Protein AF-0000000066665288 (afdb_homodimer)

Organism: Nocardia brasiliensis (strain ATCC 700358 / HUJEG-1) (NCBI:txid1133849)

Sequence (806 aa):
MRVLLATWNMPGHLYPMVPLGWALRASGHDVVVVSNPDLVPAIVGAGLPALGAGPEFDSYARLRDELERRSWKPAAPEPTSDPVAAAERARRRRLNGFRLAAAAAQAQAPEAVAFARRWQPDLIVFEPAGFVGPLIGTLLDVPTVRHLWSIDFTAPIAEFEEDLIGELAAPYGLTRIGVNGDSTLDPAPTRLQVADRQVREPIRFVPYNGPAVLEPWLLEPPARPRVGITWGTSQSRLGFDHMVLAPRVVQALARHDVELAVAVTADQRKLFEHVPDNVVHLGPAPLHQLASTCSVLVDQGGAGGVLTALVNGLPQLVISQMPDEVFHGHHVRDSGAGLNLPGTDLADADIAAAVDRLFEDEFHTAAGELRDDMLARPTPLAVVEQLERLARAGAPQRVDAPRMRVLLATWNMPGHLYPMVPLGWALRASGHDVVVVSNPDLVPAIVGAGLPALGAGPEFDSYARLRDELERRSWKPAAPEPTSDPVAAAERARRRRLNGFRLAAAAAQAQAPEAVAFARRWQPDLIVFEPAGFVGPLIGTLLDVPTVRHLWSIDFTAPIAEFEEDLIGELAAPYGLTRIGVNGDSTLDPAPTRLQVADRQVREPIRFVPYNGPAVLEPWLLEPPARPRVGITWGTSQSRLGFDHMVLAPRVVQALARHDVELAVAVTADQRKLFEHVPDNVVHLGPAPLHQLASTCSVLVDQGGAGGVLTALVNGLPQLVISQMPDEVFHGHHVRDSGAGLNLPGTDLADADIAAAVDRLFEDEFHTAAGELRDDMLARPTPLAVVEQLERLARAGAPQRVDAPR

Secondary structure (DSSP, 8-state):
-EEEEE--S-HHHHGGGHHHHHHHHHTT-EEEEEE-GGGHHHHHTBT--EEE-SS---HHHHHHHHHHHTT---------S-HHHHHHHHHHHHHHHHHHHHHHHHHHHHHHHHHHHHH--SEEEE-TT-THHHHHHHHHT--EEEE-SSS---GGGGGGHHHHHHHHHGGGT-S---TT-SEEEE-S-TTTS--SS---EE-------S--B--GGGGSPPSS-EEEEE-TTHHHHHT-GGG--HHHHHHHTTTSSSEEEEE--HHHHTT-S---TTEEEEE---HHHHHTT-SEEEE---HHHHHHHHHTT--EEE---SHHHHHHHHHHHHHTSEEE--SS---HHHHHHHHHHHTSHHHHHHHHHHHHHHHHSPPHHHHHHHHHHHHHH-S--------/-EEEEE--S-HHHHGGGHHHHHHHHHTT-EEEEEE-GGGHHHHHTBT--EEE-SS---HHHHHHHHHHHTT---------S-HHHHHHHHHHHHHHHHHHHHHHHHHHHHHHHHHHHHH--SEEEE-TT-THHHHHHHHHT--EEEE-SSS---GGGGGGHHHHHHHHHGGGT-S---TT-SEEEE-S-TTTS--SS---EE-------S--B--GGGGSPPSS-EEEEE-TTHHHHHT-GGG--HHHHHHHTTTSSSEEEEE--HHHHTT-S---TTEEEEE---HHHHHTT-SEEEE---HHHHHHHHHTT--EEE---SHHHHHHHHHHHHHTSEEE--SS---HHHHHHHHHHHTSHHHHHHHHHHHHHHHTSPPHHHHHHHHHHHHHH-S--------

InterPro domains:
  IPR002213 UDP-glucuronosyl/UDP-glucosyltransferase [cd03784] (1-387)
  IPR010610 Erythromycin biosynthesis protein CIII-like, C-terminal domain [PF06722] (248-390)
  IPR048284 Erythromycin biosynthesis protein CIII-like, N-terminal domain [PF21036] (22-232)
  IPR050426 Glycosyltransferase 28 [PTHR48050] (273-385)

Foldseek 3Di:
DEEEEFEELDLLGVFQCLQLQVLCVVVPYHYEYEFAPVSQCQQVLSVHHYDHAADHDDLLVVVLVVCVVVVDALDDPDDDPDPVVVVVVVVVLLQPSLLSLLVRLLRRQPGVLVVCVVVVGLEYEYELSRLSRLQSCQLNQHFYEYEYLAAPPRVCVQVVQQVRNVVSNVVVPDSHRPSHTPAYEHLYFPLLYDDDDDDHAYAFGDADQGDADDDPVLVDQDPFAEEEEEAHCSCVSNVVLLLDCSQLLQVLCLPPRYAYAYAYAPVNLVVHDDHHPSHPYGHHHDQLSNLLRHQEYEYQQRSNNLVSNLLSLHQYEHAYRDPNSQSSQVSSVSLQQYHYDYHNDDDSPRSNVRVVCRNDVSNSVSSVVRNVSSVPHHYSNRCSVVSVVDSVVTRPPPPDDDD/DEEEEFEELDLLGVFQCLQLQVLCVVVPYHYEYEFAPVSQCQQVLSVHHYDHAADHDDLLVVVLVVCVVVVDALDDPDDDPDPVVVVVVVVVQLQVSLLSLLVRLLRRQPGVLVVCVVVVGLEYEYELSRLSRLQSCQLNQHFYEYEYLEAPPRVCCQVVQQVRNVSSNVVVPDSHRPSHTPAYEHLYFPLLYDDDDDDHAYAFGDADQGDADDDPVLVDADPFAEEEEEAHCSCVSSVVLLLDCSQLLQVLCLPPRYAYEYAYAPVNLVVHDDHHPSHPYGHHHDLLSNLLRHQEYEYQQRSNNLVSNLLSLHQYEHAYRDPNSQSSQVSSVSLQQYHYDYHNDDDSPRSNVRVVCRNDVSNSVSSVVRNVSSVPHHYSNSCSVVSVVDSVVTRPPPPDDDD

Radius of gyration: 27.88 Å; Cα contacts (8 Å, |Δi|>4): 1686; chains: 2; bounding box: 77×85×61 Å

Solvent-accessible surface area (backbone atoms only — not comparable to full-atom values): 41517 Å² total; per-residue (Å²): 100,35,36,38,36,20,30,41,66,41,68,84,57,41,31,65,48,44,37,44,53,30,19,40,38,16,62,66,30,49,60,39,36,38,28,29,40,80,32,32,63,60,39,16,31,50,49,38,35,16,33,51,18,45,59,85,63,64,57,46,63,52,47,42,53,51,42,60,72,61,63,66,59,64,59,73,76,75,84,56,92,45,64,66,58,44,49,49,50,51,48,51,58,61,43,52,66,49,41,56,28,32,52,53,23,44,48,16,36,70,48,47,46,54,46,41,70,69,69,53,49,38,28,29,37,17,28,85,50,9,51,47,26,29,41,44,18,56,76,67,60,27,24,27,33,26,41,44,69,31,67,72,83,58,68,68,48,61,81,48,37,45,77,55,38,38,83,54,31,46,88,73,77,34,66,72,40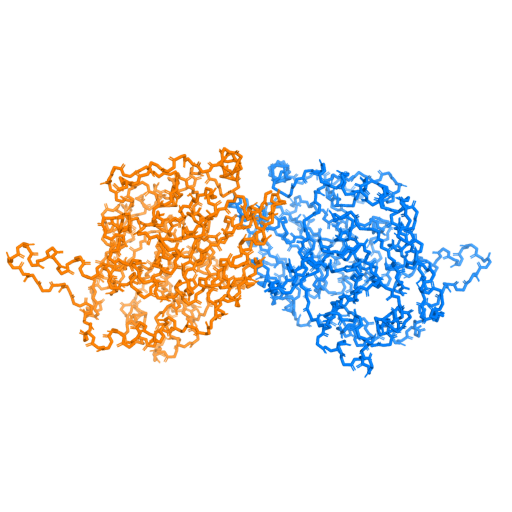,51,79,60,44,78,38,30,40,30,36,41,33,74,71,51,34,74,89,70,89,75,78,64,43,70,29,28,70,54,84,50,87,66,68,24,62,62,54,74,73,66,68,51,80,70,94,40,60,26,36,33,35,39,58,66,65,62,42,68,66,48,66,39,66,87,71,58,54,63,54,55,53,53,59,38,44,47,83,49,91,40,31,33,38,33,32,26,43,77,73,57,48,70,70,49,88,76,78,53,84,40,51,79,40,82,27,74,56,37,59,66,66,50,45,68,62,35,58,33,37,36,33,38,21,48,50,69,58,51,51,41,33,30,66,58,27,24,12,31,43,17,46,9,48,50,72,68,14,40,52,42,15,51,31,37,32,73,45,40,21,30,42,55,48,75,46,82,88,70,54,46,66,57,53,37,51,51,58,58,54,46,71,38,66,67,20,39,52,33,7,39,53,43,15,52,51,29,70,71,33,46,31,32,46,64,47,44,60,57,51,52,50,42,35,71,70,40,39,71,86,73,78,76,70,85,130,100,35,35,36,35,20,32,41,64,41,68,84,58,41,31,62,48,44,36,44,53,30,20,41,39,17,61,67,30,50,60,38,35,39,27,29,40,82,34,33,66,62,38,17,30,50,49,36,36,17,34,52,18,44,60,86,64,64,59,47,62,52,47,42,53,52,41,58,72,62,61,68,59,61,59,73,74,74,84,56,90,44,64,66,61,44,50,48,49,50,48,49,58,61,43,51,66,50,39,55,28,32,53,54,23,44,47,18,35,70,48,47,46,54,48,41,71,68,68,54,52,39,29,28,36,16,26,84,49,8,51,46,27,29,40,46,18,57,76,67,59,27,23,27,34,25,41,45,70,30,66,71,83,61,67,67,50,61,81,49,37,44,80,54,36,36,83,54,30,46,87,74,77,35,67,71,41,50,78,59,44,80,38,31,39,30,37,42,33,74,71,50,32,73,91,70,89,74,77,65,43,69,29,27,70,54,84,51,86,68,69,23,64,62,54,75,73,68,67,52,78,69,94,41,59,25,34,33,35,38,60,65,62,63,43,68,66,50,66,38,66,90,73,58,54,63,53,56,53,52,61,38,43,47,83,49,89,40,32,32,37,34,32,27,44,76,73,58,47,69,69,51,88,75,80,54,86,40,52,79,41,81,28,75,55,37,59,64,64,51,46,70,60,34,58,32,38,36,33,36,24,47,50,69,59,50,51,43,33,29,65,58,28,24,13,32,42,17,46,8,48,50,71,69,13,40,53,42,15,52,30,37,32,73,43,40,21,30,43,55,49,74,44,84,89,70,54,47,66,58,53,36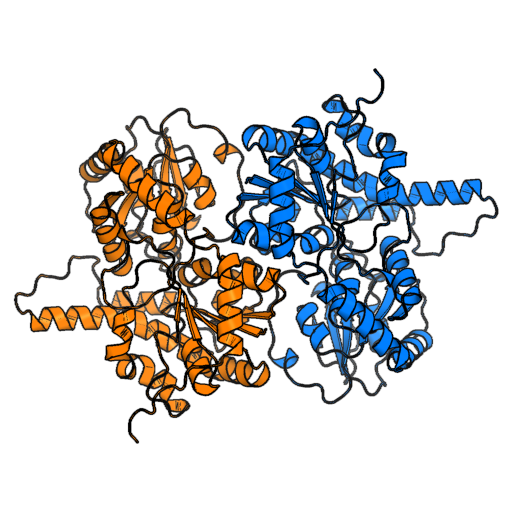,52,52,57,57,55,46,72,38,64,67,21,40,52,34,8,38,52,44,15,53,51,28,70,69,34,45,32,32,46,65,46,45,62,58,51,51,51,44,35,74,69,41,39,71,84,72,79,74,70,84,131

pLDDT: mean 90.9, std 12.22, range [21.27, 98.94]

Structure (mmCIF, N/CA/C/O backbone):
data_AF-0000000066665288-model_v1
#
loop_
_entity.id
_entity.type
_entity.pdbx_description
1 polymer 'Glycosyl transferase'
#
loop_
_atom_site.group_PDB
_atom_site.id
_atom_site.type_symbol
_atom_site.label_atom_id
_atom_site.label_alt_id
_atom_site.label_comp_id
_atom_site.label_asym_id
_atom_site.label_entity_id
_atom_site.label_seq_id
_atom_site.pdbx_PDB_ins_code
_atom_site.Cartn_x
_atom_site.Cartn_y
_atom_site.Cartn_z
_atom_site.occupancy
_atom_site.B_iso_or_equiv
_atom_site.auth_seq_id
_atom_site.auth_comp_id
_atom_site.auth_asym_id
_atom_site.auth_atom_id
_atom_site.pdbx_PDB_model_num
ATOM 1 N N . MET A 1 1 ? 15.828 0.283 10.258 1 95.31 1 MET A N 1
ATOM 2 C CA . MET A 1 1 ? 16.766 -0.199 9.25 1 95.31 1 MET A CA 1
ATOM 3 C C . MET A 1 1 ? 16.312 0.185 7.852 1 95.31 1 MET A C 1
ATOM 5 O O . MET A 1 1 ? 15.172 0.614 7.66 1 95.31 1 MET A O 1
ATOM 9 N N . ARG A 1 2 ? 17.312 0.17 6.949 1 96.88 2 ARG A N 1
ATOM 10 C CA . ARG A 1 2 ? 17.047 0.349 5.523 1 96.88 2 ARG A CA 1
ATOM 11 C C . ARG A 1 2 ? 16.984 -0.995 4.805 1 96.88 2 ARG A C 1
ATOM 13 O O . ARG A 1 2 ? 17.922 -1.784 4.863 1 96.88 2 ARG A O 1
ATOM 20 N N . VAL A 1 3 ? 15.867 -1.267 4.125 1 98.75 3 VAL A N 1
ATOM 21 C CA . VAL A 1 3 ? 15.672 -2.551 3.459 1 98.75 3 VAL A CA 1
ATOM 22 C C . VAL A 1 3 ? 15.445 -2.332 1.966 1 98.75 3 VAL A C 1
ATOM 24 O O . VAL A 1 3 ? 14.539 -1.591 1.571 1 98.75 3 VAL A O 1
ATOM 27 N N . LEU A 1 4 ? 16.266 -2.912 1.179 1 98.81 4 LEU A N 1
ATOM 28 C CA . LEU A 1 4 ? 16.094 -2.904 -0.271 1 98.81 4 LEU A CA 1
ATOM 29 C C . LEU A 1 4 ? 15.383 -4.164 -0.742 1 98.81 4 LEU A C 1
ATOM 31 O O . LEU A 1 4 ? 15.844 -5.277 -0.488 1 98.81 4 LEU A O 1
ATOM 35 N N . LEU A 1 5 ? 14.234 -4.012 -1.334 1 98.94 5 LEU A N 1
ATOM 36 C CA . LEU A 1 5 ? 13.555 -5.109 -2.018 1 98.94 5 LEU A CA 1
ATOM 37 C C . LEU A 1 5 ? 13.898 -5.117 -3.504 1 98.94 5 LEU A C 1
ATOM 39 O O . LEU A 1 5 ? 13.812 -4.078 -4.168 1 98.94 5 LEU A O 1
ATOM 43 N N . ALA A 1 6 ? 14.312 -6.227 -4.051 1 98.88 6 ALA A N 1
ATOM 44 C CA . ALA A 1 6 ? 14.703 -6.332 -5.457 1 98.88 6 ALA A CA 1
ATOM 45 C C . ALA A 1 6 ? 13.828 -7.344 -6.191 1 98.88 6 ALA A C 1
ATOM 47 O O . ALA A 1 6 ? 13.562 -8.43 -5.676 1 98.88 6 ALA A O 1
ATOM 48 N N . THR A 1 7 ? 13.367 -6.965 -7.348 1 98.62 7 THR A N 1
ATOM 49 C CA . THR A 1 7 ? 12.461 -7.844 -8.086 1 98.62 7 THR A CA 1
ATOM 50 C C . THR A 1 7 ? 12.68 -7.695 -9.594 1 98.62 7 THR A C 1
ATOM 52 O O . THR A 1 7 ? 13.18 -6.672 -10.055 1 98.62 7 THR A O 1
ATOM 55 N N . TRP A 1 8 ? 12.414 -8.797 -10.328 1 97.5 8 TRP A N 1
ATOM 56 C CA . TRP A 1 8 ? 12.297 -8.773 -11.781 1 97.5 8 TRP A CA 1
ATOM 57 C C . TRP A 1 8 ? 11.078 -7.965 -12.211 1 97.5 8 TRP A C 1
ATOM 59 O O . TRP A 1 8 ? 10.07 -7.91 -11.5 1 97.5 8 TRP A O 1
ATOM 69 N N . ASN A 1 9 ? 11.141 -7.25 -13.32 1 96.69 9 ASN A N 1
ATOM 70 C CA . ASN A 1 9 ? 10.102 -6.305 -13.727 1 96.69 9 ASN A CA 1
ATOM 71 C C . ASN A 1 9 ? 8.883 -7.02 -14.305 1 96.69 9 ASN A C 1
ATOM 73 O O . ASN A 1 9 ? 8.445 -6.707 -15.406 1 96.69 9 ASN A O 1
ATOM 77 N N . MET A 1 10 ? 8.383 -7.918 -13.523 1 94.69 10 MET A N 1
ATOM 78 C CA . MET A 1 10 ? 7.105 -8.594 -13.727 1 94.69 10 MET A CA 1
ATOM 79 C C . MET A 1 10 ? 6.223 -8.469 -12.492 1 94.69 10 MET A C 1
ATOM 81 O O . MET A 1 10 ? 6.609 -8.898 -11.398 1 94.69 10 MET A O 1
ATOM 85 N N . PRO A 1 11 ? 5.004 -7.949 -12.633 1 94.56 11 PRO A N 1
ATOM 86 C CA . PRO A 1 11 ? 4.152 -7.699 -11.469 1 94.56 11 PRO A CA 1
ATOM 87 C C . PRO A 1 11 ? 3.922 -8.945 -10.625 1 94.56 11 PRO A C 1
ATOM 89 O O . PRO A 1 11 ? 3.891 -8.867 -9.391 1 94.56 11 PRO A O 1
ATOM 92 N N . GLY A 1 12 ? 3.762 -10.078 -11.273 1 93.62 12 GLY A N 1
ATOM 93 C CA . GLY A 1 12 ? 3.559 -11.328 -10.555 1 93.62 12 GLY A CA 1
ATOM 94 C C . GLY A 1 12 ? 4.711 -11.68 -9.641 1 93.62 12 GLY A C 1
ATOM 95 O O . GLY A 1 12 ? 4.547 -12.469 -8.703 1 93.62 12 GLY A O 1
ATOM 96 N N . HIS A 1 13 ? 5.93 -11.117 -9.898 1 95.81 13 HIS A N 1
ATOM 97 C CA . HIS A 1 13 ? 7.098 -11.352 -9.055 1 95.81 13 HIS A CA 1
ATOM 98 C C . HIS A 1 13 ? 7.133 -10.383 -7.883 1 95.81 13 HIS A C 1
ATOM 100 O O . HIS A 1 13 ? 7.664 -10.711 -6.816 1 95.81 13 HIS A O 1
ATOM 106 N N . LEU A 1 14 ? 6.555 -9.242 -8.078 1 97.88 14 LEU A N 1
ATOM 107 C CA . LEU A 1 14 ? 6.516 -8.188 -7.066 1 97.88 14 LEU A CA 1
ATOM 108 C C . LEU A 1 14 ? 5.461 -8.492 -6.008 1 97.88 14 LEU A C 1
ATOM 110 O O . LEU A 1 14 ? 5.719 -8.359 -4.809 1 97.88 14 LEU A O 1
ATOM 114 N N . TYR A 1 15 ? 4.289 -8.906 -6.367 1 96.94 15 TYR A N 1
ATOM 115 C CA . TYR A 1 15 ? 3.086 -8.898 -5.547 1 96.94 15 TYR A CA 1
ATOM 116 C C . TYR A 1 15 ? 3.26 -9.781 -4.316 1 96.94 15 TYR A C 1
ATOM 118 O O . TYR A 1 15 ? 2.863 -9.406 -3.213 1 96.94 15 TYR A O 1
ATOM 126 N N . PRO A 1 16 ? 3.959 -10.914 -4.441 1 96.62 16 PRO A N 1
ATOM 127 C CA . PRO A 1 16 ? 4.133 -11.742 -3.244 1 96.62 16 PRO A CA 1
ATOM 128 C C . PRO A 1 16 ? 4.969 -11.055 -2.168 1 96.62 16 PRO A C 1
ATOM 130 O O . PRO A 1 16 ? 4.859 -11.391 -0.986 1 96.62 16 PRO A O 1
ATOM 133 N N . MET A 1 17 ? 5.766 -10.031 -2.502 1 97.88 17 MET A N 1
ATOM 134 C CA . MET A 1 17 ? 6.664 -9.367 -1.561 1 97.88 17 MET A CA 1
ATOM 135 C C . MET A 1 17 ? 5.992 -8.156 -0.928 1 97.88 17 MET A C 1
ATOM 137 O O . MET A 1 17 ? 6.473 -7.629 0.077 1 97.88 17 MET A O 1
ATOM 141 N N . VAL A 1 18 ? 4.906 -7.742 -1.465 1 98.44 18 VAL A N 1
ATOM 142 C CA . VAL A 1 18 ? 4.289 -6.469 -1.108 1 98.44 18 VAL A CA 1
ATOM 143 C C . VAL A 1 18 ? 3.865 -6.492 0.359 1 98.44 18 VAL A C 1
ATOM 145 O O . VAL A 1 18 ? 4.184 -5.574 1.117 1 98.44 18 VAL A O 1
ATOM 148 N N . PRO A 1 19 ? 3.23 -7.59 0.885 1 98.31 19 PRO A N 1
ATOM 149 C CA . PRO A 1 19 ? 2.822 -7.586 2.291 1 98.31 19 PRO A CA 1
ATOM 150 C C . PRO A 1 19 ? 4.008 -7.492 3.25 1 98.31 19 PRO A C 1
ATOM 152 O O . PRO A 1 19 ? 3.904 -6.871 4.309 1 98.31 19 PRO A O 1
ATOM 155 N N . LEU A 1 20 ? 5.109 -8.109 2.877 1 98.56 20 LEU A N 1
ATOM 156 C CA . LEU A 1 20 ? 6.305 -7.961 3.701 1 98.56 20 LEU A CA 1
ATOM 157 C C . LEU A 1 20 ? 6.82 -6.527 3.648 1 98.56 20 LEU A C 1
ATOM 159 O O . LEU A 1 20 ? 7.25 -5.98 4.668 1 98.56 20 LEU A O 1
ATOM 163 N N . GLY A 1 21 ? 6.82 -5.918 2.43 1 98.62 21 GLY A N 1
ATOM 164 C CA . GLY A 1 21 ? 7.152 -4.508 2.312 1 98.62 21 GLY A CA 1
ATOM 165 C C . GLY A 1 21 ? 6.309 -3.621 3.207 1 98.62 21 GLY A C 1
ATOM 166 O O . GLY A 1 21 ? 6.828 -2.723 3.871 1 98.62 21 GLY A O 1
ATOM 167 N N . TRP A 1 22 ? 5.008 -3.918 3.26 1 98.38 22 TRP A N 1
ATOM 168 C CA . TRP A 1 22 ? 4.078 -3.193 4.121 1 98.38 22 TRP A CA 1
ATOM 169 C C . TRP A 1 22 ? 4.465 -3.35 5.59 1 98.38 22 TRP A C 1
ATOM 171 O O . TRP A 1 22 ? 4.488 -2.369 6.34 1 98.38 22 TRP A O 1
ATOM 181 N N . ALA A 1 23 ? 4.723 -4.578 5.98 1 98.19 23 ALA A N 1
ATOM 182 C CA . ALA A 1 23 ? 5.082 -4.863 7.367 1 98.19 23 ALA A CA 1
ATOM 183 C C . ALA A 1 23 ? 6.332 -4.09 7.781 1 98.19 23 ALA A C 1
ATOM 185 O O . ALA A 1 23 ? 6.383 -3.508 8.867 1 98.19 23 ALA A O 1
ATOM 186 N N . LEU A 1 24 ? 7.305 -4.066 6.891 1 98.25 24 LEU A N 1
ATOM 187 C CA . LEU A 1 24 ? 8.555 -3.359 7.164 1 98.25 24 LEU A CA 1
ATOM 188 C C . LEU A 1 24 ? 8.312 -1.856 7.273 1 98.25 24 LEU A C 1
ATOM 190 O O . LEU A 1 24 ? 8.781 -1.216 8.219 1 98.25 24 LEU A O 1
ATOM 194 N N . ARG A 1 25 ? 7.488 -1.286 6.395 1 97.31 25 ARG A N 1
ATOM 195 C CA . ARG A 1 25 ? 7.176 0.138 6.441 1 97.31 25 ARG A CA 1
ATOM 196 C C . ARG A 1 25 ? 6.395 0.486 7.703 1 97.31 25 ARG A C 1
ATOM 198 O O . ARG A 1 25 ? 6.727 1.446 8.398 1 97.31 25 ARG A O 1
ATOM 205 N N . ALA A 1 26 ? 5.422 -0.341 7.973 1 96.81 26 ALA A N 1
ATOM 206 C CA . ALA A 1 26 ? 4.551 -0.085 9.117 1 96.81 26 ALA A CA 1
ATOM 207 C C . ALA A 1 26 ? 5.309 -0.235 10.43 1 96.81 26 ALA A C 1
ATOM 209 O O . ALA A 1 26 ? 4.855 0.239 11.477 1 96.81 26 ALA A O 1
ATOM 210 N N . SER A 1 27 ? 6.441 -0.922 10.367 1 96 27 SER A N 1
ATOM 211 C CA . SER A 1 27 ? 7.293 -1.091 11.539 1 96 27 SER A CA 1
ATOM 212 C C . SER A 1 27 ? 8.281 0.063 11.68 1 96 27 SER A C 1
ATOM 214 O O . SER A 1 27 ? 9.086 0.094 12.609 1 96 27 SER A O 1
ATOM 216 N N . GLY A 1 28 ? 8.266 0.995 10.719 1 94.19 28 GLY A N 1
ATOM 217 C CA . GLY A 1 28 ? 9.086 2.191 10.812 1 94.19 28 GLY A CA 1
ATOM 218 C C . GLY A 1 28 ? 10.375 2.098 10.016 1 94.19 28 GLY A C 1
ATOM 219 O O . GLY A 1 28 ? 11.219 2.992 10.086 1 94.19 28 GLY A O 1
ATOM 220 N N . HIS A 1 29 ? 10.578 1.005 9.25 1 96.81 29 HIS A N 1
ATOM 221 C CA . HIS A 1 29 ? 11.797 0.853 8.461 1 96.81 29 HIS A CA 1
ATOM 222 C C . HIS A 1 29 ? 11.695 1.619 7.148 1 96.81 29 HIS A C 1
ATOM 224 O O . HIS A 1 29 ? 10.594 1.885 6.66 1 96.81 29 HIS A O 1
ATOM 230 N N . ASP A 1 30 ? 12.867 2.033 6.629 1 95.44 30 ASP A N 1
ATOM 231 C CA . ASP A 1 30 ? 12.953 2.605 5.289 1 95.44 30 ASP A CA 1
ATOM 232 C C . ASP A 1 30 ? 13.023 1.512 4.227 1 95.44 30 ASP A C 1
ATOM 234 O O . ASP A 1 30 ? 13.914 0.664 4.262 1 95.44 30 ASP A O 1
ATOM 238 N N . VAL A 1 31 ? 12.047 1.509 3.322 1 98.06 31 VAL A N 1
ATOM 239 C CA . VAL A 1 31 ? 11.969 0.47 2.301 1 98.06 31 VAL A CA 1
ATOM 240 C C . VAL A 1 31 ? 12.016 1.104 0.913 1 98.06 31 VAL A C 1
ATOM 242 O O . VAL A 1 31 ? 11.367 2.119 0.664 1 98.06 31 VAL A O 1
ATOM 245 N N . VAL A 1 32 ? 12.789 0.599 0.039 1 97.81 32 VAL A N 1
ATOM 246 C CA . VAL A 1 32 ? 12.797 0.937 -1.381 1 97.81 32 VAL A CA 1
ATOM 247 C C . VAL A 1 32 ? 12.734 -0.34 -2.217 1 97.81 32 VAL A C 1
ATOM 249 O O . VAL A 1 32 ? 13.414 -1.321 -1.908 1 97.81 32 VAL A O 1
ATOM 252 N N . VAL A 1 33 ? 11.891 -0.366 -3.195 1 98.88 33 VAL A N 1
ATOM 253 C CA . VAL A 1 33 ? 11.828 -1.471 -4.145 1 98.88 33 VAL A CA 1
ATOM 254 C C . VAL A 1 33 ? 12.555 -1.086 -5.434 1 98.88 33 VAL A C 1
ATOM 256 O O . VAL A 1 33 ? 12.25 -0.059 -6.043 1 98.88 33 VAL A O 1
ATOM 259 N N . VAL A 1 34 ? 13.508 -1.891 -5.832 1 98.69 34 VAL A N 1
ATOM 260 C CA . VAL A 1 34 ? 14.25 -1.61 -7.059 1 98.69 34 VAL A CA 1
ATOM 261 C C . VAL A 1 34 ? 13.859 -2.615 -8.141 1 98.69 34 VAL A C 1
ATOM 263 O O . VAL A 1 34 ? 13.695 -3.805 -7.863 1 98.69 34 VAL A O 1
ATOM 266 N N . SER A 1 35 ? 13.609 -2.172 -9.289 1 98.75 35 SER A N 1
ATOM 267 C CA . SER A 1 35 ? 13.352 -2.932 -10.508 1 98.75 35 SER A CA 1
ATOM 268 C C . SER A 1 35 ? 13.641 -2.096 -11.75 1 98.75 35 SER A C 1
ATOM 270 O O . SER A 1 35 ? 14.266 -1.037 -11.664 1 98.75 35 SER A O 1
ATOM 272 N N . ASN A 1 36 ? 13.383 -2.646 -12.93 1 98.5 36 ASN A N 1
ATOM 273 C CA . ASN A 1 36 ? 13.43 -1.846 -14.148 1 98.5 36 ASN A CA 1
ATOM 274 C C . ASN A 1 36 ? 12.352 -0.771 -14.156 1 98.5 36 ASN A C 1
ATOM 276 O O . ASN A 1 36 ? 11.336 -0.901 -13.477 1 98.5 36 ASN A O 1
ATOM 280 N N . PRO A 1 37 ? 12.531 0.293 -14.906 1 97.31 37 PRO A N 1
ATOM 281 C CA . PRO A 1 37 ? 11.648 1.46 -14.867 1 97.31 37 PRO A CA 1
ATOM 282 C C . PRO A 1 37 ? 10.195 1.106 -15.18 1 97.31 37 PRO A C 1
ATOM 284 O O . PRO A 1 37 ? 9.273 1.72 -14.633 1 97.31 37 PRO A O 1
ATOM 287 N N . ASP A 1 38 ? 9.977 0.154 -15.977 1 96.62 38 ASP A N 1
ATOM 288 C CA . ASP A 1 38 ? 8.617 -0.118 -16.422 1 96.62 38 ASP A CA 1
ATOM 289 C C . ASP A 1 38 ? 7.789 -0.756 -15.312 1 96.62 38 ASP A C 1
ATOM 291 O O . ASP A 1 38 ? 6.562 -0.831 -15.414 1 96.62 38 ASP A O 1
ATOM 295 N N . LEU A 1 39 ? 8.438 -1.219 -14.234 1 97.69 39 LEU A N 1
ATOM 296 C CA . LEU A 1 39 ? 7.676 -1.813 -13.141 1 97.69 39 LEU A CA 1
ATOM 297 C C . LEU A 1 39 ? 7.332 -0.768 -12.086 1 97.69 39 LEU A C 1
ATOM 299 O O . LEU A 1 39 ? 6.566 -1.042 -11.156 1 97.69 39 LEU A O 1
ATOM 303 N N . VAL A 1 40 ? 7.824 0.401 -12.156 1 97.56 40 VAL A N 1
ATOM 304 C CA . VAL A 1 40 ? 7.68 1.468 -11.172 1 97.56 40 VAL A CA 1
ATOM 305 C C . VAL A 1 40 ? 6.199 1.716 -10.891 1 97.56 40 VAL A C 1
ATOM 307 O O . VAL A 1 40 ? 5.785 1.784 -9.727 1 97.56 40 VAL A O 1
ATOM 310 N N . PRO A 1 41 ? 5.312 1.733 -11.891 1 96.56 41 PRO A N 1
ATOM 311 C CA . PRO A 1 41 ? 3.896 1.978 -11.594 1 96.56 41 PRO A CA 1
ATOM 312 C C . PRO A 1 41 ? 3.289 0.908 -10.688 1 96.56 41 PRO A C 1
ATOM 314 O O . PRO A 1 41 ? 2.49 1.225 -9.805 1 96.56 41 PRO A O 1
ATOM 317 N N . ALA A 1 42 ? 3.676 -0.344 -10.883 1 96.94 42 ALA A N 1
ATOM 318 C CA . ALA A 1 42 ? 3.152 -1.417 -10.039 1 96.94 42 ALA A CA 1
ATOM 319 C C . ALA A 1 42 ? 3.672 -1.295 -8.609 1 96.94 42 ALA A C 1
ATOM 321 O O . ALA A 1 42 ? 2.947 -1.581 -7.652 1 96.94 42 ALA A O 1
ATOM 322 N N . ILE A 1 43 ? 4.934 -0.873 -8.477 1 98.56 43 ILE A N 1
ATOM 323 C CA . ILE A 1 43 ? 5.543 -0.738 -7.156 1 98.56 43 ILE A CA 1
ATOM 324 C C . ILE A 1 43 ? 4.844 0.37 -6.375 1 98.56 43 ILE A C 1
ATOM 326 O O . ILE A 1 43 ? 4.363 0.146 -5.258 1 98.56 43 ILE A O 1
ATOM 330 N N . VAL A 1 44 ? 4.719 1.564 -6.977 1 97.25 44 VAL A N 1
ATOM 331 C CA . VAL A 1 44 ? 4.098 2.684 -6.277 1 97.25 44 VAL A CA 1
ATOM 332 C C . VAL A 1 44 ? 2.598 2.432 -6.133 1 97.25 44 VAL A C 1
ATOM 334 O O . VAL A 1 44 ? 1.979 2.867 -5.156 1 97.25 44 VAL A O 1
ATOM 337 N N . GLY A 1 45 ? 2.016 1.6 -7.051 1 96.69 45 GLY A N 1
ATOM 338 C CA . GLY A 1 45 ? 0.619 1.206 -6.957 1 96.69 45 GLY A CA 1
ATOM 339 C C . GLY A 1 45 ? 0.334 0.291 -5.781 1 96.69 45 GLY A C 1
ATOM 340 O O . GLY A 1 45 ? -0.823 0.101 -5.402 1 96.69 45 GLY A O 1
ATOM 341 N N . ALA A 1 46 ? 1.378 -0.239 -5.223 1 97.88 46 ALA A N 1
ATOM 342 C CA . ALA A 1 46 ? 1.263 -1.076 -4.031 1 97.88 46 ALA A CA 1
ATOM 343 C C . ALA A 1 46 ? 1.567 -0.277 -2.768 1 97.88 46 ALA A C 1
ATOM 345 O O . ALA A 1 46 ? 1.586 -0.83 -1.666 1 97.88 46 ALA A O 1
ATOM 346 N N . GLY A 1 47 ? 1.828 1.021 -2.938 1 97.25 47 GLY A N 1
ATOM 347 C CA . GLY A 1 47 ? 2.092 1.89 -1.801 1 97.25 47 GLY A CA 1
ATOM 348 C C . GLY A 1 47 ? 3.547 1.883 -1.37 1 97.25 47 GLY A C 1
ATOM 349 O O . GLY A 1 47 ? 3.893 2.436 -0.323 1 97.25 47 GLY A O 1
ATOM 350 N N . LEU A 1 48 ? 4.453 1.266 -2.127 1 98.31 48 LEU A N 1
ATOM 351 C CA . LEU A 1 48 ? 5.855 1.146 -1.746 1 98.31 48 LEU A CA 1
ATOM 352 C C . LEU A 1 48 ? 6.723 2.1 -2.561 1 98.31 48 LEU A C 1
ATOM 354 O O . LEU A 1 48 ? 6.418 2.387 -3.721 1 98.31 48 LEU A O 1
ATOM 358 N N . PRO A 1 49 ? 7.789 2.646 -1.989 1 97.31 49 PRO A N 1
ATOM 359 C CA . PRO A 1 49 ? 8.711 3.498 -2.746 1 97.31 49 PRO A CA 1
ATOM 360 C C . PRO A 1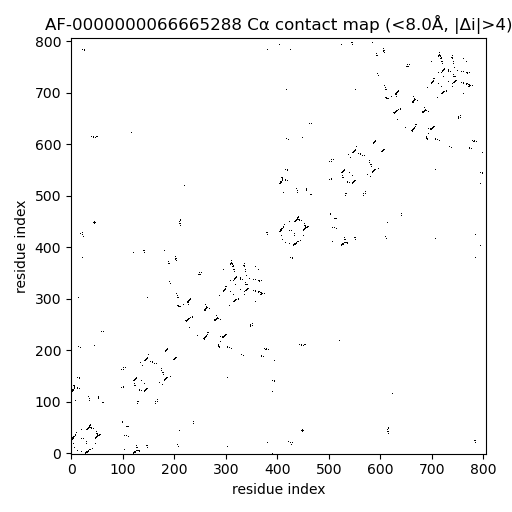 49 ? 9.477 2.732 -3.822 1 97.31 49 PRO A C 1
ATOM 362 O O . PRO A 1 49 ? 9.891 1.593 -3.594 1 97.31 49 PRO A O 1
ATOM 365 N N . ALA A 1 50 ? 9.664 3.383 -4.984 1 98.19 50 ALA A N 1
ATOM 366 C CA . ALA A 1 50 ? 10.242 2.678 -6.129 1 98.19 50 ALA A CA 1
ATOM 367 C C . ALA A 1 50 ? 11.523 3.361 -6.605 1 98.19 50 ALA A C 1
ATOM 369 O O . ALA A 1 50 ? 11.609 4.59 -6.625 1 98.19 50 ALA A O 1
ATOM 370 N N . LEU A 1 51 ? 12.445 2.574 -6.945 1 97.44 51 LEU A N 1
ATOM 371 C CA . LEU A 1 51 ? 13.586 2.98 -7.762 1 97.44 51 LEU A CA 1
ATOM 372 C C . LEU A 1 51 ? 13.578 2.252 -9.102 1 97.44 51 LEU A C 1
ATOM 374 O O . LEU A 1 51 ? 13.812 1.043 -9.156 1 97.44 51 LEU A O 1
ATOM 378 N N . GLY A 1 52 ? 13.242 2.975 -10.18 1 97.75 52 GLY A N 1
ATOM 379 C CA . GLY A 1 52 ? 13.461 2.451 -11.516 1 97.75 52 GLY A CA 1
ATOM 380 C C . GLY A 1 52 ? 14.898 2.564 -11.977 1 97.75 52 GLY A C 1
ATOM 381 O O . GLY A 1 52 ? 15.383 3.664 -12.258 1 97.75 52 GLY A O 1
ATOM 382 N N . ALA A 1 53 ? 15.57 1.454 -12.047 1 97.69 53 ALA A N 1
ATOM 383 C CA . ALA A 1 53 ? 17 1.485 -12.305 1 97.69 53 ALA A CA 1
ATOM 384 C C . ALA A 1 53 ? 17.328 1.023 -13.727 1 97.69 53 ALA A C 1
ATOM 386 O O . ALA A 1 53 ? 16.781 0.021 -14.195 1 97.69 53 ALA A O 1
ATOM 387 N N . GLY A 1 54 ? 18.188 1.74 -14.359 1 97.06 54 GLY A N 1
ATOM 388 C CA . GLY A 1 54 ? 18.688 1.365 -15.68 1 97.06 54 GLY A CA 1
ATOM 389 C C . GLY A 1 54 ? 17.781 1.84 -16.797 1 97.06 54 GLY A C 1
ATOM 390 O O . GLY A 1 54 ? 16.812 2.561 -16.562 1 97.06 54 GLY A O 1
ATOM 391 N N . PRO A 1 55 ? 18.094 1.486 -18.031 1 96.75 55 PRO A N 1
ATOM 392 C CA . PRO A 1 55 ? 17.266 1.82 -19.188 1 96.75 55 PRO A CA 1
ATOM 393 C C . PRO A 1 55 ? 15.969 1.018 -19.234 1 96.75 55 PRO A C 1
ATOM 395 O O . PRO A 1 55 ? 15.797 0.074 -18.453 1 96.75 55 PRO A O 1
ATOM 398 N N . GLU A 1 56 ? 15.148 1.467 -20.125 1 95.06 56 GLU A N 1
ATOM 399 C CA . GLU A 1 56 ? 13.938 0.69 -20.344 1 95.06 56 GLU A CA 1
ATOM 400 C C . GLU A 1 56 ? 14.266 -0.732 -20.797 1 95.06 56 GLU A C 1
ATOM 402 O O . GLU A 1 56 ? 15.172 -0.943 -21.594 1 95.06 56 GLU A O 1
ATOM 407 N N . PHE A 1 57 ? 13.703 -1.646 -20.156 1 95.81 57 PHE A N 1
ATOM 408 C CA . PHE A 1 57 ? 13.875 -3.068 -20.438 1 95.81 57 PHE A CA 1
ATOM 409 C C . PHE A 1 57 ? 12.531 -3.783 -20.438 1 95.81 57 PHE A C 1
ATOM 411 O O . PHE A 1 57 ? 11.977 -4.074 -19.391 1 95.81 57 PHE A O 1
ATOM 418 N N . ASP A 1 58 ? 12.031 -4.07 -21.578 1 93.88 58 ASP A N 1
ATOM 419 C CA . ASP A 1 58 ? 10.727 -4.723 -21.688 1 93.88 58 ASP A CA 1
ATOM 420 C C . ASP A 1 58 ? 10.867 -6.242 -21.641 1 93.88 58 ASP A C 1
ATOM 422 O O . ASP A 1 58 ? 11.023 -6.891 -22.672 1 93.88 58 ASP A O 1
ATOM 426 N N . SER A 1 59 ? 10.781 -6.809 -20.484 1 92.56 59 SER A N 1
ATOM 427 C CA . SER A 1 59 ? 10.953 -8.242 -20.281 1 92.56 59 SER A CA 1
ATOM 428 C C . SER A 1 59 ? 9.875 -9.039 -21.016 1 92.56 59 SER A C 1
ATOM 430 O O . SER A 1 59 ? 10.141 -10.133 -21.516 1 92.56 59 SER A O 1
ATOM 432 N N . TYR A 1 60 ? 8.672 -8.57 -21.094 1 89.12 60 TYR A N 1
ATOM 433 C CA . TYR A 1 60 ? 7.598 -9.281 -21.781 1 89.12 60 TYR A CA 1
ATOM 434 C C . TYR A 1 60 ? 7.855 -9.359 -23.281 1 89.12 60 TYR A C 1
ATOM 436 O O . TYR A 1 60 ? 7.68 -10.406 -23.891 1 89.12 60 TYR A O 1
ATOM 444 N N . ALA A 1 61 ? 8.258 -8.211 -23.828 1 89.12 61 ALA A N 1
ATOM 445 C CA . ALA A 1 61 ? 8.578 -8.195 -25.25 1 89.12 61 ALA A CA 1
ATOM 446 C C . ALA A 1 61 ? 9.727 -9.156 -25.562 1 89.12 61 ALA A C 1
ATOM 448 O O . ALA A 1 61 ? 9.68 -9.891 -26.547 1 89.12 61 ALA A O 1
ATOM 449 N N . ARG A 1 62 ? 10.695 -9.172 -24.734 1 88.31 62 ARG A N 1
ATOM 450 C CA . ARG A 1 62 ? 11.852 -10.039 -24.938 1 88.31 62 ARG A CA 1
ATOM 451 C C . ARG A 1 62 ? 11.469 -11.508 -24.766 1 88.31 62 ARG A C 1
ATOM 453 O O . ARG A 1 62 ? 11.969 -12.375 -25.484 1 88.31 62 ARG A O 1
ATOM 460 N N . LEU A 1 63 ? 10.672 -11.758 -23.797 1 85 63 LEU A N 1
ATOM 461 C CA . LEU A 1 63 ? 10.195 -13.125 -23.578 1 85 63 LEU A CA 1
ATOM 462 C C . LEU A 1 63 ? 9.375 -13.609 -24.766 1 85 63 LEU A C 1
ATOM 464 O O . LEU A 1 63 ? 9.523 -14.75 -25.203 1 85 63 LEU A O 1
ATOM 468 N N . ARG A 1 64 ? 8.5 -12.773 -25.25 1 83.25 64 ARG A N 1
ATOM 469 C CA . ARG A 1 64 ? 7.715 -13.102 -26.438 1 83.25 64 ARG A CA 1
ATOM 470 C C . ARG A 1 64 ? 8.617 -13.461 -27.609 1 83.25 64 ARG A C 1
ATOM 472 O O . ARG A 1 64 ? 8.375 -14.453 -28.297 1 83.25 64 ARG A O 1
ATOM 479 N N . ASP A 1 65 ? 9.609 -12.656 -27.828 1 83.12 65 ASP A N 1
ATOM 480 C CA . ASP A 1 65 ? 10.555 -12.891 -28.922 1 83.12 65 ASP A CA 1
ATOM 481 C C . ASP A 1 65 ? 11.266 -14.227 -28.75 1 83.12 65 ASP A C 1
ATOM 483 O O . ASP A 1 65 ? 11.445 -14.969 -29.719 1 83.12 65 ASP A O 1
ATOM 487 N N . GLU A 1 66 ? 11.641 -14.492 -27.516 1 78.44 66 GLU A N 1
ATOM 488 C CA . GLU A 1 66 ? 12.344 -15.734 -27.234 1 78.44 66 GLU A CA 1
ATOM 489 C C . GLU A 1 66 ? 11.438 -16.938 -27.438 1 78.44 66 GLU A C 1
ATOM 491 O O . GLU A 1 66 ? 11.875 -17.969 -27.969 1 78.44 66 GLU A O 1
ATOM 496 N N . LEU A 1 67 ? 10.258 -16.828 -26.984 1 74.5 67 LEU A N 1
ATOM 497 C CA . LEU A 1 67 ? 9.305 -17.922 -27.125 1 74.5 67 LEU A CA 1
ATOM 498 C C . LEU A 1 67 ? 8.953 -18.156 -28.578 1 74.5 67 LEU A C 1
ATOM 500 O O . LEU A 1 67 ? 8.781 -19.297 -29.016 1 74.5 67 LEU A O 1
ATOM 504 N N . GLU A 1 68 ? 8.781 -17.141 -29.312 1 75.19 68 GLU A N 1
ATOM 505 C CA . GLU A 1 68 ? 8.516 -17.25 -30.75 1 75.19 68 GLU A CA 1
ATOM 506 C C . GLU A 1 68 ? 9.68 -17.922 -31.469 1 75.19 68 GLU A C 1
ATOM 508 O O . GLU A 1 68 ? 9.477 -18.766 -32.344 1 75.19 68 GLU A O 1
ATOM 513 N N . ARG A 1 69 ? 10.844 -17.547 -31.125 1 74.38 69 ARG A N 1
ATOM 514 C CA . ARG A 1 69 ? 12.039 -18.109 -31.75 1 74.38 69 ARG A CA 1
ATOM 515 C C . ARG A 1 69 ? 12.164 -19.594 -31.469 1 74.38 69 ARG A C 1
ATOM 517 O O . ARG A 1 69 ? 12.578 -20.359 -32.344 1 74.38 69 ARG A O 1
ATOM 524 N N . ARG A 1 70 ? 11.758 -19.969 -30.281 1 66.38 70 ARG A N 1
ATOM 525 C CA . ARG A 1 70 ? 11.914 -21.359 -29.859 1 66.38 70 ARG A CA 1
ATOM 526 C C . ARG A 1 70 ? 10.727 -22.203 -30.297 1 66.38 70 ARG A C 1
ATOM 528 O O . ARG A 1 70 ? 10.719 -23.422 -30.109 1 66.38 70 ARG A O 1
ATOM 535 N N . SER A 1 71 ? 9.922 -21.656 -31.094 1 58.72 71 SER A N 1
ATOM 536 C CA . SER A 1 71 ? 8.703 -22.359 -31.469 1 58.72 71 SER A CA 1
ATOM 537 C C . SER A 1 71 ? 8.086 -23.078 -30.281 1 58.72 71 SER A C 1
ATOM 539 O O . SER A 1 71 ? 7.754 -24.266 -30.375 1 58.72 71 SER A O 1
ATOM 541 N N . TRP A 1 72 ? 8.172 -22.484 -29.141 1 56.22 72 TRP A N 1
ATOM 542 C CA . TRP A 1 72 ? 7.727 -23.109 -27.906 1 56.22 72 TRP A CA 1
ATOM 543 C C . TRP A 1 72 ? 6.273 -23.562 -28.016 1 56.22 72 TRP A C 1
ATOM 545 O O . TRP A 1 72 ? 5.418 -22.812 -28.5 1 56.22 72 TRP A O 1
ATOM 555 N N . LYS A 1 73 ? 6.07 -24.891 -28.078 1 54.25 73 LYS A N 1
ATOM 556 C CA . LYS A 1 73 ? 4.734 -25.453 -27.906 1 54.25 73 LYS A CA 1
ATOM 557 C C . LYS A 1 73 ? 4.543 -25.984 -26.484 1 54.25 73 LYS A C 1
ATOM 559 O O . LYS A 1 73 ? 5.469 -26.531 -25.891 1 54.25 73 LYS A O 1
ATOM 564 N N . PRO A 1 74 ? 3.5 -25.406 -25.703 1 52.19 74 PRO A N 1
ATOM 565 C CA . PRO A 1 74 ? 3.209 -25.922 -24.375 1 52.19 74 PRO A CA 1
ATOM 566 C C . PRO A 1 74 ? 3.227 -27.438 -24.312 1 52.19 74 PRO A C 1
ATOM 568 O O . PRO A 1 74 ? 2.805 -28.031 -23.312 1 52.19 74 PRO A O 1
ATOM 571 N N . ALA A 1 75 ? 3.76 -28.125 -25.391 1 46.97 75 ALA A N 1
ATOM 572 C CA . ALA A 1 75 ? 3.635 -29.578 -25.469 1 46.97 75 ALA A CA 1
ATOM 573 C C . ALA A 1 75 ? 4.59 -30.25 -24.484 1 46.97 75 ALA A C 1
ATOM 575 O O . ALA A 1 75 ? 5.621 -29.688 -24.109 1 46.97 75 ALA A O 1
ATOM 576 N N . ALA A 1 76 ? 4.074 -31.297 -23.797 1 47.75 76 ALA A N 1
ATOM 577 C CA . ALA A 1 76 ? 4.852 -32.219 -22.969 1 47.75 76 ALA A CA 1
ATOM 578 C C . ALA A 1 76 ? 6.207 -32.5 -23.609 1 47.75 76 ALA A C 1
ATOM 580 O O . ALA A 1 76 ? 6.309 -32.688 -24.828 1 47.75 76 ALA A O 1
ATOM 581 N N . PRO A 1 77 ? 7.238 -32.094 -22.906 1 49.69 77 PRO A N 1
ATOM 582 C CA . PRO A 1 77 ? 8.523 -32.438 -23.531 1 49.69 77 PRO A CA 1
ATOM 583 C C . PRO A 1 77 ? 8.477 -33.781 -24.25 1 49.69 77 PRO A C 1
ATOM 585 O O . PRO A 1 77 ? 7.797 -34.719 -23.797 1 49.69 77 PRO A O 1
ATOM 588 N N . GLU A 1 78 ? 8.797 -33.75 -25.484 1 49.53 78 GLU A N 1
ATOM 589 C CA . GLU A 1 78 ? 8.922 -35 -26.172 1 49.53 78 GLU A CA 1
ATOM 590 C C . GLU A 1 78 ? 9.766 -36 -25.375 1 49.53 78 GLU A C 1
ATOM 592 O O . GLU A 1 78 ? 10.828 -35.656 -24.859 1 49.53 78 GLU A O 1
ATOM 597 N N . PRO A 1 79 ? 9.211 -37.031 -24.953 1 51.22 79 PRO A N 1
ATOM 598 C CA . PRO A 1 79 ? 9.984 -38.062 -24.25 1 51.22 79 PRO A CA 1
ATOM 599 C C . PRO A 1 79 ? 11.273 -38.438 -24.984 1 51.22 79 PRO A C 1
ATOM 601 O O . PRO A 1 79 ? 11.281 -38.531 -26.219 1 51.22 79 PRO A O 1
ATOM 604 N N . THR A 1 80 ? 12.305 -38.031 -24.641 1 56.66 80 THR A N 1
ATOM 605 C CA . THR A 1 80 ? 13.539 -38.594 -25.141 1 56.66 80 THR A CA 1
ATOM 606 C C . THR A 1 80 ? 13.977 -39.781 -24.266 1 56.66 80 THR A C 1
ATOM 608 O O . THR A 1 80 ? 13.734 -39.781 -23.062 1 56.66 80 THR A O 1
ATOM 611 N N . SER A 1 81 ? 14.32 -40.844 -24.875 1 62.25 81 SER A N 1
ATOM 612 C CA . SER A 1 81 ? 14.797 -42.062 -24.203 1 62.25 81 SER A CA 1
ATOM 613 C C . SER A 1 81 ? 16.188 -41.844 -23.609 1 62.25 81 SER A C 1
ATOM 615 O O . SER A 1 81 ? 16.641 -42.656 -22.781 1 62.25 81 SER A O 1
ATOM 617 N N . ASP A 1 82 ? 16.812 -40.812 -24.016 1 67.44 82 ASP A N 1
ATOM 618 C CA . ASP A 1 82 ? 18.156 -40.562 -23.5 1 67.44 82 ASP A CA 1
ATOM 619 C C . ASP A 1 82 ? 18.094 -39.719 -22.219 1 67.44 82 ASP A C 1
ATOM 621 O O . ASP A 1 82 ? 17.734 -38.531 -22.25 1 67.44 82 ASP A O 1
ATOM 625 N N . PRO A 1 83 ? 18.375 -40.406 -21.203 1 69.5 83 PRO A N 1
ATOM 626 C CA . PRO A 1 83 ? 18.266 -39.719 -19.906 1 69.5 83 PRO A CA 1
ATOM 627 C C . PRO A 1 83 ? 19.156 -38.469 -19.812 1 69.5 83 PRO A C 1
ATOM 629 O O . PRO A 1 83 ? 18.781 -37.5 -19.172 1 69.5 83 PRO A O 1
ATOM 632 N N . VAL A 1 84 ? 20.297 -38.625 -20.453 1 69.44 84 VAL A N 1
ATOM 633 C CA . VAL A 1 84 ? 21.219 -37.469 -20.422 1 69.44 84 VAL A CA 1
ATOM 634 C C . VAL A 1 84 ? 20.625 -36.312 -21.203 1 69.44 84 VAL A C 1
ATOM 636 O O . VAL A 1 84 ? 20.641 -35.156 -20.734 1 69.44 84 VAL A O 1
ATOM 639 N N . ALA A 1 85 ? 20.141 -36.531 -22.312 1 69.94 85 ALA A N 1
ATOM 640 C CA . ALA A 1 85 ? 19.516 -35.5 -23.141 1 69.94 85 ALA A CA 1
ATOM 641 C C . ALA A 1 85 ? 18.281 -34.938 -22.469 1 69.94 85 ALA A C 1
ATOM 643 O O . ALA A 1 85 ? 18.047 -33.719 -22.516 1 69.94 85 ALA A O 1
ATOM 644 N N . ALA A 1 86 ? 17.594 -35.719 -21.797 1 66 86 ALA A N 1
ATOM 645 C CA . ALA A 1 86 ? 16.406 -35.281 -21.078 1 66 86 ALA A CA 1
ATOM 646 C C . ALA A 1 86 ? 16.797 -34.344 -19.938 1 66 86 ALA A C 1
ATOM 648 O O . ALA A 1 86 ? 16.156 -33.281 -19.75 1 66 86 ALA A O 1
ATOM 649 N N . ALA A 1 87 ? 17.844 -34.75 -19.344 1 69.06 87 ALA A N 1
ATOM 650 C CA . ALA A 1 87 ? 18.312 -33.906 -18.234 1 69.06 87 ALA A CA 1
ATOM 651 C C . ALA A 1 87 ? 18.812 -32.562 -18.719 1 69.06 87 ALA A C 1
ATOM 653 O O . ALA A 1 87 ? 18.547 -31.531 -18.109 1 69.06 87 ALA A O 1
ATOM 654 N N . GLU A 1 88 ? 19.547 -32.625 -19.797 1 68.81 88 GLU A N 1
ATOM 655 C CA . GLU A 1 88 ? 20.094 -31.375 -20.375 1 68.81 88 GLU A CA 1
ATOM 656 C C . GLU A 1 88 ? 18.969 -30.469 -20.859 1 68.81 88 GLU A C 1
ATOM 658 O O . GLU A 1 88 ? 19.047 -29.25 -20.688 1 68.81 88 GLU A O 1
ATOM 663 N N . ARG A 1 89 ? 18.047 -31.047 -21.453 1 64.94 89 ARG A N 1
ATOM 664 C CA . ARG A 1 89 ? 16.906 -30.266 -21.922 1 64.94 89 ARG A CA 1
ATOM 665 C C . ARG A 1 89 ? 16.156 -29.625 -20.766 1 64.94 89 ARG A C 1
ATOM 667 O O . ARG A 1 89 ? 15.766 -28.469 -20.844 1 64.94 89 ARG A O 1
ATOM 674 N N . ALA A 1 90 ? 16.062 -30.422 -19.797 1 64.69 90 ALA A N 1
ATOM 675 C CA . ALA A 1 90 ? 15.391 -29.906 -18.609 1 64.69 90 ALA A CA 1
ATOM 676 C C . ALA A 1 90 ? 16.172 -28.75 -17.984 1 64.69 90 ALA A C 1
ATOM 678 O O . ALA A 1 90 ? 15.586 -27.75 -17.578 1 64.69 90 ALA A O 1
ATOM 679 N N . ARG A 1 91 ? 17.422 -28.969 -18.016 1 65.12 91 ARG A N 1
ATOM 680 C CA . ARG A 1 91 ? 18.312 -27.938 -17.5 1 65.12 91 ARG A CA 1
ATOM 681 C C . ARG A 1 91 ? 18.203 -26.656 -18.328 1 65.12 91 ARG A C 1
ATOM 683 O O . ARG A 1 91 ? 18.078 -25.562 -17.781 1 65.12 91 ARG A O 1
ATOM 690 N N . ARG A 1 92 ? 18.297 -26.875 -19.594 1 63.72 92 ARG A N 1
ATOM 691 C CA . ARG A 1 92 ? 18.25 -25.734 -20.5 1 63.72 92 ARG A CA 1
ATOM 692 C C . ARG A 1 92 ? 16.922 -24.984 -20.359 1 63.72 92 ARG A C 1
ATOM 694 O O . ARG A 1 92 ? 16.906 -23.75 -20.375 1 63.72 92 ARG A O 1
ATOM 701 N N . ARG A 1 93 ? 15.977 -25.719 -20.234 1 63.62 93 ARG A N 1
ATOM 702 C CA . ARG A 1 93 ? 14.656 -25.109 -20.094 1 63.62 93 ARG A CA 1
ATOM 703 C C . ARG A 1 93 ? 14.562 -24.297 -18.812 1 63.62 93 ARG A C 1
ATOM 705 O O . ARG A 1 93 ? 14.008 -23.188 -18.812 1 63.62 93 ARG A O 1
ATOM 712 N N . ARG A 1 94 ? 15.148 -24.844 -17.812 1 63.81 94 ARG A N 1
ATOM 713 C CA . ARG A 1 94 ? 15.148 -24.156 -16.516 1 63.81 94 ARG A CA 1
ATOM 714 C C . ARG A 1 94 ? 15.938 -22.859 -16.594 1 63.81 94 ARG A C 1
ATOM 716 O O . ARG A 1 94 ? 15.516 -21.844 -16.031 1 63.81 94 ARG A O 1
ATOM 723 N N . LEU A 1 95 ? 16.906 -22.938 -17.438 1 68.5 95 LEU A N 1
ATOM 724 C CA . LEU A 1 95 ? 17.844 -21.828 -17.453 1 68.5 95 LEU A CA 1
ATOM 725 C C . LEU A 1 95 ? 17.297 -20.688 -18.312 1 68.5 95 LEU A C 1
ATOM 727 O O . LEU A 1 95 ? 17.594 -19.516 -18.062 1 68.5 95 LEU A O 1
ATOM 731 N N . ASN A 1 96 ? 16.562 -21.031 -19.281 1 68.94 96 ASN A N 1
ATOM 732 C CA . ASN A 1 96 ? 16.156 -20 -20.234 1 68.94 96 ASN A CA 1
ATOM 733 C C . ASN A 1 96 ? 15.344 -18.906 -19.562 1 68.94 96 ASN A C 1
ATOM 735 O O . ASN A 1 96 ? 15.602 -17.719 -19.766 1 68.94 96 ASN A O 1
ATOM 739 N N . GLY A 1 97 ? 14.383 -19.203 -18.75 1 73.56 97 GLY A N 1
ATOM 740 C CA . GLY A 1 97 ? 13.617 -18.172 -18.078 1 73.56 97 GLY A CA 1
ATOM 741 C C . GLY A 1 97 ? 14.453 -17.328 -17.141 1 73.56 97 GLY A C 1
ATOM 742 O O . GLY A 1 97 ? 14.281 -16.109 -17.078 1 73.56 97 GLY A O 1
ATOM 743 N N . PHE A 1 98 ? 15.469 -17.797 -16.703 1 88.31 98 PHE A N 1
ATOM 744 C CA . PHE A 1 98 ? 16.281 -17.094 -15.719 1 88.31 98 PHE A CA 1
ATOM 745 C C . PHE A 1 98 ? 17.359 -16.25 -16.406 1 88.31 98 PHE A C 1
ATOM 747 O O . PHE A 1 98 ? 17.875 -15.305 -15.812 1 88.31 98 PHE A O 1
ATOM 754 N N . ARG A 1 99 ? 17.625 -16.594 -17.688 1 90.62 99 ARG A N 1
ATOM 755 C CA . ARG A 1 99 ? 18.562 -15.758 -18.438 1 90.62 99 ARG A CA 1
ATOM 756 C C . ARG A 1 99 ? 17.969 -14.375 -18.719 1 90.62 99 ARG A C 1
ATOM 758 O O . ARG A 1 99 ? 18.688 -13.375 -18.688 1 90.62 99 ARG A O 1
ATOM 765 N N . LEU A 1 100 ? 16.734 -14.406 -19.016 1 91.81 100 LEU A N 1
ATOM 766 C CA . LEU A 1 100 ? 16.062 -13.133 -19.219 1 91.81 100 LEU A CA 1
ATOM 767 C C . LEU A 1 100 ? 16.047 -12.297 -17.953 1 91.81 100 LEU A C 1
ATOM 769 O O . LEU A 1 100 ? 16.25 -11.086 -18 1 91.81 100 LEU A O 1
ATOM 773 N N . ALA A 1 101 ? 15.812 -12.922 -16.844 1 95.38 101 ALA A N 1
ATOM 774 C CA . ALA A 1 101 ? 15.852 -12.242 -15.555 1 95.38 101 ALA A CA 1
ATOM 775 C C . ALA A 1 101 ? 17.25 -11.68 -15.281 1 95.38 101 ALA A C 1
ATOM 777 O O . ALA A 1 101 ? 17.375 -10.57 -14.773 1 95.38 101 ALA A O 1
ATOM 778 N N . ALA A 1 102 ? 18.25 -12.445 -15.617 1 96.56 102 ALA A N 1
ATOM 779 C CA . ALA A 1 102 ? 19.625 -11.992 -15.445 1 96.56 102 ALA A CA 1
ATOM 780 C C . ALA A 1 102 ? 19.922 -10.773 -16.328 1 96.56 102 ALA A C 1
ATOM 782 O O . ALA A 1 102 ? 20.609 -9.844 -15.898 1 96.56 102 ALA A O 1
ATOM 783 N N . ALA A 1 103 ? 19.391 -10.812 -17.531 1 96.12 103 ALA A N 1
ATOM 784 C CA . ALA A 1 103 ? 19.578 -9.688 -18.438 1 96.12 103 ALA A CA 1
ATOM 785 C C . ALA A 1 103 ? 18.891 -8.43 -17.906 1 96.12 103 ALA A C 1
ATOM 787 O O . ALA A 1 103 ? 19.438 -7.328 -18.016 1 96.12 103 ALA A O 1
ATOM 788 N N . ALA A 1 104 ? 17.734 -8.602 -17.375 1 97.44 104 ALA A N 1
ATOM 789 C CA . ALA A 1 104 ? 17.031 -7.48 -16.75 1 97.44 104 ALA A CA 1
ATOM 790 C C . ALA A 1 104 ? 17.828 -6.902 -15.594 1 97.44 104 ALA A C 1
ATOM 792 O O . ALA A 1 104 ? 17.922 -5.684 -15.438 1 97.44 104 ALA A O 1
ATOM 793 N N . ALA A 1 105 ? 18.391 -7.758 -14.781 1 98.44 105 ALA A N 1
ATOM 794 C CA . ALA A 1 105 ? 19.234 -7.344 -13.656 1 98.44 105 ALA A CA 1
ATOM 795 C C . ALA A 1 105 ? 20.469 -6.602 -14.141 1 98.44 105 ALA A C 1
ATOM 797 O O . ALA A 1 105 ? 20.922 -5.637 -13.516 1 98.44 105 ALA A O 1
ATOM 798 N N . GLN A 1 106 ? 21.047 -7.113 -15.219 1 98 106 GLN A N 1
ATOM 799 C CA . GLN A 1 106 ? 22.219 -6.449 -15.805 1 98 106 GLN A CA 1
ATOM 800 C C . GLN A 1 106 ? 21.891 -5.008 -16.188 1 98 106 GLN A C 1
ATOM 802 O O . GLN A 1 106 ? 22.703 -4.105 -15.961 1 98 106 GLN A O 1
ATOM 807 N N . ALA A 1 107 ? 20.719 -4.832 -16.75 1 98 107 ALA A N 1
ATOM 808 C CA . ALA A 1 107 ? 20.281 -3.498 -17.141 1 98 107 ALA A CA 1
ATOM 809 C C . ALA A 1 107 ? 20.094 -2.602 -15.914 1 98 107 ALA A C 1
ATOM 811 O O . ALA A 1 107 ? 20.328 -1.392 -15.984 1 98 107 ALA A O 1
ATOM 812 N N . GLN A 1 108 ? 19.734 -3.131 -14.781 1 98.12 108 GLN A N 1
ATOM 813 C CA . GLN A 1 108 ? 19.5 -2.396 -13.547 1 98.12 108 GLN A CA 1
ATOM 814 C C . GLN A 1 108 ? 20.812 -2.049 -12.844 1 98.12 108 GLN A C 1
ATOM 816 O O . GLN A 1 108 ? 20.906 -1.026 -12.164 1 98.12 108 GLN A O 1
ATOM 821 N N . ALA A 1 109 ? 21.781 -2.902 -12.977 1 98.44 109 ALA A N 1
ATOM 822 C CA . ALA A 1 109 ? 22.875 -3.082 -12.031 1 98.44 109 ALA A CA 1
ATOM 823 C C . ALA A 1 109 ? 23.656 -1.783 -11.836 1 98.44 109 ALA A C 1
ATOM 825 O O . ALA A 1 109 ? 23.875 -1.351 -10.711 1 98.44 109 ALA A O 1
ATOM 826 N N . PRO A 1 110 ? 24.094 -1.043 -12.906 1 97.56 110 PRO A N 1
ATOM 827 C CA . PRO A 1 110 ? 24.906 0.143 -12.664 1 97.56 110 PRO A CA 1
ATOM 828 C C . PRO A 1 110 ? 24.234 1.155 -11.742 1 97.56 110 PRO A C 1
ATOM 830 O O . PRO A 1 110 ? 24.828 1.587 -10.758 1 97.56 110 PRO A O 1
ATOM 833 N N . GLU A 1 111 ? 23.016 1.408 -12 1 96.31 111 GLU A N 1
ATOM 834 C CA . GLU A 1 111 ? 22.312 2.422 -11.219 1 96.31 111 GLU A CA 1
ATOM 835 C C . GLU A 1 111 ? 21.906 1.88 -9.852 1 96.31 111 GLU A C 1
ATOM 837 O O . GLU A 1 111 ? 21.984 2.588 -8.844 1 96.31 111 GLU A O 1
ATOM 842 N N . ALA A 1 112 ? 21.422 0.667 -9.828 1 97.69 112 ALA A N 1
ATOM 843 C CA . ALA A 1 112 ? 21 0.06 -8.57 1 97.69 112 ALA A CA 1
ATOM 844 C C . ALA A 1 112 ? 22.172 -0.067 -7.602 1 97.69 112 ALA A C 1
ATOM 846 O O . ALA A 1 112 ? 22.031 0.188 -6.402 1 97.69 112 ALA A O 1
ATOM 847 N N . VAL A 1 113 ? 23.328 -0.48 -8.117 1 97.62 113 VAL A N 1
ATOM 848 C CA . VAL A 1 113 ? 24.531 -0.625 -7.289 1 97.62 113 VAL A CA 1
ATOM 849 C C . VAL A 1 113 ? 24.984 0.746 -6.789 1 97.62 113 VAL A C 1
ATOM 851 O O . VAL A 1 113 ? 25.312 0.904 -5.617 1 97.62 113 VAL A O 1
ATOM 854 N N . ALA A 1 114 ? 24.984 1.74 -7.664 1 95.5 114 ALA A N 1
ATOM 855 C CA . ALA A 1 114 ? 25.344 3.096 -7.262 1 95.5 114 ALA A CA 1
ATOM 856 C C . ALA A 1 114 ? 24.422 3.609 -6.164 1 95.5 114 ALA A C 1
ATOM 858 O O . ALA A 1 114 ? 24.891 4.191 -5.176 1 95.5 114 ALA A O 1
ATOM 859 N N . PHE A 1 115 ? 23.172 3.373 -6.324 1 95.5 115 PHE A N 1
ATOM 860 C CA . PHE A 1 115 ? 22.203 3.764 -5.32 1 95.5 115 PHE A CA 1
ATOM 861 C C . PHE A 1 115 ? 22.484 3.072 -3.992 1 95.5 115 PHE A C 1
ATOM 863 O O . PHE A 1 115 ? 22.5 3.719 -2.943 1 95.5 115 PHE A O 1
ATOM 870 N N . ALA A 1 116 ? 22.641 1.795 -4.055 1 96.62 116 ALA A N 1
ATOM 871 C CA . ALA A 1 116 ? 22.828 1.011 -2.838 1 96.62 116 ALA A CA 1
ATOM 872 C C . ALA A 1 116 ? 24.094 1.454 -2.1 1 96.62 116 ALA A C 1
ATOM 874 O O . ALA A 1 116 ? 24.109 1.491 -0.866 1 96.62 116 ALA A O 1
ATOM 875 N N . ARG A 1 117 ? 25.188 1.761 -2.816 1 95.62 117 ARG A N 1
ATOM 876 C CA . ARG A 1 117 ? 26.422 2.223 -2.207 1 95.62 117 ARG A CA 1
ATOM 877 C C . ARG A 1 117 ? 26.203 3.508 -1.416 1 95.62 117 ARG A C 1
ATOM 879 O O . ARG A 1 117 ? 26.812 3.707 -0.364 1 95.62 117 ARG A O 1
ATOM 886 N N . ARG A 1 118 ? 25.344 4.324 -1.904 1 92.12 118 ARG A N 1
ATOM 887 C CA . ARG A 1 118 ? 25.062 5.598 -1.249 1 92.12 118 ARG A CA 1
ATOM 888 C C . ARG A 1 118 ? 24.047 5.426 -0.125 1 92.12 118 ARG A C 1
ATOM 890 O O . ARG A 1 118 ? 24.219 5.977 0.964 1 92.12 118 ARG A O 1
ATOM 897 N N . TRP A 1 119 ? 23.016 4.645 -0.403 1 93.44 119 TRP A N 1
ATOM 898 C CA . TRP A 1 119 ? 21.891 4.488 0.505 1 93.44 119 TRP A CA 1
ATOM 899 C C . TRP A 1 119 ? 22.234 3.562 1.663 1 93.44 119 TRP A C 1
ATOM 901 O O . TRP A 1 119 ? 21.672 3.676 2.752 1 93.44 119 TRP A O 1
ATOM 911 N N . GLN A 1 120 ? 23.156 2.594 1.388 1 95.31 120 GLN A N 1
ATOM 912 C CA . GLN A 1 120 ? 23.703 1.683 2.389 1 95.31 120 GLN A CA 1
ATOM 913 C C . GLN A 1 120 ? 22.594 0.882 3.068 1 95.31 120 GLN A C 1
ATOM 915 O O . GLN A 1 120 ? 22.375 1.009 4.273 1 95.31 120 GLN A O 1
ATOM 920 N N . PRO A 1 121 ? 21.938 0 2.295 1 97.75 121 PRO A N 1
ATOM 921 C CA . PRO A 1 121 ? 20.938 -0.862 2.918 1 97.75 121 PRO A CA 1
ATOM 922 C C . PRO A 1 121 ? 21.516 -1.756 4.012 1 97.75 121 PRO A C 1
ATOM 924 O O . PRO A 1 121 ? 22.672 -2.176 3.918 1 97.75 121 PRO A O 1
ATOM 927 N N . ASP A 1 122 ? 20.672 -2.037 5.039 1 98.44 122 ASP A N 1
ATOM 928 C CA . ASP A 1 122 ? 21.047 -2.947 6.117 1 98.44 122 ASP A CA 1
ATOM 929 C C . ASP A 1 122 ? 20.656 -4.383 5.785 1 98.44 122 ASP A C 1
ATOM 931 O O . ASP A 1 122 ? 21.156 -5.328 6.391 1 98.44 122 ASP A O 1
ATOM 935 N N . LEU A 1 123 ? 19.688 -4.535 4.887 1 98.75 123 LEU A N 1
ATOM 936 C CA . LEU A 1 123 ? 19.109 -5.816 4.496 1 98.75 123 LEU A CA 1
ATOM 937 C C . LEU A 1 123 ? 18.609 -5.77 3.059 1 98.75 123 LEU A C 1
ATOM 939 O O . LEU A 1 123 ? 18.094 -4.742 2.613 1 98.75 123 LEU A O 1
ATOM 943 N N . ILE A 1 124 ? 18.812 -6.82 2.352 1 98.81 124 ILE A N 1
ATOM 944 C CA . ILE A 1 124 ? 18.25 -6.957 1.008 1 98.81 124 ILE A CA 1
ATOM 945 C C . ILE A 1 124 ? 17.297 -8.148 0.961 1 98.81 124 ILE A C 1
ATOM 947 O O . ILE A 1 124 ? 17.656 -9.25 1.381 1 98.81 124 ILE A O 1
ATOM 951 N N . VAL A 1 125 ? 16.094 -7.938 0.557 1 98.88 125 VAL A N 1
ATOM 952 C CA . VAL A 1 125 ? 15.117 -8.984 0.275 1 98.88 125 VAL A CA 1
ATOM 953 C C . VAL A 1 125 ? 14.859 -9.07 -1.229 1 98.88 125 VAL A C 1
ATOM 955 O O . VAL A 1 125 ? 14.648 -8.047 -1.886 1 98.88 125 VAL A O 1
ATOM 958 N N . PHE A 1 126 ? 14.914 -10.234 -1.795 1 98.81 126 PHE A N 1
ATOM 959 C CA . PHE A 1 126 ? 14.719 -10.383 -3.232 1 98.81 126 PHE A CA 1
ATOM 960 C C . PHE A 1 126 ? 13.922 -11.648 -3.539 1 98.81 126 PHE A C 1
ATOM 962 O O . PHE A 1 126 ? 13.844 -12.555 -2.711 1 98.81 126 PHE A O 1
ATOM 969 N N . GLU A 1 127 ? 13.211 -11.664 -4.594 1 98.19 127 GLU A N 1
ATOM 970 C CA . GLU A 1 127 ? 12.57 -12.875 -5.098 1 98.19 127 GLU A CA 1
ATOM 971 C C . GLU A 1 127 ? 13.469 -13.617 -6.078 1 98.19 127 GLU A C 1
ATOM 973 O O . GLU A 1 127 ? 14.484 -13.078 -6.52 1 98.19 127 GLU A O 1
ATOM 978 N N . PRO A 1 128 ? 13.266 -14.859 -6.387 1 96.12 128 PRO A N 1
ATOM 979 C CA . PRO A 1 128 ? 14.219 -15.789 -6.996 1 96.12 128 PRO A CA 1
ATOM 980 C C . PRO A 1 128 ? 14.773 -15.273 -8.32 1 96.12 128 PRO A C 1
ATOM 982 O O . PRO A 1 128 ? 15.867 -15.672 -8.734 1 96.12 128 PRO A O 1
ATOM 985 N N . ALA A 1 129 ? 14.086 -14.344 -8.961 1 96.06 129 ALA A N 1
ATOM 986 C CA . ALA A 1 129 ? 14.539 -13.852 -10.258 1 96.06 129 ALA A CA 1
ATOM 987 C C . ALA A 1 129 ? 15.07 -12.422 -10.141 1 96.06 129 ALA A C 1
ATOM 989 O O . ALA A 1 129 ? 15.453 -11.812 -11.141 1 96.06 129 ALA A O 1
ATOM 990 N N . GLY A 1 130 ? 15.023 -11.844 -8.953 1 97.81 130 GLY A N 1
ATOM 991 C CA . GLY A 1 130 ? 15.531 -10.5 -8.719 1 97.81 130 GLY A CA 1
ATOM 992 C C . GLY A 1 130 ? 17.031 -10.469 -8.469 1 97.81 130 GLY A C 1
ATOM 993 O O . GLY A 1 130 ? 17.484 -10.07 -7.395 1 97.81 130 GLY A O 1
ATOM 994 N N . PHE A 1 131 ? 17.797 -10.727 -9.445 1 98.31 131 PHE A N 1
ATOM 995 C CA . PHE A 1 131 ? 19.203 -11.062 -9.289 1 98.31 131 PHE A CA 1
ATOM 996 C C . PHE A 1 131 ? 20 -9.82 -8.906 1 98.31 131 PHE A C 1
ATOM 998 O O . PHE A 1 131 ? 21.141 -9.938 -8.438 1 98.31 131 PHE A O 1
ATOM 1005 N N . VAL A 1 132 ? 19.484 -8.617 -9.078 1 98.69 132 VAL A N 1
ATOM 1006 C CA . VAL A 1 132 ? 20.219 -7.426 -8.68 1 98.69 132 VAL A CA 1
ATOM 1007 C C . VAL A 1 132 ? 20.344 -7.379 -7.16 1 98.69 132 VAL A C 1
ATOM 1009 O O . VAL A 1 132 ? 21.297 -6.797 -6.625 1 98.69 132 VAL A O 1
ATOM 1012 N N . GLY A 1 133 ? 19.375 -8 -6.449 1 98.75 133 GLY A N 1
ATOM 1013 C CA . GLY A 1 133 ? 19.406 -8.062 -4.996 1 98.75 133 GLY A CA 1
ATOM 1014 C C . GLY A 1 133 ? 20.625 -8.758 -4.445 1 98.75 133 GLY A C 1
ATOM 1015 O O . GLY A 1 133 ? 21.453 -8.133 -3.775 1 98.75 133 GLY A O 1
ATOM 1016 N N . PRO A 1 134 ? 20.75 -10.047 -4.789 1 98.25 134 PRO A N 1
ATOM 1017 C CA . PRO A 1 134 ? 21.922 -10.766 -4.273 1 98.25 134 PRO A CA 1
ATOM 1018 C C . PRO A 1 134 ? 23.234 -10.219 -4.828 1 98.25 134 PRO A C 1
ATOM 1020 O O . PRO A 1 134 ? 24.266 -10.289 -4.156 1 98.25 134 PRO A O 1
ATOM 1023 N N . LEU A 1 135 ? 23.297 -9.625 -6.047 1 98.62 135 LEU A N 1
ATOM 1024 C CA . LEU A 1 135 ? 24.484 -8.938 -6.523 1 98.62 135 LEU A CA 1
ATOM 1025 C C . LEU A 1 135 ? 24.906 -7.844 -5.551 1 98.62 135 LEU A C 1
ATOM 1027 O O . LEU A 1 135 ? 26.062 -7.801 -5.117 1 98.62 135 LEU A O 1
ATOM 1031 N N . ILE A 1 136 ? 23.969 -6.996 -5.172 1 98.62 136 ILE A N 1
ATOM 1032 C CA . ILE A 1 136 ? 24.234 -5.879 -4.27 1 98.62 136 ILE A CA 1
ATOM 1033 C C . ILE A 1 136 ? 24.641 -6.41 -2.896 1 98.62 136 ILE A C 1
ATOM 1035 O O . ILE A 1 136 ? 25.562 -5.895 -2.27 1 98.62 136 ILE A O 1
ATOM 1039 N N . GLY A 1 137 ? 23.891 -7.438 -2.473 1 98.31 137 GLY A N 1
ATOM 1040 C CA . GLY A 1 137 ? 24.219 -8.039 -1.19 1 98.31 137 GLY A CA 1
ATOM 1041 C C . GLY A 1 137 ? 25.672 -8.5 -1.115 1 98.31 137 GLY A C 1
ATOM 1042 O O . GLY A 1 137 ? 26.359 -8.258 -0.122 1 98.31 137 GLY A O 1
ATOM 1043 N N . THR A 1 138 ? 26.141 -9.141 -2.15 1 97.5 138 THR A N 1
ATOM 1044 C CA . THR A 1 138 ? 27.516 -9.656 -2.215 1 97.5 138 THR A CA 1
ATOM 1045 C C . THR A 1 138 ? 28.516 -8.508 -2.301 1 97.5 138 THR A C 1
ATOM 1047 O O . THR A 1 138 ? 29.531 -8.516 -1.606 1 97.5 138 THR A O 1
ATOM 1050 N N . LEU A 1 139 ? 28.25 -7.52 -3.096 1 97.62 139 LEU A N 1
ATOM 1051 C CA . LEU A 1 139 ? 29.156 -6.402 -3.316 1 97.62 139 LEU A CA 1
ATOM 1052 C C . LEU A 1 139 ? 29.344 -5.598 -2.035 1 97.62 139 LEU A C 1
ATOM 1054 O O . LEU A 1 139 ? 30.453 -5.137 -1.747 1 97.62 139 LEU A O 1
ATOM 1058 N N . LEU A 1 140 ? 28.266 -5.492 -1.271 1 97.38 140 LEU A N 1
ATOM 1059 C CA . LEU A 1 140 ? 28.297 -4.57 -0.139 1 97.38 140 LEU A CA 1
ATOM 1060 C C . LEU A 1 140 ? 28.375 -5.332 1.18 1 97.38 140 LEU A C 1
ATOM 1062 O O . LEU A 1 140 ? 28.391 -4.723 2.252 1 97.38 140 LEU A O 1
ATOM 1066 N N . ASP A 1 141 ? 28.375 -6.648 1.098 1 97.06 141 ASP A N 1
ATOM 1067 C CA . ASP A 1 141 ? 28.406 -7.504 2.279 1 97.06 141 ASP A CA 1
ATOM 1068 C C . ASP A 1 141 ? 27.203 -7.234 3.182 1 97.06 141 ASP A C 1
ATOM 1070 O O . ASP A 1 141 ? 27.359 -6.98 4.379 1 97.06 141 ASP A O 1
ATOM 1074 N N . VAL A 1 142 ? 26.047 -7.152 2.602 1 98 142 VAL A N 1
ATOM 1075 C CA . VAL A 1 142 ? 24.766 -6.957 3.277 1 98 142 VAL A CA 1
ATOM 1076 C C . VAL A 1 142 ? 24 -8.266 3.295 1 98 142 VAL A C 1
ATOM 1078 O O . VAL A 1 142 ? 23.938 -8.977 2.287 1 98 142 VAL A O 1
ATOM 1081 N N . PRO A 1 143 ? 23.406 -8.695 4.426 1 98.38 143 PRO A N 1
ATOM 1082 C CA . PRO A 1 143 ? 22.609 -9.922 4.453 1 98.38 143 PRO A CA 1
ATOM 1083 C C . PRO A 1 143 ? 21.469 -9.906 3.43 1 98.38 143 PRO A C 1
ATOM 1085 O O . PRO A 1 143 ? 20.844 -8.867 3.213 1 98.38 143 PRO A O 1
ATOM 1088 N N . THR A 1 144 ? 21.266 -11.078 2.822 1 98.25 144 THR A N 1
ATOM 1089 C CA . THR A 1 144 ? 20.25 -11.211 1.785 1 98.25 144 THR A CA 1
ATOM 1090 C C . THR A 1 144 ? 19.219 -12.273 2.174 1 98.25 144 THR A C 1
ATOM 1092 O O . THR A 1 144 ? 19.578 -13.312 2.742 1 98.25 144 THR A O 1
ATOM 1095 N N . VAL A 1 145 ? 17.984 -11.984 1.938 1 98.62 145 VAL A N 1
ATOM 1096 C CA . VAL A 1 145 ? 16.859 -12.891 2.18 1 98.62 145 VAL A CA 1
ATOM 1097 C C . VAL A 1 145 ? 16.094 -13.133 0.876 1 98.62 145 VAL A C 1
ATOM 1099 O O . VAL A 1 145 ? 15.625 -12.188 0.24 1 98.62 145 VAL A O 1
ATOM 1102 N N . ARG A 1 146 ? 16.016 -14.359 0.492 1 98.56 146 ARG A N 1
ATOM 1103 C CA . ARG A 1 146 ? 15.234 -14.758 -0.671 1 98.56 146 ARG A CA 1
ATOM 1104 C C . ARG A 1 146 ? 13.781 -15 -0.292 1 98.56 146 ARG A C 1
ATOM 1106 O O . ARG A 1 146 ? 13.492 -15.797 0.607 1 98.56 146 ARG A O 1
ATOM 1113 N N . HIS A 1 147 ? 12.867 -14.258 -0.864 1 98.69 147 HIS A N 1
ATOM 1114 C CA . HIS A 1 147 ? 11.438 -14.398 -0.634 1 98.69 147 HIS A CA 1
ATOM 1115 C C . HIS A 1 147 ? 10.766 -15.156 -1.777 1 98.69 147 HIS A C 1
ATOM 1117 O O . HIS A 1 147 ? 10.602 -14.609 -2.873 1 98.69 147 HIS A O 1
ATOM 1123 N N . LEU A 1 148 ? 10.305 -16.344 -1.54 1 98.19 148 LEU A N 1
ATOM 1124 C CA . LEU A 1 148 ? 9.734 -17.172 -2.596 1 98.19 148 LEU A CA 1
ATOM 1125 C C . LEU A 1 148 ? 8.336 -16.672 -2.975 1 98.19 148 LEU A C 1
ATOM 1127 O O . LEU A 1 148 ? 7.629 -16.109 -2.143 1 98.19 148 LEU A O 1
ATOM 1131 N N . TRP A 1 149 ? 7.938 -16.906 -4.211 1 94.44 149 TRP A N 1
ATOM 1132 C CA . TRP A 1 149 ? 6.578 -16.656 -4.676 1 94.44 149 TRP A CA 1
ATOM 1133 C C . TRP A 1 149 ? 5.617 -17.719 -4.172 1 94.44 149 TRP A C 1
ATOM 1135 O O . TRP A 1 149 ? 4.449 -17.438 -3.898 1 94.44 149 TRP A O 1
ATOM 1145 N N . SER A 1 150 ? 6.094 -18.938 -4.203 1 95.5 150 SER A N 1
ATOM 1146 C CA . SER A 1 150 ? 5.344 -20.156 -3.93 1 95.5 150 SER A CA 1
ATOM 1147 C C . SER A 1 150 ? 6.273 -21.359 -3.812 1 95.5 150 SER A C 1
ATOM 1149 O O . SER A 1 150 ? 7.113 -21.422 -2.912 1 95.5 150 SER A O 1
ATOM 1151 N N . ILE A 1 151 ? 6.137 -22.406 -4.762 1 95.06 151 ILE A N 1
ATOM 1152 C CA . ILE A 1 151 ? 6.965 -23.609 -4.789 1 95.06 151 ILE A CA 1
ATOM 1153 C C . ILE A 1 151 ? 8.383 -23.25 -5.23 1 95.06 151 ILE A C 1
ATOM 1155 O O . ILE A 1 151 ? 8.57 -22.469 -6.164 1 95.06 151 ILE A O 1
ATOM 1159 N N . ASP A 1 152 ? 9.352 -23.812 -4.555 1 94.19 152 ASP A N 1
ATOM 1160 C CA . ASP A 1 152 ? 10.742 -23.453 -4.797 1 94.19 152 ASP A CA 1
ATOM 1161 C C . ASP A 1 152 ? 11.375 -24.375 -5.848 1 94.19 152 ASP A C 1
ATOM 1163 O O . ASP A 1 152 ? 12.172 -25.25 -5.516 1 94.19 152 ASP A O 1
ATOM 1167 N N . PHE A 1 153 ? 11.148 -24.109 -7.047 1 88.44 153 PHE A N 1
ATOM 1168 C CA . PHE A 1 153 ? 11.828 -24.828 -8.109 1 88.44 153 PHE A CA 1
ATOM 1169 C C . PHE A 1 153 ? 13.07 -24.078 -8.578 1 88.44 153 PHE A C 1
ATOM 1171 O O . PHE A 1 153 ? 13.672 -24.438 -9.586 1 88.44 153 PHE A O 1
ATOM 1178 N N . THR A 1 154 ? 13.469 -23.094 -7.828 1 91.19 154 THR A N 1
ATOM 1179 C CA . THR A 1 154 ? 14.539 -22.234 -8.297 1 91.19 154 THR A CA 1
ATOM 1180 C C . THR A 1 154 ? 15.812 -22.453 -7.488 1 91.19 154 THR A C 1
ATOM 1182 O O . THR A 1 154 ? 16.906 -22.047 -7.902 1 91.19 154 THR A O 1
ATOM 1185 N N . ALA A 1 155 ? 15.781 -23.141 -6.367 1 91.19 155 ALA A N 1
ATOM 1186 C CA . ALA A 1 155 ? 16.953 -23.359 -5.516 1 91.19 155 ALA A CA 1
ATOM 1187 C C . ALA A 1 155 ? 18.094 -24 -6.305 1 91.19 155 ALA A C 1
ATOM 1189 O O . ALA A 1 155 ? 19.266 -23.641 -6.121 1 91.19 155 ALA A O 1
ATOM 1190 N N . PRO A 1 156 ? 17.859 -24.859 -7.277 1 88.12 156 PRO A N 1
ATOM 1191 C CA . PRO A 1 156 ? 18.938 -25.531 -8.016 1 88.12 156 PRO A CA 1
ATOM 1192 C C . PRO A 1 156 ? 19.703 -24.594 -8.93 1 88.12 156 PRO A C 1
ATOM 1194 O O . PRO A 1 156 ? 20.766 -24.953 -9.453 1 88.12 156 PRO A O 1
ATOM 1197 N N . ILE A 1 157 ? 19.203 -23.422 -9.086 1 89 157 ILE A N 1
ATOM 1198 C CA . ILE A 1 157 ? 19.891 -22.453 -9.922 1 89 157 ILE A CA 1
ATOM 1199 C C . ILE A 1 157 ? 21.297 -22.219 -9.391 1 89 157 ILE A C 1
ATOM 1201 O O . ILE A 1 157 ? 22.219 -21.891 -10.148 1 89 157 ILE A O 1
ATOM 1205 N N . ALA A 1 158 ? 21.484 -22.406 -8.125 1 91 158 ALA A N 1
ATOM 1206 C CA . ALA A 1 158 ? 22.797 -22.203 -7.492 1 91 158 ALA A CA 1
ATOM 1207 C C . ALA A 1 158 ? 23.859 -23.094 -8.141 1 91 158 ALA A C 1
ATOM 1209 O O . ALA A 1 158 ? 25.031 -22.719 -8.211 1 91 158 ALA A O 1
ATOM 1210 N N . GLU A 1 159 ? 23.453 -24.219 -8.688 1 87.12 159 GLU A N 1
ATOM 1211 C CA . GLU A 1 159 ? 24.375 -25.172 -9.305 1 87.12 159 GLU A CA 1
ATOM 1212 C C . GLU A 1 159 ? 24.922 -24.625 -10.625 1 87.12 159 GLU A C 1
ATOM 1214 O O . GLU A 1 159 ? 26 -25.031 -11.07 1 87.12 159 GLU A O 1
ATOM 1219 N N . PHE A 1 160 ? 24.203 -23.75 -11.211 1 87.06 160 PHE A N 1
ATOM 1220 C CA . PHE A 1 160 ? 24.625 -23.219 -12.492 1 87.06 160 PHE A CA 1
ATOM 1221 C C . PHE A 1 160 ? 24.719 -21.703 -12.445 1 87.06 160 PHE A C 1
ATOM 1223 O O . PHE A 1 160 ? 24.531 -21.031 -13.461 1 87.06 160 PHE A O 1
ATOM 1230 N N . GLU A 1 161 ? 24.922 -21.203 -11.273 1 91.81 161 GLU A N 1
ATOM 1231 C CA . GLU A 1 161 ? 24.891 -19.766 -11.031 1 91.81 161 GLU A CA 1
ATOM 1232 C C . GLU A 1 161 ? 25.891 -19.047 -11.922 1 91.81 161 GLU A C 1
ATOM 1234 O O . GLU A 1 161 ? 25.562 -18.031 -12.547 1 91.81 161 GLU A O 1
ATOM 1239 N N . GLU A 1 162 ? 27.094 -19.547 -12.078 1 91.12 162 GLU A N 1
ATOM 1240 C CA . GLU A 1 162 ? 28.141 -18.891 -12.852 1 91.12 162 GLU A CA 1
ATOM 1241 C C . GLU A 1 162 ? 27.734 -18.75 -14.312 1 91.12 162 GLU A C 1
ATOM 1243 O O . GLU A 1 162 ? 27.969 -17.703 -14.93 1 91.12 162 GLU A O 1
ATOM 1248 N N . ASP A 1 163 ? 27.156 -19.766 -14.797 1 88.81 163 ASP A N 1
ATOM 1249 C CA . ASP A 1 163 ? 26.719 -19.75 -16.188 1 88.81 163 ASP A CA 1
ATOM 1250 C C . ASP A 1 163 ? 25.562 -18.75 -16.375 1 88.81 163 ASP A C 1
ATOM 1252 O O . ASP A 1 163 ? 25.469 -18.109 -17.422 1 88.81 163 ASP A O 1
ATOM 1256 N N . LEU A 1 164 ? 24.766 -18.625 -15.438 1 91.38 164 LEU A N 1
ATOM 1257 C CA . LEU A 1 164 ? 23.562 -17.828 -15.531 1 91.38 164 LEU A CA 1
ATOM 1258 C C . LEU A 1 164 ? 23.875 -16.344 -15.367 1 91.38 164 LEU A C 1
ATOM 1260 O O . LEU A 1 164 ? 23.359 -15.508 -16.125 1 91.38 164 LEU A O 1
ATOM 1264 N N . ILE A 1 165 ? 24.781 -15.992 -14.406 1 93.44 165 ILE A N 1
ATOM 1265 C CA . ILE A 1 165 ? 24.906 -14.594 -14.008 1 93.44 165 ILE A CA 1
ATOM 1266 C C . ILE A 1 165 ? 26.266 -14.047 -14.453 1 93.44 165 ILE A C 1
ATOM 1268 O O . ILE A 1 165 ? 26.625 -12.914 -14.117 1 93.44 165 ILE A O 1
ATOM 1272 N N . GLY A 1 166 ? 27.031 -14.773 -15.234 1 92.38 166 GLY A N 1
ATOM 1273 C CA . GLY A 1 166 ? 28.375 -14.375 -15.617 1 92.38 166 GLY A CA 1
ATOM 1274 C C . GLY A 1 166 ? 28.453 -12.961 -16.172 1 92.38 166 GLY A C 1
ATOM 1275 O O . GLY A 1 166 ? 29.25 -12.141 -15.688 1 92.38 166 GLY A O 1
ATOM 1276 N N . GLU A 1 167 ? 27.578 -12.625 -17.078 1 93.81 167 GLU A N 1
ATOM 1277 C CA . GLU A 1 167 ? 27.594 -11.305 -17.703 1 93.81 167 GLU A CA 1
ATOM 1278 C C . GLU A 1 167 ? 27.172 -10.219 -16.703 1 93.81 167 GLU A C 1
ATOM 1280 O O . GLU A 1 167 ? 27.625 -9.078 -16.797 1 93.81 167 GLU A O 1
ATOM 1285 N N . LEU A 1 168 ? 26.344 -10.578 -15.781 1 96.62 168 LEU A N 1
ATOM 1286 C CA . LEU A 1 168 ? 25.875 -9.664 -14.742 1 96.62 168 LEU A CA 1
ATOM 1287 C C . LEU A 1 168 ? 26.969 -9.398 -13.719 1 96.62 168 LEU A C 1
ATOM 1289 O O . LEU A 1 168 ? 27.172 -8.25 -13.297 1 96.62 168 LEU A O 1
ATOM 1293 N N . ALA A 1 169 ? 27.75 -10.375 -13.336 1 97.19 169 ALA A N 1
ATOM 1294 C CA . ALA A 1 169 ? 28.656 -10.328 -12.203 1 97.19 169 ALA A CA 1
ATOM 1295 C C . ALA A 1 169 ? 30.047 -9.883 -12.648 1 97.19 169 ALA A C 1
ATOM 1297 O O . ALA A 1 169 ? 30.797 -9.266 -11.875 1 97.19 169 ALA A O 1
ATOM 1298 N N . ALA A 1 170 ? 30.406 -10.078 -13.906 1 96.62 170 ALA A N 1
ATOM 1299 C CA . ALA A 1 170 ? 31.766 -9.906 -14.414 1 96.62 170 ALA A CA 1
ATOM 1300 C C . ALA A 1 170 ? 32.25 -8.469 -14.25 1 96.62 170 ALA A C 1
ATOM 1302 O O . ALA A 1 170 ? 33.375 -8.219 -13.805 1 96.62 170 ALA A O 1
ATOM 1303 N N . PRO A 1 171 ? 31.375 -7.523 -14.555 1 97.5 171 PRO A N 1
ATOM 1304 C CA . PRO A 1 171 ? 31.828 -6.133 -14.43 1 97.5 171 PRO A CA 1
ATOM 1305 C C . PRO A 1 171 ? 32.188 -5.766 -12.992 1 97.5 171 PRO A C 1
ATOM 1307 O O . PRO A 1 171 ? 32.875 -4.762 -12.766 1 97.5 171 PRO A O 1
ATOM 1310 N N . TYR A 1 172 ? 31.828 -6.57 -12.07 1 97.69 172 TYR A N 1
ATOM 1311 C CA . TYR A 1 172 ? 32.062 -6.258 -10.664 1 97.69 172 TYR A CA 1
ATOM 1312 C C . TYR A 1 172 ? 33.094 -7.191 -10.062 1 97.69 172 TYR A C 1
ATOM 1314 O O . TYR A 1 172 ? 33.281 -7.242 -8.844 1 97.69 172 TYR A O 1
ATOM 1322 N N . GLY A 1 173 ? 33.688 -8.031 -10.906 1 96.88 173 GLY A N 1
ATOM 1323 C CA . GLY A 1 173 ? 34.75 -8.93 -10.477 1 96.88 173 GLY A CA 1
ATOM 1324 C C . GLY A 1 173 ? 34.25 -10.125 -9.695 1 96.88 173 GLY A C 1
ATOM 1325 O O . GLY A 1 173 ? 34.969 -10.688 -8.867 1 96.88 173 GLY A O 1
ATOM 1326 N N . LEU A 1 174 ? 33 -10.477 -9.883 1 96.56 174 LEU A N 1
ATOM 1327 C CA . LEU A 1 174 ? 32.406 -11.594 -9.164 1 96.56 174 LEU A CA 1
ATOM 1328 C C . LEU A 1 174 ? 32.125 -12.758 -10.109 1 96.56 174 LEU A C 1
ATOM 1330 O O . LEU A 1 174 ? 31.969 -12.57 -11.312 1 96.56 174 LEU A O 1
ATOM 1334 N N . THR A 1 175 ? 32.125 -13.977 -9.547 1 94.12 175 THR A N 1
ATOM 1335 C CA . THR A 1 175 ? 31.734 -15.164 -10.297 1 94.12 175 THR A CA 1
ATOM 1336 C C . THR A 1 175 ? 30.453 -15.75 -9.734 1 94.12 175 THR A C 1
ATOM 1338 O O . THR A 1 175 ? 29.781 -16.562 -10.383 1 94.12 175 THR A O 1
ATOM 1341 N N . ARG A 1 176 ? 30.172 -15.328 -8.492 1 95.12 176 ARG A N 1
ATOM 1342 C CA . ARG A 1 176 ? 28.938 -15.719 -7.812 1 95.12 176 ARG A CA 1
ATOM 1343 C C . ARG A 1 176 ? 28.328 -14.539 -7.062 1 95.12 176 ARG A C 1
ATOM 1345 O O . ARG A 1 176 ? 29.031 -13.602 -6.684 1 95.12 176 ARG A O 1
ATOM 1352 N N . ILE A 1 177 ? 27.016 -14.578 -6.891 1 96.62 177 ILE A N 1
ATOM 1353 C CA . ILE A 1 177 ? 26.359 -13.477 -6.203 1 96.62 177 ILE A CA 1
ATOM 1354 C C . ILE A 1 177 ? 25.484 -14.008 -5.07 1 96.62 177 ILE A C 1
ATOM 1356 O O . ILE A 1 177 ? 24.875 -13.242 -4.328 1 96.62 177 ILE A O 1
ATOM 1360 N N . GLY A 1 178 ? 25.422 -15.391 -4.93 1 95.38 178 GLY A N 1
ATOM 1361 C CA . GLY A 1 178 ? 24.562 -15.953 -3.895 1 95.38 178 GLY A CA 1
ATOM 1362 C C . GLY A 1 178 ? 23.094 -15.898 -4.238 1 95.38 178 GLY A C 1
ATOM 1363 O O . GLY A 1 178 ? 22.297 -15.312 -3.5 1 95.38 178 GLY A O 1
ATOM 1364 N N . VAL A 1 179 ? 22.688 -16.641 -5.262 1 95.88 179 VAL A N 1
ATOM 1365 C CA . VAL A 1 179 ? 21.359 -16.531 -5.863 1 95.88 179 VAL A CA 1
ATOM 1366 C C . VAL A 1 179 ? 20.312 -17.062 -4.902 1 95.88 179 VAL A C 1
ATOM 1368 O O . VAL A 1 179 ? 19.125 -16.766 -5.055 1 95.88 179 VAL A O 1
ATOM 1371 N N . ASN A 1 180 ? 20.703 -17.812 -3.871 1 96.12 180 ASN A N 1
ATOM 1372 C CA . ASN A 1 180 ? 19.734 -18.344 -2.928 1 96.12 180 ASN A CA 1
ATOM 1373 C C . ASN A 1 180 ? 19.688 -17.531 -1.639 1 96.12 180 ASN A C 1
ATOM 1375 O O . ASN A 1 180 ? 18.906 -17.828 -0.74 1 96.12 180 ASN A O 1
ATOM 1379 N N . GLY A 1 181 ? 20.562 -16.5 -1.484 1 96 181 GLY A N 1
ATOM 1380 C CA . GLY A 1 181 ? 20.578 -15.633 -0.321 1 96 181 GLY A CA 1
ATOM 1381 C C . GLY A 1 181 ? 21.078 -16.312 0.936 1 96 181 GLY A C 1
ATOM 1382 O O . GLY A 1 181 ? 21.578 -17.453 0.879 1 96 181 GLY A O 1
ATOM 1383 N N . ASP A 1 182 ? 21.031 -15.617 2.064 1 96.19 182 ASP A N 1
ATOM 1384 C CA . ASP A 1 182 ? 21.469 -16.094 3.367 1 96.19 182 ASP A CA 1
ATOM 1385 C C . ASP A 1 182 ? 20.344 -16.812 4.105 1 96.19 182 ASP A C 1
ATOM 1387 O O . ASP A 1 182 ? 20.594 -17.609 5.008 1 96.19 182 ASP A O 1
ATOM 1391 N N . SER A 1 183 ? 19.156 -16.469 3.76 1 96.19 183 SER A N 1
ATOM 1392 C CA . SER A 1 183 ? 17.938 -17.094 4.266 1 96.19 183 SER A CA 1
ATOM 1393 C C . SER A 1 183 ? 16.844 -17.078 3.211 1 96.19 183 SER A C 1
ATOM 1395 O O . SER A 1 183 ? 16.891 -16.312 2.256 1 96.19 183 SER A O 1
ATOM 1397 N N . THR A 1 184 ? 15.906 -18.016 3.324 1 97.88 184 THR A N 1
ATOM 1398 C CA . THR A 1 184 ? 14.797 -18.109 2.377 1 97.88 184 THR A CA 1
ATOM 1399 C C . THR A 1 184 ? 13.461 -18.078 3.107 1 97.88 184 THR A C 1
ATOM 1401 O O . THR A 1 184 ? 13.227 -18.891 4.016 1 97.88 184 THR A O 1
ATOM 1404 N N . LEU A 1 185 ? 12.602 -17.141 2.779 1 98.5 185 LEU A N 1
ATOM 1405 C CA . LEU A 1 185 ? 11.227 -17.094 3.268 1 98.5 185 LEU A CA 1
ATOM 1406 C C . LEU A 1 185 ? 10.289 -17.844 2.324 1 98.5 185 LEU A C 1
ATOM 1408 O O . LEU A 1 185 ? 10.281 -17.578 1.119 1 98.5 185 LEU A O 1
ATOM 1412 N N . ASP A 1 186 ? 9.516 -18.766 2.867 1 98.38 186 ASP A N 1
ATOM 1413 C CA . ASP A 1 186 ? 8.719 -19.703 2.086 1 98.38 186 ASP A CA 1
ATOM 1414 C C . ASP A 1 186 ? 7.23 -19.562 2.412 1 98.38 186 ASP A C 1
ATOM 1416 O O . ASP A 1 186 ? 6.785 -19.969 3.488 1 98.38 186 ASP A O 1
ATOM 1420 N N . PRO A 1 187 ? 6.418 -19.047 1.495 1 98.12 187 PRO A N 1
ATOM 1421 C CA . PRO A 1 187 ? 4.984 -18.906 1.749 1 98.12 187 PRO A CA 1
ATOM 1422 C C . PRO A 1 187 ? 4.188 -20.156 1.402 1 98.12 187 PRO A C 1
ATOM 1424 O O . PRO A 1 187 ? 2.986 -20.234 1.675 1 98.12 187 PRO A O 1
ATOM 1427 N N . ALA A 1 188 ? 4.777 -21.156 0.746 1 97.88 188 ALA A N 1
ATOM 1428 C CA . ALA A 1 188 ? 4.066 -22.359 0.312 1 97.88 188 ALA A CA 1
ATOM 1429 C C . ALA A 1 188 ? 3.783 -23.281 1.491 1 97.88 188 ALA A C 1
ATOM 1431 O O . ALA A 1 188 ? 4.656 -23.516 2.33 1 97.88 188 ALA A O 1
ATOM 1432 N N . PRO A 1 189 ? 2.547 -23.781 1.582 1 97.56 189 PRO A N 1
ATOM 1433 C CA . PRO A 1 189 ? 2.309 -24.797 2.611 1 97.56 189 PRO A CA 1
ATOM 1434 C C . PRO A 1 189 ? 3.123 -26.062 2.387 1 97.56 189 PRO A C 1
ATOM 1436 O O . PRO A 1 189 ? 3.527 -26.359 1.256 1 97.56 189 PRO A O 1
ATOM 1439 N N . THR A 1 190 ? 3.299 -26.812 3.4 1 93.94 190 THR A N 1
ATOM 1440 C CA . THR A 1 190 ? 4.242 -27.922 3.43 1 93.94 190 THR A CA 1
ATOM 1441 C C . THR A 1 190 ? 3.922 -28.938 2.332 1 93.94 190 THR A C 1
ATOM 1443 O O . THR A 1 190 ? 4.805 -29.328 1.566 1 93.94 190 THR A O 1
ATOM 1446 N N . ARG A 1 191 ? 2.652 -29.344 2.127 1 95.06 191 ARG A N 1
ATOM 1447 C CA . ARG A 1 191 ? 2.266 -30.391 1.195 1 95.06 191 ARG A CA 1
ATOM 1448 C C . ARG A 1 191 ? 2.393 -29.922 -0.249 1 95.06 191 ARG A C 1
ATOM 1450 O O . ARG A 1 191 ? 2.357 -30.734 -1.178 1 95.06 191 ARG A O 1
ATOM 1457 N N . LEU A 1 192 ? 2.49 -28.609 -0.426 1 96.5 192 LEU A N 1
ATOM 1458 C CA . LEU A 1 192 ? 2.635 -28.062 -1.771 1 96.5 192 LEU A CA 1
ATOM 1459 C C . LEU A 1 192 ? 4.105 -27.953 -2.156 1 96.5 192 LEU A C 1
ATOM 1461 O O . LEU A 1 192 ? 4.449 -28.016 -3.34 1 96.5 192 LEU A O 1
ATOM 1465 N N . GLN A 1 193 ? 4.949 -27.766 -1.195 1 96.12 193 GLN A N 1
ATOM 1466 C CA . GLN A 1 193 ? 6.355 -27.453 -1.433 1 96.12 193 GLN A CA 1
ATOM 1467 C C . GLN A 1 193 ? 7.129 -28.719 -1.822 1 96.12 193 GLN A C 1
ATOM 1469 O O . GLN A 1 193 ? 6.719 -29.828 -1.491 1 96.12 193 GLN A O 1
ATOM 1474 N N . VAL A 1 194 ? 8.234 -28.5 -2.527 1 93.38 194 VAL A N 1
ATOM 1475 C CA . VAL A 1 194 ? 9.133 -29.594 -2.893 1 93.38 194 VAL A CA 1
ATOM 1476 C C . VAL A 1 194 ? 9.789 -30.156 -1.636 1 93.38 194 VAL A C 1
ATOM 1478 O O . VAL A 1 194 ? 10.125 -29.422 -0.71 1 93.38 194 VAL A O 1
ATOM 1481 N N . ALA A 1 195 ? 9.906 -31.406 -1.62 1 89.12 195 ALA A N 1
ATOM 1482 C CA . ALA A 1 195 ? 10.656 -32.062 -0.559 1 89.12 195 ALA A CA 1
ATOM 1483 C C . ALA A 1 195 ? 12.133 -32.188 -0.912 1 89.12 195 ALA A C 1
ATOM 1485 O O . ALA A 1 195 ? 12.531 -33 -1.729 1 89.12 195 ALA A O 1
ATOM 1486 N N . ASP A 1 196 ? 12.938 -31.266 -0.41 1 89.5 196 ASP A N 1
ATOM 1487 C CA . ASP A 1 196 ? 14.375 -31.25 -0.634 1 89.5 196 ASP A CA 1
ATOM 1488 C C . ASP A 1 196 ? 15.125 -30.875 0.641 1 89.5 196 ASP A C 1
ATOM 1490 O O . ASP A 1 196 ? 14.562 -30.938 1.737 1 89.5 196 ASP A O 1
ATOM 1494 N N . ARG A 1 197 ? 16.391 -30.578 0.562 1 88.19 197 ARG A N 1
ATOM 1495 C CA . ARG A 1 197 ? 17.219 -30.375 1.749 1 88.19 197 ARG A CA 1
ATOM 1496 C C . ARG A 1 197 ? 17.422 -28.891 2.021 1 88.19 197 ARG A C 1
ATOM 1498 O O . ARG A 1 197 ? 18.172 -28.516 2.924 1 88.19 197 ARG A O 1
ATOM 1505 N N . GLN A 1 198 ? 16.703 -28.125 1.229 1 90.31 198 GLN A N 1
ATOM 1506 C CA . GLN A 1 198 ? 16.859 -26.688 1.429 1 90.31 198 GLN A CA 1
ATOM 1507 C C . GLN A 1 198 ? 16.188 -26.234 2.725 1 90.31 198 GLN A C 1
ATOM 1509 O O . GLN A 1 198 ? 15.125 -26.734 3.08 1 90.31 198 GLN A O 1
ATOM 1514 N N . VAL A 1 199 ? 16.891 -25.359 3.434 1 91.75 199 VAL A N 1
ATOM 1515 C CA . VAL A 1 199 ? 16.312 -24.766 4.629 1 91.75 199 VAL A CA 1
ATOM 1516 C C . VAL A 1 199 ? 15.516 -23.516 4.246 1 91.75 199 VAL A C 1
ATOM 1518 O O . VAL A 1 199 ? 16.031 -22.609 3.586 1 91.75 199 VAL A O 1
ATOM 1521 N N . ARG A 1 200 ? 14.258 -23.547 4.598 1 96.12 200 ARG A N 1
ATOM 1522 C CA . ARG A 1 200 ? 13.359 -22.422 4.336 1 96.12 200 ARG A CA 1
ATOM 1523 C C . ARG A 1 200 ? 12.609 -22.016 5.602 1 96.12 200 ARG A C 1
ATOM 1525 O O . ARG A 1 200 ? 12.227 -22.875 6.402 1 96.12 200 ARG A O 1
ATOM 1532 N N . GLU A 1 201 ? 12.484 -20.797 5.84 1 96.69 201 GLU A N 1
ATOM 1533 C CA . GLU A 1 201 ? 11.695 -20.266 6.945 1 96.69 201 GLU A CA 1
ATOM 1534 C C . GLU A 1 201 ? 10.281 -19.922 6.496 1 96.69 201 GLU A C 1
ATOM 1536 O O . GLU A 1 201 ? 10.094 -19.234 5.488 1 96.69 201 GLU A O 1
ATOM 1541 N N . PRO A 1 202 ? 9.297 -20.375 7.238 1 97.69 202 PRO A N 1
ATOM 1542 C CA . PRO A 1 202 ? 7.914 -20.156 6.812 1 97.69 202 PRO A CA 1
ATOM 1543 C C . PRO A 1 202 ? 7.48 -18.688 6.965 1 97.69 202 PRO A C 1
ATOM 1545 O O . PRO A 1 202 ? 7.918 -18.016 7.895 1 97.69 202 PRO A O 1
ATOM 1548 N N . ILE A 1 203 ? 6.668 -18.188 6.098 1 98.31 203 ILE A N 1
ATOM 1549 C CA . ILE A 1 203 ? 5.953 -16.922 6.184 1 98.31 203 ILE A CA 1
ATOM 1550 C C . ILE A 1 203 ? 4.523 -17.094 5.672 1 98.31 203 ILE A C 1
ATOM 1552 O O . ILE A 1 203 ? 4.289 -17.812 4.695 1 98.31 203 ILE A O 1
ATOM 1556 N N . ARG A 1 204 ? 3.602 -16.547 6.336 1 98.31 204 ARG A N 1
ATOM 1557 C CA . ARG A 1 204 ? 2.211 -16.641 5.898 1 98.31 204 ARG A CA 1
ATOM 1558 C C . ARG A 1 204 ? 2.006 -15.891 4.586 1 98.31 204 ARG A C 1
ATOM 1560 O O . ARG A 1 204 ? 2.479 -14.766 4.426 1 98.31 204 ARG A O 1
ATOM 1567 N N . PHE A 1 205 ? 1.373 -16.531 3.662 1 98.06 205 PHE A N 1
ATOM 1568 C CA . PHE A 1 205 ? 0.961 -15.859 2.432 1 98.06 205 PHE A CA 1
ATOM 1569 C C . PHE A 1 205 ? -0.211 -14.922 2.693 1 98.06 205 PHE A C 1
ATOM 1571 O O . PHE A 1 205 ? -1.25 -15.344 3.203 1 98.06 205 PHE A O 1
ATOM 1578 N N . VAL A 1 206 ? -0.033 -13.68 2.465 1 97.25 206 VAL A N 1
ATOM 1579 C CA . VAL A 1 206 ? -1.088 -12.672 2.445 1 97.25 206 VAL A CA 1
ATOM 1580 C C . VAL A 1 206 ? -1.345 -12.219 1.011 1 97.25 206 VAL A C 1
ATOM 1582 O O . VAL A 1 206 ? -0.463 -11.641 0.367 1 97.25 206 VAL A O 1
ATOM 1585 N N . PRO A 1 207 ? -2.564 -12.477 0.521 1 96.31 207 PRO A N 1
ATOM 1586 C CA . PRO A 1 207 ? -2.811 -12.211 -0.898 1 96.31 207 PRO A CA 1
ATOM 1587 C C . PRO A 1 207 ? -2.762 -10.727 -1.234 1 96.31 207 PRO A C 1
ATOM 1589 O O . PRO A 1 207 ? -3.385 -9.906 -0.548 1 96.31 207 PRO A O 1
ATOM 1592 N N . TYR A 1 208 ? -2.021 -10.359 -2.217 1 96.44 208 TYR A N 1
ATOM 1593 C CA . TYR A 1 208 ? -2.037 -9.078 -2.922 1 96.44 208 TYR A CA 1
ATOM 1594 C C . TYR A 1 208 ? -1.854 -9.281 -4.422 1 96.44 208 TYR A C 1
ATOM 1596 O O . TYR A 1 208 ? -0.8 -9.742 -4.867 1 96.44 208 TYR A O 1
ATOM 1604 N N . ASN A 1 209 ? -2.863 -8.914 -5.168 1 92.06 209 ASN A N 1
ATOM 1605 C CA . ASN A 1 209 ? -2.867 -9.172 -6.602 1 92.06 209 ASN A CA 1
ATOM 1606 C C . ASN A 1 209 ? -3.02 -7.879 -7.398 1 92.06 209 ASN A C 1
ATOM 1608 O O . ASN A 1 209 ? -3.523 -7.895 -8.523 1 92.06 209 ASN A O 1
ATOM 1612 N N . GLY A 1 210 ? -2.609 -6.727 -6.785 1 92 210 GLY A N 1
ATOM 1613 C CA . GLY A 1 210 ? -2.773 -5.434 -7.43 1 92 210 GLY A CA 1
ATOM 1614 C C . GLY A 1 210 ? -3.955 -4.645 -6.895 1 92 210 GLY A C 1
ATOM 1615 O O . GLY A 1 210 ? -4.551 -5.02 -5.883 1 92 210 GLY A O 1
ATOM 1616 N N . PRO A 1 211 ? -4.23 -3.547 -7.562 1 89.75 211 PRO A N 1
ATOM 1617 C CA . PRO A 1 211 ? -5.328 -2.689 -7.113 1 89.75 211 PRO A CA 1
ATOM 1618 C C . PRO A 1 211 ? -6.648 -3.441 -6.984 1 89.75 211 PRO A C 1
ATOM 1620 O O . PRO A 1 211 ? -7.004 -4.227 -7.867 1 89.75 211 PRO A O 1
ATOM 1623 N N . ALA A 1 212 ? -7.324 -3.207 -5.887 1 91.12 212 ALA A N 1
ATOM 1624 C CA . ALA A 1 212 ? -8.562 -3.92 -5.574 1 91.12 212 ALA A CA 1
ATOM 1625 C C . ALA A 1 212 ? -9.703 -2.943 -5.316 1 91.12 212 ALA A C 1
ATOM 1627 O O . ALA A 1 212 ? -9.711 -2.244 -4.297 1 91.12 212 ALA A O 1
ATOM 1628 N N . VAL A 1 213 ? -10.609 -2.887 -6.195 1 93.75 213 VAL A N 1
ATOM 1629 C CA . VAL A 1 213 ? -11.844 -2.139 -6 1 93.75 213 VAL A CA 1
ATOM 1630 C C . VAL A 1 213 ? -13.008 -3.107 -5.77 1 93.75 213 VAL A C 1
ATOM 1632 O O . VAL A 1 213 ? -13.266 -3.98 -6.602 1 93.75 213 VAL A O 1
ATOM 1635 N N . LEU A 1 214 ? -13.555 -3.018 -4.637 1 93.25 214 LEU A N 1
ATOM 1636 C CA . LEU A 1 214 ? -14.656 -3.914 -4.289 1 93.25 214 LEU A CA 1
ATOM 1637 C C . LEU A 1 214 ? -15.953 -3.465 -4.957 1 93.25 214 LEU A C 1
ATOM 1639 O O . LEU A 1 214 ? -16.25 -2.27 -4.996 1 93.25 214 LEU A O 1
ATOM 1643 N N . GLU A 1 215 ? -16.578 -4.484 -5.516 1 87.5 215 GLU A N 1
ATOM 1644 C CA . GLU A 1 215 ? -17.922 -4.266 -6.066 1 87.5 215 GLU A CA 1
ATOM 1645 C C . GLU A 1 215 ? -18.984 -4.953 -5.219 1 87.5 215 GLU A C 1
ATOM 1647 O O . GLU A 1 215 ? -18.766 -6.055 -4.703 1 87.5 215 GLU A O 1
ATOM 1652 N N . PRO A 1 216 ? -20.078 -4.316 -5.117 1 79.44 216 PRO A N 1
ATOM 1653 C CA . PRO A 1 216 ? -21.109 -4.816 -4.219 1 79.44 216 PRO A CA 1
ATOM 1654 C C . PRO A 1 216 ? -21.562 -6.234 -4.566 1 79.44 216 PRO A C 1
ATOM 1656 O O . PRO A 1 216 ? -21.938 -7.004 -3.676 1 79.44 216 PRO A O 1
ATOM 1659 N N . TRP A 1 217 ? -21.531 -6.648 -5.828 1 82.44 217 TRP A N 1
ATOM 1660 C CA . TRP A 1 217 ? -22 -7.969 -6.23 1 82.44 217 TRP A CA 1
ATOM 1661 C C . TRP A 1 217 ? -21.172 -9.07 -5.566 1 82.44 217 TRP A C 1
ATOM 1663 O O . TRP A 1 217 ? -21.656 -10.188 -5.375 1 82.44 217 TRP A O 1
ATOM 1673 N N . LEU A 1 218 ? -19.984 -8.742 -5.234 1 85.94 218 LEU A N 1
ATOM 1674 C CA . LEU A 1 218 ? -19.062 -9.703 -4.637 1 85.94 218 LEU A CA 1
ATOM 1675 C C . LEU A 1 218 ? -19.547 -10.133 -3.256 1 85.94 218 LEU A C 1
ATOM 1677 O O . LEU A 1 218 ? -19.203 -11.211 -2.777 1 85.94 218 LEU A O 1
ATOM 1681 N N . LEU A 1 219 ? -20.328 -9.312 -2.67 1 78.19 219 LEU A N 1
ATOM 1682 C CA . LEU A 1 219 ? -20.719 -9.57 -1.287 1 78.19 219 LEU A CA 1
ATOM 1683 C C . LEU A 1 219 ? -22.078 -10.258 -1.226 1 78.19 219 LEU A C 1
ATOM 1685 O O . LEU A 1 219 ? -22.5 -10.711 -0.16 1 78.19 219 LEU A O 1
ATOM 1689 N N . GLU A 1 220 ? -22.75 -10.281 -2.363 1 82.25 220 GLU A N 1
ATOM 1690 C CA . GLU A 1 220 ? -24.016 -11.008 -2.389 1 82.25 220 GLU A CA 1
ATOM 1691 C C . GLU A 1 220 ? -23.781 -12.508 -2.309 1 82.25 220 GLU A C 1
ATOM 1693 O O . GLU A 1 220 ? -22.984 -13.062 -3.055 1 82.25 220 GLU A O 1
ATOM 1698 N N . PRO A 1 221 ? -24.422 -13.102 -1.317 1 84.5 221 PRO A N 1
ATOM 1699 C CA . PRO A 1 221 ? -24.297 -14.562 -1.264 1 84.5 221 PRO A CA 1
ATOM 1700 C C . PRO A 1 221 ? -24.766 -15.242 -2.547 1 84.5 221 PRO A C 1
ATOM 1702 O O . PRO A 1 221 ? -25.812 -14.867 -3.1 1 84.5 221 PRO A O 1
ATOM 1705 N N . PRO A 1 222 ? -23.984 -16.141 -3.006 1 89.06 222 PRO A N 1
ATOM 1706 C CA . PRO A 1 222 ? -24.406 -16.812 -4.234 1 89.06 222 PRO A CA 1
ATOM 1707 C C . PRO A 1 222 ? -25.609 -17.75 -4.02 1 89.06 222 PRO A C 1
ATOM 1709 O O . PRO A 1 222 ? -25.703 -18.391 -2.973 1 89.06 222 PRO A O 1
ATOM 1712 N N . ALA A 1 223 ? -26.5 -17.781 -4.957 1 88.44 223 ALA A N 1
ATOM 1713 C CA . ALA A 1 223 ? -27.672 -18.641 -4.906 1 88.44 223 ALA A CA 1
ATOM 1714 C C . ALA A 1 223 ? -27.297 -20.094 -5.211 1 88.44 223 ALA A C 1
ATOM 1716 O O . ALA A 1 223 ? -28 -21.031 -4.82 1 88.44 223 ALA A O 1
ATOM 1717 N N . ARG A 1 224 ? -26.312 -20.312 -5.996 1 94.81 224 ARG A N 1
ATOM 1718 C CA . ARG A 1 224 ? -25.688 -21.578 -6.379 1 94.81 224 ARG A CA 1
ATOM 1719 C C . ARG A 1 224 ? -24.188 -21.547 -6.082 1 94.81 224 ARG A C 1
ATOM 1721 O O . ARG A 1 224 ? -23.609 -20.484 -5.871 1 94.81 224 ARG A O 1
ATOM 1728 N N . PRO A 1 225 ? -23.625 -22.797 -6.035 1 96.88 225 PRO A N 1
ATOM 1729 C CA . PRO A 1 225 ? -22.172 -22.766 -5.855 1 96.88 225 PRO A CA 1
ATOM 1730 C C . PRO A 1 225 ? -21.469 -21.906 -6.906 1 96.88 225 PRO A C 1
ATOM 1732 O O . PRO A 1 225 ? -21.812 -21.969 -8.086 1 96.88 225 PRO A O 1
ATOM 1735 N N . ARG A 1 226 ? -20.609 -21.078 -6.457 1 97.31 226 ARG A N 1
ATOM 1736 C CA . ARG A 1 226 ? -19.891 -20.188 -7.359 1 97.31 226 ARG A CA 1
ATOM 1737 C C . ARG A 1 226 ? -18.531 -20.781 -7.75 1 97.31 226 ARG A C 1
ATOM 1739 O O . ARG A 1 226 ? -17.766 -21.203 -6.891 1 97.31 226 ARG A O 1
ATOM 1746 N N . VAL A 1 227 ? -18.234 -20.844 -9.031 1 98.5 227 VAL A N 1
ATOM 1747 C CA . VAL A 1 227 ? -16.938 -21.203 -9.586 1 98.5 227 VAL A CA 1
ATOM 1748 C C . VAL A 1 227 ? -16.234 -19.938 -10.078 1 98.5 227 VAL A C 1
ATOM 1750 O O . VAL A 1 227 ? -16.734 -19.234 -10.969 1 98.5 227 VAL A O 1
ATOM 1753 N N . GLY A 1 228 ? -15.094 -19.609 -9.391 1 98.06 228 GLY A N 1
ATOM 1754 C CA . GLY A 1 228 ? -14.258 -18.547 -9.898 1 98.06 228 GLY A CA 1
ATOM 1755 C C . GLY A 1 228 ? -13.352 -18.984 -11.031 1 98.06 228 GLY A C 1
ATOM 1756 O O . GLY A 1 228 ? -12.812 -20.094 -11.016 1 98.06 228 GLY A O 1
ATOM 1757 N N . ILE A 1 229 ? -13.203 -18.172 -12.039 1 98 229 ILE A N 1
ATOM 1758 C CA . ILE A 1 229 ? -12.328 -18.406 -13.18 1 98 229 ILE A CA 1
ATOM 1759 C C . ILE A 1 229 ? -11.391 -17.203 -13.367 1 98 229 ILE A C 1
ATOM 1761 O O . ILE A 1 229 ? -11.844 -16.062 -13.445 1 98 229 ILE A O 1
ATOM 1765 N N . THR A 1 230 ? -10.078 -17.469 -13.344 1 96 230 THR A N 1
ATOM 1766 C CA . THR A 1 230 ? -9.117 -16.391 -13.555 1 96 230 THR A CA 1
ATOM 1767 C C . THR A 1 230 ? -7.969 -16.875 -14.453 1 96 230 THR A C 1
ATOM 1769 O O . THR A 1 230 ? -7.668 -18.062 -14.5 1 96 230 THR A O 1
ATOM 1772 N N . TRP A 1 231 ? -7.359 -16 -15.188 1 91 231 TRP A N 1
ATOM 1773 C CA . TRP A 1 231 ? -6.227 -16.359 -16.031 1 91 231 TRP A CA 1
ATOM 1774 C C . TRP A 1 231 ? -5.082 -15.367 -15.859 1 91 231 TRP A C 1
ATOM 1776 O O . TRP A 1 231 ? -4.266 -15.188 -16.766 1 91 231 TRP A O 1
ATOM 1786 N N . GLY A 1 232 ? -5.113 -14.68 -14.734 1 81.12 232 GLY A N 1
ATOM 1787 C CA . GLY A 1 232 ? -4.027 -13.766 -14.406 1 81.12 232 GLY A CA 1
ATOM 1788 C C . GLY A 1 232 ? -3.887 -12.625 -15.391 1 81.12 232 GLY A C 1
ATOM 1789 O O . GLY A 1 232 ? -4.777 -12.398 -16.219 1 81.12 232 GLY A O 1
ATOM 1790 N N . THR A 1 233 ? -2.781 -11.867 -15.273 1 77.06 233 THR A N 1
ATOM 1791 C CA . THR A 1 233 ? -2.572 -10.688 -16.109 1 77.06 233 THR A CA 1
ATOM 1792 C C . THR A 1 233 ? -1.374 -10.891 -17.031 1 77.06 233 THR A C 1
ATOM 1794 O O . THR A 1 233 ? -1.21 -10.156 -18.016 1 77.06 233 THR A O 1
ATOM 1797 N N . SER A 1 234 ? -0.579 -11.945 -16.766 1 73.56 234 SER A N 1
ATOM 1798 C CA . SER A 1 234 ? 0.685 -12.133 -17.469 1 73.56 234 SER A CA 1
ATOM 1799 C C . SER A 1 234 ? 0.455 -12.477 -18.938 1 73.56 234 SER A C 1
ATOM 1801 O O . SER A 1 234 ? 1.167 -11.984 -19.812 1 73.56 234 SER A O 1
ATOM 1803 N N . GLN A 1 235 ? -0.485 -13.305 -19.219 1 71.81 235 GLN A N 1
ATOM 1804 C CA . GLN A 1 235 ? -0.718 -13.758 -20.594 1 71.81 235 GLN A CA 1
ATOM 1805 C C . GLN A 1 235 ? -1.144 -12.594 -21.484 1 71.81 235 GLN A C 1
ATOM 1807 O O . GLN A 1 235 ? -0.779 -12.547 -22.672 1 71.81 235 GLN A O 1
ATOM 1812 N N . SER A 1 236 ? -1.929 -11.734 -20.859 1 72.69 236 SER A N 1
ATOM 1813 C CA . SER A 1 236 ? -2.326 -10.547 -21.609 1 72.69 236 SER A CA 1
ATOM 1814 C C . SER A 1 236 ? -1.125 -9.664 -21.922 1 72.69 236 SER A C 1
ATOM 1816 O O . SER A 1 236 ? -1.003 -9.141 -23.031 1 72.69 236 SER A O 1
ATOM 1818 N N . ARG A 1 237 ? -0.262 -9.625 -21.078 1 74.88 237 ARG A N 1
ATOM 1819 C CA . ARG A 1 237 ? 0.925 -8.797 -21.266 1 74.88 237 ARG A CA 1
ATOM 1820 C C . ARG A 1 237 ? 1.867 -9.414 -22.297 1 74.88 237 ARG A C 1
ATOM 1822 O O . ARG A 1 237 ? 2.584 -8.695 -23 1 74.88 237 ARG A O 1
ATOM 1829 N N . LEU A 1 238 ? 1.812 -10.734 -22.391 1 74.88 238 LEU A N 1
ATOM 1830 C CA . LEU A 1 238 ? 2.648 -11.461 -23.344 1 74.88 238 LEU A CA 1
ATOM 1831 C C . LEU A 1 238 ? 2.016 -11.461 -24.734 1 74.88 238 LEU A C 1
ATOM 1833 O O . LEU A 1 238 ? 2.684 -11.766 -25.719 1 74.88 238 LEU A O 1
ATOM 1837 N N . GLY A 1 239 ? 0.759 -11.094 -24.797 1 72.56 239 GLY A N 1
ATOM 1838 C CA . GLY A 1 239 ? 0.043 -11.188 -26.062 1 72.56 239 GLY A CA 1
ATOM 1839 C C . GLY A 1 239 ? -0.308 -12.609 -26.438 1 72.56 239 GLY A C 1
ATOM 1840 O O . GLY A 1 239 ? -0.421 -12.93 -27.625 1 72.56 239 GLY A O 1
ATOM 1841 N N . PHE A 1 240 ? -0.4 -13.461 -25.469 1 76.88 240 PHE A N 1
ATOM 1842 C CA . PHE A 1 240 ? -0.683 -14.875 -25.703 1 76.88 240 PHE A CA 1
ATOM 1843 C C . PHE A 1 240 ? -2.17 -15.164 -25.547 1 76.88 240 PHE A C 1
ATOM 1845 O O . PHE A 1 240 ? -2.549 -16.078 -24.812 1 76.88 240 PHE A O 1
ATOM 1852 N N . ASP A 1 241 ? -2.957 -14.516 -26.312 1 77.38 241 ASP A N 1
ATOM 1853 C CA . ASP A 1 241 ? -4.406 -14.664 -26.234 1 77.38 241 ASP A CA 1
ATOM 1854 C C . ASP A 1 241 ? -4.82 -16.125 -26.438 1 77.38 241 ASP A C 1
ATOM 1856 O O . ASP A 1 241 ? -5.797 -16.578 -25.844 1 77.38 241 ASP A O 1
ATOM 1860 N N . HIS A 1 242 ? -4.016 -16.812 -27.203 1 77.31 242 HIS A N 1
ATOM 1861 C CA . HIS A 1 242 ? -4.336 -18.188 -27.516 1 77.31 242 HIS A CA 1
ATOM 1862 C C . HIS A 1 242 ? -4.164 -19.094 -26.297 1 77.31 242 HIS A C 1
ATOM 1864 O O . HIS A 1 242 ? -4.676 -20.203 -26.266 1 77.31 242 HIS A O 1
ATOM 1870 N N . MET A 1 243 ? -3.529 -18.578 -25.344 1 79.06 243 MET A N 1
ATOM 1871 C CA . MET A 1 243 ? -3.285 -19.375 -24.141 1 79.06 243 MET A CA 1
ATOM 1872 C C . MET A 1 243 ? -4.328 -19.062 -23.062 1 79.06 243 MET A C 1
ATOM 1874 O O . MET A 1 243 ? -4.336 -19.688 -22.016 1 79.06 243 MET A O 1
ATOM 1878 N N . VAL A 1 244 ? -5.172 -18.156 -23.375 1 85.94 244 VAL A N 1
ATOM 1879 C CA . VAL A 1 244 ? -6.234 -17.828 -22.422 1 85.94 244 VAL A CA 1
ATOM 1880 C C . VAL A 1 244 ? -7.43 -18.75 -22.656 1 85.94 244 VAL A C 1
ATOM 1882 O O . VAL A 1 244 ? -8.195 -18.562 -23.609 1 85.94 244 VAL A O 1
ATOM 1885 N N . LEU A 1 245 ? -7.645 -19.703 -21.766 1 89.75 245 LEU A N 1
ATOM 1886 C CA . LEU A 1 245 ? -8.656 -20.719 -21.969 1 89.75 245 LEU A CA 1
ATOM 1887 C C . LEU A 1 245 ? -9.898 -20.438 -21.141 1 89.75 245 LEU A C 1
ATOM 1889 O O . LEU A 1 245 ? -10.82 -21.25 -21.078 1 89.75 245 LEU A O 1
ATOM 1893 N N . ALA A 1 246 ? -9.984 -19.25 -20.547 1 93.75 246 ALA A N 1
ATOM 1894 C CA . ALA A 1 246 ? -11.133 -18.875 -19.734 1 93.75 246 ALA A CA 1
ATOM 1895 C C . ALA A 1 246 ? -12.43 -18.984 -20.531 1 93.75 246 ALA A C 1
ATOM 1897 O O . ALA A 1 246 ? -13.422 -19.516 -20.031 1 93.75 246 ALA A O 1
ATOM 1898 N N . PRO A 1 247 ? -12.445 -18.562 -21.812 1 94 247 PRO A N 1
ATOM 1899 C CA . PRO A 1 247 ? -13.672 -18.719 -22.594 1 94 247 PRO A CA 1
ATOM 1900 C C . PRO A 1 247 ? -14.094 -20.172 -22.734 1 94 247 PRO A C 1
ATOM 1902 O O . PRO A 1 247 ? -15.289 -20.484 -22.672 1 94 247 PRO A O 1
ATOM 1905 N N . ARG A 1 248 ? -13.156 -21.031 -22.922 1 93.62 248 ARG A N 1
ATOM 1906 C CA . ARG A 1 248 ? -13.438 -22.453 -23.062 1 93.62 248 ARG A CA 1
ATOM 1907 C C . ARG A 1 248 ? -13.992 -23.047 -21.781 1 93.62 248 ARG A C 1
ATOM 1909 O O . ARG A 1 248 ? -14.914 -23.859 -21.797 1 93.62 248 ARG A O 1
ATOM 1916 N N . VAL A 1 249 ? -13.414 -22.641 -20.688 1 96.62 249 VAL A N 1
ATOM 1917 C CA . VAL A 1 249 ? -13.883 -23.094 -19.391 1 96.62 249 VAL A CA 1
ATOM 1918 C C . VAL A 1 249 ? -15.336 -22.672 -19.188 1 96.62 249 VAL A C 1
ATOM 1920 O O . VAL A 1 249 ? -16.172 -23.469 -18.75 1 96.62 249 VAL A O 1
ATOM 1923 N N . VAL A 1 250 ? -15.625 -21.406 -19.484 1 97.44 250 VAL A N 1
ATOM 1924 C CA . VAL A 1 250 ? -16.969 -20.875 -19.344 1 97.44 250 VAL A CA 1
ATOM 1925 C C . VAL A 1 250 ? -17.953 -21.672 -20.219 1 97.44 250 VAL A C 1
ATOM 1927 O O . VAL A 1 250 ? -19.031 -22.047 -19.766 1 97.44 250 VAL A O 1
ATOM 1930 N N . GLN A 1 251 ? -17.547 -22 -21.422 1 95.94 251 GLN A N 1
ATOM 1931 C CA . GLN A 1 251 ? -18.391 -22.781 -22.328 1 95.94 251 GLN A CA 1
ATOM 1932 C C . GLN A 1 251 ? -18.625 -24.188 -21.797 1 95.94 251 GLN A C 1
ATOM 1934 O O . GLN A 1 251 ? -19.734 -24.703 -21.844 1 95.94 251 GLN A O 1
ATOM 1939 N N . ALA A 1 252 ? -17.578 -24.75 -21.344 1 96.81 252 ALA A N 1
ATOM 1940 C CA . ALA A 1 252 ? -17.656 -26.125 -20.828 1 96.81 252 ALA A CA 1
ATOM 1941 C C . ALA A 1 252 ? -18.609 -26.203 -19.641 1 96.81 252 ALA A C 1
ATOM 1943 O O . ALA A 1 252 ? -19.188 -27.266 -19.391 1 96.81 252 ALA A O 1
ATOM 1944 N N . LEU A 1 253 ? -18.812 -25.062 -18.922 1 97.75 253 LEU A N 1
ATOM 1945 C CA . LEU A 1 253 ? -19.594 -25.078 -17.703 1 97.75 253 LEU A CA 1
ATOM 1946 C C . LEU A 1 253 ? -20.938 -24.375 -17.891 1 97.75 253 LEU A C 1
ATOM 1948 O O . LEU A 1 253 ? -21.672 -24.156 -16.938 1 97.75 253 LEU A O 1
ATOM 1952 N N . ALA A 1 254 ? -21.266 -24.062 -19.062 1 96.62 254 ALA A N 1
ATOM 1953 C CA . ALA A 1 254 ? -22.422 -23.219 -19.406 1 96.62 254 ALA A CA 1
ATOM 1954 C C . ALA A 1 254 ? -23.719 -23.844 -18.906 1 96.62 254 ALA A C 1
ATOM 1956 O O . ALA A 1 254 ? -24.672 -23.141 -18.562 1 96.62 254 ALA A O 1
ATOM 1957 N N . ARG A 1 255 ? -23.766 -25.141 -18.797 1 95 255 ARG A N 1
ATOM 1958 C CA . ARG A 1 255 ? -25.016 -25.812 -18.469 1 95 255 ARG A CA 1
ATOM 1959 C C . ARG A 1 255 ? -24.984 -26.359 -17.047 1 95 255 ARG A C 1
ATOM 1961 O O . ARG A 1 255 ? -25.938 -27.016 -16.609 1 95 255 ARG A O 1
ATOM 1968 N N . HIS A 1 256 ? -23.938 -26.141 -16.375 1 96.5 256 HIS A N 1
ATOM 1969 C CA . HIS A 1 256 ? -23.812 -26.578 -14.992 1 96.5 256 HIS A CA 1
ATOM 1970 C C . HIS A 1 256 ? -24.672 -25.719 -14.062 1 96.5 256 HIS A C 1
ATOM 1972 O O . HIS A 1 256 ? -24.906 -24.547 -14.336 1 96.5 256 HIS A O 1
ATOM 1978 N N . ASP A 1 257 ? -25.156 -26.297 -13.047 1 97 257 ASP A N 1
ATOM 1979 C CA . ASP A 1 257 ? -25.938 -25.562 -12.047 1 97 257 ASP A CA 1
ATOM 1980 C C . ASP A 1 257 ? -25.031 -24.844 -11.055 1 97 257 ASP A C 1
ATOM 1982 O O . ASP A 1 257 ? -25.078 -25.109 -9.852 1 97 257 ASP A O 1
ATOM 1986 N N . VAL A 1 258 ? -24.234 -23.969 -11.578 1 97.62 258 VAL A N 1
ATOM 1987 C CA . VAL A 1 258 ? -23.297 -23.141 -10.82 1 97.62 258 VAL A CA 1
ATOM 1988 C C . VAL A 1 258 ? -23.375 -21.703 -11.336 1 97.62 258 VAL A C 1
ATOM 1990 O O . VAL A 1 258 ? -23.938 -21.438 -12.398 1 97.62 258 VAL A O 1
ATOM 1993 N N . GLU A 1 259 ? -22.906 -20.781 -10.477 1 97 259 GLU A N 1
ATOM 1994 C CA . GLU A 1 259 ? -22.578 -19.438 -10.922 1 97 259 GLU A CA 1
ATOM 1995 C C . GLU A 1 259 ? -21.109 -19.328 -11.344 1 97 259 GLU A C 1
ATOM 1997 O O . GLU A 1 259 ? -20.234 -19.922 -10.703 1 97 259 GLU A O 1
ATOM 2002 N N . LEU A 1 260 ? -20.891 -18.672 -12.469 1 97.81 260 LEU A N 1
ATOM 2003 C CA . LEU A 1 260 ? -19.531 -18.438 -12.93 1 97.81 260 LEU A CA 1
ATOM 2004 C C . LEU A 1 260 ? -19.141 -16.984 -12.727 1 97.81 260 LEU A C 1
ATOM 2006 O O . LEU A 1 260 ? -19.828 -16.078 -13.195 1 97.81 260 LEU A O 1
ATOM 2010 N N . ALA A 1 261 ? -18.141 -16.719 -11.914 1 97.06 261 ALA A N 1
ATOM 2011 C CA . ALA A 1 261 ? -17.516 -15.398 -11.789 1 97.06 261 ALA A CA 1
ATOM 2012 C C . ALA A 1 261 ? -16.141 -15.375 -12.438 1 97.06 261 ALA A C 1
ATOM 2014 O O . ALA A 1 261 ? -15.211 -16.016 -11.953 1 97.06 261 ALA A O 1
ATOM 2015 N N . VAL A 1 262 ? -15.984 -14.617 -13.516 1 96.94 262 VAL A N 1
ATOM 2016 C CA . VAL A 1 262 ? -14.805 -14.664 -14.359 1 96.94 262 VAL A CA 1
ATOM 2017 C C . VAL A 1 262 ? -13.977 -13.391 -14.156 1 96.94 262 VAL A C 1
ATOM 2019 O O . VAL A 1 262 ? -14.391 -12.305 -14.562 1 96.94 262 VAL A O 1
ATOM 2022 N N . ALA A 1 263 ? -12.836 -13.547 -13.5 1 94.69 263 ALA A N 1
ATOM 2023 C CA . ALA A 1 263 ? -11.898 -12.445 -13.281 1 94.69 263 ALA A CA 1
ATOM 2024 C C . ALA A 1 263 ? -10.836 -12.406 -14.375 1 94.69 263 ALA A C 1
ATOM 2026 O O . ALA A 1 263 ? -9.867 -13.164 -14.336 1 94.69 263 ALA A O 1
ATOM 2027 N N . VAL A 1 264 ? -11 -11.5 -15.297 1 92.5 264 VAL A N 1
ATOM 2028 C CA . VAL A 1 264 ? -10.086 -11.352 -16.422 1 92.5 264 VAL A CA 1
ATOM 2029 C C . VAL A 1 264 ? -9.828 -9.875 -16.688 1 92.5 264 VAL A C 1
ATOM 2031 O O . VAL A 1 264 ? -10.594 -9.016 -16.25 1 92.5 264 VAL A O 1
ATOM 2034 N N . THR A 1 265 ? -8.734 -9.578 -17.344 1 89.5 265 THR A N 1
ATOM 2035 C CA . THR A 1 265 ? -8.422 -8.211 -17.734 1 89.5 265 THR A CA 1
ATOM 2036 C C . THR A 1 265 ? -9.391 -7.715 -18.812 1 89.5 265 THR A C 1
ATOM 2038 O O . THR A 1 265 ? -10.141 -8.508 -19.391 1 89.5 265 THR A O 1
ATOM 2041 N N . ALA A 1 266 ? -9.359 -6.422 -19.094 1 87.62 266 ALA A N 1
ATOM 2042 C CA . ALA A 1 266 ? -10.195 -5.836 -20.141 1 87.62 266 ALA A CA 1
ATOM 2043 C C . ALA A 1 266 ? -9.875 -6.445 -21.5 1 87.62 266 ALA A C 1
ATOM 2045 O O . ALA A 1 266 ? -10.773 -6.688 -22.312 1 87.62 266 ALA A O 1
ATOM 2046 N N . ASP A 1 267 ? -8.617 -6.742 -21.703 1 87.81 267 ASP A N 1
ATOM 2047 C CA . ASP A 1 267 ? -8.203 -7.332 -22.969 1 87.81 267 ASP A CA 1
ATOM 2048 C C . ASP A 1 267 ? -8.68 -8.781 -23.094 1 87.81 267 ASP A C 1
ATOM 2050 O O . ASP A 1 267 ? -9.094 -9.211 -24.172 1 87.81 267 ASP A O 1
ATOM 2054 N N . GLN A 1 268 ? -8.625 -9.492 -22.047 1 90.25 268 GLN A N 1
ATOM 2055 C CA . GLN A 1 268 ? -9.07 -10.883 -22.047 1 90.25 268 GLN A CA 1
ATOM 2056 C C . GLN A 1 268 ? -10.578 -10.984 -22.203 1 90.25 268 GLN A C 1
ATOM 2058 O O . GLN A 1 268 ? -11.086 -11.953 -22.781 1 90.25 268 GLN A O 1
ATOM 2063 N N . ARG A 1 269 ? -11.266 -10 -21.656 1 91.88 269 ARG A N 1
ATOM 2064 C CA . ARG A 1 269 ? -12.727 -9.992 -21.75 1 91.88 269 ARG A CA 1
ATOM 2065 C C . ARG A 1 269 ? -13.188 -10.039 -23.203 1 91.88 269 ARG A C 1
ATOM 2067 O O . ARG A 1 269 ? -14.211 -10.656 -23.516 1 91.88 269 ARG A O 1
ATOM 2074 N N . LYS A 1 270 ? -12.406 -9.461 -24.078 1 91.5 270 LYS A N 1
ATOM 2075 C CA . LYS A 1 270 ? -12.742 -9.367 -25.5 1 91.5 270 LYS A CA 1
ATOM 2076 C C . LYS A 1 270 ? -12.734 -10.75 -26.156 1 91.5 270 LYS A C 1
ATOM 2078 O O . LYS A 1 270 ? -13.273 -10.922 -27.25 1 91.5 270 LYS A O 1
ATOM 2083 N N . LEU A 1 271 ? -12.18 -11.711 -25.516 1 91.88 271 LEU A N 1
ATOM 2084 C CA . LEU A 1 271 ? -12.039 -13.039 -26.094 1 91.88 271 LEU A CA 1
ATOM 2085 C C . LEU A 1 271 ? -13.328 -13.836 -25.938 1 91.88 271 LEU A C 1
ATOM 2087 O O . LEU A 1 271 ? -13.477 -14.914 -26.516 1 91.88 271 LEU A O 1
ATOM 2091 N N . PHE A 1 272 ? -14.234 -13.266 -25.141 1 94.19 272 PHE A N 1
ATOM 2092 C CA . PHE A 1 272 ? -15.492 -13.953 -24.891 1 94.19 272 PHE A CA 1
ATOM 2093 C C . PHE A 1 272 ? -16.531 -13.547 -25.922 1 94.19 272 PHE A C 1
ATOM 2095 O O . PHE A 1 272 ? -16.938 -12.383 -25.984 1 94.19 272 PHE A O 1
ATOM 2102 N N . GLU A 1 273 ? -16.953 -14.492 -26.75 1 89.88 273 GLU A N 1
ATOM 2103 C CA . GLU A 1 273 ? -17.953 -14.219 -27.766 1 89.88 273 GLU A CA 1
ATOM 2104 C C . GLU A 1 273 ? -19.375 -14.414 -27.219 1 89.88 273 GLU A C 1
ATOM 2106 O O . GLU A 1 273 ? -20.266 -13.617 -27.516 1 89.88 273 GLU A O 1
ATOM 2111 N N . HIS A 1 274 ? -19.594 -15.477 -26.531 1 90.62 274 HIS A N 1
ATOM 2112 C CA . HIS A 1 274 ? -20.859 -15.82 -25.922 1 90.62 274 HIS A CA 1
ATOM 2113 C C . HIS A 1 274 ? -20.734 -15.961 -24.406 1 90.62 274 HIS A C 1
ATOM 2115 O O . HIS A 1 274 ? -19.75 -16.531 -23.922 1 90.62 274 HIS A O 1
ATOM 2121 N N . VAL A 1 275 ? -21.625 -15.289 -23.734 1 96.06 275 VAL A N 1
ATOM 2122 C CA . VAL A 1 275 ? -21.625 -15.359 -22.281 1 96.06 275 VAL A CA 1
ATOM 2123 C C . VAL A 1 275 ? -22.891 -16.047 -21.797 1 96.06 275 VAL A C 1
ATOM 2125 O O . VAL A 1 275 ? -24 -15.5 -21.906 1 96.06 275 VAL A O 1
ATOM 2128 N N . PRO A 1 276 ? -22.734 -17.25 -21.375 1 97.06 276 PRO A N 1
ATOM 2129 C CA . PRO A 1 276 ? -23.906 -17.984 -20.906 1 97.06 276 PRO A CA 1
ATOM 2130 C C . PRO A 1 276 ? -24.609 -17.297 -19.734 1 97.06 276 PRO A C 1
ATOM 2132 O O . PRO A 1 276 ? -24.016 -16.406 -19.094 1 97.06 276 PRO A O 1
ATOM 2135 N N . ASP A 1 277 ? -25.766 -17.703 -19.312 1 95.75 277 ASP A N 1
ATOM 2136 C CA . ASP A 1 277 ? -26.656 -17.047 -18.359 1 95.75 277 ASP A CA 1
ATOM 2137 C C . ASP A 1 277 ? -26.141 -17.203 -16.922 1 95.75 277 ASP A C 1
ATOM 2139 O O . ASP A 1 277 ? -26.453 -16.406 -16.047 1 95.75 277 ASP A O 1
ATOM 2143 N N . ASN A 1 278 ? -25.375 -18.25 -16.766 1 96.88 278 ASN A N 1
ATOM 2144 C CA . ASN A 1 278 ? -24.953 -18.484 -15.383 1 96.88 278 ASN A CA 1
ATOM 2145 C C . ASN A 1 278 ? -23.672 -17.734 -15.055 1 96.88 278 ASN A C 1
ATOM 2147 O O . ASN A 1 278 ? -23.094 -17.906 -13.977 1 96.88 278 ASN A O 1
ATOM 2151 N N . VAL A 1 279 ? -23.188 -16.891 -15.953 1 97 279 VAL A N 1
ATOM 2152 C CA . VAL A 1 279 ? -22.094 -15.977 -15.656 1 97 279 VAL A CA 1
ATOM 2153 C C . VAL A 1 279 ? -22.609 -14.758 -14.898 1 97 279 VAL A C 1
ATOM 2155 O O . VAL A 1 279 ? -23.438 -14 -15.422 1 97 279 VAL A O 1
ATOM 2158 N N . VAL A 1 280 ? -22.062 -14.578 -13.695 1 95.06 280 VAL A N 1
ATOM 2159 C CA . VAL A 1 280 ? -22.578 -13.5 -12.859 1 95.06 280 VAL A CA 1
ATOM 2160 C C . VAL A 1 280 ? -21.656 -12.289 -12.938 1 95.06 280 VAL A C 1
ATOM 2162 O O . VAL A 1 280 ? -22.031 -11.18 -12.562 1 95.06 280 VAL A O 1
ATOM 2165 N N . HIS A 1 281 ? -20.438 -12.547 -13.367 1 94.56 281 HIS A N 1
ATOM 2166 C CA . HIS A 1 281 ? -19.453 -11.484 -13.555 1 94.56 281 HIS A CA 1
ATOM 2167 C C . HIS A 1 281 ? -18.438 -11.867 -14.625 1 94.56 281 HIS A C 1
ATOM 2169 O O . HIS A 1 281 ? -17.984 -13.016 -14.68 1 94.56 281 HIS A O 1
ATOM 2175 N N . LEU A 1 282 ? -18.078 -10.914 -15.461 1 95.62 282 LEU A N 1
ATOM 2176 C CA . LEU A 1 282 ? -17.062 -11.062 -16.484 1 95.62 282 LEU A CA 1
ATOM 2177 C C . LEU A 1 282 ? -16.234 -9.789 -16.609 1 95.62 282 LEU A C 1
ATOM 2179 O O . LEU A 1 282 ? -16.672 -8.812 -17.219 1 95.62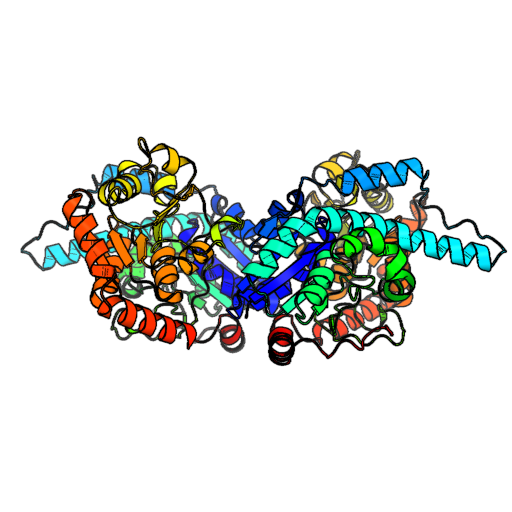 282 LEU A O 1
ATOM 2183 N N . GLY A 1 283 ? -15.023 -9.797 -16.078 1 92.88 283 GLY A N 1
ATOM 2184 C CA . GLY A 1 283 ? -14.148 -8.633 -16.062 1 92.88 283 GLY A CA 1
ATOM 2185 C C . GLY A 1 283 ? -13.203 -8.602 -14.883 1 92.88 283 GLY A C 1
ATOM 2186 O O . GLY A 1 283 ? -13.07 -9.594 -14.164 1 92.88 283 GLY A O 1
ATOM 2187 N N . PRO A 1 284 ? -12.531 -7.496 -14.758 1 90 284 PRO A N 1
ATOM 2188 C CA . PRO A 1 284 ? -11.578 -7.398 -13.648 1 90 284 PRO A CA 1
ATOM 2189 C C . PRO A 1 284 ? -12.258 -7.523 -12.281 1 90 284 PRO A C 1
ATOM 2191 O O . PRO A 1 284 ? -13.359 -7.012 -12.086 1 90 284 PRO A O 1
ATOM 2194 N N . ALA A 1 285 ? -11.648 -8.289 -11.383 1 92.06 285 ALA A N 1
ATOM 2195 C CA . ALA A 1 285 ? -12.086 -8.453 -10 1 92.06 285 ALA A CA 1
ATOM 2196 C C . ALA A 1 285 ? -10.906 -8.75 -9.086 1 92.06 285 ALA A C 1
ATOM 2198 O O . ALA A 1 285 ? -9.961 -9.445 -9.477 1 92.06 285 ALA A O 1
ATOM 2199 N N . PRO A 1 286 ? -10.961 -8.141 -7.895 1 92 286 PRO A N 1
ATOM 2200 C CA . PRO A 1 286 ? -9.922 -8.547 -6.941 1 92 286 PRO A CA 1
ATOM 2201 C C . PRO A 1 286 ? -9.992 -10.031 -6.594 1 92 286 PRO A C 1
ATOM 2203 O O . PRO A 1 286 ? -10.961 -10.484 -5.984 1 92 286 PRO A O 1
ATOM 2206 N N . LEU A 1 287 ? -8.938 -10.727 -6.93 1 93.75 287 LEU A N 1
ATOM 2207 C CA . LEU A 1 287 ? -8.977 -12.18 -6.879 1 93.75 287 LEU A CA 1
ATOM 2208 C C . LEU A 1 287 ? -9.203 -12.672 -5.453 1 93.75 287 LEU A C 1
ATOM 2210 O O . LEU A 1 287 ? -9.961 -13.617 -5.234 1 93.75 287 LEU A O 1
ATOM 2214 N N . HIS A 1 288 ? -8.555 -12.055 -4.492 1 91.38 288 HIS A N 1
ATOM 2215 C CA . HIS A 1 288 ? -8.688 -12.5 -3.109 1 91.38 288 HIS A CA 1
ATOM 2216 C C . HIS A 1 288 ? -10.133 -12.367 -2.625 1 91.38 288 HIS A C 1
ATOM 2218 O O . HIS A 1 288 ? -10.656 -13.266 -1.966 1 91.38 288 HIS A O 1
ATOM 2224 N N . GLN A 1 289 ? -10.781 -11.273 -2.953 1 91.12 289 GLN A N 1
ATOM 2225 C CA . GLN A 1 289 ? -12.164 -11.07 -2.551 1 91.12 289 GLN A CA 1
ATOM 2226 C C . GLN A 1 289 ? -13.094 -12.031 -3.283 1 91.12 289 GLN A C 1
ATOM 2228 O O . GLN A 1 289 ? -14.031 -12.578 -2.691 1 91.12 289 GLN A O 1
ATOM 2233 N N . LEU A 1 290 ? -12.797 -12.219 -4.523 1 94.56 290 LEU A N 1
ATOM 2234 C CA . LEU A 1 290 ? -13.586 -13.164 -5.305 1 94.56 290 LEU A CA 1
ATOM 2235 C C . LEU A 1 290 ? -13.445 -14.578 -4.75 1 94.56 290 LEU A C 1
ATOM 2237 O O . LEU A 1 290 ? -14.445 -15.273 -4.551 1 94.56 290 LEU A O 1
ATOM 2241 N N . ALA A 1 291 ? -12.242 -14.984 -4.496 1 95.38 291 ALA A N 1
ATOM 2242 C CA . ALA A 1 291 ? -11.945 -16.344 -4.035 1 95.38 291 ALA A CA 1
ATOM 2243 C C . ALA A 1 291 ? -12.711 -16.672 -2.756 1 95.38 291 ALA A C 1
ATOM 2245 O O . ALA A 1 291 ? -13.188 -17.797 -2.582 1 95.38 291 ALA A O 1
ATOM 2246 N N . SER A 1 292 ? -12.906 -15.688 -1.905 1 91.62 292 SER A N 1
ATOM 2247 C CA . SER A 1 292 ? -13.555 -15.906 -0.618 1 91.62 292 SER A CA 1
ATOM 2248 C C . SER A 1 292 ? -15.039 -16.234 -0.795 1 91.62 292 SER A C 1
ATOM 2250 O O . SER A 1 292 ? -15.688 -16.719 0.137 1 91.62 292 SER A O 1
ATOM 2252 N N . THR A 1 293 ? -15.578 -16.016 -1.992 1 93.75 293 THR A N 1
ATOM 2253 C CA . THR A 1 293 ? -17 -16.266 -2.254 1 93.75 293 THR A CA 1
ATOM 2254 C C . THR A 1 293 ? -17.172 -17.531 -3.084 1 93.75 293 THR A C 1
ATOM 2256 O O . THR A 1 293 ? -18.297 -17.922 -3.408 1 93.75 293 THR A O 1
ATOM 2259 N N . CYS A 1 294 ? -16.109 -18.188 -3.459 1 96.56 294 CYS A N 1
ATOM 2260 C CA . CYS A 1 294 ? -16.156 -19.281 -4.41 1 96.56 294 CYS A CA 1
ATOM 2261 C C . CYS A 1 294 ? -16.109 -20.625 -3.688 1 96.56 294 CYS A C 1
ATOM 2263 O O . CYS A 1 294 ? -15.68 -20.703 -2.535 1 96.56 294 CYS A O 1
ATOM 2265 N N . SER A 1 295 ? -16.578 -21.656 -4.422 1 97.5 295 SER A N 1
ATOM 2266 C CA . SER A 1 295 ? -16.453 -23.031 -3.969 1 97.5 295 SER A CA 1
ATOM 2267 C C . SER A 1 295 ? -15.305 -23.75 -4.676 1 97.5 295 SER A C 1
ATOM 2269 O O . SER A 1 295 ? -14.742 -24.703 -4.148 1 97.5 295 SER A O 1
ATOM 2271 N N . VAL A 1 296 ? -15.047 -23.328 -5.848 1 98.5 296 VAL A N 1
ATOM 2272 C CA . VAL A 1 296 ? -13.977 -23.859 -6.684 1 98.5 296 VAL A CA 1
ATOM 2273 C C . VAL A 1 296 ? -13.328 -22.734 -7.473 1 98.5 296 VAL A C 1
ATOM 2275 O O . VAL A 1 296 ? -14 -21.766 -7.867 1 98.5 296 VAL A O 1
ATOM 2278 N N . LEU A 1 297 ? -12.047 -22.766 -7.656 1 98.62 297 LEU A N 1
ATOM 2279 C CA . LEU A 1 297 ? -11.344 -21.812 -8.508 1 98.62 297 LEU A CA 1
ATOM 2280 C C . LEU A 1 297 ? -10.688 -22.516 -9.688 1 98.62 297 LEU A C 1
ATOM 2282 O O . LEU A 1 297 ? -10.039 -23.547 -9.516 1 98.62 297 LEU A O 1
ATOM 2286 N N . VAL A 1 298 ? -10.875 -22.031 -10.906 1 98.44 298 VAL A N 1
ATOM 2287 C CA . VAL A 1 298 ? -10.156 -22.453 -12.109 1 98.44 298 VAL A CA 1
ATOM 2288 C C . VAL A 1 298 ? -9.141 -21.391 -12.508 1 98.44 298 VAL A C 1
ATOM 2290 O O . VAL A 1 298 ? -9.484 -20.219 -12.656 1 98.44 298 VAL A O 1
ATOM 2293 N N . ASP A 1 299 ? -7.898 -21.75 -12.617 1 97 299 ASP A N 1
ATOM 2294 C CA . ASP A 1 299 ? -6.855 -20.766 -12.914 1 97 299 ASP A CA 1
ATOM 2295 C C . ASP A 1 299 ? -5.762 -21.375 -13.789 1 97 299 ASP A C 1
ATOM 2297 O O . ASP A 1 299 ? -5.793 -22.578 -14.086 1 97 299 ASP A O 1
ATOM 2301 N N . GLN A 1 300 ? -4.801 -20.625 -14.203 1 94.44 300 GLN A N 1
ATOM 2302 C CA . GLN A 1 300 ? -3.758 -21.062 -15.125 1 94.44 300 GLN A CA 1
ATOM 2303 C C . GLN A 1 300 ? -2.562 -21.641 -14.375 1 94.44 300 GLN A C 1
ATOM 2305 O O . GLN A 1 300 ? -1.674 -22.234 -14.977 1 94.44 300 GLN A O 1
ATOM 2310 N N . GLY A 1 301 ? -2.49 -21.422 -13.141 1 95.06 301 GLY A N 1
ATOM 2311 C CA . GLY A 1 301 ? -1.426 -22.047 -12.375 1 95.06 301 GLY A CA 1
ATOM 2312 C C . GLY A 1 301 ? -0.314 -21.078 -12 1 95.06 301 GLY A C 1
ATOM 2313 O O . GLY A 1 301 ? 0.798 -21.5 -11.68 1 95.06 301 GLY A O 1
ATOM 2314 N N . GLY A 1 302 ? -0.542 -19.797 -1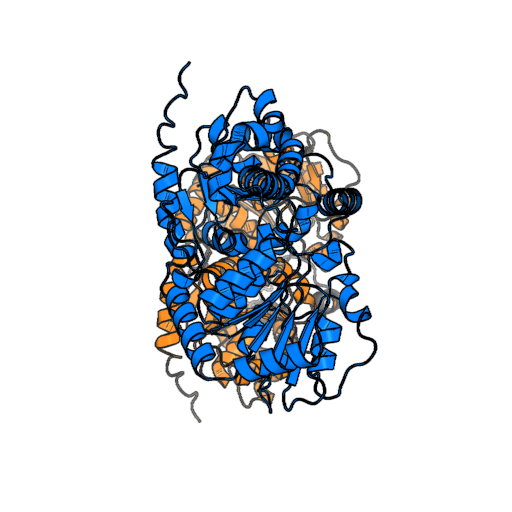2.07 1 93.94 302 GLY A N 1
ATOM 2315 C CA . GLY A 1 302 ? 0.415 -18.844 -11.531 1 93.94 302 GLY A CA 1
ATOM 2316 C C . GLY A 1 302 ? 0.537 -18.906 -10.016 1 93.94 302 GLY A C 1
ATOM 2317 O O . GLY A 1 302 ? -0.418 -19.281 -9.328 1 93.94 302 GLY A O 1
ATOM 2318 N N . ALA A 1 303 ? 1.704 -18.516 -9.5 1 94.69 303 ALA A N 1
ATOM 2319 C CA . ALA A 1 303 ? 1.975 -18.609 -8.07 1 94.69 303 ALA A CA 1
ATOM 2320 C C . ALA A 1 303 ? 0.911 -17.859 -7.262 1 94.69 303 ALA A C 1
ATOM 2322 O O . ALA A 1 303 ? 0.365 -18.406 -6.297 1 94.69 303 ALA A O 1
ATOM 2323 N N . GLY A 1 304 ? 0.584 -16.609 -7.656 1 94.31 304 GLY A N 1
ATOM 2324 C CA . GLY A 1 304 ? -0.386 -15.797 -6.945 1 94.31 304 GLY A CA 1
ATOM 2325 C C . GLY A 1 304 ? -1.771 -16.406 -6.906 1 94.31 304 GLY A C 1
ATOM 2326 O O . GLY A 1 304 ? -2.418 -16.438 -5.859 1 94.31 304 GLY A O 1
ATOM 2327 N N . GLY A 1 305 ? -2.229 -16.922 -8.062 1 95.38 305 GLY A N 1
ATOM 2328 C CA . GLY A 1 305 ? -3.533 -17.547 -8.133 1 95.38 305 GLY A CA 1
ATOM 2329 C C . GLY A 1 305 ? -3.627 -18.828 -7.305 1 95.38 305 GLY A C 1
ATOM 2330 O O . GLY A 1 305 ? -4.578 -19 -6.543 1 95.38 305 GLY A O 1
ATOM 2331 N N . VAL A 1 306 ? -2.627 -19.656 -7.434 1 97.38 306 VAL A N 1
ATOM 2332 C CA . VAL A 1 306 ? -2.598 -20.938 -6.738 1 97.38 306 VAL A CA 1
ATOM 2333 C C . VAL A 1 306 ? -2.629 -20.703 -5.227 1 97.38 306 VAL A C 1
ATOM 2335 O O . VAL A 1 306 ? -3.439 -21.312 -4.52 1 97.38 306 VAL A O 1
ATOM 2338 N N . LEU A 1 307 ? -1.821 -19.812 -4.707 1 98.06 307 LEU A N 1
ATOM 2339 C CA . LEU A 1 307 ? -1.757 -19.594 -3.264 1 98.06 307 LEU A CA 1
ATOM 2340 C C . LEU A 1 307 ? -2.998 -18.859 -2.768 1 98.06 307 LEU A C 1
ATOM 2342 O O . LEU A 1 307 ? -3.443 -19.078 -1.639 1 98.06 307 LEU A O 1
ATOM 2346 N N . THR A 1 308 ? -3.592 -18 -3.609 1 97.5 308 THR A N 1
ATOM 2347 C CA . THR A 1 308 ? -4.836 -17.344 -3.232 1 97.5 308 THR A CA 1
ATOM 2348 C C . THR A 1 308 ? -5.961 -18.359 -3.064 1 97.5 308 THR A C 1
ATOM 2350 O O . THR A 1 308 ? -6.762 -18.25 -2.131 1 97.5 308 THR A O 1
ATOM 2353 N N . ALA A 1 309 ? -6.012 -19.344 -3.955 1 98.12 309 ALA A N 1
ATOM 2354 C CA . ALA A 1 309 ? -6.992 -20.406 -3.807 1 98.12 309 ALA A CA 1
ATOM 2355 C C . ALA A 1 309 ? -6.781 -21.172 -2.502 1 98.12 309 ALA A C 1
ATOM 2357 O O . ALA A 1 309 ? -7.727 -21.391 -1.739 1 98.12 309 ALA A O 1
ATOM 2358 N N . LEU A 1 310 ? -5.551 -21.484 -2.232 1 98.31 310 LEU A N 1
ATOM 2359 C CA . LEU A 1 310 ? -5.238 -22.328 -1.09 1 98.31 310 LEU A CA 1
ATOM 2360 C C . LEU A 1 310 ? -5.5 -21.609 0.222 1 98.31 310 LEU A C 1
ATOM 2362 O O . LEU A 1 310 ? -6.047 -22.188 1.162 1 98.31 310 LEU A O 1
ATOM 2366 N N . VAL A 1 311 ? -5.137 -20.328 0.331 1 97.94 311 VAL A N 1
ATOM 2367 C CA . VAL A 1 311 ? -5.305 -19.609 1.586 1 97.94 311 VAL A CA 1
ATOM 2368 C C . VAL A 1 311 ? -6.793 -19.406 1.871 1 97.94 311 VAL A C 1
ATOM 2370 O O . VAL A 1 311 ? -7.188 -19.172 3.018 1 97.94 311 VAL A O 1
ATOM 2373 N N . ASN A 1 312 ? -7.625 -19.547 0.86 1 97 312 ASN A N 1
ATOM 2374 C CA . ASN A 1 312 ? -9.07 -19.469 1.026 1 97 312 ASN A CA 1
ATOM 2375 C C . ASN A 1 312 ? -9.695 -20.844 1.164 1 97 312 ASN A C 1
ATOM 2377 O O . ASN A 1 312 ? -10.922 -20.984 1.202 1 97 312 ASN A O 1
ATOM 2381 N N . GLY A 1 313 ? -8.883 -21.906 1.154 1 98.19 313 GLY A N 1
ATOM 2382 C CA . GLY A 1 313 ? -9.359 -23.281 1.325 1 98.19 313 GLY A CA 1
ATOM 2383 C C . GLY A 1 313 ? -10.156 -23.781 0.138 1 98.19 313 GLY A C 1
ATOM 2384 O O . GLY A 1 313 ? -11.094 -24.562 0.301 1 98.19 313 GLY A O 1
ATOM 2385 N N . LEU A 1 314 ? -9.82 -23.344 -1.055 1 98.38 314 LEU A N 1
ATOM 2386 C CA . LEU A 1 314 ? -10.594 -23.703 -2.24 1 98.38 314 LEU A CA 1
ATOM 2387 C C . LEU A 1 314 ? -9.914 -24.828 -3.012 1 98.38 314 LEU A C 1
ATOM 2389 O O . LEU A 1 314 ? -8.727 -24.75 -3.328 1 98.38 314 LEU A O 1
ATOM 2393 N N . PRO A 1 315 ? -10.656 -25.859 -3.322 1 98.75 315 PRO A N 1
ATOM 2394 C CA . PRO A 1 315 ? -10.172 -26.719 -4.414 1 98.75 315 PRO A CA 1
ATOM 2395 C C . PRO A 1 315 ? -9.969 -25.938 -5.715 1 98.75 315 PRO A C 1
ATOM 2397 O O . PRO A 1 315 ? -10.672 -24.953 -5.969 1 98.75 315 PRO A O 1
ATOM 2400 N N . GLN A 1 316 ? -9.016 -26.422 -6.484 1 98.75 316 GLN A N 1
ATOM 2401 C CA . GLN A 1 316 ? -8.773 -25.656 -7.699 1 98.75 316 GLN A CA 1
ATOM 2402 C C . GLN A 1 316 ? -8.461 -26.578 -8.875 1 98.75 316 GLN A C 1
ATOM 2404 O O . GLN A 1 316 ? -7.914 -27.672 -8.688 1 98.75 316 GLN A O 1
ATOM 2409 N N . LEU A 1 317 ? -8.906 -26.219 -10.055 1 98.69 317 LEU A N 1
ATOM 2410 C CA . LEU A 1 317 ? -8.477 -26.797 -11.32 1 98.69 317 LEU A CA 1
ATOM 2411 C C . LEU A 1 317 ? -7.43 -25.906 -11.992 1 98.69 317 LEU A C 1
ATOM 2413 O O . LEU A 1 317 ? -7.707 -24.766 -12.336 1 98.69 317 LEU A O 1
ATOM 2417 N N . VAL A 1 318 ? -6.254 -26.453 -12.117 1 97.69 318 VAL A N 1
ATOM 2418 C CA . VAL A 1 318 ? -5.188 -25.734 -12.805 1 97.69 318 VAL A CA 1
ATOM 2419 C C . VAL A 1 318 ? -5.121 -26.188 -14.266 1 97.69 318 VAL A C 1
ATOM 2421 O O . VAL A 1 318 ? -4.977 -27.375 -14.539 1 97.69 318 VAL A O 1
ATOM 2424 N N . ILE A 1 319 ? -5.332 -25.266 -15.133 1 95.62 319 ILE A N 1
ATOM 2425 C CA . ILE A 1 319 ? -5.121 -25.516 -16.547 1 95.62 319 ILE A CA 1
ATOM 2426 C C . ILE A 1 319 ? -3.834 -24.828 -17 1 95.62 319 ILE A C 1
ATOM 2428 O O . ILE A 1 319 ? -3.83 -23.625 -17.297 1 95.62 319 ILE A O 1
ATOM 2432 N N . SER A 1 320 ? -2.811 -25.578 -17.016 1 90.56 320 SER A N 1
ATOM 2433 C CA . SER A 1 320 ? -1.469 -25.016 -17.078 1 90.56 320 SER A CA 1
ATOM 2434 C C . SER A 1 320 ? -0.875 -25.141 -18.469 1 90.56 320 SER A C 1
ATOM 2436 O O . SER A 1 320 ? -1.174 -26.094 -19.188 1 90.56 320 SER A O 1
ATOM 2438 N N . GLN A 1 321 ? -0.089 -24.172 -18.844 1 84 321 GLN A N 1
ATOM 2439 C CA . GLN A 1 321 ? 0.567 -24.203 -20.156 1 84 321 GLN A CA 1
ATOM 2440 C C . GLN A 1 321 ? 2.059 -23.906 -20.016 1 84 321 GLN A C 1
ATOM 2442 O O . GLN A 1 321 ? 2.889 -24.594 -20.609 1 84 321 GLN A O 1
ATOM 2447 N N . MET A 1 322 ? 2.439 -22.922 -19.219 1 81.94 322 MET A N 1
ATOM 2448 C CA . MET A 1 322 ? 3.838 -22.531 -19.047 1 81.94 322 MET A CA 1
ATOM 2449 C C . MET A 1 322 ? 4.539 -23.469 -18.062 1 81.94 322 MET A C 1
ATOM 2451 O O . MET A 1 322 ? 3.895 -24.062 -17.203 1 81.94 322 MET A O 1
ATOM 2455 N N . PRO A 1 323 ? 5.828 -23.625 -18.172 1 79.94 323 PRO A N 1
ATOM 2456 C CA . PRO A 1 323 ? 6.547 -24.578 -17.328 1 79.94 323 PRO A CA 1
ATOM 2457 C C . PRO A 1 323 ? 6.285 -24.375 -15.836 1 79.94 323 PRO A C 1
ATOM 2459 O O . PRO A 1 323 ? 6.074 -25.359 -15.109 1 79.94 323 PRO A O 1
ATOM 2462 N N . ASP A 1 324 ? 6.363 -23.188 -15.375 1 85.31 324 ASP A N 1
ATOM 2463 C CA . ASP A 1 324 ? 6.129 -22.922 -13.961 1 85.31 324 ASP A CA 1
ATOM 2464 C C . ASP A 1 324 ? 4.684 -23.234 -13.578 1 85.31 324 ASP A C 1
ATOM 2466 O O . ASP A 1 324 ? 4.418 -23.734 -12.477 1 85.31 324 ASP A O 1
ATOM 2470 N N . GLU A 1 325 ? 3.744 -23.016 -14.5 1 89.75 325 GLU A N 1
ATOM 2471 C CA . GLU A 1 325 ? 2.336 -23.312 -14.258 1 89.75 325 GLU A CA 1
ATOM 2472 C C . GLU A 1 325 ? 2.1 -24.828 -14.164 1 89.75 325 GLU A C 1
ATOM 2474 O O . GLU A 1 325 ? 1.346 -25.281 -13.305 1 89.75 325 GLU A O 1
ATOM 2479 N N . VAL A 1 326 ? 2.803 -25.516 -15.086 1 88.38 326 VAL A N 1
ATOM 2480 C CA . VAL A 1 326 ? 2.689 -26.969 -15.078 1 88.38 326 VAL A CA 1
ATOM 2481 C C . VAL A 1 326 ? 3.225 -27.531 -13.758 1 88.38 326 VAL A C 1
ATOM 2483 O O . VAL A 1 326 ? 2.615 -28.406 -13.156 1 88.38 326 VAL A O 1
ATOM 2486 N N . PHE A 1 327 ? 4.289 -26.953 -13.359 1 89.44 327 PHE A N 1
ATOM 2487 C CA . PHE A 1 327 ? 4.883 -27.359 -12.094 1 89.44 327 PHE A CA 1
ATOM 2488 C C . PHE A 1 327 ? 3.916 -27.125 -10.938 1 89.44 327 PHE A C 1
ATOM 2490 O O . PHE A 1 327 ? 3.695 -28 -10.109 1 89.44 327 PHE A O 1
ATOM 2497 N N . HIS A 1 328 ? 3.291 -26.016 -10.875 1 94.5 328 HIS A N 1
ATOM 2498 C CA . HIS A 1 328 ? 2.287 -25.703 -9.859 1 94.5 328 HIS A CA 1
ATOM 2499 C C . HIS A 1 328 ? 1.104 -26.672 -9.945 1 94.5 328 HIS A C 1
ATOM 2501 O O . HIS A 1 328 ? 0.625 -27.156 -8.922 1 94.5 328 HIS A O 1
ATOM 2507 N N . GLY A 1 329 ? 0.672 -26.906 -11.203 1 96 329 GLY A N 1
ATOM 2508 C CA . GLY A 1 329 ? -0.453 -27.797 -11.398 1 96 329 GLY A CA 1
ATOM 2509 C C . GLY A 1 329 ? -0.212 -29.188 -10.844 1 96 329 GLY A C 1
ATOM 2510 O O . GLY A 1 329 ? -1.085 -29.766 -10.188 1 96 329 GLY A O 1
ATOM 2511 N N . HIS A 1 330 ? 1.002 -29.719 -11.07 1 94.81 330 HIS A N 1
ATOM 2512 C CA . HIS A 1 330 ? 1.365 -31.031 -10.555 1 94.81 330 HIS A CA 1
ATOM 2513 C C . HIS A 1 330 ? 1.339 -31.047 -9.031 1 94.81 330 HIS A C 1
ATOM 2515 O O . HIS A 1 330 ? 0.798 -31.984 -8.43 1 94.81 330 HIS A O 1
ATOM 2521 N N . HIS A 1 331 ? 1.842 -30.031 -8.453 1 96.69 331 HIS A N 1
ATOM 2522 C CA . HIS A 1 331 ? 1.927 -30 -6.992 1 96.69 331 HIS A CA 1
ATOM 2523 C C . HIS A 1 331 ? 0.554 -29.781 -6.367 1 96.69 331 HIS A C 1
ATOM 2525 O O . HIS A 1 331 ? 0.27 -30.297 -5.285 1 96.69 331 HIS A O 1
ATOM 2531 N N . VAL A 1 332 ? -0.299 -29.031 -7.008 1 98 332 VAL A N 1
ATOM 2532 C CA . VAL A 1 332 ? -1.672 -28.859 -6.547 1 98 332 VAL A CA 1
ATOM 2533 C C . VAL A 1 332 ? -2.393 -30.203 -6.555 1 98 332 VAL A C 1
ATOM 2535 O O . VAL A 1 332 ? -3.025 -30.578 -5.566 1 98 332 VAL A O 1
ATOM 2538 N N . ARG A 1 333 ? -2.248 -30.953 -7.645 1 97.75 333 ARG A N 1
ATOM 2539 C CA . ARG A 1 333 ? -2.852 -32.281 -7.754 1 97.75 333 ARG A CA 1
ATOM 2540 C C . ARG A 1 333 ? -2.316 -33.219 -6.672 1 97.75 333 ARG A C 1
ATOM 2542 O O . ARG A 1 333 ? -3.092 -33.844 -5.965 1 97.75 333 ARG A O 1
ATOM 2549 N N . ASP A 1 334 ? -1.008 -33.188 -6.496 1 96.94 334 ASP A N 1
ATOM 2550 C CA . ASP A 1 334 ? -0.358 -34.094 -5.57 1 96.94 334 ASP A CA 1
ATOM 2551 C C . ASP A 1 334 ? -0.683 -33.75 -4.121 1 96.94 334 ASP A C 1
ATOM 2553 O O . ASP A 1 334 ? -0.647 -34.625 -3.242 1 96.94 334 ASP A O 1
ATOM 2557 N N . SER A 1 335 ? -0.988 -32.5 -3.822 1 97.31 335 SER A N 1
ATOM 2558 C CA . SER A 1 335 ? -1.328 -32.062 -2.477 1 97.31 335 SER A CA 1
ATOM 2559 C C . SER A 1 335 ? -2.729 -32.5 -2.078 1 97.31 335 SER A C 1
ATOM 2561 O O . SER A 1 335 ? -3.09 -32.469 -0.901 1 97.31 335 SER A O 1
ATOM 2563 N N . GLY A 1 336 ? -3.57 -32.875 -3.125 1 98.12 336 GLY A N 1
ATOM 2564 C CA . GLY A 1 336 ? -4.941 -33.281 -2.887 1 98.12 336 GLY A CA 1
ATOM 2565 C C . GLY A 1 336 ? -5.934 -32.125 -2.955 1 98.12 336 GLY A C 1
ATOM 2566 O O . GLY A 1 336 ? -7.148 -32.344 -2.887 1 98.12 336 GLY A O 1
ATOM 2567 N N . ALA A 1 337 ? -5.465 -30.953 -3.131 1 98.19 337 ALA A N 1
ATOM 2568 C CA . ALA A 1 337 ? -6.332 -29.781 -3.039 1 98.19 337 ALA A CA 1
ATOM 2569 C C . ALA A 1 337 ? -6.867 -29.391 -4.41 1 98.19 337 ALA A C 1
ATOM 2571 O O . ALA A 1 337 ? -7.551 -28.375 -4.551 1 98.19 337 ALA A O 1
ATOM 2572 N N . GLY A 1 338 ? -6.566 -30.188 -5.41 1 98.62 338 GLY A N 1
ATOM 2573 C CA . GLY A 1 338 ? -7.039 -29.812 -6.734 1 98.62 338 GLY A CA 1
ATOM 2574 C C . GLY A 1 338 ? -6.645 -30.797 -7.812 1 98.62 338 GLY A C 1
ATOM 2575 O O . GLY A 1 338 ? -6.223 -31.906 -7.516 1 98.62 338 GLY A O 1
ATOM 2576 N N . LEU A 1 339 ? -6.934 -30.422 -9.055 1 98.38 339 LEU A N 1
ATOM 2577 C CA . LEU A 1 339 ? -6.625 -31.188 -10.258 1 98.38 339 LEU A CA 1
ATOM 2578 C C . LEU A 1 339 ? -5.832 -30.359 -11.258 1 98.38 339 LEU A C 1
ATOM 2580 O O . LEU A 1 339 ? -5.805 -29.125 -11.156 1 98.38 339 LEU A O 1
ATOM 2584 N N . ASN A 1 340 ? -5.152 -31 -12.141 1 97.25 340 ASN A N 1
ATOM 2585 C CA . ASN A 1 340 ? -4.336 -30.344 -13.172 1 97.25 340 ASN A CA 1
ATOM 2586 C C . ASN A 1 340 ? -4.652 -30.891 -14.562 1 97.25 340 ASN A C 1
ATOM 2588 O O . ASN A 1 340 ? -4.664 -32.094 -14.766 1 97.25 340 ASN A O 1
ATOM 2592 N N . LEU A 1 341 ? -5.055 -30.062 -15.453 1 94.88 341 LEU A N 1
ATOM 2593 C CA . LEU A 1 341 ? -5.191 -30.359 -16.875 1 94.88 341 LEU A CA 1
ATOM 2594 C C . LEU A 1 341 ? -4.168 -29.594 -17.703 1 94.88 341 LEU A C 1
ATOM 2596 O O . LEU A 1 341 ? -4.398 -28.438 -18.062 1 94.88 341 LEU A O 1
ATOM 2600 N N . PRO A 1 342 ? -3.039 -30.188 -17.953 1 88.56 342 PRO A N 1
ATOM 2601 C CA . PRO A 1 342 ? -2.029 -29.5 -18.75 1 88.56 342 PRO A CA 1
ATOM 2602 C C . PRO A 1 342 ? -2.395 -29.406 -20.234 1 88.56 342 PRO A C 1
ATOM 2604 O O . PRO A 1 342 ? -3.027 -30.328 -20.766 1 88.56 342 PRO A O 1
ATOM 2607 N N . GLY A 1 343 ? -1.998 -28.297 -20.875 1 79.75 343 GLY A N 1
ATOM 2608 C CA . GLY A 1 343 ? -2.088 -28.203 -22.328 1 79.75 343 GLY A CA 1
ATOM 2609 C C . GLY A 1 343 ? -3.211 -27.281 -22.797 1 79.75 343 GLY A C 1
ATOM 2610 O O . GLY A 1 343 ? -3.842 -26.609 -21.984 1 79.75 343 GLY A O 1
ATOM 2611 N N . THR A 1 344 ? -3.33 -27.172 -24.109 1 78.06 344 THR A N 1
ATOM 2612 C CA . THR A 1 344 ? -4.293 -26.266 -24.719 1 78.06 344 THR A CA 1
ATOM 2613 C C . THR A 1 344 ? -5.434 -27.047 -25.375 1 78.06 344 THR A C 1
ATOM 2615 O O . THR A 1 344 ? -6.5 -26.484 -25.641 1 78.06 344 THR A O 1
ATOM 2618 N N . ASP A 1 345 ? -5.176 -28.266 -25.625 1 82.38 345 ASP A N 1
ATOM 2619 C CA . ASP A 1 345 ? -6.176 -29.047 -26.344 1 82.38 345 ASP A CA 1
ATOM 2620 C C . ASP A 1 345 ? -7.027 -29.859 -25.375 1 82.38 345 ASP A C 1
ATOM 2622 O O . ASP A 1 345 ? -6.855 -31.078 -25.266 1 82.38 345 ASP A O 1
ATOM 2626 N N . LEU A 1 346 ? -7.895 -29.172 -24.797 1 89.12 346 LEU A N 1
ATOM 2627 C CA . LEU A 1 346 ? -8.75 -29.797 -23.797 1 89.12 346 LEU A CA 1
ATOM 2628 C C . LEU A 1 346 ? -10.188 -29.906 -24.312 1 89.12 346 LEU A C 1
ATOM 2630 O O . LEU A 1 346 ? -10.695 -28.984 -24.953 1 89.12 346 LEU A O 1
ATOM 2634 N N . ALA A 1 347 ? -10.75 -31.094 -24.094 1 92.31 347 ALA A N 1
ATOM 2635 C CA . ALA A 1 347 ? -12.172 -31.25 -24.391 1 92.31 347 ALA A CA 1
ATOM 2636 C C . ALA A 1 347 ? -13.023 -30.609 -23.297 1 92.31 347 ALA A C 1
ATOM 2638 O O . ALA A 1 347 ? -12.688 -30.656 -22.109 1 92.31 347 ALA A O 1
ATOM 2639 N N . ASP A 1 348 ? -14.125 -30.031 -23.781 1 94.44 348 ASP A N 1
ATOM 2640 C CA . ASP A 1 348 ? -15.062 -29.422 -22.844 1 94.44 348 ASP A CA 1
ATOM 2641 C C . ASP A 1 348 ? -15.5 -30.422 -21.766 1 94.44 348 ASP A C 1
ATOM 2643 O O . ASP A 1 348 ? -15.641 -30.062 -20.594 1 94.44 348 ASP A O 1
ATOM 2647 N N . ALA A 1 349 ? -15.656 -31.641 -22.203 1 95.25 349 ALA A N 1
ATOM 2648 C CA . ALA A 1 349 ? -16.125 -32.688 -21.297 1 95.25 349 ALA A CA 1
ATOM 2649 C C . ALA A 1 349 ? -15.102 -32.969 -20.188 1 95.25 349 ALA A C 1
ATOM 2651 O O . ALA A 1 349 ? -15.469 -33.25 -19.062 1 95.25 349 ALA A O 1
ATOM 2652 N N . ASP A 1 350 ? -13.844 -32.844 -20.516 1 95.75 350 ASP A N 1
ATOM 2653 C CA . ASP A 1 350 ? -12.789 -33.062 -19.531 1 95.75 350 ASP A CA 1
ATOM 2654 C C . ASP A 1 350 ? -12.789 -31.953 -18.484 1 95.75 350 ASP A C 1
ATOM 2656 O O . ASP A 1 350 ? -12.609 -32.219 -17.281 1 95.75 350 ASP A O 1
ATOM 2660 N N . ILE A 1 351 ? -12.977 -30.75 -18.969 1 97.12 351 ILE A N 1
ATOM 2661 C CA . ILE A 1 351 ? -13.039 -29.609 -18.078 1 97.12 351 ILE A CA 1
ATOM 2662 C C . ILE A 1 351 ? -14.234 -29.75 -17.141 1 97.12 351 ILE A C 1
ATOM 2664 O O . ILE A 1 351 ? -14.102 -29.594 -15.922 1 97.12 351 ILE A O 1
ATOM 2668 N N . ALA A 1 352 ? -15.344 -30.047 -17.719 1 97.62 352 ALA A N 1
ATOM 2669 C CA . ALA A 1 352 ? -16.578 -30.203 -16.953 1 97.62 352 ALA A CA 1
ATOM 2670 C C . ALA A 1 352 ? -16.438 -31.312 -15.906 1 97.62 352 ALA A C 1
ATOM 2672 O O . ALA A 1 352 ? -16.812 -31.125 -14.75 1 97.62 352 ALA A O 1
ATOM 2673 N N . ALA A 1 353 ? -15.898 -32.438 -16.328 1 97.5 353 ALA A N 1
ATOM 2674 C CA . ALA A 1 353 ? -15.727 -33.562 -15.422 1 97.5 353 ALA A CA 1
ATOM 2675 C C . ALA A 1 353 ? -14.789 -33.219 -14.273 1 97.5 353 ALA A C 1
ATOM 2677 O O . ALA A 1 353 ? -15.016 -33.625 -13.133 1 97.5 353 ALA A O 1
ATOM 2678 N N . ALA A 1 354 ? -13.727 -32.5 -14.594 1 97.75 354 ALA A N 1
ATOM 2679 C CA . ALA A 1 354 ? -12.773 -32.094 -13.57 1 97.75 354 ALA A CA 1
ATOM 2680 C C . ALA A 1 354 ? -13.43 -31.188 -12.539 1 97.75 354 ALA A C 1
ATOM 2682 O O . ALA A 1 354 ? -13.258 -31.391 -11.328 1 97.75 354 ALA A O 1
ATOM 2683 N N . VAL A 1 355 ? -14.203 -30.219 -12.992 1 98.12 355 VAL A N 1
ATOM 2684 C CA . VAL A 1 355 ? -14.859 -29.281 -12.078 1 98.12 355 VAL A CA 1
ATOM 2685 C C . VAL A 1 355 ? -15.883 -30.031 -11.227 1 98.12 355 VAL A C 1
ATOM 2687 O O . VAL A 1 355 ? -15.984 -29.797 -10.023 1 98.12 355 VAL A O 1
ATOM 2690 N N . ASP A 1 356 ? -16.594 -30.984 -11.82 1 97.94 356 ASP A N 1
ATOM 2691 C CA . ASP A 1 356 ? -17.547 -31.797 -11.07 1 97.94 356 ASP A CA 1
ATOM 2692 C C . ASP A 1 356 ? -16.875 -32.531 -9.93 1 97.94 356 ASP A C 1
ATOM 2694 O O . ASP A 1 356 ? -17.375 -32.562 -8.805 1 97.94 356 ASP A O 1
ATOM 2698 N N . ARG A 1 357 ? -15.789 -33.094 -10.234 1 98.12 357 ARG A N 1
ATOM 2699 C CA . ARG A 1 357 ? -15.047 -33.844 -9.242 1 98.12 357 ARG A CA 1
ATOM 2700 C C . ARG A 1 357 ? -14.609 -32.969 -8.086 1 98.12 357 ARG A C 1
ATOM 2702 O O . ARG A 1 357 ? -14.547 -33.406 -6.938 1 98.12 357 A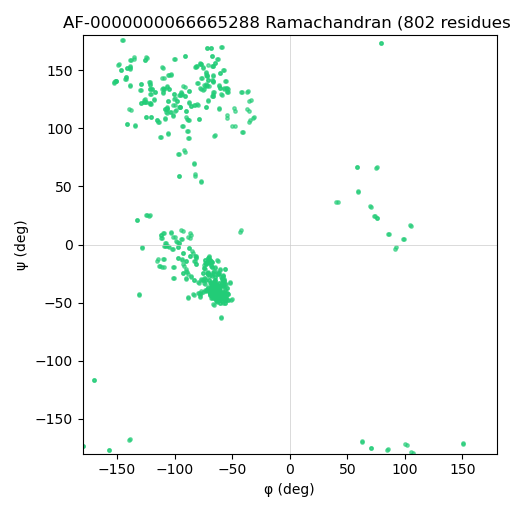RG A O 1
ATOM 2709 N N . LEU A 1 358 ? -14.312 -31.719 -8.32 1 98.5 358 LEU A N 1
ATOM 2710 C CA . LEU A 1 358 ? -13.758 -30.812 -7.324 1 98.5 358 LEU A CA 1
ATOM 2711 C C . LEU A 1 358 ? -14.805 -30.453 -6.273 1 98.5 358 LEU A C 1
ATOM 2713 O O . LEU A 1 358 ? -14.469 -29.906 -5.215 1 98.5 358 LEU A O 1
ATOM 2717 N N . PHE A 1 359 ? -16.047 -30.781 -6.531 1 97.5 359 PHE A N 1
ATOM 2718 C CA . PHE A 1 359 ? -17.094 -30.531 -5.551 1 97.5 359 PHE A CA 1
ATOM 2719 C C . PHE A 1 359 ? -17.172 -31.656 -4.539 1 97.5 359 PHE A C 1
ATOM 2721 O O . PHE A 1 359 ? -17.906 -31.578 -3.551 1 97.5 359 PHE A O 1
ATOM 2728 N N . GLU A 1 360 ? -16.391 -32.75 -4.797 1 97.69 360 GLU A N 1
ATOM 2729 C CA . GLU A 1 360 ? -16.328 -33.844 -3.848 1 97.69 360 GLU A CA 1
ATOM 2730 C C . GLU A 1 360 ? -15.641 -33.438 -2.553 1 97.69 360 GLU A C 1
ATOM 2732 O O . GLU A 1 360 ? -14.727 -32.594 -2.57 1 97.69 360 GLU A O 1
ATOM 2737 N N . ASP A 1 361 ? -15.93 -34.062 -1.458 1 97.81 361 ASP A N 1
ATOM 2738 C CA . ASP A 1 361 ? -15.523 -33.656 -0.11 1 97.81 361 ASP A CA 1
ATOM 2739 C C . ASP A 1 361 ? -14.016 -33.781 0.072 1 97.81 361 ASP A C 1
ATOM 2741 O O . ASP A 1 361 ? -13.406 -33.031 0.817 1 97.81 361 ASP A O 1
ATOM 2745 N N . GLU A 1 362 ? -13.438 -34.719 -0.558 1 98.06 362 GLU A N 1
ATOM 2746 C CA . GLU A 1 362 ? -12.016 -34.969 -0.345 1 98.06 362 GLU A CA 1
ATOM 2747 C C . GLU A 1 362 ? -11.172 -33.781 -0.75 1 98.06 362 GLU A C 1
ATOM 2749 O O . GLU A 1 362 ? -10.18 -33.438 -0.088 1 98.06 362 GLU A O 1
ATOM 2754 N N . PHE A 1 363 ? -11.586 -33.125 -1.806 1 98.5 363 PHE A N 1
AT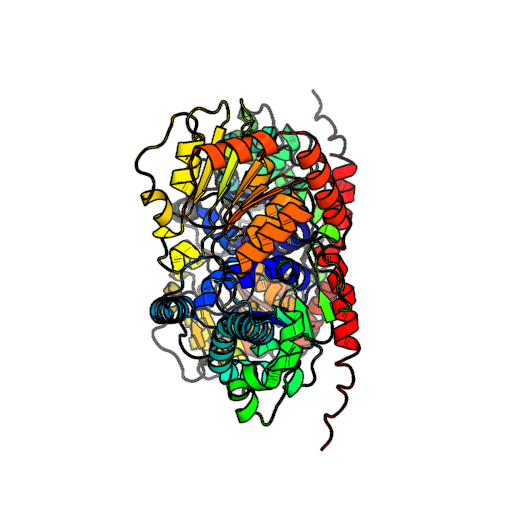OM 2755 C CA . PHE A 1 363 ? -10.844 -31.953 -2.266 1 98.5 363 PHE A CA 1
ATOM 2756 C C . PHE A 1 363 ? -11.031 -30.781 -1.313 1 98.5 363 PHE A C 1
ATOM 2758 O O . PHE A 1 363 ? -10.086 -30.047 -1.03 1 98.5 363 PHE A O 1
ATOM 2765 N N . HIS A 1 364 ? -12.195 -30.609 -0.796 1 98.25 364 HIS A N 1
ATOM 2766 C CA . HIS A 1 364 ? -12.469 -29.547 0.154 1 98.25 364 HIS A CA 1
ATOM 2767 C C . HIS A 1 364 ? -11.727 -29.766 1.467 1 98.25 364 HIS A C 1
ATOM 2769 O O . HIS A 1 364 ? -11.203 -28.828 2.062 1 98.25 364 HIS A O 1
ATOM 2775 N N . THR A 1 365 ? -11.672 -31 1.853 1 98.5 365 THR A N 1
ATOM 2776 C CA . THR A 1 365 ? -10.945 -31.344 3.068 1 98.5 365 THR A CA 1
ATOM 2777 C C . THR A 1 365 ? -9.461 -31.031 2.916 1 98.5 365 THR A C 1
ATOM 2779 O O . THR A 1 365 ? -8.867 -30.375 3.773 1 98.5 365 THR A O 1
ATOM 2782 N N . ALA A 1 366 ? -8.891 -31.469 1.804 1 98.56 366 ALA A N 1
ATOM 2783 C CA . ALA A 1 366 ? -7.469 -31.234 1.555 1 98.56 366 ALA A CA 1
ATOM 2784 C C . ALA A 1 366 ? -7.164 -29.75 1.443 1 98.56 366 ALA A C 1
ATOM 2786 O O . ALA A 1 366 ? -6.184 -29.266 2.016 1 98.56 366 ALA A O 1
ATOM 2787 N N . ALA A 1 367 ? -8.008 -29.016 0.729 1 98.62 367 ALA A N 1
ATOM 2788 C CA . ALA A 1 367 ? -7.824 -27.562 0.591 1 98.62 367 ALA A CA 1
ATOM 2789 C C . ALA A 1 367 ? -7.922 -26.875 1.945 1 98.62 367 ALA A C 1
ATOM 2791 O O . ALA A 1 367 ? -7.156 -25.953 2.232 1 98.62 367 ALA A O 1
ATOM 2792 N N . GLY A 1 368 ? -8.812 -27.312 2.75 1 98.5 368 GLY A N 1
ATOM 2793 C CA . GLY A 1 368 ? -8.953 -26.766 4.094 1 98.5 368 GLY A CA 1
ATOM 2794 C C . GLY A 1 368 ? -7.734 -27 4.961 1 98.5 368 GLY A C 1
ATOM 2795 O O . GLY A 1 368 ? -7.312 -26.109 5.707 1 98.5 368 GLY A O 1
ATOM 2796 N N . GLU A 1 369 ? -7.184 -28.172 4.855 1 98.56 369 GLU A N 1
ATOM 2797 C CA . GLU A 1 369 ? -5.977 -28.5 5.609 1 98.56 369 GLU A CA 1
ATOM 2798 C C . GLU A 1 369 ? -4.805 -27.625 5.184 1 98.56 369 GLU A C 1
ATOM 2800 O O . GLU A 1 369 ? -4.023 -27.172 6.027 1 98.56 369 GLU A O 1
ATOM 2805 N N . LEU A 1 370 ? -4.711 -27.406 3.908 1 98.5 370 LEU A N 1
ATOM 2806 C CA . LEU A 1 370 ? -3.641 -26.547 3.408 1 98.5 370 LEU A CA 1
ATOM 2807 C C . LEU A 1 370 ? -3.852 -25.094 3.842 1 98.5 370 LEU A C 1
ATOM 2809 O O . LEU A 1 370 ? -2.893 -24.406 4.176 1 98.5 370 LEU A O 1
ATOM 2813 N N . ARG A 1 371 ? -5.078 -24.641 3.842 1 98.31 371 ARG A N 1
ATOM 2814 C CA . ARG A 1 371 ? -5.398 -23.312 4.367 1 98.31 371 ARG A CA 1
ATOM 2815 C C . ARG A 1 371 ? -4.961 -23.188 5.824 1 98.31 371 ARG A C 1
ATOM 2817 O O . ARG A 1 371 ? -4.312 -22.203 6.195 1 98.31 371 ARG A O 1
ATOM 2824 N N . ASP A 1 372 ? -5.266 -24.203 6.641 1 98.38 372 ASP A N 1
ATOM 2825 C CA . ASP A 1 372 ? -4.918 -24.172 8.055 1 98.38 372 ASP A CA 1
ATOM 2826 C C . ASP A 1 372 ? -3.404 -24.141 8.25 1 98.38 372 ASP A C 1
ATOM 2828 O O . ASP A 1 372 ? -2.9 -23.422 9.117 1 98.38 372 ASP A O 1
ATOM 2832 N N . ASP A 1 373 ? -2.711 -24.906 7.41 1 98.44 373 ASP A N 1
ATOM 2833 C CA . ASP A 1 373 ? -1.251 -24.891 7.422 1 98.44 373 ASP A CA 1
ATOM 2834 C C . ASP A 1 373 ? -0.719 -23.5 7.102 1 98.44 373 ASP A C 1
ATOM 2836 O O . ASP A 1 373 ? 0.171 -22.984 7.789 1 98.44 373 ASP A O 1
ATOM 2840 N N . MET A 1 374 ? -1.254 -22.828 6.129 1 98.19 374 MET A N 1
ATOM 2841 C CA . MET A 1 374 ? -0.828 -21.5 5.703 1 98.19 374 MET A CA 1
ATOM 2842 C C . MET A 1 374 ? -1.13 -20.453 6.781 1 98.19 374 MET A C 1
ATOM 2844 O O . MET A 1 374 ? -0.29 -19.609 7.086 1 98.19 374 MET A O 1
ATOM 2848 N N . LEU A 1 375 ? -2.305 -20.562 7.406 1 97.25 375 LEU A N 1
ATOM 2849 C CA . LEU A 1 375 ? -2.752 -19.562 8.383 1 97.25 375 LEU A CA 1
ATOM 2850 C C . LEU A 1 375 ? -1.988 -19.719 9.695 1 97.25 375 LEU A C 1
ATOM 2852 O O . LEU A 1 375 ? -1.924 -18.781 10.492 1 97.25 375 LEU A O 1
ATOM 2856 N N . ALA A 1 376 ? -1.382 -20.906 9.945 1 97.31 376 ALA A N 1
ATOM 2857 C CA . ALA A 1 376 ? -0.621 -21.172 11.164 1 97.31 376 ALA A CA 1
ATOM 2858 C C . ALA A 1 376 ? 0.797 -20.609 11.055 1 97.31 376 ALA A C 1
ATOM 2860 O O . ALA A 1 376 ? 1.507 -20.5 12.055 1 97.31 376 ALA A O 1
ATOM 2861 N N . ARG A 1 377 ? 1.197 -20.219 9.906 1 97.5 377 ARG A N 1
ATOM 2862 C CA . ARG A 1 377 ? 2.547 -19.703 9.672 1 97.5 377 ARG A CA 1
ATOM 2863 C C . ARG A 1 377 ? 2.686 -18.266 10.172 1 97.5 377 ARG A C 1
ATOM 2865 O O . ARG A 1 377 ? 1.692 -17.547 10.289 1 97.5 377 ARG A O 1
ATOM 2872 N N . PRO A 1 378 ? 3.941 -17.844 10.492 1 97.38 378 PRO A N 1
ATOM 2873 C CA . PRO A 1 378 ? 4.137 -16.453 10.938 1 97.38 378 PRO A CA 1
ATOM 2874 C C . PRO A 1 378 ? 3.723 -15.438 9.883 1 97.38 378 PRO A C 1
ATOM 2876 O O . PRO A 1 378 ? 4.016 -15.617 8.695 1 97.38 378 PRO A O 1
ATOM 2879 N N . THR A 1 379 ? 2.988 -14.406 10.289 1 96.62 379 THR A N 1
ATOM 2880 C CA . THR A 1 379 ? 2.604 -13.328 9.383 1 96.62 379 THR A CA 1
ATOM 2881 C C . THR A 1 379 ? 3.824 -12.516 8.953 1 96.62 379 THR A C 1
ATOM 2883 O O . THR A 1 379 ? 4.879 -12.594 9.586 1 96.62 379 THR A O 1
ATOM 2886 N N . PRO A 1 380 ? 3.719 -11.75 7.875 1 96.69 380 PRO A N 1
ATOM 2887 C CA . PRO A 1 380 ? 4.812 -10.852 7.496 1 96.69 380 PRO A CA 1
ATOM 2888 C C . PRO A 1 380 ? 5.262 -9.961 8.648 1 96.69 380 PRO A C 1
ATOM 2890 O O . PRO A 1 380 ? 6.461 -9.719 8.812 1 96.69 380 PRO A O 1
ATOM 2893 N N . LEU A 1 381 ? 4.391 -9.609 9.438 1 90.38 381 LEU A N 1
ATOM 2894 C CA . LEU A 1 381 ? 4.73 -8.781 10.586 1 90.38 381 LEU A CA 1
ATOM 2895 C C . LEU A 1 381 ? 5.613 -9.547 11.57 1 90.38 381 LEU A C 1
ATOM 2897 O O . LEU A 1 381 ? 6.594 -9 12.078 1 90.38 381 LEU A O 1
ATOM 2901 N N . ALA A 1 382 ? 5.254 -10.758 11.781 1 91.25 382 ALA A N 1
ATOM 2902 C CA . ALA A 1 382 ? 5.988 -11.578 12.734 1 91.25 382 ALA A CA 1
ATOM 2903 C C . ALA A 1 382 ? 7.41 -11.852 12.25 1 91.25 382 ALA A C 1
ATOM 2905 O O . ALA A 1 382 ? 8.328 -12.031 13.055 1 91.25 382 ALA A O 1
ATOM 2906 N N . VAL A 1 383 ? 7.578 -11.797 10.969 1 96 383 VAL A N 1
ATOM 2907 C CA . VAL A 1 383 ? 8.867 -12.125 10.367 1 96 383 VAL A CA 1
ATOM 2908 C C . VAL A 1 383 ? 9.805 -10.922 10.453 1 96 383 VAL A C 1
ATOM 2910 O O . VAL A 1 383 ? 11.023 -11.07 10.336 1 96 383 VAL A O 1
ATOM 2913 N N . VAL A 1 384 ? 9.266 -9.688 10.719 1 96.19 384 VAL A N 1
ATOM 2914 C CA . VAL A 1 384 ? 10.055 -8.461 10.727 1 96.19 384 VAL A CA 1
ATOM 2915 C C . VAL A 1 384 ? 11.141 -8.555 11.805 1 96.19 384 VAL A C 1
ATOM 2917 O O . VAL A 1 384 ? 12.297 -8.188 11.562 1 96.19 384 VAL A O 1
ATOM 2920 N N . GLU A 1 385 ? 10.82 -9.078 12.953 1 93.56 385 GLU A N 1
ATOM 2921 C CA . GLU A 1 385 ? 11.797 -9.203 14.031 1 93.56 385 GLU A CA 1
ATOM 2922 C C . GLU A 1 385 ? 12.969 -10.094 13.617 1 93.56 385 GLU A C 1
ATOM 2924 O O . GLU A 1 385 ? 14.117 -9.797 13.93 1 93.56 385 GLU A O 1
ATOM 2929 N N . GLN A 1 386 ? 12.648 -11.148 12.977 1 94.88 386 GLN A N 1
ATOM 2930 C CA . GLN A 1 386 ? 13.688 -12.047 12.477 1 94.88 386 GLN A CA 1
ATOM 2931 C C . GLN A 1 386 ? 14.602 -11.336 11.484 1 94.88 386 GLN A C 1
ATOM 2933 O O . GLN A 1 386 ? 15.82 -11.516 11.516 1 94.88 386 GLN A O 1
ATOM 2938 N N . LEU A 1 387 ? 14.039 -10.539 10.641 1 97.44 387 LEU A N 1
ATOM 2939 C CA . LEU A 1 387 ? 14.812 -9.805 9.648 1 97.44 387 LEU A CA 1
ATOM 2940 C C . LEU A 1 387 ? 15.695 -8.75 10.312 1 97.44 387 LEU A C 1
ATOM 2942 O O . LEU A 1 387 ? 16.828 -8.523 9.883 1 97.44 387 LEU A O 1
ATOM 2946 N N . GLU A 1 388 ? 15.141 -8.141 11.367 1 96.75 388 GLU A N 1
ATOM 2947 C CA . GLU A 1 388 ? 15.93 -7.18 12.133 1 96.75 388 GLU A CA 1
ATOM 2948 C C . GLU A 1 388 ? 17.156 -7.84 12.75 1 96.75 388 GLU A C 1
ATOM 2950 O O . GLU A 1 388 ? 18.25 -7.266 12.727 1 96.75 388 GLU A O 1
ATOM 2955 N N . ARG A 1 389 ? 16.984 -9.031 13.281 1 95.81 389 ARG A N 1
ATOM 2956 C CA . ARG A 1 389 ? 18.094 -9.766 13.867 1 95.81 389 ARG A CA 1
ATOM 2957 C C . ARG A 1 389 ? 19.141 -10.094 12.812 1 95.81 389 ARG A C 1
ATOM 2959 O O . ARG A 1 389 ? 20.344 -9.984 13.078 1 95.81 389 ARG A O 1
ATOM 2966 N N . LEU A 1 390 ? 18.672 -10.469 11.648 1 95.62 390 LEU A N 1
ATOM 2967 C CA . LEU A 1 390 ? 19.594 -10.789 10.562 1 95.62 390 LEU A CA 1
ATOM 2968 C C . LEU A 1 390 ? 20.391 -9.555 10.141 1 95.62 390 LEU A C 1
ATOM 2970 O O . LEU A 1 390 ? 21.609 -9.641 9.922 1 95.62 390 LEU A O 1
ATOM 2974 N N . ALA A 1 391 ? 19.734 -8.43 10.016 1 96.38 391 ALA A N 1
ATOM 2975 C CA . ALA A 1 391 ? 20.375 -7.176 9.625 1 96.38 391 ALA A CA 1
ATOM 2976 C C . ALA A 1 391 ? 21.438 -6.773 10.648 1 96.38 391 ALA A C 1
ATOM 2978 O O . ALA A 1 391 ? 22.531 -6.324 10.273 1 96.38 391 ALA A O 1
ATOM 2979 N N . ARG A 1 392 ? 21.172 -6.973 11.953 1 94.31 392 ARG A N 1
ATOM 2980 C CA . ARG A 1 392 ? 22.109 -6.613 13.023 1 94.31 392 ARG A CA 1
ATOM 2981 C C . ARG A 1 392 ? 23.312 -7.547 13.031 1 94.31 392 ARG A C 1
ATOM 2983 O O . ARG A 1 392 ? 24.438 -7.117 13.312 1 94.31 392 ARG A O 1
ATOM 2990 N N . ALA A 1 393 ? 23.031 -8.805 12.734 1 91.19 393 ALA A N 1
ATOM 2991 C CA . ALA A 1 393 ? 24.094 -9.805 12.742 1 91.19 393 ALA A CA 1
ATOM 2992 C C . ALA A 1 393 ? 25.047 -9.609 11.562 1 91.19 393 ALA A C 1
ATOM 2994 O O . ALA A 1 393 ? 26.234 -9.953 11.648 1 91.19 393 ALA A O 1
ATOM 2995 N N . GLY A 1 394 ? 24.547 -9 10.523 1 87.62 394 GLY A N 1
ATOM 2996 C CA . GLY A 1 394 ? 25.359 -8.844 9.32 1 87.62 394 GLY A CA 1
ATOM 2997 C C . GLY A 1 394 ? 25.422 -10.102 8.477 1 87.62 394 GLY A C 1
ATOM 2998 O O . GLY A 1 394 ? 24.859 -11.141 8.844 1 87.62 394 GLY A O 1
ATOM 2999 N N . ALA A 1 395 ? 26.016 -9.984 7.32 1 83.06 395 ALA A N 1
ATOM 3000 C CA . ALA A 1 395 ? 26.094 -11.117 6.398 1 83.06 395 ALA A CA 1
ATOM 3001 C C . ALA A 1 395 ? 26.984 -12.219 6.965 1 83.06 395 ALA A C 1
ATOM 3003 O O . ALA A 1 395 ? 28.047 -11.945 7.535 1 83.06 395 ALA A O 1
ATOM 3004 N N . PRO A 1 396 ? 26.469 -13.398 7.008 1 71.62 396 PRO A N 1
ATOM 3005 C CA . PRO A 1 396 ? 27.344 -14.484 7.434 1 71.62 396 PRO A CA 1
ATOM 3006 C C . PRO A 1 396 ? 28.641 -14.555 6.617 1 71.62 396 PRO A C 1
ATOM 3008 O O . PRO A 1 396 ? 28.672 -14.086 5.473 1 71.62 396 PRO A O 1
ATOM 3011 N N . GLN A 1 397 ? 29.734 -14.656 7.297 1 60.5 397 GLN A N 1
ATOM 3012 C CA . GLN A 1 397 ? 31 -14.82 6.594 1 60.5 397 GLN A CA 1
ATOM 3013 C C . GLN A 1 397 ? 30.859 -15.789 5.422 1 60.5 397 GLN A C 1
ATOM 3015 O O . GLN A 1 397 ? 30.422 -16.922 5.602 1 60.5 397 GLN A O 1
ATOM 3020 N N . ARG A 1 398 ? 30.656 -15.219 4.227 1 56.06 398 ARG A N 1
ATOM 3021 C CA . ARG A 1 398 ? 30.531 -16 3 1 56.06 398 ARG A CA 1
ATOM 3022 C C . ARG A 1 398 ? 31.844 -16.719 2.668 1 56.06 398 ARG A C 1
ATOM 3024 O O . ARG A 1 398 ? 32.906 -16.125 2.717 1 56.06 398 ARG A O 1
ATOM 3031 N N . VAL A 1 399 ? 32.062 -17.938 3.037 1 43.31 399 VAL A N 1
ATOM 3032 C CA . VAL A 1 399 ? 33.219 -18.797 2.811 1 43.31 399 VAL A CA 1
ATOM 3033 C C . VAL A 1 399 ? 33.812 -18.516 1.434 1 43.31 399 VAL A C 1
ATOM 3035 O O . VAL A 1 399 ? 33.094 -18.469 0.437 1 43.31 399 VAL A O 1
ATOM 3038 N N . ASP A 1 400 ? 35.062 -17.766 1.267 1 40.25 400 ASP A N 1
ATOM 3039 C CA . ASP A 1 400 ? 35.906 -17.609 0.083 1 40.25 400 ASP A CA 1
ATOM 3040 C C . ASP A 1 400 ? 35.844 -18.844 -0.81 1 40.25 400 ASP A C 1
ATOM 3042 O O . ASP A 1 400 ? 36 -19.969 -0.335 1 40.25 400 ASP A O 1
ATOM 3046 N N . ALA A 1 401 ? 35.25 -18.781 -1.927 1 36.53 401 ALA A N 1
ATOM 3047 C CA . ALA A 1 401 ? 35.719 -19.703 -2.945 1 36.53 401 ALA A CA 1
ATOM 3048 C C . ALA A 1 401 ? 37.25 -19.781 -2.934 1 36.53 401 ALA A C 1
ATOM 3050 O O . ALA A 1 401 ? 37.938 -18.797 -2.635 1 36.53 401 ALA A O 1
ATOM 3051 N N . PRO A 1 402 ? 37.938 -20.938 -2.928 1 30.47 402 PRO A N 1
ATOM 3052 C CA . PRO A 1 402 ? 39.375 -20.906 -3.047 1 30.47 402 PRO A CA 1
ATOM 3053 C C . PRO A 1 402 ? 39.875 -19.812 -3.994 1 30.47 402 PRO A C 1
ATOM 3055 O O . PRO A 1 402 ? 39.25 -19.547 -5.027 1 30.47 402 PRO A O 1
ATOM 3058 N N . ARG A 1 403 ? 40.875 -19 -3.559 1 21.83 403 ARG A N 1
ATOM 3059 C CA . ARG A 1 403 ? 41.719 -18.297 -4.52 1 21.83 403 ARG A CA 1
ATOM 3060 C C . ARG A 1 403 ? 42.375 -19.281 -5.484 1 21.83 403 ARG A C 1
ATOM 3062 O O . ARG A 1 403 ? 42.906 -20.312 -5.066 1 21.83 403 ARG A O 1
ATOM 3069 N N . MET B 1 1 ? -9.578 -10.719 11.562 1 95.31 1 MET B N 1
ATOM 3070 C CA . MET B 1 1 ? -10.742 -9.844 11.688 1 95.31 1 MET B CA 1
ATOM 3071 C C . MET B 1 1 ? -10.945 -9.023 10.414 1 95.31 1 MET B C 1
ATOM 3073 O O . MET B 1 1 ? -10.07 -8.977 9.555 1 95.31 1 MET B O 1
ATOM 3077 N N . ARG B 1 2 ? -12.188 -8.531 10.289 1 96.88 2 ARG B N 1
ATOM 3078 C CA . ARG B 1 2 ? -12.547 -7.59 9.234 1 96.88 2 ARG B CA 1
ATOM 3079 C C . ARG B 1 2 ? -12.531 -6.156 9.75 1 96.88 2 ARG B C 1
ATOM 3081 O O . ARG B 1 2 ? -13.219 -5.828 10.711 1 96.88 2 ARG B O 1
ATOM 3088 N N . VAL B 1 3 ? -11.742 -5.285 9.109 1 98.75 3 VAL B N 1
ATOM 3089 C CA . VAL B 1 3 ? -11.602 -3.906 9.562 1 98.75 3 VAL B CA 1
ATOM 3090 C C . VAL B 1 3 ? -12.016 -2.951 8.445 1 98.75 3 VAL B C 1
ATOM 3092 O O . VAL B 1 3 ? -11.484 -3.014 7.332 1 98.75 3 VAL B O 1
ATOM 3095 N N . LEU B 1 4 ? -12.961 -2.141 8.719 1 98.81 4 LEU B N 1
ATOM 3096 C CA . LEU B 1 4 ? -13.383 -1.084 7.801 1 98.81 4 LEU B CA 1
ATOM 3097 C C . LEU B 1 4 ? -12.695 0.234 8.148 1 98.81 4 LEU B C 1
ATOM 3099 O O . LEU B 1 4 ? -12.812 0.726 9.273 1 98.81 4 LEU B O 1
ATOM 3103 N N . LEU B 1 5 ? -11.914 0.755 7.246 1 98.94 5 LEU B N 1
ATOM 3104 C CA . LEU B 1 5 ? -11.375 2.105 7.367 1 98.94 5 LEU B CA 1
ATOM 3105 C C . LEU B 1 5 ? -12.258 3.111 6.637 1 98.94 5 LEU B C 1
ATOM 3107 O O . LEU B 1 5 ? -12.625 2.9 5.477 1 98.94 5 LEU B O 1
ATOM 3111 N N . ALA B 1 6 ? -12.656 4.184 7.273 1 98.94 6 ALA B N 1
ATOM 3112 C CA . ALA B 1 6 ? -13.539 5.188 6.684 1 98.94 6 ALA B CA 1
ATOM 3113 C C . ALA B 1 6 ? -12.859 6.555 6.637 1 98.94 6 ALA B C 1
ATOM 3115 O O . ALA B 1 6 ? -12.219 6.973 7.605 1 98.94 6 ALA B O 1
ATOM 3116 N N . THR B 1 7 ? -12.953 7.207 5.512 1 98.69 7 THR B N 1
ATOM 3117 C CA . THR B 1 7 ? -12.266 8.484 5.355 1 98.69 7 THR B CA 1
ATOM 3118 C C . THR B 1 7 ? -13.078 9.422 4.457 1 98.69 7 THR B C 1
ATOM 3120 O O . THR B 1 7 ? -13.891 8.969 3.652 1 98.69 7 THR B O 1
ATOM 3123 N N . TRP B 1 8 ? -12.93 10.742 4.711 1 97.5 8 TRP B N 1
ATOM 3124 C CA . TRP B 1 8 ? -13.391 11.781 3.795 1 97.5 8 TRP B CA 1
ATOM 3125 C C . TRP B 1 8 ? -12.594 11.75 2.492 1 97.5 8 TRP B C 1
ATOM 3127 O O . TRP B 1 8 ? -11.422 11.375 2.48 1 97.5 8 TRP B O 1
ATOM 3137 N N . ASN B 1 9 ? -13.211 12.055 1.361 1 96.69 9 ASN B N 1
ATOM 3138 C CA . ASN B 1 9 ? -12.602 11.875 0.048 1 96.69 9 ASN B CA 1
ATOM 3139 C C . ASN B 1 9 ? -11.594 12.984 -0.255 1 96.69 9 ASN B C 1
ATOM 3141 O O . ASN B 1 9 ? -11.672 13.625 -1.301 1 96.69 9 ASN B O 1
ATOM 3145 N N . MET B 1 10 ? -10.688 13.141 0.643 1 94.62 10 MET B N 1
ATOM 3146 C CA . MET B 1 10 ? -9.492 13.961 0.506 1 94.62 10 MET B CA 1
ATOM 3147 C C . MET B 1 10 ? -8.234 13.148 0.8 1 94.62 10 MET B C 1
ATOM 3149 O O . MET B 1 10 ? -8.086 12.602 1.894 1 94.62 10 MET B O 1
ATOM 3153 N N . PRO B 1 11 ? -7.273 13.109 -0.124 1 94.56 11 PRO B N 1
ATOM 3154 C CA . PRO B 1 11 ? -6.094 12.258 0.047 1 94.56 11 PRO B CA 1
ATOM 3155 C C . PRO B 1 11 ? -5.344 12.539 1.345 1 94.56 11 PRO B C 1
ATOM 3157 O O . PRO B 1 11 ? -4.852 11.617 1.995 1 94.56 11 PRO B O 1
ATOM 3160 N N . GLY B 1 12 ? -5.254 13.805 1.711 1 93.56 12 GLY B N 1
ATOM 3161 C CA . GLY B 1 12 ? -4.574 14.172 2.943 1 93.56 12 GLY B CA 1
ATOM 3162 C C . GLY B 1 12 ? -5.199 13.555 4.18 1 93.56 12 GLY B C 1
ATOM 3163 O O . GLY B 1 12 ? -4.555 13.453 5.223 1 93.56 12 GLY B O 1
ATOM 3164 N N . HIS B 1 13 ? -6.496 13.141 4.094 1 95.75 13 HIS B N 1
ATOM 3165 C CA . HIS B 1 13 ? -7.188 12.492 5.203 1 95.75 13 HIS B CA 1
ATOM 3166 C C . HIS B 1 13 ? -6.938 10.992 5.207 1 95.75 13 HIS B C 1
ATOM 3168 O O . HIS B 1 13 ? -6.957 10.359 6.266 1 95.75 13 HIS B O 1
ATOM 3174 N N . LEU B 1 14 ? -6.684 10.461 4.055 1 97.88 14 LEU B N 1
ATOM 3175 C CA . LEU B 1 14 ? -6.438 9.031 3.881 1 97.88 14 LEU B CA 1
ATOM 3176 C C . LEU B 1 14 ? -5.02 8.664 4.301 1 97.88 14 LEU B C 1
ATOM 3178 O O . LEU B 1 14 ? -4.812 7.676 5.004 1 97.88 14 LEU B O 1
ATOM 3182 N N . TYR B 1 15 ? -4.027 9.406 3.934 1 96.94 15 TYR B N 1
ATOM 3183 C CA . TYR B 1 15 ? -2.617 9.031 3.943 1 96.94 15 TYR B CA 1
ATOM 3184 C C . TYR B 1 15 ? -2.145 8.719 5.359 1 96.94 15 TYR B C 1
ATOM 3186 O O . TYR B 1 15 ? -1.42 7.75 5.582 1 96.94 15 TYR B O 1
ATOM 3194 N N . PRO B 1 16 ? -2.629 9.445 6.371 1 96.69 16 PRO B N 1
ATOM 3195 C CA . PRO B 1 16 ? -2.18 9.125 7.727 1 96.69 16 PRO B CA 1
ATOM 3196 C C . PRO B 1 16 ? -2.633 7.738 8.188 1 96.69 16 PRO B C 1
ATOM 3198 O O . PRO B 1 16 ? -2.006 7.141 9.062 1 96.69 16 PRO B O 1
ATOM 3201 N N . MET B 1 17 ? -3.66 7.148 7.57 1 97.94 17 MET B N 1
ATOM 3202 C CA . MET B 1 17 ? -4.215 5.867 7.992 1 97.94 17 MET B CA 1
ATOM 3203 C C . MET B 1 17 ? -3.572 4.715 7.23 1 97.94 17 MET B C 1
ATOM 3205 O O . MET B 1 17 ? -3.705 3.553 7.621 1 97.94 17 MET B O 1
ATOM 3209 N N . VAL B 1 18 ? -2.869 5.004 6.203 1 98.44 18 VAL B N 1
ATOM 3210 C CA . VAL B 1 18 ? -2.395 3.996 5.262 1 98.44 18 VAL B CA 1
ATOM 3211 C C . VAL B 1 18 ? -1.438 3.039 5.969 1 98.44 18 VAL B C 1
ATOM 3213 O O . VAL B 1 18 ? -1.589 1.818 5.875 1 98.44 18 VAL B O 1
ATOM 3216 N N . PRO B 1 19 ? -0.461 3.529 6.812 1 98.31 19 PRO B N 1
ATOM 3217 C CA . PRO B 1 19 ? 0.454 2.594 7.469 1 98.31 19 PRO B CA 1
ATOM 3218 C C . PRO B 1 19 ? -0.264 1.638 8.422 1 98.31 19 PRO B C 1
ATOM 3220 O O . PRO B 1 19 ? 0.132 0.476 8.547 1 98.31 19 PRO B O 1
ATOM 3223 N N . LEU B 1 20 ? -1.302 2.135 9.07 1 98.56 20 LEU B N 1
ATOM 3224 C CA . LEU B 1 20 ? -2.086 1.23 9.906 1 98.56 20 LEU B CA 1
ATOM 3225 C C . LEU B 1 20 ? -2.826 0.206 9.055 1 98.56 20 LEU B C 1
ATOM 3227 O O . LEU B 1 20 ? -2.914 -0.968 9.422 1 98.56 20 LEU B O 1
ATOM 3231 N N . GLY B 1 21 ? -3.412 0.662 7.91 1 98.62 21 GLY B N 1
ATOM 3232 C CA . GLY B 1 21 ? -4.004 -0.27 6.965 1 98.62 21 GLY B CA 1
ATOM 3233 C C . GLY B 1 21 ? -3.047 -1.361 6.523 1 98.62 21 GLY B C 1
ATOM 3234 O O . GLY B 1 21 ? -3.416 -2.535 6.473 1 98.62 21 GLY B O 1
ATOM 3235 N N . TRP B 1 22 ? -1.794 -0.971 6.258 1 98.38 22 TRP B N 1
ATOM 3236 C CA . TRP B 1 22 ? -0.749 -1.917 5.879 1 98.38 22 TRP B CA 1
ATOM 3237 C C . TRP B 1 22 ? -0.5 -2.926 6.996 1 98.38 22 TRP B C 1
ATOM 3239 O O . TRP B 1 22 ? -0.401 -4.129 6.742 1 98.38 22 TRP B O 1
ATOM 3249 N N . ALA B 1 23 ? -0.362 -2.414 8.203 1 98.19 23 ALA B N 1
ATOM 3250 C CA . ALA B 1 23 ? -0.095 -3.275 9.352 1 98.19 23 ALA B CA 1
ATOM 3251 C C . ALA B 1 23 ? -1.2 -4.312 9.531 1 98.19 23 ALA B C 1
ATOM 3253 O O . ALA B 1 23 ? -0.923 -5.492 9.766 1 98.19 23 ALA B O 1
ATOM 3254 N N . LEU B 1 24 ? -2.432 -3.865 9.375 1 98.25 24 LEU B N 1
ATOM 3255 C CA . LEU B 1 24 ? -3.576 -4.762 9.516 1 98.25 24 LEU B CA 1
ATOM 3256 C C . LEU B 1 24 ? -3.58 -5.816 8.414 1 98.25 24 LEU B C 1
ATOM 3258 O O . LEU B 1 24 ? -3.752 -7.004 8.688 1 98.25 24 LEU B O 1
ATOM 3262 N N . ARG B 1 25 ? -3.279 -5.426 7.18 1 97.38 25 ARG B N 1
ATOM 3263 C CA . ARG B 1 25 ? -3.227 -6.367 6.066 1 97.38 25 ARG B CA 1
ATOM 3264 C C . ARG B 1 25 ? -2.086 -7.367 6.25 1 97.38 25 ARG B C 1
ATOM 3266 O O . ARG B 1 25 ? -2.283 -8.57 6.102 1 97.38 25 ARG B O 1
ATOM 3273 N N . ALA B 1 26 ? -0.952 -6.828 6.613 1 96.88 26 ALA B N 1
ATOM 3274 C CA . ALA B 1 26 ? 0.239 -7.664 6.754 1 96.88 26 ALA B CA 1
ATOM 3275 C C . ALA B 1 26 ? 0.091 -8.633 7.922 1 96.88 26 ALA B C 1
ATOM 3277 O O . ALA B 1 26 ? 0.821 -9.625 8.008 1 96.88 26 ALA B O 1
ATOM 3278 N N . SER B 1 27 ? -0.836 -8.32 8.82 1 96.06 27 SER B N 1
ATOM 3279 C CA . SER B 1 27 ? -1.119 -9.195 9.953 1 96.06 27 SER B CA 1
ATOM 3280 C C . SER B 1 27 ? -2.158 -10.25 9.594 1 96.06 27 SER B C 1
ATOM 3282 O O . SER B 1 27 ? -2.521 -11.078 10.422 1 96.06 27 SER B O 1
ATOM 3284 N N . GLY B 1 28 ? -2.695 -10.195 8.367 1 94.31 28 GLY B N 1
ATOM 3285 C CA . GLY B 1 28 ? -3.607 -11.227 7.887 1 94.31 28 GLY B CA 1
ATOM 3286 C C . GLY B 1 28 ? -5.066 -10.82 7.992 1 94.31 28 GLY B C 1
ATOM 3287 O O . GLY B 1 28 ? -5.961 -11.633 7.73 1 94.31 28 GLY B O 1
ATOM 3288 N N . HIS B 1 29 ? -5.355 -9.57 8.406 1 96.88 29 HIS B N 1
ATOM 3289 C CA . HIS B 1 29 ? -6.738 -9.117 8.531 1 96.88 29 HIS B CA 1
ATOM 3290 C C . HIS B 1 29 ? -7.297 -8.688 7.176 1 96.88 29 HIS B C 1
ATOM 3292 O O . HIS B 1 29 ? -6.539 -8.328 6.273 1 96.88 29 HIS B O 1
ATOM 3298 N N . ASP B 1 30 ? -8.633 -8.797 7.039 1 95.44 30 ASP B N 1
ATOM 3299 C CA . ASP B 1 30 ? -9.336 -8.25 5.879 1 95.44 30 ASP B CA 1
ATOM 3300 C C . ASP B 1 30 ? -9.617 -6.758 6.07 1 95.44 30 ASP B C 1
ATOM 3302 O O . ASP B 1 30 ? -10.273 -6.367 7.035 1 95.44 30 ASP B O 1
ATOM 3306 N N . VAL B 1 31 ? -9.102 -5.938 5.176 1 98.06 31 VAL B N 1
ATOM 3307 C CA . VAL B 1 31 ? -9.242 -4.488 5.289 1 98.06 31 VAL B CA 1
ATOM 3308 C C . VAL B 1 31 ? -9.938 -3.938 4.051 1 98.06 31 VAL B C 1
ATOM 3310 O O . VAL B 1 31 ? -9.625 -4.336 2.924 1 98.06 31 VAL B O 1
ATOM 3313 N N . VAL B 1 32 ? -10.875 -3.105 4.195 1 97.88 32 VAL B N 1
ATOM 3314 C CA . VAL B 1 32 ? -11.492 -2.322 3.131 1 97.88 32 VAL B CA 1
ATOM 3315 C C . VAL B 1 32 ? -11.547 -0.851 3.531 1 97.88 32 VAL B C 1
ATOM 3317 O O . VAL B 1 32 ? -11.867 -0.523 4.676 1 97.88 32 VAL B O 1
ATOM 3320 N N . VAL B 1 33 ? -11.156 0.014 2.656 1 98.88 33 VAL B N 1
ATOM 3321 C CA . VAL B 1 33 ? -11.281 1.452 2.867 1 98.88 33 VAL B CA 1
ATOM 3322 C C . VAL B 1 33 ? -12.508 1.98 2.125 1 98.88 33 VAL B C 1
ATOM 3324 O O . VAL B 1 33 ? -12.648 1.772 0.918 1 98.88 33 VAL B O 1
ATOM 3327 N N . VAL B 1 34 ? -13.375 2.65 2.828 1 98.69 34 VAL B N 1
ATOM 3328 C CA . VAL B 1 34 ? -14.578 3.203 2.205 1 98.69 34 VAL B CA 1
ATOM 3329 C C . VAL B 1 34 ? -14.469 4.727 2.141 1 98.69 34 VAL B C 1
ATOM 3331 O O . VAL B 1 34 ? -14 5.363 3.09 1 98.69 34 VAL B O 1
ATOM 3334 N N . SER B 1 35 ? -14.766 5.289 1.059 1 98.75 35 SER B N 1
ATOM 3335 C CA . SER B 1 35 ? -14.875 6.719 0.792 1 98.75 35 SER B CA 1
ATOM 3336 C C . SER B 1 35 ? -15.766 6.988 -0.418 1 98.75 35 SER B C 1
ATOM 3338 O O . SER B 1 35 ? -16.484 6.098 -0.88 1 98.75 35 SER B O 1
ATOM 3340 N N . ASN B 1 36 ? -15.906 8.258 -0.813 1 98.5 36 ASN B N 1
ATOM 3341 C CA . ASN B 1 36 ? -16.562 8.57 -2.076 1 98.5 36 ASN B CA 1
ATOM 3342 C C . ASN B 1 36 ? -15.781 8.039 -3.268 1 98.5 36 ASN B C 1
ATOM 3344 O O . ASN B 1 36 ? -14.57 7.812 -3.168 1 98.5 36 ASN B O 1
ATOM 3348 N N . PRO B 1 37 ? -16.422 7.812 -4.391 1 97.31 37 PRO B N 1
ATOM 3349 C CA . PRO B 1 37 ? -15.812 7.148 -5.551 1 97.31 37 PRO B CA 1
ATOM 3350 C C . PRO B 1 37 ? -14.562 7.871 -6.051 1 97.31 37 PRO B C 1
ATOM 3352 O O . PRO B 1 37 ? -13.625 7.227 -6.531 1 97.31 37 PRO B O 1
ATOM 3355 N N . ASP B 1 38 ? -14.508 9.117 -5.91 1 96.62 38 ASP B N 1
ATOM 3356 C CA . ASP B 1 38 ? -13.406 9.867 -6.508 1 96.62 38 ASP B CA 1
ATOM 3357 C C . ASP B 1 38 ? -12.109 9.648 -5.73 1 96.62 38 ASP B C 1
ATOM 3359 O O . ASP B 1 38 ? -11.023 9.992 -6.215 1 96.62 38 ASP B O 1
ATOM 3363 N N . LEU B 1 39 ? -12.188 9.07 -4.516 1 97.69 39 LEU B N 1
ATOM 3364 C CA . LEU B 1 39 ? -10.969 8.836 -3.752 1 97.69 39 LEU B CA 1
ATOM 3365 C C . LEU B 1 39 ? -10.43 7.43 -4.02 1 97.69 39 LEU B C 1
ATOM 3367 O O . LEU B 1 39 ? -9.328 7.094 -3.586 1 97.69 39 LEU B O 1
ATOM 3371 N N . VAL B 1 40 ? -11.109 6.602 -4.707 1 97.56 40 VAL B N 1
ATOM 3372 C CA . VAL B 1 40 ? -10.781 5.199 -4.949 1 97.56 40 VAL B CA 1
ATOM 3373 C C . VAL B 1 40 ? -9.375 5.09 -5.539 1 97.56 40 VAL B C 1
ATOM 3375 O O . VAL B 1 40 ? -8.562 4.289 -5.074 1 97.56 40 VAL B O 1
ATOM 3378 N N . PRO B 1 41 ? -8.961 5.957 -6.477 1 96.56 41 PRO B N 1
ATOM 3379 C CA . PRO B 1 41 ? -7.609 5.828 -7.031 1 96.56 41 PRO B CA 1
ATOM 3380 C C . PRO B 1 41 ? -6.52 6.02 -5.977 1 96.56 41 PRO B C 1
ATOM 3382 O O . PRO B 1 41 ? -5.508 5.312 -5.996 1 96.56 41 PRO B O 1
ATOM 3385 N N . ALA B 1 42 ? -6.727 6.934 -5.043 1 96.88 42 ALA B N 1
ATOM 3386 C CA . ALA B 1 42 ? -5.738 7.152 -3.992 1 96.88 42 ALA B CA 1
ATOM 3387 C C . ALA B 1 42 ? -5.672 5.957 -3.045 1 96.88 42 ALA B C 1
ATOM 3389 O O . ALA B 1 42 ? -4.594 5.598 -2.566 1 96.88 42 ALA B O 1
ATOM 3390 N N . ILE B 1 43 ? -6.832 5.348 -2.781 1 98.5 43 ILE B N 1
ATOM 3391 C CA . ILE B 1 43 ? -6.895 4.211 -1.869 1 98.5 43 ILE B CA 1
ATOM 3392 C C . ILE B 1 43 ? -6.152 3.023 -2.475 1 98.5 43 ILE B C 1
ATOM 3394 O O . ILE B 1 43 ? -5.246 2.463 -1.851 1 98.5 43 ILE B O 1
ATOM 3398 N N . VAL B 1 44 ? -6.48 2.668 -3.725 1 97.25 44 VAL B N 1
ATOM 3399 C CA . VAL B 1 44 ? -5.84 1.519 -4.355 1 97.25 44 VAL B CA 1
ATOM 3400 C C . VAL B 1 44 ? -4.387 1.847 -4.676 1 97.25 44 VAL B C 1
ATOM 3402 O O . VAL B 1 44 ? -3.525 0.962 -4.668 1 97.25 44 VAL B O 1
ATOM 3405 N N . GLY B 1 45 ? -4.074 3.168 -4.844 1 96.69 45 GLY B N 1
ATOM 3406 C CA . GLY B 1 45 ? -2.705 3.611 -5.051 1 96.69 45 GLY B CA 1
ATOM 3407 C C . GLY B 1 45 ? -1.831 3.443 -3.822 1 96.69 45 GLY B C 1
ATOM 3408 O O . GLY B 1 45 ? -0.604 3.51 -3.914 1 96.69 45 GLY B O 1
ATOM 3409 N N . ALA B 1 46 ? -2.469 3.223 -2.715 1 97.94 46 ALA B N 1
ATOM 3410 C CA . ALA B 1 46 ? -1.754 2.963 -1.468 1 97.94 46 ALA B CA 1
ATOM 3411 C C . ALA B 1 46 ? -1.679 1.466 -1.182 1 97.94 46 ALA B C 1
ATOM 3413 O O . ALA B 1 46 ? -1.174 1.052 -0.135 1 97.94 46 ALA B O 1
ATOM 3414 N N . GLY B 1 47 ? -2.197 0.662 -2.1 1 97.31 47 GLY B N 1
ATOM 3415 C CA . GLY B 1 47 ? -2.148 -0.784 -1.953 1 97.31 47 GLY B CA 1
ATOM 3416 C C . GLY B 1 47 ? -3.295 -1.339 -1.129 1 97.31 47 GLY B C 1
ATOM 3417 O O . GLY B 1 47 ? -3.299 -2.52 -0.776 1 97.31 47 GLY B O 1
ATOM 3418 N N . LEU B 1 48 ? -4.297 -0.546 -0.788 1 98.38 48 LEU B N 1
ATOM 3419 C CA . LEU B 1 48 ? -5.398 -0.979 0.066 1 98.38 48 LEU B CA 1
ATOM 3420 C C . LEU B 1 48 ? -6.664 -1.198 -0.752 1 98.38 48 LEU B C 1
ATOM 3422 O O . LEU B 1 48 ? -6.891 -0.512 -1.751 1 98.38 48 LEU B O 1
ATOM 3426 N N . PRO B 1 49 ? -7.5 -2.16 -0.393 1 97.31 49 PRO B N 1
ATOM 3427 C CA . PRO B 1 49 ? -8.773 -2.363 -1.086 1 97.31 49 PRO B CA 1
ATOM 3428 C C . PRO B 1 49 ? -9.758 -1.212 -0.866 1 97.31 49 PRO B C 1
ATOM 3430 O O . PRO B 1 49 ? -9.852 -0.678 0.242 1 97.31 49 PRO B O 1
ATOM 3433 N N . ALA B 1 50 ? -10.5 -0.86 -1.936 1 98.19 50 ALA B N 1
ATOM 3434 C CA . ALA B 1 50 ? -11.344 0.331 -1.874 1 98.19 50 ALA B CA 1
ATOM 3435 C C . ALA B 1 50 ? -12.805 -0.017 -2.143 1 98.19 50 ALA B C 1
ATOM 3437 O O . ALA B 1 50 ? -13.102 -0.853 -3 1 98.19 50 ALA B O 1
ATOM 3438 N N . LEU B 1 51 ? -13.633 0.598 -1.418 1 97.44 51 LEU B N 1
ATOM 3439 C CA . LEU B 1 51 ? -15.047 0.706 -1.739 1 97.44 51 LEU B CA 1
ATOM 3440 C C . LEU B 1 51 ? -15.438 2.156 -2.002 1 97.44 51 LEU B C 1
ATOM 3442 O O . LEU B 1 51 ? -15.461 2.975 -1.08 1 97.44 51 LEU B O 1
ATOM 3446 N N . GLY B 1 52 ? -15.688 2.486 -3.275 1 97.75 52 GLY B N 1
ATOM 3447 C CA . GLY B 1 52 ? -16.312 3.76 -3.598 1 97.75 52 GLY B CA 1
ATOM 3448 C C . GLY B 1 52 ? -17.812 3.762 -3.387 1 97.75 52 GLY B C 1
ATOM 3449 O O . GLY B 1 52 ? -18.547 3.131 -4.145 1 97.75 52 GLY B O 1
ATOM 3450 N N . ALA B 1 53 ? -18.25 4.449 -2.375 1 97.69 53 ALA B N 1
ATOM 3451 C CA . ALA B 1 53 ? -19.656 4.359 -1.986 1 97.69 53 ALA B CA 1
ATOM 3452 C C . ALA B 1 53 ? -20.406 5.629 -2.363 1 97.69 53 ALA B C 1
ATOM 3454 O O . ALA B 1 53 ? -19.922 6.742 -2.137 1 97.69 53 ALA B O 1
ATOM 3455 N N . GLY B 1 54 ? -21.578 5.445 -2.898 1 97.06 54 GLY B N 1
ATOM 3456 C CA . GLY B 1 54 ? -22.453 6.555 -3.211 1 97.06 54 GLY B CA 1
ATOM 3457 C C . GLY B 1 54 ? -22.172 7.191 -4.559 1 97.06 54 GLY B C 1
ATOM 3458 O O . GLY B 1 54 ? -21.328 6.699 -5.312 1 97.06 54 GLY B O 1
ATOM 3459 N N . PRO B 1 55 ? -22.875 8.25 -4.895 1 96.75 55 PRO B N 1
ATOM 3460 C CA . PRO B 1 55 ? -22.625 9 -6.133 1 96.75 55 PRO B CA 1
ATOM 3461 C C . PRO B 1 55 ? -21.328 9.805 -6.094 1 96.75 55 PRO B C 1
ATOM 3463 O O . PRO B 1 55 ? -20.703 9.914 -5.039 1 96.75 55 PRO B O 1
ATOM 3466 N N . GLU B 1 56 ? -21.016 10.273 -7.246 1 95.06 56 GLU B N 1
ATOM 3467 C CA . GLU B 1 56 ? -19.875 11.18 -7.301 1 95.06 56 GLU B CA 1
ATOM 3468 C C . GLU B 1 56 ? -20.094 12.398 -6.414 1 95.06 56 GLU B C 1
ATOM 3470 O O . GLU B 1 56 ? -21.188 12.961 -6.383 1 95.06 56 GLU B O 1
ATOM 3475 N N . PHE B 1 57 ? -19.188 12.68 -5.609 1 95.88 57 PHE B N 1
ATOM 3476 C CA . PHE B 1 57 ? -19.203 13.812 -4.691 1 95.88 57 PHE B CA 1
ATOM 3477 C C . PHE B 1 57 ? -17.859 14.539 -4.707 1 95.88 57 PHE B C 1
ATOM 3479 O O . PHE B 1 57 ? -16.891 14.086 -4.09 1 95.88 57 PHE B O 1
ATOM 3486 N N . ASP B 1 58 ? -17.797 15.617 -5.363 1 93.88 58 ASP B N 1
ATOM 3487 C CA . ASP B 1 58 ? -16.547 16.375 -5.473 1 93.88 58 ASP B CA 1
ATOM 3488 C C . ASP B 1 58 ? -16.391 17.344 -4.305 1 93.88 58 ASP B C 1
ATOM 3490 O O . ASP B 1 58 ? -16.812 18.5 -4.383 1 93.88 58 ASP B O 1
ATOM 3494 N N . SER B 1 59 ? -15.758 16.922 -3.264 1 92.62 59 SER B N 1
ATOM 3495 C CA . SER B 1 59 ? -15.586 17.719 -2.057 1 92.62 59 SER B CA 1
ATOM 3496 C C . SER B 1 59 ? -14.75 18.969 -2.336 1 92.62 59 SER B C 1
ATOM 3498 O O . SER B 1 59 ? -14.992 20.031 -1.746 1 92.62 59 SER B O 1
ATOM 3500 N N . TYR B 1 60 ? -13.781 18.922 -3.197 1 89.19 60 TYR B N 1
ATOM 3501 C CA . TYR B 1 60 ? -12.945 20.078 -3.506 1 89.19 60 TYR B CA 1
ATOM 3502 C C . TYR B 1 60 ? -13.75 21.156 -4.227 1 89.19 60 TYR B C 1
ATOM 3504 O O . TYR B 1 60 ? -13.648 22.328 -3.9 1 89.19 60 TYR B O 1
ATOM 3512 N N . ALA B 1 61 ? -14.531 20.703 -5.207 1 89.06 61 ALA B N 1
ATOM 3513 C CA . ALA B 1 61 ? -15.375 21.656 -5.918 1 89.06 61 ALA B CA 1
ATOM 3514 C C . ALA B 1 61 ? -16.359 22.328 -4.969 1 89.06 61 ALA B C 1
ATOM 3516 O O . ALA B 1 61 ? -16.578 23.531 -5.039 1 89.06 61 ALA B O 1
ATOM 3517 N N . ARG B 1 62 ? -16.906 21.578 -4.09 1 88.38 62 ARG B N 1
ATOM 3518 C CA . ARG B 1 62 ? -17.875 22.109 -3.141 1 88.38 62 ARG B CA 1
ATOM 3519 C C . ARG B 1 62 ? -17.203 23.047 -2.143 1 88.38 62 ARG B C 1
ATOM 3521 O O . ARG B 1 62 ? -17.781 24.062 -1.752 1 88.38 62 ARG B O 1
ATOM 3528 N N . LEU B 1 63 ? -16.062 22.656 -1.708 1 84.94 63 LEU B N 1
ATOM 3529 C CA . LEU B 1 63 ? -15.312 23.516 -0.796 1 84.94 63 LEU B CA 1
ATOM 3530 C C . LEU B 1 63 ? -14.953 24.828 -1.467 1 84.94 63 LEU B C 1
ATOM 3532 O O . LEU B 1 63 ? -15.039 25.891 -0.846 1 84.94 63 LEU B O 1
ATOM 3536 N N . ARG B 1 64 ? -14.492 24.766 -2.686 1 83.19 64 ARG B N 1
ATOM 3537 C CA . ARG B 1 64 ? -14.188 25.969 -3.449 1 83.19 64 ARG B CA 1
ATOM 3538 C C . ARG B 1 64 ? -15.398 26.891 -3.52 1 83.19 64 ARG B C 1
ATOM 3540 O O . ARG B 1 64 ? -15.266 28.109 -3.312 1 83.19 64 ARG B O 1
ATOM 3547 N N . ASP B 1 65 ? -16.516 26.328 -3.838 1 83.12 65 ASP B N 1
ATOM 3548 C CA . ASP B 1 65 ? -17.75 27.109 -3.938 1 83.12 65 ASP B CA 1
ATOM 3549 C C . ASP B 1 65 ? -18.094 27.766 -2.605 1 83.12 65 ASP B C 1
ATOM 3551 O O . ASP B 1 65 ? -18.5 28.938 -2.572 1 83.12 65 ASP B O 1
ATOM 3555 N N . GLU B 1 66 ? -17.906 27 -1.554 1 78.38 66 GLU B N 1
ATOM 3556 C CA . GLU B 1 66 ? -18.203 27.531 -0.224 1 78.38 66 GLU B CA 1
ATOM 3557 C C . GLU B 1 66 ? -17.25 28.656 0.162 1 78.38 66 GLU B C 1
ATOM 3559 O O . GLU B 1 66 ? -17.672 29.641 0.759 1 78.38 66 GLU B O 1
ATOM 3564 N N . LEU B 1 67 ? -16.047 28.438 -0.123 1 74.25 67 LEU B N 1
ATOM 3565 C CA . LEU B 1 67 ? -15.039 29.438 0.215 1 74.25 67 LEU B CA 1
ATOM 3566 C C . LEU B 1 67 ? -15.242 30.719 -0.608 1 74.25 67 LEU B C 1
ATOM 3568 O O . LEU B 1 67 ? -15.047 31.828 -0.106 1 74.25 67 LEU B O 1
ATOM 3572 N N . GLU B 1 68 ? -15.539 30.578 -1.817 1 74.94 68 GLU B N 1
ATOM 3573 C CA . GLU B 1 68 ? -15.836 31.719 -2.674 1 74.94 68 GLU B CA 1
ATOM 3574 C C . GLU B 1 68 ? -17.047 32.5 -2.166 1 74.94 68 GLU B C 1
ATOM 3576 O O . GLU B 1 68 ? -17.062 33.719 -2.158 1 74.94 68 GLU B O 1
ATOM 3581 N N . ARG B 1 69 ? -18.047 31.781 -1.781 1 74.19 69 ARG B N 1
ATOM 3582 C CA . ARG B 1 69 ? -19.266 32.406 -1.288 1 74.19 69 ARG B CA 1
ATOM 3583 C C . ARG B 1 69 ? -19 33.188 -0.012 1 74.19 69 ARG B C 1
ATOM 3585 O O . ARG B 1 69 ? -19.578 34.281 0.191 1 74.19 69 ARG B O 1
ATOM 3592 N N . ARG B 1 70 ? -18.109 32.656 0.8 1 66.44 70 ARG B N 1
ATOM 3593 C CA . ARG B 1 70 ? -17.828 33.281 2.096 1 66.44 70 ARG B CA 1
ATOM 3594 C C . ARG B 1 70 ? -16.781 34.375 1.978 1 66.44 70 ARG B C 1
ATOM 3596 O O . ARG B 1 70 ? -16.469 35.062 2.955 1 66.44 70 ARG B O 1
ATOM 3603 N N . SER B 1 71 ? -16.438 34.688 0.807 1 58.94 71 SER B N 1
ATOM 3604 C CA . SER B 1 71 ? -15.367 35.656 0.616 1 58.94 71 SER B CA 1
ATOM 3605 C C . SER B 1 71 ? -14.219 35.406 1.59 1 58.94 71 SER B C 1
ATOM 3607 O O . SER B 1 71 ? -13.742 36.312 2.252 1 58.94 71 SER B O 1
ATOM 3609 N N . TRP B 1 72 ? -13.953 34.156 1.864 1 56.66 72 TRP B N 1
ATOM 3610 C CA . TRP B 1 72 ? -12.953 33.781 2.857 1 56.66 72 TRP B CA 1
ATOM 3611 C C . TRP B 1 72 ? -11.609 34.438 2.547 1 56.66 72 TRP B C 1
ATOM 3613 O O . TRP B 1 72 ? -11.164 34.438 1.396 1 56.66 72 TRP B O 1
ATOM 3623 N N . LYS B 1 73 ? -11.203 35.375 3.412 1 54.44 73 LYS B N 1
ATOM 3624 C CA . LYS B 1 73 ? -9.836 35.875 3.395 1 54.44 73 LYS B CA 1
ATOM 3625 C C . LYS B 1 73 ? -9 35.25 4.508 1 54.44 73 LYS B C 1
ATOM 3627 O O . LYS B 1 73 ? -9.5 35.031 5.613 1 54.44 73 LYS B O 1
ATOM 3632 N N . PRO B 1 74 ? -7.855 34.5 4.125 1 51.91 74 PRO B N 1
ATOM 3633 C CA . PRO B 1 74 ? -6.977 33.938 5.148 1 51.91 74 PRO B CA 1
ATOM 3634 C C . PRO B 1 74 ? -6.684 34.906 6.289 1 51.91 74 PRO B C 1
ATOM 3636 O O . PRO B 1 74 ? -5.812 34.656 7.121 1 51.91 74 PRO B O 1
ATOM 3639 N N . ALA B 1 75 ? -7.438 36.062 6.344 1 46.94 75 ALA B N 1
ATOM 3640 C CA . ALA B 1 75 ? -7.082 37.094 7.312 1 46.94 75 ALA B CA 1
ATOM 3641 C C . ALA B 1 75 ? -7.469 36.688 8.727 1 46.94 75 ALA B C 1
ATOM 3643 O O . ALA B 1 75 ? -8.383 35.875 8.914 1 46.94 75 ALA B O 1
ATOM 3644 N N . ALA B 1 76 ? -6.535 36.938 9.672 1 47.75 76 ALA B N 1
ATOM 3645 C CA . ALA B 1 76 ? -6.777 36.844 11.109 1 47.75 76 ALA B CA 1
ATOM 3646 C C . ALA B 1 76 ? -8.195 37.281 11.461 1 47.75 76 ALA B C 1
ATOM 3648 O O . ALA B 1 76 ? -8.695 38.25 10.914 1 47.75 76 ALA B O 1
ATOM 3649 N N . PRO B 1 77 ? -8.961 36.312 11.945 1 49.78 77 PRO B N 1
ATOM 3650 C CA . PRO B 1 77 ? -10.289 36.812 12.328 1 49.78 77 PRO B CA 1
ATOM 3651 C C . PRO B 1 77 ? -10.258 38.25 12.867 1 49.78 77 PRO B C 1
ATOM 3653 O O . PRO B 1 77 ? -9.297 38.625 13.531 1 49.78 77 PRO B O 1
ATOM 3656 N N . GLU B 1 78 ? -11.016 39.031 12.242 1 49.5 78 GLU B N 1
ATOM 3657 C CA . GLU B 1 78 ? -11.133 40.375 12.82 1 49.5 78 GLU B CA 1
ATOM 3658 C C . GLU B 1 78 ? -11.406 40.312 14.32 1 49.5 78 GLU B C 1
ATOM 3660 O O . GLU B 1 78 ? -12.25 39.531 14.773 1 49.5 78 GLU B O 1
ATOM 3665 N N . PRO B 1 79 ? -10.539 40.812 15.094 1 51.03 79 PRO B N 1
ATOM 3666 C CA . PRO B 1 79 ? -10.781 40.844 16.547 1 51.03 79 PRO B CA 1
ATOM 3667 C C . PRO B 1 79 ? -12.148 41.438 16.891 1 51.03 79 PRO B C 1
ATOM 3669 O O . PRO B 1 79 ? -12.609 42.375 16.25 1 51.03 79 PRO B O 1
ATOM 3672 N N . THR B 1 80 ? -13.031 40.688 17.188 1 56.53 80 THR B N 1
ATOM 3673 C CA . THR B 1 80 ? -14.234 41.25 17.797 1 56.53 80 THR B CA 1
ATOM 3674 C C . THR B 1 80 ? -14.078 41.344 19.312 1 56.53 80 THR B C 1
ATOM 3676 O O . THR B 1 80 ? -13.391 40.531 19.922 1 56.53 80 THR B O 1
ATOM 3679 N N . SER B 1 81 ? -14.414 42.469 19.844 1 61.84 81 SER B N 1
ATOM 3680 C CA . SER B 1 81 ? -14.359 42.719 21.281 1 61.84 81 SER B CA 1
ATOM 3681 C C . SER B 1 81 ? -15.422 41.938 22.031 1 61.84 81 SER B C 1
ATOM 3683 O O . SER B 1 81 ? -15.359 41.812 23.25 1 61.84 81 SER B O 1
ATOM 3685 N N . ASP B 1 82 ? -16.344 41.406 21.281 1 67.12 82 ASP B N 1
ATOM 3686 C CA . ASP B 1 82 ? -17.391 40.656 21.953 1 67.12 82 ASP B CA 1
ATOM 3687 C C . ASP B 1 82 ? -16.984 39.188 22.078 1 67.12 82 ASP B C 1
ATOM 3689 O O . ASP B 1 82 ? -16.922 38.469 21.078 1 67.12 82 ASP B O 1
ATOM 3693 N N . PRO B 1 83 ? -16.719 38.844 23.25 1 68.69 83 PRO B N 1
ATOM 3694 C CA . PRO B 1 83 ? -16.25 37.469 23.484 1 68.69 83 PRO B CA 1
ATOM 3695 C C . PRO B 1 83 ? -17.25 36.438 23 1 68.69 83 PRO B C 1
ATOM 3697 O O . PRO B 1 83 ? -16.844 35.375 22.531 1 68.69 83 PRO B O 1
ATOM 3700 N N . VAL B 1 84 ? -18.484 36.781 23.156 1 68.31 84 VAL B N 1
ATOM 3701 C CA . VAL B 1 84 ? -19.516 35.844 22.734 1 68.31 84 VAL B CA 1
ATOM 3702 C C . VAL B 1 84 ? -19.516 35.719 21.203 1 68.31 84 VAL B C 1
ATOM 3704 O O . VAL B 1 84 ? -19.547 34.625 20.672 1 68.31 84 VAL B O 1
ATOM 3707 N N . ALA B 1 85 ? -19.453 36.781 20.547 1 69.19 85 ALA B N 1
ATOM 3708 C CA . ALA B 1 85 ? -19.422 36.781 19.094 1 69.19 85 ALA B CA 1
ATOM 3709 C C . ALA B 1 85 ? -18.156 36.094 18.578 1 69.19 85 ALA B C 1
ATOM 3711 O O . ALA B 1 85 ? -18.188 35.375 17.578 1 69.19 85 ALA B O 1
ATOM 3712 N N . ALA B 1 86 ? -17.141 36.25 19.25 1 65.75 86 ALA B N 1
ATOM 3713 C CA . ALA B 1 86 ? -15.867 35.625 18.891 1 65.75 86 ALA B CA 1
ATOM 3714 C C . ALA B 1 86 ? -15.953 34.125 19.016 1 65.75 86 ALA B C 1
ATOM 3716 O O . ALA B 1 86 ? -15.5 33.375 18.125 1 65.75 86 ALA B O 1
ATOM 3717 N N . ALA B 1 87 ? -16.594 33.781 20.062 1 67.56 87 ALA B N 1
ATOM 3718 C CA . ALA B 1 87 ? -16.734 32.344 20.312 1 67.56 87 ALA B CA 1
ATOM 3719 C C . ALA B 1 87 ? -17.641 31.703 19.266 1 67.56 87 ALA B C 1
ATOM 3721 O O . ALA B 1 87 ? -17.359 30.609 18.781 1 67.56 87 ALA B O 1
ATOM 3722 N N . GLU B 1 88 ? -18.703 32.406 18.969 1 67.88 88 GLU B N 1
ATOM 3723 C CA . GLU B 1 88 ? -19.641 31.891 17.984 1 67.88 88 GLU B CA 1
ATOM 3724 C C . GLU B 1 88 ? -19.016 31.797 16.594 1 67.88 88 GLU B C 1
ATOM 3726 O O . GLU B 1 88 ? -19.234 30.844 15.859 1 67.88 88 GLU B O 1
ATOM 3731 N N . ARG B 1 89 ? -18.297 32.781 16.297 1 64.31 89 ARG B N 1
ATOM 3732 C CA . ARG B 1 89 ? -17.609 32.781 15.016 1 64.31 89 ARG B CA 1
ATOM 3733 C C . ARG B 1 89 ? -16.594 31.641 14.93 1 64.31 89 ARG B C 1
ATOM 3735 O O . ARG B 1 89 ? -16.5 30.969 13.898 1 64.31 89 ARG B O 1
ATOM 3742 N N . ALA B 1 90 ? -15.984 31.484 16.016 1 64.44 90 ALA B N 1
ATOM 3743 C CA . ALA B 1 90 ? -15.008 30.406 16.062 1 64.44 90 ALA B CA 1
ATOM 3744 C C . ALA B 1 90 ? -15.695 29.047 15.914 1 64.44 90 ALA B C 1
ATOM 3746 O O . ALA B 1 90 ? -15.203 28.172 15.203 1 64.44 90 ALA B O 1
ATOM 3747 N N . ARG B 1 91 ? -16.797 29.016 16.562 1 64.69 91 ARG B N 1
ATOM 3748 C CA . ARG B 1 91 ? -17.594 27.797 16.469 1 64.69 91 ARG B CA 1
ATOM 3749 C C . ARG B 1 91 ? -18.062 27.547 15.047 1 64.69 91 ARG B C 1
ATOM 3751 O O . ARG B 1 91 ? -17.938 26.438 14.531 1 64.69 91 ARG B O 1
ATOM 3758 N N . ARG B 1 92 ? -18.578 28.578 14.492 1 63.5 92 ARG B N 1
ATOM 3759 C CA . ARG B 1 92 ? -19.109 28.469 13.133 1 63.5 92 ARG B CA 1
ATOM 3760 C C . ARG B 1 92 ? -18.016 28.078 12.148 1 63.5 92 ARG B C 1
ATOM 3762 O O . ARG B 1 92 ? -18.234 27.266 11.258 1 63.5 92 ARG B O 1
ATOM 3769 N N . ARG B 1 93 ? -16.969 28.641 12.375 1 63.44 93 ARG B N 1
ATOM 3770 C CA . ARG B 1 93 ? -15.836 28.344 11.492 1 63.44 93 ARG B CA 1
ATOM 3771 C C . ARG B 1 93 ? -15.406 26.891 11.617 1 63.44 93 ARG B C 1
ATOM 3773 O O . ARG B 1 93 ? -15.117 26.234 10.609 1 63.44 93 ARG B O 1
ATOM 3780 N N . ARG B 1 94 ? -15.438 26.453 12.828 1 63.62 94 ARG B N 1
ATOM 3781 C CA . ARG B 1 94 ? -15.062 25.062 13.078 1 63.62 94 ARG B CA 1
ATOM 3782 C C . ARG B 1 94 ? -16.047 24.094 12.43 1 63.62 94 ARG B C 1
ATOM 3784 O O . ARG B 1 94 ? -15.641 23.078 11.867 1 63.62 94 ARG B O 1
ATOM 3791 N N . LEU B 1 95 ? -17.219 24.609 12.391 1 68.31 95 LEU B N 1
ATOM 3792 C CA . LEU B 1 95 ? -18.281 23.703 11.945 1 68.31 95 LEU B CA 1
ATOM 3793 C C . LEU B 1 95 ? -18.344 23.641 10.43 1 68.31 95 LEU B C 1
ATOM 3795 O O . LEU B 1 95 ? -18.734 22.625 9.859 1 68.31 95 LEU B O 1
ATOM 3799 N N . ASN B 1 96 ? -18 24.688 9.82 1 69.12 96 ASN B N 1
ATOM 3800 C CA . ASN B 1 96 ? -18.188 24.75 8.375 1 69.12 96 ASN B CA 1
ATOM 3801 C C . ASN B 1 96 ? -17.406 23.656 7.668 1 69.12 96 ASN B C 1
ATOM 3803 O O . ASN B 1 96 ? -17.938 22.953 6.805 1 69.12 96 ASN B O 1
ATOM 3807 N N . GLY B 1 97 ? -16.156 23.453 7.973 1 73.75 97 GLY B N 1
ATOM 3808 C CA . GLY B 1 97 ? -15.383 22.406 7.336 1 73.75 97 GLY B CA 1
ATOM 3809 C C . GLY B 1 97 ? -15.93 21.016 7.609 1 73.75 97 GLY B C 1
ATOM 3810 O O . GLY B 1 97 ? -15.977 20.172 6.707 1 73.75 97 GLY B O 1
ATOM 3811 N N . PHE B 1 98 ? -16.594 20.844 8.602 1 88.19 98 PHE B N 1
ATOM 3812 C CA . PHE B 1 98 ? -17.062 19.531 8.992 1 88.19 98 PHE B CA 1
ATOM 3813 C C . PHE B 1 98 ? -18.453 19.266 8.43 1 88.19 98 PHE B C 1
ATOM 3815 O O . PHE B 1 98 ? -18.875 18.109 8.305 1 88.19 98 PHE B O 1
ATOM 3822 N N . ARG B 1 99 ? -19.141 20.359 8.008 1 90.62 99 ARG B N 1
ATOM 3823 C CA . ARG B 1 99 ? -20.422 20.172 7.352 1 90.62 99 ARG B CA 1
ATOM 3824 C C . ARG B 1 99 ? -20.25 19.531 5.977 1 90.62 99 ARG B C 1
ATOM 3826 O O . ARG B 1 99 ? -21.062 18.719 5.555 1 90.62 99 ARG B O 1
ATOM 3833 N N . LEU B 1 100 ? -19.219 19.984 5.348 1 91.81 100 LEU B N 1
ATOM 3834 C CA . LEU B 1 100 ? -18.938 19.391 4.047 1 91.81 100 LEU B CA 1
ATOM 3835 C C . LEU B 1 100 ? -18.578 17.922 4.195 1 91.81 100 LEU B C 1
ATOM 3837 O O . LEU B 1 100 ? -18.984 17.094 3.381 1 91.81 100 LEU B O 1
ATOM 3841 N N . ALA B 1 101 ? -17.812 17.594 5.18 1 95.38 101 ALA B N 1
ATOM 3842 C CA . ALA B 1 101 ? -17.469 16.203 5.461 1 95.38 101 ALA B CA 1
ATOM 3843 C C . ALA B 1 101 ? -18.719 15.383 5.766 1 95.38 101 ALA B C 1
ATOM 3845 O O . ALA B 1 101 ? -18.844 14.242 5.316 1 95.38 101 ALA B O 1
ATOM 3846 N N . ALA B 1 102 ? -19.625 15.961 6.504 1 96.56 102 ALA B N 1
ATOM 3847 C CA . ALA B 1 102 ? -20.891 15.297 6.816 1 96.56 102 ALA B CA 1
ATOM 3848 C C . ALA B 1 102 ? -21.703 15.047 5.555 1 96.56 102 ALA B C 1
ATOM 3850 O O . ALA B 1 102 ? -22.312 13.984 5.406 1 96.56 102 ALA B O 1
ATOM 3851 N N . ALA B 1 103 ? -21.703 16.031 4.676 1 96.12 103 ALA B N 1
ATOM 3852 C CA . ALA B 1 103 ? -22.406 15.883 3.412 1 96.12 103 ALA B CA 1
ATOM 3853 C C . ALA B 1 103 ? -21.797 14.758 2.568 1 96.12 103 ALA B C 1
ATOM 3855 O O . ALA B 1 103 ? -22.531 14 1.923 1 96.12 103 ALA B O 1
ATOM 3856 N N . ALA B 1 104 ? -20.516 14.703 2.537 1 97.44 104 ALA B N 1
ATOM 3857 C CA . ALA B 1 104 ? -19.828 13.625 1.828 1 97.44 104 ALA B CA 1
ATOM 3858 C C . ALA B 1 104 ? -20.203 12.266 2.406 1 97.44 104 ALA B C 1
ATOM 3860 O O . ALA B 1 104 ? -20.438 11.305 1.661 1 97.44 104 ALA B O 1
ATOM 3861 N N . ALA B 1 105 ? -20.25 12.156 3.711 1 98.44 105 ALA B N 1
ATOM 3862 C CA . ALA B 1 105 ? -20.641 10.93 4.395 1 98.44 105 ALA B CA 1
ATOM 3863 C C . ALA B 1 105 ? -22.078 10.555 4.07 1 98.44 105 ALA B C 1
ATOM 3865 O O . ALA B 1 105 ? -22.406 9.375 3.918 1 98.44 105 ALA B O 1
ATOM 3866 N N . GLN B 1 106 ? -22.938 11.57 4.027 1 98.06 106 GLN B N 1
ATOM 3867 C CA . GLN B 1 106 ? -24.344 11.336 3.67 1 98.06 106 GLN B CA 1
ATOM 3868 C C . GLN B 1 106 ? -24.453 10.688 2.291 1 98.06 106 GLN B C 1
ATOM 3870 O O . GLN B 1 106 ? -25.25 9.773 2.092 1 98.06 106 GLN B O 1
ATOM 3875 N N . ALA B 1 107 ? -23.641 11.164 1.388 1 98 107 ALA B N 1
ATOM 3876 C CA . ALA B 1 107 ? -23.625 10.617 0.035 1 98 107 ALA B CA 1
ATOM 3877 C C . ALA B 1 107 ? -23.141 9.172 0.035 1 98 107 ALA B C 1
ATOM 3879 O O . ALA B 1 107 ? -23.594 8.359 -0.775 1 98 107 ALA B O 1
ATOM 3880 N N . GLN B 1 108 ? -22.281 8.789 0.925 1 98.19 108 GLN B N 1
ATOM 3881 C CA . GLN B 1 108 ? -21.719 7.449 1.028 1 98.19 108 GLN B CA 1
ATOM 3882 C C . GLN B 1 108 ? -22.688 6.488 1.699 1 98.19 108 GLN B C 1
ATOM 3884 O O . GLN B 1 108 ? -22.688 5.289 1.406 1 98.19 108 GLN B O 1
ATOM 3889 N N . ALA B 1 109 ? -23.453 6.98 2.607 1 98.44 109 ALA B N 1
ATOM 3890 C CA . ALA B 1 109 ? -24.047 6.238 3.715 1 98.44 109 ALA B CA 1
ATOM 3891 C C . ALA B 1 109 ? -24.906 5.086 3.201 1 98.44 109 ALA B C 1
ATOM 3893 O O . ALA B 1 109 ? -24.75 3.943 3.641 1 98.44 109 ALA B O 1
ATOM 3894 N N . PRO B 1 110 ? -25.859 5.27 2.236 1 97.56 110 PRO B N 1
ATOM 3895 C CA . PRO B 1 110 ? -26.719 4.148 1.849 1 97.56 110 PRO B CA 1
ATOM 3896 C C . PRO B 1 110 ? -25.922 2.922 1.399 1 97.56 110 PRO B C 1
ATOM 3898 O O . PRO B 1 110 ? -26.141 1.818 1.901 1 97.56 110 PRO B O 1
ATOM 3901 N N . GLU B 1 111 ? -24.969 3.148 0.583 1 96.31 111 GLU B N 1
ATOM 3902 C CA . GLU B 1 111 ? -24.203 2.027 0.04 1 96.31 111 GLU B CA 1
ATOM 3903 C C . GLU B 1 111 ? -23.203 1.491 1.062 1 96.31 111 GLU B C 1
ATOM 3905 O O . GLU B 1 111 ? -23.016 0.279 1.173 1 96.31 111 GLU B O 1
ATOM 3910 N N . ALA B 1 112 ? -22.547 2.375 1.759 1 97.75 112 ALA B N 1
ATOM 3911 C CA . ALA B 1 112 ? -21.562 1.962 2.764 1 97.75 112 ALA B CA 1
ATOM 3912 C C . ALA B 1 112 ? -22.234 1.152 3.873 1 97.75 112 ALA B C 1
ATOM 3914 O O . ALA B 1 112 ? -21.688 0.149 4.332 1 97.75 112 ALA B O 1
ATOM 3915 N N . VAL B 1 113 ? -23.406 1.598 4.316 1 97.62 113 VAL B N 1
ATOM 3916 C CA . VAL B 1 113 ? -24.141 0.898 5.367 1 97.62 113 VAL B CA 1
ATOM 3917 C C . VAL B 1 113 ? -24.594 -0.468 4.855 1 97.62 113 VAL B C 1
ATOM 3919 O O . VAL B 1 113 ? -24.469 -1.474 5.562 1 97.62 113 VAL B O 1
ATOM 3922 N N . ALA B 1 114 ? -25.109 -0.524 3.646 1 95.56 114 ALA B N 1
ATOM 3923 C CA . ALA B 1 114 ? -25.516 -1.796 3.057 1 95.56 114 ALA B CA 1
ATOM 3924 C C . ALA B 1 114 ? -24.344 -2.768 2.969 1 95.56 114 ALA B C 1
ATOM 3926 O O . ALA B 1 114 ? -24.484 -3.945 3.311 1 95.56 114 ALA B O 1
ATOM 3927 N N . PHE B 1 115 ? -23.25 -2.27 2.551 1 95.5 115 PHE B N 1
ATOM 3928 C CA . PHE B 1 115 ? -22.031 -3.078 2.473 1 95.5 115 PHE B CA 1
ATOM 3929 C C . PHE B 1 115 ? -21.641 -3.607 3.85 1 95.5 115 PHE B C 1
ATOM 3931 O O . PHE B 1 115 ? -21.375 -4.801 4.008 1 95.5 115 PHE B O 1
ATOM 3938 N N . ALA B 1 116 ? -21.594 -2.725 4.781 1 96.62 116 ALA B N 1
ATOM 3939 C CA . ALA B 1 116 ? -21.156 -3.096 6.129 1 96.62 116 ALA B CA 1
ATOM 3940 C C . ALA B 1 116 ? -22.078 -4.145 6.734 1 96.62 116 ALA B C 1
ATOM 3942 O O . ALA B 1 116 ? -21.625 -5.055 7.434 1 96.62 116 ALA B O 1
ATOM 3943 N N . ARG B 1 117 ? -23.406 -4.035 6.52 1 95.62 117 ARG B N 1
ATOM 3944 C CA . ARG B 1 117 ? -24.359 -5.004 7.031 1 95.62 117 ARG B CA 1
ATOM 3945 C C . ARG B 1 117 ? -24.078 -6.402 6.488 1 95.62 117 ARG B C 1
ATOM 3947 O O . ARG B 1 117 ? -24.25 -7.395 7.195 1 95.62 117 ARG B O 1
ATOM 3954 N N . ARG B 1 118 ? -23.625 -6.453 5.285 1 92.19 118 ARG B N 1
ATOM 3955 C CA . ARG B 1 118 ? -23.344 -7.734 4.652 1 92.19 118 ARG B CA 1
ATOM 3956 C C . ARG B 1 118 ? -21.953 -8.242 5.035 1 92.19 118 ARG B C 1
ATOM 3958 O O . ARG B 1 118 ? -21.781 -9.422 5.344 1 92.19 118 ARG B O 1
ATOM 3965 N N . TRP B 1 119 ? -21.016 -7.328 5.031 1 93.44 119 TRP B N 1
ATOM 3966 C CA . TRP B 1 119 ? -19.609 -7.668 5.234 1 93.44 119 TRP B CA 1
ATOM 3967 C C . TRP B 1 119 ? -19.312 -7.93 6.707 1 93.44 119 TRP B C 1
ATOM 3969 O O . TRP B 1 119 ? -18.391 -8.68 7.043 1 93.44 119 TRP B O 1
ATOM 3979 N N . GLN B 1 120 ? -20.078 -7.242 7.59 1 95.31 120 GLN B N 1
ATOM 3980 C CA . GLN B 1 120 ? -20.016 -7.438 9.031 1 95.31 120 GLN B CA 1
ATOM 3981 C C . GLN B 1 120 ? -18.609 -7.18 9.57 1 95.31 120 GLN B C 1
ATOM 3983 O O . GLN B 1 120 ? -17.969 -8.086 10.102 1 95.31 120 GLN B O 1
ATOM 3988 N N . PRO B 1 121 ? -18.172 -5.918 9.492 1 97.75 121 PRO B N 1
ATOM 3989 C CA . PRO B 1 121 ? -16.859 -5.598 10.078 1 97.75 121 PRO B CA 1
ATOM 3990 C C . PRO B 1 121 ? -16.812 -5.871 11.586 1 97.75 121 PRO B C 1
ATOM 3992 O O . PRO B 1 121 ? -17.812 -5.727 12.281 1 97.75 121 PRO B O 1
ATOM 3995 N N . ASP B 1 122 ? -15.594 -6.266 12.062 1 98.44 122 ASP B N 1
ATOM 3996 C CA . ASP B 1 122 ? -15.359 -6.48 13.484 1 98.44 122 ASP B CA 1
ATOM 3997 C C . ASP B 1 122 ? -14.875 -5.199 14.164 1 98.44 122 ASP B C 1
ATOM 3999 O O . ASP B 1 122 ? -14.938 -5.078 15.383 1 98.44 122 ASP B O 1
ATOM 4003 N N . LEU B 1 123 ? -14.336 -4.285 13.375 1 98.75 123 LEU B N 1
ATOM 4004 C CA . LEU B 1 123 ? -13.742 -3.035 13.836 1 98.75 123 LEU B CA 1
ATOM 4005 C C . LEU B 1 123 ? -13.859 -1.953 12.766 1 98.75 123 LEU B C 1
ATOM 4007 O O . LEU B 1 123 ? -13.734 -2.24 11.57 1 98.75 123 LEU B O 1
ATOM 4011 N N . ILE B 1 124 ? -14.133 -0.771 13.18 1 98.81 124 ILE B N 1
ATOM 4012 C CA . ILE B 1 124 ? -14.133 0.377 12.273 1 98.81 124 ILE B CA 1
ATOM 4013 C C . ILE B 1 124 ? -13.07 1.384 12.727 1 98.81 124 ILE B C 1
ATOM 4015 O O . ILE B 1 124 ? -13.031 1.774 13.891 1 98.81 124 ILE B O 1
ATOM 4019 N N . VAL B 1 125 ? -12.172 1.746 11.867 1 98.88 125 VAL B N 1
ATOM 4020 C CA . VAL B 1 125 ? -11.219 2.83 12.07 1 98.88 125 VAL B CA 1
ATOM 4021 C C . VAL B 1 125 ? -11.562 4.004 11.156 1 98.88 125 VAL B C 1
ATOM 4023 O O . VAL B 1 125 ? -11.812 3.816 9.961 1 98.88 125 VAL B O 1
ATOM 4026 N N . PHE B 1 126 ? -11.625 5.18 11.68 1 98.81 126 PHE B N 1
ATOM 4027 C CA . PHE B 1 126 ? -11.977 6.344 10.867 1 98.81 126 PHE B CA 1
ATOM 4028 C C . PHE B 1 126 ? -11.148 7.559 11.281 1 98.81 126 PHE B C 1
ATOM 4030 O O . PHE B 1 126 ? -10.602 7.598 12.383 1 98.81 126 PHE B O 1
ATOM 4037 N N . GLU B 1 127 ? -10.906 8.445 10.398 1 98.19 127 GLU B N 1
ATOM 4038 C CA . GLU B 1 127 ? -10.305 9.742 10.719 1 98.19 127 GLU B CA 1
ATOM 4039 C C . GLU B 1 127 ? -11.383 10.781 11.023 1 98.19 127 GLU B C 1
ATOM 4041 O O . GLU B 1 127 ? -12.562 10.547 10.781 1 98.19 127 GLU B O 1
ATOM 4046 N N . PRO B 1 128 ? -11.086 11.891 11.656 1 96.12 128 PRO B N 1
ATOM 4047 C CA . PRO B 1 128 ? -12.031 12.781 12.336 1 96.12 128 PRO B CA 1
ATOM 4048 C C . PRO B 1 128 ? -13.141 13.273 11.406 1 96.12 128 PRO B C 1
ATOM 4050 O O . PRO B 1 128 ? -14.219 13.641 11.875 1 96.12 128 PRO B O 1
ATOM 4053 N N . ALA B 1 129 ? -12.93 13.234 10.109 1 96.06 129 ALA B N 1
ATOM 4054 C CA . ALA B 1 129 ? -13.938 13.742 9.18 1 96.06 129 ALA B CA 1
ATOM 4055 C C . ALA B 1 129 ? -14.617 12.594 8.438 1 96.06 129 ALA B C 1
ATOM 4057 O O . ALA B 1 129 ? -15.461 12.828 7.57 1 96.06 129 ALA B O 1
ATOM 4058 N N . GLY B 1 130 ? -14.211 11.359 8.695 1 97.81 130 GLY B N 1
ATOM 4059 C CA . GLY B 1 130 ? -14.82 10.195 8.078 1 97.81 130 GLY B CA 1
ATOM 4060 C C . GLY B 1 130 ? -16.078 9.734 8.781 1 97.81 130 GLY B C 1
ATOM 4061 O O . GLY B 1 130 ? -16.141 8.617 9.297 1 97.81 130 GLY B O 1
ATOM 4062 N N . PHE B 1 131 ? -17.094 10.469 8.695 1 98.31 131 PHE B N 1
ATOM 4063 C CA . PHE B 1 131 ? -18.25 10.336 9.57 1 98.31 131 PHE B CA 1
ATOM 4064 C C . PHE B 1 131 ? -19.047 9.086 9.227 1 98.31 131 PHE B C 1
ATOM 4066 O O . PHE B 1 131 ? -19.875 8.633 10.023 1 98.31 131 PHE B O 1
ATOM 4073 N N . VAL B 1 132 ? -18.859 8.484 8.062 1 98.69 132 VAL B N 1
ATOM 4074 C CA . VAL B 1 132 ? -19.594 7.266 7.738 1 98.69 132 VAL B CA 1
ATOM 4075 C C . VAL B 1 132 ? -19.109 6.125 8.633 1 98.69 132 VAL B C 1
ATOM 4077 O O . VAL B 1 132 ? -19.859 5.184 8.906 1 98.69 132 VAL B O 1
ATOM 4080 N N . GLY B 1 133 ? -17.859 6.207 9.109 1 98.75 133 GLY B N 1
ATOM 4081 C CA . GLY B 1 133 ? -17.297 5.207 10.008 1 98.75 133 GLY B CA 1
ATOM 4082 C C . GLY B 1 133 ? -18.078 5.066 11.305 1 98.75 133 GLY B C 1
ATOM 4083 O O . GLY B 1 133 ? -18.672 4.023 11.57 1 98.75 133 GLY B O 1
ATOM 4084 N N . PRO B 1 134 ? -18.094 6.168 12.086 1 98.25 134 PRO B N 1
ATOM 4085 C CA . PRO B 1 134 ? -18.812 6.074 13.352 1 98.25 134 PRO B CA 1
ATOM 4086 C C . PRO B 1 134 ? -20.312 5.871 13.156 1 98.25 134 PRO B C 1
ATOM 4088 O O . PRO B 1 134 ? -20.984 5.254 13.992 1 98.25 134 PRO B O 1
ATOM 4091 N N . LEU B 1 135 ? -20.938 6.332 12.031 1 98.62 135 LEU B N 1
ATOM 4092 C CA . LEU B 1 135 ? -22.328 5.992 11.727 1 98.62 135 LEU B CA 1
ATOM 4093 C C . LEU B 1 135 ? -22.516 4.48 11.68 1 98.62 135 LEU B C 1
ATOM 4095 O O . LEU B 1 135 ? -23.406 3.939 12.352 1 98.62 135 LEU B O 1
ATOM 4099 N N . ILE B 1 136 ? -21.672 3.811 10.93 1 98.62 136 ILE B N 1
ATOM 4100 C CA . ILE B 1 136 ? -21.766 2.365 10.758 1 98.62 136 ILE B CA 1
ATOM 4101 C C . ILE B 1 136 ? -21.5 1.674 12.094 1 98.62 136 ILE B C 1
ATOM 4103 O O . ILE B 1 136 ? -22.188 0.714 12.453 1 98.62 136 ILE B O 1
ATOM 4107 N N . GLY B 1 137 ? -20.469 2.197 12.789 1 98.31 137 GLY B N 1
ATOM 4108 C CA . GLY B 1 137 ? -20.172 1.628 14.094 1 98.31 137 GLY B CA 1
ATOM 4109 C C . GLY B 1 137 ? -21.375 1.639 15.031 1 98.31 137 GLY B C 1
ATOM 4110 O O . GLY B 1 137 ? -21.656 0.64 15.695 1 98.31 137 GLY B O 1
ATOM 4111 N N . THR B 1 138 ? -22.094 2.729 15.07 1 97.5 138 THR B N 1
ATOM 4112 C CA . THR B 1 138 ? -23.266 2.881 15.93 1 97.5 138 THR B CA 1
ATOM 4113 C C . THR B 1 138 ? -24.406 1.988 15.445 1 97.5 138 THR B C 1
ATOM 4115 O O . THR B 1 138 ? -25.062 1.315 16.25 1 97.5 138 THR B O 1
ATOM 4118 N N . LEU B 1 139 ? -24.641 1.93 14.18 1 97.62 139 LEU B N 1
ATOM 4119 C CA . LEU B 1 139 ? -25.75 1.169 13.609 1 97.62 139 LEU B CA 1
ATOM 4120 C C . LEU B 1 139 ? -25.562 -0.325 13.852 1 97.62 139 LEU B C 1
ATOM 4122 O O . LEU B 1 139 ? -26.531 -1.038 14.117 1 97.62 139 LEU B O 1
ATOM 4126 N N . LEU B 1 140 ? -24.312 -0.75 13.805 1 97.38 140 LEU B N 1
ATOM 4127 C CA . LEU B 1 140 ? -24.062 -2.189 13.82 1 97.38 140 LEU B CA 1
ATOM 4128 C C . LEU B 1 140 ? -23.484 -2.625 15.156 1 97.38 140 LEU B C 1
ATOM 4130 O O . LEU B 1 140 ? -23.188 -3.807 15.352 1 97.38 140 LEU B O 1
ATOM 4134 N N . ASP B 1 141 ? -23.297 -1.683 16.047 1 97 141 ASP B N 1
ATOM 4135 C CA . ASP B 1 141 ? -22.719 -1.95 17.359 1 97 141 ASP B CA 1
ATOM 4136 C C . ASP B 1 141 ? -21.312 -2.564 17.219 1 97 141 ASP B C 1
ATOM 4138 O O . ASP B 1 141 ? -21.047 -3.617 17.797 1 97 141 ASP B O 1
ATOM 4142 N N . VAL B 1 142 ? -20.516 -2.008 16.375 1 98 142 VAL B N 1
ATOM 4143 C CA . VAL B 1 142 ? -19.125 -2.395 16.141 1 98 142 VAL B CA 1
ATOM 4144 C C . VAL B 1 142 ? -18.188 -1.38 16.781 1 98 142 VAL B C 1
ATOM 4146 O O . VAL B 1 142 ? -18.406 -0.171 16.672 1 98 142 VAL B O 1
ATOM 4149 N N . PRO B 1 143 ? -17.141 -1.793 17.516 1 98.38 143 PRO B N 1
ATOM 4150 C CA . PRO B 1 143 ? -16.188 -0.84 18.094 1 98.38 143 PRO B CA 1
ATOM 4151 C C . PRO B 1 143 ? -15.562 0.078 17.047 1 98.38 143 PRO B C 1
ATOM 4153 O O . PRO B 1 143 ? -15.266 -0.361 15.93 1 98.38 143 PRO B O 1
ATOM 4156 N N . THR B 1 144 ? -15.406 1.342 17.453 1 98.25 144 THR B N 1
ATOM 4157 C CA . THR B 1 144 ? -14.867 2.355 16.547 1 98.25 144 THR B CA 1
ATOM 4158 C C . THR B 1 144 ? -13.602 2.979 17.125 1 98.25 144 THR B C 1
ATOM 4160 O O . THR B 1 144 ? -13.516 3.217 18.328 1 98.25 144 THR B O 1
ATOM 4163 N N . VAL B 1 145 ? -12.617 3.16 16.297 1 98.62 145 VAL B N 1
ATOM 4164 C CA . VAL B 1 145 ? -11.352 3.797 16.641 1 98.62 145 VAL B CA 1
ATOM 4165 C C . VAL B 1 145 ? -11.133 5.027 15.766 1 98.62 145 VAL B C 1
ATOM 4167 O O . VAL B 1 145 ? -11.117 4.926 14.531 1 98.62 145 VAL B O 1
ATOM 4170 N N . ARG B 1 146 ? -10.992 6.152 16.391 1 98.56 146 ARG B N 1
ATOM 4171 C CA . ARG B 1 146 ? -10.664 7.391 15.688 1 98.56 146 ARG B CA 1
ATOM 4172 C C . ARG B 1 146 ? -9.156 7.535 15.508 1 98.56 146 ARG B C 1
ATOM 4174 O O . ARG B 1 146 ? -8.406 7.473 16.484 1 98.56 146 ARG B O 1
ATOM 4181 N N . HIS B 1 147 ? -8.695 7.605 14.297 1 98.69 147 HIS B N 1
ATOM 4182 C CA . HIS B 1 147 ? -7.285 7.789 13.969 1 98.69 147 HIS B CA 1
ATOM 4183 C C . HIS B 1 147 ? -6.992 9.234 13.586 1 98.69 147 HIS B C 1
ATOM 4185 O O . HIS B 1 147 ? -7.363 9.68 12.5 1 98.69 147 HIS B O 1
ATOM 4191 N N . LEU B 1 148 ? -6.273 9.953 14.391 1 98.19 148 LEU B N 1
ATOM 4192 C CA . LEU B 1 148 ? -6.016 11.367 14.148 1 98.19 148 LEU B CA 1
ATOM 4193 C C . LEU B 1 148 ? -4.992 11.547 13.031 1 98.19 148 LEU B C 1
ATOM 4195 O O . LEU B 1 148 ? -4.137 10.68 12.82 1 98.19 148 LEU B O 1
ATOM 4199 N N . TRP B 1 149 ? -5.062 12.672 12.336 1 94.44 149 TRP B N 1
ATOM 4200 C CA . TRP B 1 149 ? -4.062 13.062 11.344 1 94.44 149 TRP B CA 1
ATOM 4201 C C . TRP B 1 149 ? -2.811 13.602 12.031 1 94.44 149 TRP B C 1
ATOM 4203 O O . TRP B 1 149 ? -1.698 13.422 11.523 1 94.44 149 TRP B O 1
ATOM 4213 N N . SER B 1 150 ? -3.037 14.359 13.062 1 95.44 150 SER B N 1
ATOM 4214 C CA . SER B 1 150 ? -2.039 15.125 13.797 1 95.44 150 SER B CA 1
ATOM 4215 C C . SER B 1 150 ? -2.619 15.695 15.094 1 95.44 150 SER B C 1
ATOM 4217 O O . SER B 1 150 ? -3.016 14.938 15.984 1 95.44 150 SER B O 1
ATOM 4219 N N . ILE B 1 151 ? -2.691 17.094 15.219 1 94.94 151 ILE B N 1
ATOM 4220 C CA . ILE B 1 151 ? -3.236 17.781 16.391 1 94.94 151 ILE B CA 1
ATOM 4221 C C . ILE B 1 151 ? -4.754 17.609 16.422 1 94.94 151 ILE B C 1
ATOM 4223 O O . ILE B 1 151 ? -5.426 17.703 15.398 1 94.94 151 ILE B O 1
ATOM 4227 N N . ASP B 1 152 ? -5.273 17.328 17.594 1 94.19 152 ASP B N 1
ATOM 4228 C CA . ASP B 1 152 ? -6.691 17.016 17.75 1 94.19 152 ASP B CA 1
ATOM 4229 C C . ASP B 1 152 ? -7.508 18.266 18.031 1 94.19 152 ASP B C 1
ATOM 4231 O O . ASP B 1 152 ? -7.965 18.484 19.156 1 94.19 152 ASP B O 1
ATOM 4235 N N . PHE B 1 153 ? -7.801 19 17.062 1 88.19 153 PHE B N 1
ATOM 4236 C CA . PHE B 1 153 ? -8.703 20.125 17.219 1 88.19 153 PHE B CA 1
ATOM 4237 C C . PHE B 1 153 ? -10.133 19.734 16.906 1 88.19 153 PHE B C 1
ATOM 4239 O O . PHE B 1 153 ? -11.016 20.594 16.797 1 88.19 153 PHE B O 1
ATOM 4246 N N . THR B 1 154 ? -10.383 18.469 16.781 1 91.06 154 THR B N 1
ATOM 4247 C CA . THR B 1 154 ? -11.688 18.031 16.297 1 91.06 154 THR B CA 1
ATOM 4248 C C . THR B 1 154 ? -12.492 17.375 17.422 1 91.06 154 THR B C 1
ATOM 4250 O O . THR B 1 154 ? -13.703 17.219 17.312 1 91.06 154 THR B O 1
ATOM 4253 N N . ALA B 1 155 ? -11.906 17.047 18.562 1 91.19 155 ALA B N 1
ATOM 4254 C CA . ALA B 1 155 ? -12.594 16.375 19.656 1 91.19 155 ALA B CA 1
ATOM 4255 C C . ALA B 1 155 ? -13.82 17.172 20.094 1 91.19 155 ALA B C 1
ATOM 4257 O O . ALA B 1 155 ? -14.867 16.594 20.406 1 91.19 155 ALA B O 1
ATOM 4258 N N . PRO B 1 156 ? -13.836 18.5 20.062 1 88 156 PRO B N 1
ATOM 4259 C CA . PRO B 1 156 ? -14.969 19.297 20.547 1 88 156 PRO B CA 1
ATOM 4260 C C . PRO B 1 156 ? -16.188 19.172 19.641 1 88 156 PRO B C 1
ATOM 4262 O O . PRO B 1 156 ? -17.281 19.609 20 1 88 156 PRO B O 1
ATOM 4265 N N . ILE B 1 157 ? -16 18.594 18.516 1 88.88 157 ILE B N 1
ATOM 4266 C CA . ILE B 1 157 ? -17.125 18.422 17.594 1 88.88 157 ILE B CA 1
ATOM 4267 C C . ILE B 1 157 ? -18.234 17.625 18.281 1 88.88 157 ILE B C 1
ATOM 4269 O O . ILE B 1 157 ? -19.406 17.781 17.969 1 88.88 157 ILE B O 1
ATOM 4273 N N . ALA B 1 158 ? -17.875 16.828 19.234 1 91 158 ALA B N 1
ATOM 4274 C CA . ALA B 1 158 ? -18.828 16 19.969 1 91 158 ALA B CA 1
ATOM 4275 C C . ALA B 1 158 ? -19.891 16.875 20.641 1 91 158 ALA B C 1
ATOM 4277 O O . ALA B 1 158 ? -21.047 16.453 20.781 1 91 158 ALA B O 1
ATOM 4278 N N . GLU B 1 159 ? -19.547 18.094 20.984 1 87.06 159 GLU B N 1
ATOM 4279 C CA . GLU B 1 159 ? -20.469 19.016 21.656 1 87.06 159 GLU B CA 1
ATOM 4280 C C . GLU B 1 159 ? -21.562 19.5 20.719 1 87.06 159 GLU B C 1
ATOM 4282 O O . GLU B 1 159 ? -22.641 19.891 21.172 1 87.06 159 GLU B O 1
ATOM 4287 N N . PHE B 1 160 ? -21.297 19.453 19.469 1 87.06 160 PHE B N 1
ATOM 4288 C CA . PHE B 1 160 ? -22.281 19.938 18.5 1 87.06 160 PHE B CA 1
ATOM 4289 C C . PHE B 1 160 ? -22.609 18.844 17.484 1 87.06 160 PHE B C 1
ATOM 4291 O O . PHE B 1 160 ? -22.953 19.141 16.344 1 87.06 160 PHE B O 1
ATOM 4298 N N . GLU B 1 161 ? -22.422 17.641 17.891 1 91.75 161 GLU B N 1
ATOM 4299 C CA . GLU B 1 161 ? -22.547 16.5 16.984 1 91.75 161 GLU B CA 1
ATOM 4300 C C . GLU B 1 161 ? -23.922 16.469 16.344 1 91.75 161 GLU B C 1
ATOM 4302 O O . GLU B 1 161 ? -24.047 16.281 15.133 1 91.75 161 GLU B O 1
ATOM 4307 N N . GLU B 1 162 ? -24.984 16.703 17.094 1 91 162 GLU B N 1
ATOM 4308 C CA . GLU B 1 162 ? -26.344 16.625 16.578 1 91 162 GLU B CA 1
ATOM 4309 C C . GLU B 1 162 ? -26.562 17.656 15.461 1 91 162 GLU B C 1
ATOM 4311 O O . GLU B 1 162 ? -27.203 17.344 14.453 1 91 162 GLU B O 1
ATOM 4316 N N . ASP B 1 163 ? -26.062 18.781 15.688 1 88.75 163 ASP B N 1
ATOM 4317 C CA . ASP B 1 163 ? -26.203 19.844 14.688 1 88.75 163 ASP B CA 1
ATOM 4318 C C . ASP B 1 163 ? -25.406 19.5 13.422 1 88.75 163 ASP B C 1
ATOM 4320 O O . ASP B 1 163 ? -25.844 19.844 12.312 1 88.75 163 ASP B O 1
ATOM 4324 N N . LEU B 1 164 ? -24.359 18.891 13.562 1 91.31 164 LEU B N 1
ATOM 4325 C CA . LEU B 1 164 ? -23.438 18.625 12.469 1 91.31 164 LEU B CA 1
ATOM 4326 C C . LEU B 1 164 ? -23.922 17.438 11.625 1 91.31 164 LEU B C 1
ATOM 4328 O O . LEU B 1 164 ? -23.891 17.5 10.391 1 91.31 164 LEU B O 1
ATOM 4332 N N . ILE B 1 165 ? -24.422 16.359 12.289 1 93.38 165 ILE B N 1
ATOM 4333 C CA . ILE B 1 165 ? -24.625 15.109 11.57 1 93.38 165 ILE B CA 1
ATOM 4334 C C . ILE B 1 165 ? -26.125 14.82 11.445 1 93.38 165 ILE B C 1
ATOM 4336 O O . ILE B 1 165 ? -26.516 13.75 10.977 1 93.38 165 ILE B O 1
ATOM 4340 N N . GLY B 1 166 ? -27 15.734 11.812 1 92.25 166 GLY B N 1
ATOM 4341 C CA . GLY B 1 166 ? -28.438 15.5 11.828 1 92.25 166 GLY B CA 1
ATOM 4342 C C . GLY B 1 166 ? -28.969 14.922 10.531 1 92.25 166 GLY B C 1
ATOM 4343 O O . GLY B 1 166 ? -29.641 13.891 10.531 1 92.25 166 GLY B O 1
ATOM 4344 N N . GLU B 1 167 ? -28.578 15.492 9.414 1 93.75 167 GLU B N 1
ATOM 4345 C CA . GLU B 1 167 ? -29.062 15.039 8.117 1 93.75 167 GLU B CA 1
ATOM 4346 C C . GLU B 1 167 ? -28.5 13.664 7.762 1 93.75 167 GLU B C 1
ATOM 4348 O O . GLU B 1 167 ? -29.141 12.875 7.066 1 93.75 167 GLU B O 1
ATOM 4353 N N . LEU B 1 168 ? -27.328 13.391 8.234 1 96.62 168 LEU B N 1
ATOM 4354 C CA . LEU B 1 168 ? -26.656 12.109 8 1 96.62 168 LEU B CA 1
ATOM 4355 C C . LEU B 1 168 ? -27.297 11.008 8.836 1 96.62 168 LEU B C 1
ATOM 4357 O O . LEU B 1 168 ? -27.516 9.898 8.352 1 96.62 168 LEU B O 1
ATOM 4361 N N . ALA B 1 169 ? -27.672 11.258 10.055 1 97.19 169 ALA B N 1
ATOM 4362 C CA . ALA B 1 169 ? -28.062 10.258 11.039 1 97.19 169 ALA B CA 1
ATOM 4363 C C . ALA B 1 169 ? -29.578 10.031 11.008 1 97.19 169 ALA B C 1
ATOM 4365 O O . ALA B 1 169 ? -30.062 8.93 11.305 1 97.19 169 ALA B O 1
ATOM 4366 N N . ALA B 1 170 ? -30.359 11.008 10.555 1 96.62 170 ALA B N 1
ATOM 4367 C CA . ALA B 1 170 ? -31.828 11.016 10.672 1 96.62 170 ALA B CA 1
ATOM 4368 C C . ALA B 1 170 ? -32.438 9.844 9.922 1 96.62 170 ALA B C 1
ATOM 4370 O O . ALA B 1 170 ? -33.312 9.164 10.445 1 96.62 170 ALA B O 1
ATOM 4371 N N . PRO B 1 171 ? -31.938 9.57 8.734 1 97.5 171 PRO B N 1
ATOM 4372 C CA . PRO B 1 171 ? -32.531 8.461 7.992 1 97.5 171 PRO B CA 1
ATOM 4373 C C . PRO B 1 171 ? -32.375 7.121 8.711 1 97.5 171 PRO B C 1
ATOM 4375 O O . PRO B 1 171 ? -33.094 6.16 8.391 1 97.5 171 PRO B O 1
ATOM 4378 N N . TYR B 1 172 ? -31.547 7.074 9.672 1 97.69 172 TYR B N 1
ATOM 4379 C CA . TYR B 1 172 ? -31.266 5.82 10.359 1 97.69 172 TYR B CA 1
ATOM 4380 C C . TYR B 1 172 ? -31.812 5.844 11.781 1 97.69 172 TYR B C 1
ATOM 4382 O O . TYR B 1 172 ? -31.469 4.98 12.594 1 97.69 172 TYR B O 1
ATOM 4390 N N . GLY B 1 173 ? -32.531 6.918 12.117 1 96.81 173 GLY B N 1
ATOM 4391 C CA . GLY B 1 173 ? -33.156 7.035 13.43 1 96.81 173 GLY B CA 1
ATOM 4392 C C . GLY B 1 173 ? -32.188 7.379 14.531 1 96.81 173 GLY B C 1
ATOM 4393 O O . GLY B 1 173 ? -32.406 7.047 15.695 1 96.81 173 GLY B O 1
ATOM 4394 N N . LEU B 1 174 ? -31.078 7.965 14.188 1 96.56 174 LEU B N 1
ATOM 4395 C CA . LEU B 1 174 ? -30.047 8.312 15.164 1 96.56 174 LEU B CA 1
ATOM 4396 C C . LEU B 1 174 ? -29.953 9.82 15.344 1 96.56 174 LEU B C 1
ATOM 4398 O O . LEU B 1 174 ? -30.312 10.586 14.445 1 96.56 174 LEU B O 1
ATOM 4402 N N . THR B 1 175 ? -29.531 10.25 16.547 1 94.12 175 THR B N 1
ATOM 4403 C CA . THR B 1 175 ? -29.25 11.656 16.812 1 94.12 175 THR B CA 1
ATOM 4404 C C . THR B 1 175 ? -27.766 11.875 17.047 1 94.12 175 THR B C 1
ATOM 4406 O O . THR B 1 175 ? -27.281 13.008 17 1 94.12 175 THR B O 1
ATOM 4409 N N . ARG B 1 176 ? -27.109 10.742 17.359 1 95.12 176 ARG B N 1
ATOM 4410 C CA . ARG B 1 176 ? -25.656 10.734 17.547 1 95.12 176 ARG B CA 1
ATOM 4411 C C . ARG B 1 176 ? -25.031 9.508 16.906 1 95.12 176 ARG B C 1
ATOM 4413 O O . ARG B 1 176 ? -25.688 8.484 16.734 1 95.12 176 ARG B O 1
ATOM 4420 N N . ILE B 1 177 ? -23.766 9.648 16.531 1 96.62 177 ILE B N 1
ATOM 4421 C CA . ILE B 1 177 ? -23.094 8.523 15.883 1 96.62 177 ILE B CA 1
ATOM 4422 C C . ILE B 1 177 ? -21.781 8.234 16.578 1 96.62 177 ILE B C 1
ATOM 4424 O O . ILE B 1 177 ? -21.078 7.285 16.234 1 96.62 177 ILE B O 1
ATOM 4428 N N . GLY B 1 178 ? -21.422 9.078 17.609 1 95.38 178 GLY B N 1
ATOM 4429 C CA . GLY B 1 178 ? -20.156 8.875 18.281 1 95.38 178 GLY B CA 1
ATOM 4430 C C . GLY B 1 178 ? -18.953 9.344 17.469 1 95.38 178 GLY B C 1
ATOM 4431 O O . GLY B 1 178 ? -18.062 8.555 17.172 1 95.38 178 GLY B O 1
ATOM 4432 N N . VAL B 1 179 ? -18.859 10.648 17.266 1 95.81 179 VAL B N 1
ATOM 4433 C CA . VAL B 1 179 ? -17.906 11.234 16.312 1 95.81 179 VAL B CA 1
ATOM 4434 C C . VAL B 1 179 ? -16.484 11.094 16.844 1 95.81 179 VAL B C 1
ATOM 4436 O O . VAL B 1 179 ? -15.523 11.219 16.078 1 95.81 179 VAL B O 1
ATOM 4439 N N . ASN B 1 180 ? -16.312 10.789 18.125 1 96.12 180 ASN B N 1
ATOM 4440 C CA . ASN B 1 180 ? -14.977 10.656 18.688 1 96.12 180 ASN B CA 1
ATOM 4441 C C . ASN B 1 180 ? -14.578 9.188 18.844 1 96.12 180 ASN B C 1
ATOM 4443 O O . ASN B 1 180 ? -13.469 8.891 19.281 1 96.12 180 ASN B O 1
ATOM 4447 N N . GLY B 1 181 ? -15.492 8.227 18.531 1 96 181 GLY B N 1
ATOM 4448 C CA . GLY B 1 181 ? -15.203 6.801 18.578 1 96 181 GLY B CA 1
ATOM 4449 C C . GLY B 1 181 ? -15.047 6.281 20 1 96 181 GLY B C 1
ATOM 4450 O O . GLY B 1 181 ? -15.305 7.004 20.969 1 96 181 GLY B O 1
ATOM 4451 N N . ASP B 1 182 ? -14.688 5.012 20.141 1 96.12 182 ASP B N 1
ATOM 4452 C CA . ASP B 1 182 ? -14.5 4.332 21.422 1 96.12 182 ASP B CA 1
ATOM 4453 C C . ASP B 1 182 ? -13.062 4.48 21.906 1 96.12 182 ASP B C 1
ATOM 4455 O O . ASP B 1 182 ? -12.797 4.34 23.109 1 96.12 182 ASP B O 1
ATOM 4459 N N . SER B 1 183 ? -12.195 4.707 21.016 1 96.12 183 SER B N 1
ATOM 4460 C CA . SER B 1 183 ? -10.789 4.98 21.281 1 96.12 183 SER B CA 1
ATOM 4461 C C . SER B 1 183 ? -10.195 5.914 20.219 1 96.12 183 SER B C 1
ATOM 4463 O O . SER B 1 183 ? -10.75 6.059 19.125 1 96.12 183 SER B O 1
ATOM 4465 N N . THR B 1 184 ? -9.148 6.633 20.594 1 97.88 184 THR B N 1
ATOM 4466 C CA . THR B 1 184 ? -8.5 7.562 19.672 1 97.88 184 THR B CA 1
ATOM 4467 C C . THR B 1 184 ? -7.008 7.258 19.562 1 97.88 184 THR B C 1
ATOM 4469 O O . THR B 1 184 ? -6.305 7.191 20.578 1 97.88 184 THR B O 1
ATOM 4472 N N . LEU B 1 185 ? -6.523 7.004 18.375 1 98.5 185 LEU B N 1
ATOM 4473 C CA . LEU B 1 185 ? -5.098 6.863 18.094 1 98.5 185 LEU B CA 1
ATOM 4474 C C . LEU B 1 185 ? -4.484 8.203 17.703 1 98.5 185 LEU B C 1
ATOM 4476 O O . LEU B 1 185 ? -4.988 8.891 16.812 1 98.5 185 LEU B O 1
ATOM 4480 N N . ASP B 1 186 ? -3.412 8.578 18.375 1 98.38 186 ASP B N 1
ATOM 4481 C CA . ASP B 1 186 ? -2.83 9.914 18.281 1 98.38 186 ASP B CA 1
ATOM 4482 C C . ASP B 1 186 ? -1.384 9.852 17.797 1 98.38 186 ASP B C 1
ATOM 4484 O O . ASP B 1 186 ? -0.492 9.438 18.547 1 98.38 186 ASP B O 1
ATOM 4488 N N . PRO B 1 187 ? -1.1 10.297 16.578 1 98.12 187 PRO B N 1
ATOM 4489 C CA . PRO B 1 187 ? 0.271 10.266 16.062 1 98.12 187 PRO B CA 1
ATOM 4490 C C . PRO B 1 187 ? 1.073 11.508 16.453 1 98.12 187 PRO B C 1
ATOM 4492 O O . PRO B 1 187 ? 2.277 11.578 16.188 1 98.12 187 PRO B O 1
ATOM 4495 N N . ALA B 1 188 ? 0.462 12.555 17.016 1 97.81 188 ALA B N 1
ATOM 4496 C CA . ALA B 1 188 ? 1.147 13.805 17.344 1 97.81 188 ALA B CA 1
ATOM 4497 C C . ALA B 1 188 ? 2.02 13.641 18.594 1 97.81 188 ALA B C 1
ATOM 4499 O O . ALA B 1 188 ? 1.59 13.047 19.578 1 97.81 188 ALA B O 1
ATOM 4500 N N . PRO B 1 189 ? 3.268 14.117 18.516 1 97.5 189 PRO B N 1
ATOM 4501 C CA . PRO B 1 189 ? 4.059 14.109 19.75 1 97.5 189 PRO B CA 1
ATOM 4502 C C . PRO B 1 189 ? 3.451 14.992 20.844 1 97.5 189 PRO B C 1
ATOM 4504 O O . PRO B 1 189 ? 2.697 15.922 20.547 1 97.5 189 PRO B O 1
ATOM 4507 N N . THR B 1 190 ? 3.812 14.742 22.031 1 93.94 190 THR B N 1
ATOM 4508 C CA . THR B 1 190 ? 3.16 15.32 23.203 1 93.94 190 THR B CA 1
ATOM 4509 C C . THR B 1 190 ? 3.207 16.844 23.156 1 93.94 190 THR B C 1
ATOM 4511 O O . THR B 1 190 ? 2.184 17.5 23.328 1 93.94 190 THR B O 1
ATOM 4514 N N . ARG B 1 191 ? 4.344 17.484 22.828 1 94.94 191 ARG B N 1
ATOM 4515 C CA . ARG B 1 191 ? 4.523 18.922 22.891 1 94.94 191 ARG B CA 1
ATOM 4516 C C . ARG B 1 191 ? 3.764 19.609 21.75 1 94.94 191 ARG B C 1
ATOM 4518 O O . ARG B 1 191 ? 3.578 20.828 21.781 1 94.94 191 ARG B O 1
ATOM 4525 N N . LEU B 1 192 ? 3.383 18.828 20.75 1 96.38 192 LEU B N 1
ATOM 4526 C CA . LEU B 1 192 ? 2.631 19.391 19.641 1 96.38 192 LEU B CA 1
ATOM 4527 C C . LEU B 1 192 ? 1.132 19.328 19.906 1 96.38 192 LEU B C 1
ATOM 4529 O O . LEU B 1 192 ? 0.372 20.156 19.391 1 96.38 192 LEU B O 1
ATOM 4533 N N . GLN B 1 193 ? 0.711 18.375 20.656 1 96 193 GLN B N 1
ATOM 4534 C CA . GLN B 1 193 ? -0.707 18.094 20.859 1 96 193 GLN B CA 1
ATOM 4535 C C . GLN B 1 193 ? -1.338 19.094 21.828 1 96 193 GLN B C 1
ATOM 4537 O O . GLN B 1 193 ? -0.644 19.688 22.656 1 96 193 GLN B O 1
ATOM 4542 N N . VAL B 1 194 ? -2.664 19.25 21.688 1 93.25 194 VAL B N 1
ATOM 4543 C CA . VAL B 1 194 ? -3.428 20.094 22.594 1 93.25 194 VAL B CA 1
ATOM 4544 C C . VAL B 1 194 ? -3.428 19.469 24 1 93.25 194 VAL B C 1
ATOM 4546 O O . VAL B 1 194 ? -3.502 18.25 24.141 1 93.25 194 VAL B O 1
ATOM 4549 N N . ALA B 1 195 ? -3.311 20.281 24.938 1 89.12 195 ALA B N 1
ATOM 4550 C CA . ALA B 1 195 ? -3.457 19.844 26.312 1 89.12 195 ALA B CA 1
ATOM 4551 C C . ALA B 1 195 ? -4.914 19.906 26.766 1 89.12 195 ALA B C 1
ATOM 4553 O O . ALA B 1 195 ? -5.445 20.984 27.031 1 89.12 195 ALA B O 1
ATOM 4554 N N . ASP B 1 196 ? -5.598 18.781 26.719 1 89.5 196 ASP B N 1
ATOM 4555 C CA . ASP B 1 196 ? -6.992 18.688 27.141 1 89.5 196 ASP B CA 1
ATOM 4556 C C . ASP B 1 196 ? -7.238 17.391 27.906 1 89.5 196 ASP B C 1
ATOM 4558 O O . ASP B 1 196 ? -6.293 16.734 28.375 1 89.5 196 ASP B O 1
ATOM 4562 N N . ARG B 1 197 ? -8.469 17.031 28.156 1 88.06 197 ARG B N 1
ATOM 4563 C CA . ARG B 1 197 ? -8.789 15.898 29.016 1 88.06 197 ARG B CA 1
ATOM 4564 C C . ARG B 1 197 ? -9.125 14.656 28.188 1 88.06 197 ARG B C 1
ATOM 4566 O O . ARG B 1 197 ? -9.516 13.625 28.734 1 88.06 197 ARG B O 1
ATOM 4573 N N . GLN B 1 198 ? -8.922 14.828 26.906 1 90.25 198 GLN B N 1
ATOM 4574 C CA . GLN B 1 198 ? -9.234 13.68 26.047 1 90.25 198 GLN B CA 1
ATOM 4575 C C . GLN B 1 198 ? -8.203 12.57 26.219 1 90.25 198 GLN B C 1
ATOM 4577 O O . GLN B 1 198 ? -7.008 12.844 26.375 1 90.25 198 GLN B O 1
ATOM 4582 N N . VAL B 1 199 ? -8.711 11.352 26.281 1 91.62 199 VAL B N 1
ATOM 4583 C CA . VAL B 1 199 ? -7.824 10.195 26.328 1 91.62 199 VAL B CA 1
ATOM 4584 C C . VAL B 1 199 ? -7.469 9.766 24.906 1 91.62 199 VAL B C 1
ATOM 4586 O O . VAL B 1 199 ? -8.352 9.531 24.078 1 91.62 199 VAL B O 1
ATOM 4589 N N . ARG B 1 200 ? -6.188 9.75 24.641 1 96.06 200 ARG B N 1
ATOM 4590 C CA . ARG B 1 200 ? -5.676 9.328 23.344 1 96.06 200 ARG B CA 1
ATOM 4591 C C . ARG B 1 200 ? -4.574 8.281 23.5 1 96.06 200 ARG B C 1
ATOM 4593 O O . ARG B 1 200 ? -3.768 8.359 24.422 1 96.06 200 ARG B O 1
ATOM 4600 N N . GLU B 1 201 ? -4.578 7.32 22.719 1 96.69 201 GLU B N 1
ATOM 4601 C CA . GLU B 1 201 ? -3.531 6.305 22.672 1 96.69 201 GLU B CA 1
ATOM 4602 C C . GLU B 1 201 ? -2.484 6.641 21.609 1 96.69 201 GLU B C 1
ATOM 4604 O O . GLU B 1 201 ? -2.826 6.93 20.453 1 96.69 201 GLU B O 1
ATOM 4609 N N . PRO B 1 202 ? -1.23 6.594 21.984 1 97.62 202 PRO B N 1
ATOM 4610 C CA . PRO B 1 202 ? -0.183 6.984 21.031 1 97.62 202 PRO B CA 1
ATOM 4611 C C . PRO B 1 202 ? 0.011 5.965 19.922 1 97.62 202 PRO B C 1
ATOM 4613 O O . PRO B 1 202 ? -0.136 4.762 20.141 1 97.62 202 PRO B O 1
ATOM 4616 N N . ILE B 1 203 ? 0.32 6.391 18.75 1 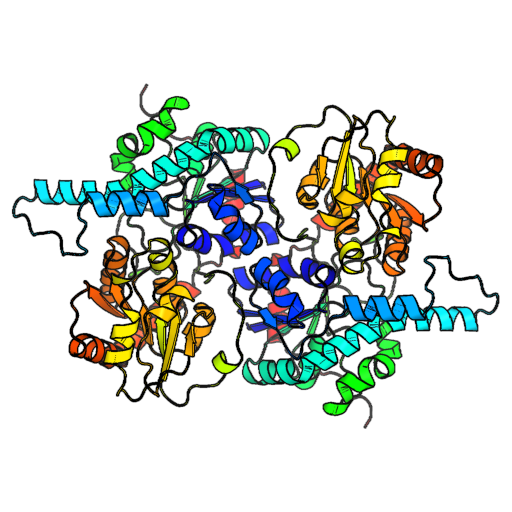98.31 203 ILE B N 1
ATOM 4617 C CA . ILE B 1 203 ? 0.774 5.594 17.609 1 98.31 203 ILE B CA 1
ATOM 4618 C C . ILE B 1 203 ? 1.899 6.324 16.875 1 98.31 203 ILE B C 1
ATOM 4620 O O . ILE B 1 203 ? 1.858 7.547 16.734 1 98.31 203 ILE B O 1
ATOM 4624 N N . ARG B 1 204 ? 2.896 5.641 16.516 1 98.25 204 ARG B N 1
ATOM 4625 C CA . ARG B 1 204 ? 4 6.254 15.773 1 98.25 204 ARG B CA 1
ATOM 4626 C C . ARG B 1 204 ? 3.545 6.723 14.398 1 98.25 204 ARG B C 1
ATOM 4628 O O . ARG B 1 204 ? 2.857 5.988 13.688 1 98.25 204 ARG B O 1
ATOM 4635 N N . PHE B 1 205 ? 3.865 7.918 14.078 1 98 205 PHE B N 1
ATOM 4636 C CA . PHE B 1 205 ? 3.645 8.422 12.727 1 98 205 PHE B CA 1
ATOM 4637 C C . PHE B 1 205 ? 4.641 7.801 11.75 1 98 205 PHE B C 1
ATOM 4639 O O . PHE B 1 205 ? 5.855 7.906 11.945 1 98 205 PHE B O 1
ATOM 4646 N N . VAL B 1 206 ? 4.176 7.094 10.797 1 97.19 206 VAL B N 1
ATOM 4647 C CA . VAL B 1 206 ? 4.941 6.609 9.656 1 97.19 206 VAL B CA 1
ATOM 4648 C C . VAL B 1 206 ? 4.535 7.375 8.398 1 97.19 206 VAL B C 1
ATOM 4650 O O . VAL B 1 206 ? 3.387 7.293 7.957 1 97.19 206 VAL B O 1
ATOM 4653 N N . PRO B 1 207 ? 5.5 8.125 7.824 1 96.31 207 PRO B N 1
ATOM 4654 C CA . PRO B 1 207 ? 5.125 9 6.711 1 96.31 207 PRO B CA 1
ATOM 4655 C C . PRO B 1 207 ? 4.688 8.227 5.473 1 96.31 207 PRO B C 1
ATOM 4657 O O . PRO B 1 207 ? 5.379 7.297 5.043 1 96.31 207 PRO B O 1
ATOM 4660 N N . TYR B 1 208 ? 3.568 8.523 4.93 1 96.44 208 TYR B N 1
ATOM 4661 C CA . TYR B 1 208 ? 3.082 8.164 3.602 1 96.44 208 TYR B CA 1
ATOM 4662 C C . TYR B 1 208 ? 2.377 9.344 2.941 1 96.44 208 TYR B C 1
ATOM 4664 O O . TYR B 1 208 ? 1.333 9.797 3.416 1 96.44 208 TYR B O 1
ATOM 4672 N N . ASN B 1 209 ? 2.945 9.812 1.861 1 92 209 ASN B N 1
ATOM 4673 C CA . ASN B 1 209 ? 2.443 11.008 1.201 1 92 209 ASN B CA 1
ATOM 4674 C C . ASN B 1 209 ? 2.043 10.727 -0.245 1 92 209 ASN B C 1
ATOM 4676 O O . ASN B 1 209 ? 2.088 11.625 -1.091 1 92 209 ASN B O 1
ATOM 4680 N N . GLY B 1 210 ? 1.682 9.438 -0.541 1 91.94 210 GLY B N 1
ATOM 4681 C CA . GLY B 1 210 ? 1.351 9.047 -1.902 1 91.94 210 GLY B CA 1
ATOM 4682 C C . GLY B 1 210 ? 2.488 8.336 -2.613 1 91.94 210 GLY B C 1
ATOM 4683 O O . GLY B 1 210 ? 3.486 7.973 -1.988 1 91.94 210 GLY B O 1
ATOM 4684 N N . PRO B 1 211 ? 2.279 8.125 -3.898 1 89.75 211 PRO B N 1
ATOM 4685 C CA . PRO B 1 211 ? 3.297 7.414 -4.676 1 89.75 211 PRO B CA 1
ATOM 4686 C C . PRO B 1 211 ? 4.672 8.062 -4.586 1 89.75 211 PRO B C 1
ATOM 4688 O O . PRO B 1 211 ? 4.785 9.289 -4.68 1 89.75 211 PRO B O 1
ATOM 4691 N N . ALA B 1 212 ? 5.672 7.246 -4.375 1 91.38 212 ALA B N 1
ATOM 4692 C CA . ALA B 1 212 ? 7.035 7.73 -4.176 1 91.38 212 ALA B CA 1
ATOM 4693 C C . ALA B 1 212 ? 8 7.078 -5.164 1 91.38 212 ALA B C 1
ATOM 4695 O O . ALA B 1 212 ? 8.273 5.883 -5.074 1 91.38 212 ALA B O 1
ATOM 4696 N N . VAL B 1 213 ? 8.469 7.824 -6.07 1 93.81 213 VAL B N 1
ATOM 4697 C CA . VAL B 1 213 ? 9.531 7.391 -6.969 1 93.81 213 VAL B CA 1
ATOM 4698 C C . VAL B 1 213 ? 10.844 8.086 -6.594 1 93.81 213 VAL B C 1
ATOM 4700 O O . VAL B 1 213 ? 10.914 9.312 -6.562 1 93.81 213 VAL B O 1
ATOM 4703 N N . LEU B 1 214 ? 11.766 7.305 -6.211 1 93.38 214 LEU B N 1
ATOM 4704 C CA . LEU B 1 214 ? 13.047 7.855 -5.797 1 93.38 214 LEU B CA 1
ATOM 4705 C C . LEU B 1 214 ? 13.891 8.242 -7.008 1 93.38 214 LEU B C 1
ATOM 4707 O O . LEU B 1 214 ? 13.93 7.516 -8 1 93.38 214 LEU B O 1
ATOM 4711 N N . GLU B 1 215 ? 14.445 9.438 -6.84 1 87.62 215 GLU B N 1
ATOM 4712 C CA . GLU B 1 215 ? 15.406 9.906 -7.832 1 87.62 215 GLU B CA 1
ATOM 4713 C C . GLU B 1 215 ? 16.812 9.953 -7.25 1 87.62 215 GLU B C 1
ATOM 4715 O O . GLU B 1 215 ? 17 10.305 -6.082 1 87.62 215 GLU B O 1
ATOM 4720 N N . PRO B 1 216 ? 17.734 9.633 -8.062 1 79.56 216 PRO B N 1
ATOM 4721 C CA . PRO B 1 216 ? 19.109 9.516 -7.582 1 79.56 216 PRO B CA 1
ATOM 4722 C C . PRO B 1 216 ? 19.625 10.812 -6.949 1 79.56 216 PRO B C 1
ATOM 4724 O O . PRO B 1 216 ? 20.438 10.766 -6.027 1 79.56 216 PRO B O 1
ATOM 4727 N N . TRP B 1 217 ? 19.172 11.984 -7.387 1 82.44 217 TRP B N 1
ATOM 4728 C CA . TRP B 1 217 ? 19.688 13.25 -6.867 1 82.44 217 TRP B CA 1
ATOM 4729 C C . TRP B 1 217 ? 19.391 13.391 -5.379 1 82.44 217 TRP B C 1
ATOM 4731 O O . TRP B 1 217 ? 20.094 14.102 -4.664 1 82.44 217 TRP B O 1
ATOM 4741 N N . LEU B 1 218 ? 18.375 12.727 -4.957 1 86.19 218 LEU B N 1
ATOM 4742 C CA . LEU B 1 218 ? 17.938 12.805 -3.566 1 86.19 218 LEU B CA 1
ATOM 4743 C C . LEU B 1 218 ? 18.984 12.203 -2.635 1 86.19 218 LEU B C 1
ATOM 4745 O O . LEU B 1 218 ? 19.047 12.539 -1.45 1 86.19 218 LEU B O 1
ATOM 4749 N N . LEU B 1 219 ? 19.781 11.367 -3.176 1 78.25 219 LEU B N 1
ATOM 4750 C CA . LEU B 1 219 ? 20.719 10.625 -2.334 1 78.25 219 LEU B CA 1
ATOM 4751 C C . LEU B 1 219 ? 22.094 11.289 -2.336 1 78.25 219 LEU B C 1
ATOM 4753 O O . LEU B 1 219 ? 22.969 10.922 -1.546 1 78.25 219 LEU B O 1
ATOM 4757 N N . GLU B 1 220 ? 22.25 12.219 -3.25 1 82.31 220 GLU B N 1
ATOM 4758 C CA . GLU B 1 220 ? 23.516 12.953 -3.24 1 82.31 220 GLU B CA 1
ATOM 4759 C C . GLU B 1 220 ? 23.609 13.883 -2.035 1 82.31 220 GLU B C 1
ATOM 4761 O O . GLU B 1 220 ? 22.688 14.648 -1.768 1 82.31 220 GLU B O 1
ATOM 4766 N N . PRO B 1 221 ? 24.656 13.695 -1.273 1 84.5 221 PRO B N 1
ATOM 4767 C CA . PRO B 1 221 ? 24.812 14.625 -0.157 1 84.5 221 PRO B CA 1
ATOM 4768 C C . PRO B 1 221 ? 24.859 16.078 -0.609 1 84.5 221 PRO B C 1
ATOM 4770 O O . PRO B 1 221 ? 25.531 16.406 -1.598 1 84.5 221 PRO B O 1
ATOM 4773 N N . PRO B 1 222 ? 24.141 16.891 0.062 1 89.06 222 PRO B N 1
ATOM 4774 C CA . PRO B 1 222 ? 24.172 18.297 -0.341 1 89.06 222 PRO B CA 1
ATOM 4775 C C . PRO B 1 222 ? 25.5 18.984 -0.021 1 89.06 222 PRO B C 1
ATOM 4777 O O . PRO B 1 222 ? 26.109 18.688 1.009 1 89.06 222 PRO B O 1
ATOM 4780 N N . ALA B 1 223 ? 25.938 19.828 -0.901 1 88.38 223 ALA B N 1
ATOM 4781 C CA . ALA B 1 223 ? 27.172 20.594 -0.708 1 88.38 223 ALA B CA 1
ATOM 4782 C C . ALA B 1 223 ? 26.969 21.719 0.293 1 88.38 223 ALA B C 1
ATOM 4784 O O . ALA B 1 223 ? 27.922 22.203 0.909 1 88.38 223 ALA B O 1
ATOM 4785 N N . ARG B 1 224 ? 25.812 22.266 0.382 1 94.75 224 ARG B N 1
ATOM 4786 C CA . ARG B 1 224 ? 25.312 23.281 1.303 1 94.75 224 ARG B CA 1
ATOM 4787 C C . ARG B 1 224 ? 24.062 22.797 2.037 1 94.75 224 ARG B C 1
ATOM 4789 O O . ARG B 1 224 ? 23.438 21.812 1.621 1 94.75 224 ARG B O 1
ATOM 4796 N N . PRO B 1 225 ? 23.812 23.5 3.174 1 96.81 225 PRO B N 1
ATOM 4797 C CA . PRO B 1 225 ? 22.562 23.078 3.814 1 96.81 225 PRO B CA 1
ATOM 4798 C C . PRO B 1 225 ? 21.359 23.125 2.861 1 96.81 225 PRO B C 1
ATOM 4800 O O . PRO B 1 225 ? 21.219 24.078 2.082 1 96.81 225 PRO B O 1
ATOM 4803 N N . ARG B 1 226 ? 20.609 22.094 2.879 1 97.38 226 ARG B N 1
ATOM 4804 C CA . ARG B 1 226 ? 19.453 22.016 2.002 1 97.38 226 ARG B CA 1
ATOM 4805 C C . ARG B 1 226 ? 18.188 22.453 2.723 1 97.38 226 ARG B C 1
ATOM 4807 O O . ARG B 1 226 ? 17.891 21.984 3.824 1 97.38 226 ARG B O 1
ATOM 4814 N N . VAL B 1 227 ? 17.438 23.359 2.137 1 98.5 227 VAL B N 1
ATOM 4815 C CA . VAL B 1 227 ? 16.109 23.766 2.568 1 98.5 227 VAL B CA 1
ATOM 4816 C C . VAL B 1 227 ? 15.055 23.125 1.658 1 98.5 227 VAL B C 1
ATOM 4818 O O . VAL B 1 227 ? 15.039 23.375 0.45 1 98.5 227 VAL B O 1
ATOM 4821 N N . GLY B 1 228 ? 14.234 22.219 2.268 1 98.06 228 GLY B N 1
ATOM 4822 C CA . GLY B 1 228 ? 13.086 21.719 1.531 1 98.06 228 GLY B CA 1
ATOM 4823 C C . GLY B 1 228 ? 11.906 22.656 1.534 1 98.06 228 GLY B C 1
ATOM 4824 O O . GLY B 1 228 ? 11.625 23.312 2.545 1 98.06 228 GLY B O 1
ATOM 4825 N N . ILE B 1 229 ? 11.234 22.797 0.417 1 98 229 ILE B N 1
ATOM 4826 C CA . ILE B 1 229 ? 10.031 23.609 0.265 1 98 229 ILE B CA 1
ATOM 4827 C C . ILE B 1 229 ? 8.906 22.781 -0.328 1 98 229 ILE B C 1
ATOM 4829 O O . ILE B 1 229 ? 9.086 22.125 -1.362 1 98 229 ILE B O 1
ATOM 4833 N N . THR B 1 230 ? 7.77 22.703 0.387 1 95.94 230 THR B N 1
ATOM 4834 C CA . THR B 1 230 ? 6.621 21.969 -0.125 1 95.94 230 THR B CA 1
ATOM 4835 C C . THR B 1 230 ? 5.324 22.719 0.14 1 95.94 230 THR B C 1
ATOM 4837 O O . THR B 1 230 ? 5.242 23.516 1.08 1 95.94 230 THR B O 1
ATOM 4840 N N . TRP B 1 231 ? 4.34 22.547 -0.685 1 90.94 231 TRP B N 1
ATOM 4841 C CA . TRP B 1 231 ? 3.049 23.203 -0.485 1 90.94 231 TRP B CA 1
ATOM 4842 C C . TRP B 1 231 ? 1.907 22.203 -0.645 1 90.94 231 TRP B C 1
ATOM 4844 O O . TRP B 1 231 ? 0.785 22.578 -0.989 1 90.94 231 TRP B O 1
ATOM 4854 N N . GLY B 1 232 ? 2.244 20.938 -0.49 1 81.19 232 GLY B N 1
ATOM 4855 C CA . GLY B 1 232 ? 1.233 19.891 -0.527 1 81.19 232 GLY B CA 1
ATOM 4856 C C . GLY B 1 232 ? 0.524 19.797 -1.865 1 81.19 232 GLY B C 1
ATOM 4857 O O . GLY B 1 232 ? 0.973 20.391 -2.855 1 81.19 232 GLY B O 1
ATOM 4858 N N . THR B 1 233 ? -0.566 19.016 -1.911 1 77.19 233 THR B N 1
ATOM 4859 C CA . THR B 1 233 ? -1.285 18.766 -3.158 1 77.19 233 THR B CA 1
ATOM 4860 C C . THR B 1 233 ? -2.693 19.359 -3.09 1 77.19 233 THR B C 1
ATOM 4862 O O . THR B 1 233 ? -3.35 19.531 -4.121 1 77.19 233 THR B O 1
ATOM 4865 N N . SER B 1 234 ? -3.121 19.719 -1.863 1 73.75 234 SER B N 1
ATOM 4866 C CA . SER B 1 234 ? -4.508 20.141 -1.654 1 73.75 234 SER B CA 1
ATOM 4867 C C . SER B 1 234 ? -4.805 21.453 -2.355 1 73.75 234 SER B C 1
ATOM 4869 O O . SER B 1 234 ? -5.875 21.625 -2.943 1 73.75 234 SER B O 1
ATOM 4871 N N . GLN B 1 235 ? -3.926 22.391 -2.299 1 71.69 235 GLN B N 1
ATOM 4872 C CA . GLN B 1 235 ? -4.164 23.719 -2.865 1 71.69 235 GLN B CA 1
ATOM 4873 C C . GLN B 1 235 ? -4.332 23.641 -4.379 1 71.69 235 GLN B C 1
ATOM 4875 O O . GLN B 1 235 ? -5.129 24.375 -4.957 1 71.69 235 GLN B O 1
ATOM 4880 N N . SER B 1 236 ? -3.521 22.75 -4.941 1 72.81 236 SER B N 1
ATOM 4881 C CA . SER B 1 236 ? -3.662 22.547 -6.379 1 72.81 236 SER B CA 1
ATOM 4882 C C . SER B 1 236 ? -5.027 21.953 -6.727 1 72.81 236 SER B C 1
ATOM 4884 O O . SER B 1 236 ? -5.66 22.375 -7.699 1 72.81 236 SER B O 1
ATOM 4886 N N . ARG B 1 237 ? -5.492 21.188 -5.922 1 75.19 237 ARG B N 1
ATOM 4887 C CA . ARG B 1 237 ? -6.781 20.547 -6.16 1 75.19 237 ARG B CA 1
ATOM 4888 C C . ARG B 1 237 ? -7.926 21.531 -5.957 1 75.19 237 ARG B C 1
ATOM 4890 O O . ARG B 1 237 ? -8.977 21.406 -6.602 1 75.19 237 ARG B O 1
ATOM 4897 N N . LEU B 1 238 ? -7.684 22.5 -5.098 1 75.06 238 LEU B N 1
ATOM 4898 C CA . LEU B 1 238 ? -8.688 23.531 -4.812 1 75.06 238 LEU B CA 1
ATOM 4899 C C . LEU B 1 238 ? -8.648 24.625 -5.867 1 75.06 238 LEU B C 1
ATOM 4901 O O . LEU B 1 238 ? -9.586 25.422 -5.973 1 75.06 238 LEU B O 1
ATOM 4905 N N . GLY B 1 239 ? -7.598 24.641 -6.645 1 72.69 239 GLY B N 1
ATOM 4906 C CA . GLY B 1 239 ? -7.418 25.734 -7.594 1 72.69 239 GLY B CA 1
ATOM 4907 C C . GLY B 1 239 ? -7.004 27.047 -6.934 1 72.69 239 GLY B C 1
ATOM 4908 O O . GLY B 1 239 ? -7.312 28.125 -7.438 1 72.69 239 GLY B O 1
ATOM 4909 N N . PHE B 1 240 ? -6.395 26.938 -5.793 1 77.19 240 PHE B N 1
ATOM 4910 C CA . PHE B 1 240 ? -5.988 28.109 -5.031 1 77.19 240 PHE B CA 1
ATOM 4911 C C . PHE B 1 240 ? -4.523 28.453 -5.301 1 77.19 240 PHE B C 1
ATOM 4913 O O . PHE B 1 240 ? -3.738 28.609 -4.363 1 77.19 240 PHE B O 1
ATOM 4920 N N . ASP B 1 241 ? -4.223 28.703 -6.523 1 77.56 241 ASP B N 1
ATOM 4921 C CA . ASP B 1 241 ? -2.855 29.016 -6.93 1 77.56 241 ASP B CA 1
ATOM 4922 C C . ASP B 1 241 ? -2.309 30.219 -6.156 1 77.56 241 ASP B C 1
ATOM 4924 O O . ASP B 1 241 ? -1.113 30.281 -5.859 1 77.56 241 ASP B O 1
ATOM 4928 N N . HIS B 1 242 ? -3.215 31.078 -5.809 1 77.5 242 HIS B N 1
ATOM 4929 C CA . HIS B 1 242 ? -2.811 32.312 -5.117 1 77.5 242 HIS B CA 1
ATOM 4930 C C . HIS B 1 242 ? -2.334 32 -3.699 1 77.5 242 HIS B C 1
ATOM 4932 O O . HIS B 1 242 ? -1.669 32.844 -3.074 1 77.5 242 HIS B O 1
ATOM 4938 N N . MET B 1 243 ? -2.625 30.859 -3.271 1 79 243 MET B N 1
ATOM 4939 C CA . MET B 1 243 ? -2.24 30.5 -1.913 1 79 243 MET B CA 1
ATOM 4940 C C . MET B 1 243 ? -0.932 29.703 -1.91 1 79 243 MET B C 1
ATOM 4942 O O . MET B 1 243 ? -0.409 29.375 -0.847 1 79 243 MET B O 1
ATOM 4946 N N . VAL B 1 244 ? -0.443 29.469 -3.062 1 85.69 244 VAL B N 1
ATOM 4947 C CA . VAL B 1 244 ? 0.833 28.766 -3.156 1 85.69 244 VAL B CA 1
ATOM 4948 C C . VAL B 1 244 ? 1.981 29.766 -3.1 1 85.69 244 VAL B C 1
ATOM 4950 O O . VAL B 1 244 ? 2.268 30.453 -4.086 1 85.69 244 VAL B O 1
ATOM 4953 N N . LEU B 1 245 ? 2.686 29.812 -1.993 1 89.69 245 LEU B N 1
ATOM 4954 C CA . LEU B 1 245 ? 3.705 30.844 -1.772 1 89.69 245 LEU B CA 1
ATOM 4955 C C . LEU B 1 245 ? 5.102 30.266 -1.982 1 89.69 245 LEU B C 1
ATOM 4957 O O . LEU B 1 245 ? 6.102 30.953 -1.737 1 89.69 245 LEU B O 1
ATOM 4961 N N . ALA B 1 246 ? 5.199 29.047 -2.508 1 93.69 246 ALA B N 1
ATOM 4962 C CA . ALA B 1 246 ? 6.488 28.406 -2.75 1 93.69 246 ALA B CA 1
ATOM 4963 C C . ALA B 1 246 ? 7.371 29.281 -3.639 1 93.69 246 ALA B C 1
ATOM 4965 O O . ALA B 1 246 ? 8.562 29.453 -3.363 1 93.69 246 ALA B O 1
ATOM 4966 N N . PRO B 1 247 ? 6.816 29.906 -4.688 1 93.94 247 PRO B N 1
ATOM 4967 C CA . PRO B 1 247 ? 7.652 30.781 -5.508 1 93.94 247 PRO B CA 1
ATOM 4968 C C . PRO B 1 247 ? 8.227 31.953 -4.723 1 93.94 247 PRO B C 1
ATOM 4970 O O . PRO B 1 247 ? 9.383 32.344 -4.93 1 93.94 247 PRO B O 1
ATOM 4973 N N . ARG B 1 248 ? 7.453 32.5 -3.854 1 93.5 248 ARG B N 1
ATOM 4974 C CA . ARG B 1 248 ? 7.898 33.625 -3.031 1 93.5 248 ARG B CA 1
ATOM 4975 C C . ARG B 1 248 ? 9.008 33.188 -2.078 1 93.5 248 ARG B C 1
ATOM 4977 O O . ARG B 1 248 ? 9.969 33.938 -1.866 1 93.5 248 ARG B O 1
ATOM 4984 N N . VAL B 1 249 ? 8.828 32.031 -1.512 1 96.56 249 VAL B N 1
ATOM 4985 C CA . VAL B 1 249 ? 9.844 31.5 -0.608 1 96.56 249 VAL B CA 1
ATOM 4986 C C . VAL B 1 249 ? 11.164 31.328 -1.355 1 96.56 249 VAL B C 1
ATOM 4988 O O . VAL B 1 249 ? 12.227 31.703 -0.853 1 96.56 249 VAL B O 1
ATOM 4991 N N . VAL B 1 250 ? 11.094 30.75 -2.549 1 97.38 250 VAL B N 1
ATOM 4992 C CA . VAL B 1 250 ? 12.273 30.516 -3.377 1 97.38 250 VAL B CA 1
ATOM 4993 C C . VAL B 1 250 ? 12.953 31.859 -3.689 1 97.38 250 VAL B C 1
ATOM 4995 O O . VAL B 1 250 ? 14.18 31.969 -3.582 1 97.38 250 VAL B O 1
ATOM 4998 N N . GLN B 1 251 ? 12.18 32.875 -3.994 1 95.88 251 GLN B N 1
ATOM 4999 C CA . GLN B 1 251 ? 12.719 34.188 -4.297 1 95.88 251 GLN B CA 1
ATOM 5000 C C . GLN B 1 251 ? 13.383 34.812 -3.07 1 95.88 251 GLN B C 1
ATOM 5002 O O . GLN B 1 251 ? 14.469 35.375 -3.168 1 95.88 251 GLN B O 1
ATOM 5007 N N . ALA B 1 252 ? 12.727 34.688 -1.998 1 96.75 252 ALA B N 1
ATOM 5008 C CA . ALA B 1 252 ? 13.234 35.25 -0.753 1 96.75 252 ALA B CA 1
ATOM 5009 C C . ALA B 1 252 ? 14.57 34.625 -0.364 1 96.75 252 ALA B C 1
ATOM 5011 O O . ALA B 1 252 ? 15.383 35.281 0.311 1 96.75 252 ALA B O 1
ATOM 5012 N N . LEU B 1 253 ? 14.836 33.375 -0.855 1 97.75 253 LEU B N 1
ATOM 5013 C CA . LEU B 1 253 ? 16.031 32.656 -0.43 1 97.75 253 LEU B CA 1
ATOM 5014 C C . LEU B 1 253 ? 17.031 32.562 -1.57 1 97.75 253 LEU B C 1
ATOM 5016 O O . LEU B 1 253 ? 18.031 31.844 -1.455 1 97.75 253 LEU B O 1
ATOM 5020 N N . ALA B 1 254 ? 16.812 33.25 -2.604 1 96.69 254 ALA B N 1
ATOM 5021 C CA . ALA B 1 254 ? 17.578 33.125 -3.846 1 96.69 254 ALA B CA 1
ATOM 5022 C C . ALA B 1 254 ? 19.062 33.406 -3.617 1 96.69 254 ALA B C 1
ATOM 5024 O O . ALA B 1 254 ? 19.922 32.844 -4.301 1 96.69 254 ALA B O 1
ATOM 5025 N N . ARG B 1 255 ? 19.375 34.219 -2.652 1 95.06 255 ARG B N 1
ATOM 5026 C CA . ARG B 1 255 ? 20.75 34.656 -2.469 1 95.06 255 ARG B CA 1
ATOM 5027 C C . ARG B 1 255 ? 21.375 34 -1.236 1 95.06 255 ARG B C 1
ATOM 5029 O O . ARG B 1 255 ? 22.516 34.312 -0.887 1 95.06 255 ARG B O 1
ATOM 5036 N N . HIS B 1 256 ? 20.641 33.188 -0.604 1 96.56 256 HIS B N 1
ATOM 5037 C CA . HIS B 1 256 ? 21.156 32.469 0.565 1 96.56 256 HIS B CA 1
ATOM 5038 C C . HIS B 1 256 ? 22.141 31.391 0.162 1 96.56 256 HIS B C 1
ATOM 5040 O O . HIS B 1 256 ? 22.047 30.828 -0.933 1 96.56 256 HIS B O 1
ATOM 5046 N N . ASP B 1 257 ? 23.078 31.125 0.979 1 97 257 ASP B N 1
ATOM 5047 C CA . ASP B 1 257 ? 24.062 30.062 0.743 1 97 257 ASP B CA 1
ATOM 5048 C C . ASP B 1 257 ? 23.5 28.703 1.157 1 97 257 ASP B C 1
ATOM 5050 O O . ASP B 1 257 ? 24.047 28.047 2.029 1 97 257 ASP B O 1
ATOM 5054 N N . VAL B 1 258 ? 22.406 28.344 0.538 1 97.62 258 VAL B N 1
ATOM 5055 C CA . VAL B 1 258 ? 21.719 27.078 0.74 1 97.62 258 VAL B CA 1
ATOM 5056 C C . VAL B 1 258 ? 21.328 26.484 -0.61 1 97.62 258 VAL B C 1
ATOM 5058 O O . VAL B 1 258 ? 21.375 27.172 -1.635 1 97.62 258 VAL B O 1
ATOM 5061 N N . GLU B 1 259 ? 21.062 25.172 -0.569 1 96.94 259 GLU B N 1
ATOM 5062 C CA . GLU B 1 259 ? 20.359 24.516 -1.665 1 96.94 259 GLU B CA 1
ATOM 5063 C C . GLU B 1 259 ? 18.859 24.484 -1.413 1 96.94 259 GLU B C 1
ATOM 5065 O O . GLU B 1 259 ? 18.406 24.281 -0.281 1 96.94 259 GLU B O 1
ATOM 5070 N N . LEU B 1 260 ? 18.109 24.797 -2.459 1 97.81 260 LEU B N 1
ATOM 5071 C CA . LEU B 1 260 ? 16.656 24.719 -2.363 1 97.81 260 LEU B CA 1
ATOM 5072 C C . LEU B 1 260 ? 16.125 23.516 -3.135 1 97.81 260 LEU B C 1
ATOM 5074 O O . LEU B 1 260 ? 16.406 23.375 -4.324 1 97.81 260 LEU B O 1
ATOM 5078 N N . ALA B 1 261 ? 15.492 22.594 -2.467 1 97.12 261 ALA B N 1
ATOM 5079 C CA . ALA B 1 261 ? 14.75 21.5 -3.092 1 97.12 261 ALA B CA 1
ATOM 5080 C C . ALA B 1 261 ? 13.242 21.703 -2.945 1 97.12 261 ALA B C 1
ATOM 5082 O O . ALA B 1 261 ? 12.703 21.641 -1.837 1 97.12 261 ALA B O 1
ATOM 5083 N N . VAL B 1 262 ? 12.555 21.922 -4.051 1 97 262 VAL B N 1
ATOM 5084 C CA . VAL B 1 262 ? 11.156 22.359 -4.055 1 97 262 VAL B CA 1
ATOM 5085 C C . VAL B 1 262 ? 10.266 21.203 -4.52 1 97 262 VAL B C 1
ATOM 5087 O O . VAL B 1 262 ? 10.297 20.828 -5.691 1 97 262 VAL B O 1
ATOM 5090 N N . ALA B 1 263 ? 9.523 20.641 -3.584 1 94.69 263 ALA B N 1
ATOM 5091 C CA . ALA B 1 263 ? 8.562 19.578 -3.873 1 94.69 263 ALA B CA 1
ATOM 5092 C C . ALA B 1 263 ? 7.172 20.141 -4.133 1 94.69 263 ALA B C 1
ATOM 5094 O O . ALA B 1 263 ? 6.434 20.453 -3.193 1 94.69 263 ALA B O 1
ATOM 5095 N N . VAL B 1 264 ? 6.805 20.219 -5.383 1 92.5 264 VAL B N 1
ATOM 5096 C CA . VAL B 1 264 ? 5.516 20.75 -5.789 1 92.5 264 VAL B CA 1
ATOM 5097 C C . VAL B 1 264 ? 4.918 19.891 -6.898 1 92.5 264 VAL B C 1
ATOM 5099 O O . VAL B 1 264 ? 5.629 19.125 -7.551 1 92.5 264 VAL B O 1
ATOM 5102 N N . THR B 1 265 ? 3.615 19.969 -7.062 1 89.5 265 THR B N 1
ATOM 5103 C CA . THR B 1 265 ? 2.941 19.266 -8.148 1 89.5 265 THR B CA 1
ATOM 5104 C C . THR B 1 265 ? 3.318 19.859 -9.5 1 89.5 265 THR B C 1
ATOM 5106 O O . THR B 1 265 ? 3.912 20.938 -9.562 1 89.5 265 THR B O 1
ATOM 5109 N N . ALA B 1 266 ? 2.961 19.188 -10.578 1 87.5 266 ALA B N 1
ATOM 5110 C CA . ALA B 1 266 ? 3.207 19.688 -11.93 1 87.5 266 ALA B CA 1
ATOM 5111 C C . ALA B 1 266 ? 2.494 21.016 -12.164 1 87.5 266 ALA B C 1
ATOM 5113 O O . ALA B 1 266 ? 3.037 21.906 -12.812 1 87.5 266 ALA B O 1
ATOM 5114 N N . ASP B 1 267 ? 1.34 21.141 -11.586 1 87.88 267 ASP B N 1
ATOM 5115 C CA . ASP B 1 267 ? 0.572 22.375 -11.742 1 87.88 267 ASP B CA 1
ATOM 5116 C C . ASP B 1 267 ? 1.211 23.516 -10.969 1 87.88 267 ASP B C 1
ATOM 5118 O O . ASP B 1 267 ? 1.253 24.656 -11.445 1 87.88 267 ASP B O 1
ATOM 5122 N N . GLN B 1 268 ? 1.684 23.25 -9.828 1 90.12 268 GLN B N 1
ATOM 5123 C CA . GLN B 1 268 ? 2.322 24.266 -9.008 1 90.12 268 GLN B CA 1
ATOM 5124 C C . GLN B 1 268 ? 3.646 24.719 -9.617 1 90.12 268 GLN B C 1
ATOM 5126 O O . GLN B 1 268 ? 4.055 25.875 -9.445 1 90.12 268 GLN B O 1
ATOM 5131 N N . ARG B 1 269 ? 4.316 23.781 -10.266 1 91.88 269 ARG B N 1
ATOM 5132 C CA . ARG B 1 269 ? 5.602 24.094 -10.883 1 91.88 269 ARG B CA 1
ATOM 5133 C C . ARG B 1 269 ? 5.469 25.25 -11.875 1 91.88 269 ARG B C 1
ATOM 5135 O O . ARG B 1 269 ? 6.375 26.062 -12.008 1 91.88 269 ARG B O 1
ATOM 5142 N N . LYS B 1 270 ? 4.32 25.344 -12.484 1 91.5 270 LYS B N 1
ATOM 5143 C CA . LYS B 1 270 ? 4.059 26.359 -13.508 1 91.5 270 LYS B CA 1
ATOM 5144 C C . LYS B 1 270 ? 4.039 27.766 -12.906 1 91.5 270 LYS B C 1
ATOM 5146 O O . LYS B 1 270 ? 4.133 28.75 -13.633 1 91.5 270 LYS B O 1
ATOM 5151 N N . LEU B 1 271 ? 3.939 27.859 -11.633 1 91.88 271 LEU B N 1
ATOM 5152 C CA . LEU B 1 271 ? 3.822 29.156 -10.961 1 91.88 271 LEU B CA 1
ATOM 5153 C C . LEU B 1 271 ? 5.191 29.797 -10.805 1 91.88 271 LEU B C 1
ATOM 5155 O O . LEU B 1 271 ? 5.285 30.984 -10.438 1 91.88 271 LEU B O 1
ATOM 5159 N N . PHE B 1 272 ? 6.211 29 -11.094 1 94.19 272 PHE B N 1
ATOM 5160 C CA . PHE B 1 272 ? 7.57 29.516 -10.953 1 94.19 272 PHE B CA 1
ATOM 5161 C C . PHE B 1 272 ? 8.039 30.156 -12.25 1 94.19 272 PHE B C 1
ATOM 5163 O O . PHE B 1 272 ? 8.18 29.484 -13.273 1 94.19 272 PHE B O 1
ATOM 5170 N N . GLU B 1 273 ? 8.258 31.453 -12.219 1 89.88 273 GLU B N 1
ATOM 5171 C CA . GLU B 1 273 ? 8.719 32.188 -13.398 1 89.88 273 GLU B CA 1
ATOM 5172 C C . GLU B 1 273 ? 10.242 32.188 -13.492 1 89.88 273 GLU B C 1
ATOM 5174 O O . GLU B 1 273 ? 10.797 32 -14.578 1 89.88 273 GLU B O 1
ATOM 5179 N N . HIS B 1 274 ? 10.898 32.438 -12.43 1 90.5 274 HIS B N 1
ATOM 5180 C CA . HIS B 1 274 ? 12.352 32.469 -12.32 1 90.5 274 HIS B CA 1
ATOM 5181 C C . HIS B 1 274 ? 12.844 31.453 -11.281 1 90.5 274 HIS B C 1
ATOM 5183 O O . HIS B 1 274 ? 12.25 31.328 -10.203 1 90.5 274 HIS B O 1
ATOM 5189 N N . VAL B 1 275 ? 13.797 30.672 -11.719 1 96.06 275 VAL B N 1
ATOM 5190 C CA . VAL B 1 275 ? 14.375 29.672 -10.82 1 96.06 275 VAL B CA 1
ATOM 5191 C C . VAL B 1 275 ? 15.836 30.031 -10.539 1 96.06 275 VAL B C 1
ATOM 5193 O O . VAL B 1 275 ? 16.688 29.922 -11.422 1 96.06 275 VAL B O 1
ATOM 5196 N N . PRO B 1 276 ? 16.047 30.516 -9.375 1 97.06 276 PRO B N 1
ATOM 5197 C CA . PRO B 1 276 ? 17.438 30.875 -9.031 1 97.06 276 PRO B CA 1
ATOM 5198 C C . PRO B 1 276 ? 18.391 29.703 -9.109 1 97.06 276 PRO B C 1
ATOM 5200 O O . PRO B 1 276 ? 17.953 28.547 -9.156 1 97.06 276 PRO B O 1
ATOM 5203 N N . ASP B 1 277 ? 19.688 29.875 -9.031 1 95.75 277 ASP B N 1
ATOM 5204 C CA . ASP B 1 277 ? 20.734 28.906 -9.289 1 95.75 277 ASP B CA 1
ATOM 5205 C C . ASP B 1 277 ? 20.859 27.906 -8.141 1 95.75 277 ASP B C 1
ATOM 5207 O O . ASP B 1 277 ? 21.344 26.797 -8.328 1 95.75 277 ASP B O 1
ATOM 5211 N N . ASN B 1 278 ? 20.422 28.359 -7.012 1 96.88 278 ASN B N 1
ATOM 5212 C CA . ASN B 1 278 ? 20.609 27.469 -5.871 1 96.88 278 ASN B CA 1
ATOM 5213 C C . ASN B 1 278 ? 19.453 26.484 -5.723 1 96.88 278 ASN B C 1
ATOM 5215 O O . ASN B 1 278 ? 19.391 25.734 -4.75 1 96.88 278 ASN B O 1
ATOM 5219 N N . VAL B 1 279 ? 18.516 26.469 -6.66 1 97.06 279 VAL B N 1
ATOM 5220 C CA . VAL B 1 279 ? 17.469 25.453 -6.707 1 97.06 279 VAL B CA 1
ATOM 5221 C C . VAL B 1 279 ? 18.031 24.172 -7.34 1 97.06 279 VAL B C 1
ATOM 5223 O O . VAL B 1 279 ? 18.438 24.188 -8.508 1 97.06 279 VAL B O 1
ATOM 5226 N N . VAL B 1 280 ? 17.969 23.109 -6.555 1 95.12 280 VAL B N 1
ATOM 5227 C CA . VAL B 1 280 ? 18.578 21.875 -7.043 1 95.12 280 VAL B CA 1
ATOM 5228 C C . VAL B 1 280 ? 17.484 20.938 -7.582 1 95.12 280 VAL B C 1
ATOM 5230 O O . VAL B 1 280 ? 17.781 19.984 -8.305 1 95.12 280 VAL B O 1
ATOM 5233 N N . HIS B 1 281 ? 16.266 21.203 -7.168 1 94.62 281 HIS B N 1
ATOM 5234 C CA . HIS B 1 281 ? 15.125 20.453 -7.66 1 94.62 281 HIS B CA 1
ATOM 5235 C C . HIS B 1 281 ? 13.852 21.297 -7.609 1 94.62 281 HIS B C 1
ATOM 5237 O O . HIS B 1 281 ? 13.625 22.031 -6.648 1 94.62 281 HIS B O 1
ATOM 5243 N N . LEU B 1 282 ? 13.047 21.172 -8.641 1 95.69 282 LEU B N 1
ATOM 5244 C CA . LEU B 1 282 ? 11.742 21.828 -8.734 1 95.69 282 LEU B CA 1
ATOM 5245 C C . LEU B 1 282 ? 10.719 20.906 -9.391 1 95.69 282 LEU B C 1
ATOM 5247 O O . LEU B 1 282 ? 10.703 20.766 -10.617 1 95.69 282 LEU B O 1
ATOM 5251 N N . GLY B 1 283 ? 9.836 20.312 -8.609 1 92.94 283 GLY B N 1
ATOM 5252 C CA . GLY B 1 283 ? 8.844 19.375 -9.094 1 92.94 283 GLY B CA 1
ATOM 5253 C C . GLY B 1 283 ? 8.453 18.344 -8.055 1 92.94 283 GLY B C 1
ATOM 5254 O O . GLY B 1 283 ? 8.781 18.469 -6.879 1 92.94 283 GLY B O 1
ATOM 5255 N N . PRO B 1 284 ? 7.699 17.375 -8.508 1 90 284 PRO B N 1
ATOM 5256 C CA . PRO B 1 284 ? 7.258 16.359 -7.562 1 90 284 PRO B CA 1
ATOM 5257 C C . PRO B 1 284 ? 8.422 15.586 -6.938 1 90 284 PRO B C 1
ATOM 5259 O O . PRO B 1 284 ? 9.406 15.289 -7.621 1 90 284 PRO B O 1
ATOM 5262 N N . ALA B 1 285 ? 8.352 15.352 -5.629 1 92.12 285 ALA B N 1
ATOM 5263 C CA . ALA B 1 285 ? 9.312 14.555 -4.871 1 92.12 285 ALA B CA 1
ATOM 5264 C C . ALA B 1 285 ? 8.656 13.891 -3.67 1 92.12 285 ALA B C 1
ATOM 5266 O O . ALA B 1 285 ? 7.762 14.477 -3.045 1 92.12 285 ALA B O 1
ATOM 5267 N N . PRO B 1 286 ? 9.07 12.648 -3.434 1 92 286 PRO B N 1
ATOM 5268 C CA . PRO B 1 286 ? 8.57 12.055 -2.189 1 92 286 PRO B CA 1
ATOM 5269 C C . PRO B 1 286 ? 9.023 12.82 -0.95 1 92 286 PRO B C 1
ATOM 5271 O O . PRO B 1 286 ? 10.219 12.867 -0.647 1 92 286 PRO B O 1
ATOM 5274 N N . LEU B 1 287 ? 8.062 13.359 -0.247 1 93.75 287 LEU B N 1
ATOM 5275 C CA . LEU B 1 287 ? 8.367 14.312 0.811 1 93.75 287 LEU B CA 1
ATOM 5276 C C . LEU B 1 287 ? 9.211 13.664 1.902 1 93.75 287 LEU B C 1
ATOM 5278 O O . LEU B 1 287 ? 10.148 14.281 2.412 1 93.75 287 LEU B O 1
ATOM 5282 N N . HIS B 1 288 ? 8.891 12.445 2.266 1 91.31 288 HIS B N 1
ATOM 5283 C CA . HIS B 1 288 ? 9.625 11.781 3.338 1 91.31 288 HIS B CA 1
ATOM 5284 C C . HIS B 1 288 ? 11.094 11.602 2.967 1 91.31 288 HIS B C 1
ATOM 5286 O O . HIS B 1 288 ? 11.977 11.82 3.795 1 91.31 288 HIS B O 1
ATOM 5292 N N . GLN B 1 289 ? 11.367 11.219 1.756 1 91.12 289 GLN B N 1
ATOM 5293 C CA . GLN B 1 289 ? 12.742 11.039 1.308 1 91.12 289 GLN B CA 1
ATOM 5294 C C . GLN B 1 289 ? 13.469 12.375 1.203 1 91.12 289 GLN B C 1
ATOM 5296 O O . GLN B 1 289 ? 14.641 12.484 1.567 1 91.12 289 GLN B O 1
ATOM 5301 N N . LEU B 1 290 ? 12.75 13.336 0.729 1 94.62 290 LEU B N 1
ATOM 5302 C CA . LEU B 1 290 ? 13.32 14.68 0.641 1 94.62 290 LEU B CA 1
ATOM 5303 C C . LEU B 1 290 ? 13.656 15.219 2.027 1 94.62 290 LEU B C 1
ATOM 5305 O O . LEU B 1 290 ? 14.758 15.727 2.25 1 94.62 290 LEU B O 1
ATOM 5309 N N . ALA B 1 291 ? 12.742 15.086 2.932 1 95.44 291 ALA B N 1
ATOM 5310 C CA . ALA B 1 291 ? 12.883 15.625 4.281 1 95.44 291 ALA B CA 1
ATOM 5311 C C . ALA B 1 291 ? 14.133 15.07 4.965 1 95.44 291 ALA B C 1
ATOM 5313 O O . ALA B 1 291 ? 14.828 15.797 5.68 1 95.44 291 ALA B O 1
ATOM 5314 N N . SER B 1 292 ? 14.469 13.836 4.691 1 91.69 292 SER B N 1
ATOM 5315 C CA . SER B 1 292 ? 15.594 13.18 5.344 1 91.69 292 SER B CA 1
ATOM 5316 C C . SER B 1 292 ? 16.922 13.789 4.902 1 91.69 292 SER B C 1
ATOM 5318 O O . SER B 1 292 ? 17.953 13.562 5.539 1 91.69 292 SER B O 1
ATOM 5320 N N . THR B 1 293 ? 16.906 14.586 3.832 1 93.81 293 THR B N 1
ATOM 5321 C CA . THR B 1 293 ? 18.125 15.195 3.311 1 93.81 293 THR B CA 1
ATOM 5322 C C . THR B 1 293 ? 18.188 16.672 3.664 1 93.81 293 THR B C 1
ATOM 5324 O O . THR B 1 293 ? 19.156 17.359 3.312 1 93.81 293 THR B O 1
ATOM 5327 N N . CYS B 1 294 ? 17.203 17.203 4.309 1 96.56 294 CYS B N 1
ATOM 5328 C CA . CYS B 1 294 ? 17.078 18.641 4.527 1 96.56 294 CYS B CA 1
ATOM 5329 C C . CYS B 1 294 ? 17.547 19.016 5.926 1 96.56 294 CYS B C 1
ATOM 5331 O O . CYS B 1 294 ? 17.609 18.172 6.816 1 96.56 294 CYS B O 1
ATOM 5333 N N . SER B 1 295 ? 17.875 20.328 6.047 1 97.44 295 SER B N 1
ATOM 5334 C CA . SER B 1 295 ? 18.172 20.922 7.348 1 97.44 295 SER B CA 1
ATOM 5335 C C . SER B 1 295 ? 16.984 21.703 7.887 1 97.44 295 SER B C 1
ATOM 5337 O O . SER B 1 295 ? 16.844 21.891 9.094 1 97.44 295 SER B O 1
ATOM 5339 N N . VAL B 1 296 ? 16.219 22.203 7.004 1 98.44 296 VAL B N 1
ATOM 5340 C CA . VAL B 1 296 ? 15.016 22.984 7.312 1 98.44 296 VAL B CA 1
ATOM 5341 C C . VAL B 1 296 ? 13.922 22.656 6.293 1 98.44 296 VAL B C 1
ATOM 5343 O O . VAL B 1 296 ? 14.211 22.406 5.121 1 98.44 296 VAL B O 1
ATOM 5346 N N . LEU B 1 297 ? 12.695 22.594 6.711 1 98.62 297 LEU B N 1
ATOM 5347 C CA . LEU B 1 297 ? 11.562 22.438 5.805 1 98.62 297 LEU B CA 1
ATOM 5348 C C . LEU B 1 297 ? 10.633 23.641 5.879 1 98.62 297 LEU B C 1
ATOM 5350 O O . LEU B 1 297 ? 10.297 24.109 6.969 1 98.62 297 LEU B O 1
ATOM 5354 N N . VAL B 1 298 ? 10.242 24.219 4.746 1 98.44 298 VAL B N 1
ATOM 5355 C CA . VAL B 1 298 ? 9.203 25.234 4.633 1 98.44 298 VAL B CA 1
ATOM 5356 C C . VAL B 1 298 ? 7.938 24.625 4.039 1 98.44 298 VAL B C 1
ATOM 5358 O O . VAL B 1 298 ? 7.984 23.984 2.979 1 98.44 298 VAL B O 1
ATOM 5361 N N . ASP B 1 299 ? 6.84 24.719 4.707 1 96.94 299 ASP B N 1
ATOM 5362 C CA . ASP B 1 299 ? 5.609 24.078 4.242 1 96.94 299 ASP B CA 1
ATOM 5363 C C . ASP B 1 299 ? 4.387 24.922 4.59 1 96.94 299 ASP B C 1
ATOM 5365 O O . ASP B 1 299 ? 4.508 25.953 5.254 1 96.94 299 ASP B O 1
ATOM 5369 N N . GLN B 1 300 ? 3.225 24.531 4.18 1 94.31 300 GLN B N 1
ATOM 5370 C CA . GLN B 1 300 ? 1.999 25.312 4.355 1 94.31 300 GLN B CA 1
ATOM 5371 C C . GLN B 1 300 ? 1.31 24.953 5.672 1 94.31 300 GLN B C 1
ATOM 5373 O O . GLN B 1 300 ? 0.378 25.641 6.094 1 94.31 300 GLN B O 1
ATOM 5378 N N . GLY B 1 301 ? 1.688 23.906 6.258 1 94.94 301 GLY B N 1
ATOM 5379 C CA . GLY B 1 301 ? 1.134 23.609 7.566 1 94.94 301 GLY B CA 1
ATOM 5380 C C . GLY B 1 301 ? 0.107 22.484 7.531 1 94.94 301 GLY B C 1
ATOM 5381 O O . GLY B 1 301 ? -0.697 22.344 8.453 1 94.94 301 GLY B O 1
ATOM 5382 N N . GLY B 1 302 ? 0.063 21.719 6.48 1 93.81 302 GLY B N 1
ATOM 5383 C CA . GLY B 1 302 ? -0.757 20.516 6.492 1 93.81 302 GLY B CA 1
ATOM 5384 C C . GLY B 1 302 ? -0.264 19.453 7.469 1 93.81 302 GLY B C 1
ATOM 5385 O O . GLY B 1 302 ? 0.934 19.375 7.746 1 93.81 302 GLY B O 1
ATOM 5386 N N . ALA B 1 303 ? -1.189 18.609 7.945 1 94.56 303 ALA B N 1
ATOM 5387 C CA . ALA B 1 303 ? -0.86 17.609 8.945 1 94.56 303 ALA B CA 1
ATOM 5388 C C . ALA B 1 303 ? 0.284 16.719 8.469 1 94.56 303 ALA B C 1
ATOM 5390 O O . ALA B 1 303 ? 1.245 16.484 9.203 1 94.56 303 ALA B O 1
ATOM 5391 N N . GLY B 1 304 ? 0.203 16.219 7.227 1 94.31 304 GLY B N 1
ATOM 5392 C CA . GLY B 1 304 ? 1.212 15.32 6.676 1 94.31 304 GLY B CA 1
ATOM 5393 C C . GLY B 1 304 ? 2.59 15.953 6.602 1 94.31 304 GLY B C 1
ATOM 5394 O O . GLY B 1 304 ? 3.586 15.328 6.973 1 94.31 304 GLY B O 1
ATOM 5395 N N . GLY B 1 305 ? 2.646 17.203 6.117 1 95.31 305 GLY B N 1
ATOM 5396 C CA . GLY B 1 305 ? 3.912 17.906 6.023 1 95.31 305 GLY B CA 1
ATOM 5397 C C . GLY B 1 305 ? 4.539 18.188 7.379 1 95.31 305 GLY B C 1
ATOM 5398 O O . GLY B 1 305 ? 5.727 17.938 7.582 1 95.31 305 GLY B O 1
ATOM 5399 N N . VAL B 1 306 ? 3.732 18.672 8.297 1 97.31 306 VAL B N 1
ATOM 5400 C CA . VAL B 1 306 ? 4.195 19.031 9.633 1 97.31 306 VAL B CA 1
ATOM 5401 C C . VAL B 1 306 ? 4.77 17.812 10.328 1 97.31 306 VAL B C 1
ATOM 5403 O O . VAL B 1 306 ? 5.883 17.844 10.859 1 97.31 306 VAL B O 1
ATOM 5406 N N . LEU B 1 307 ? 4.082 16.688 10.297 1 98 307 LEU B N 1
ATOM 5407 C CA . LEU B 1 307 ? 4.547 15.5 11.016 1 98 307 LEU B CA 1
ATOM 5408 C C . LEU B 1 307 ? 5.734 14.867 10.297 1 98 307 LEU B C 1
ATOM 5410 O O . LEU B 1 307 ? 6.617 14.289 10.938 1 98 307 LEU B O 1
ATOM 5414 N N . THR B 1 308 ? 5.793 14.984 8.961 1 97.44 308 THR B N 1
ATOM 5415 C CA . THR B 1 308 ? 6.949 14.484 8.219 1 97.44 308 THR B CA 1
ATOM 5416 C C . THR B 1 308 ? 8.211 15.25 8.609 1 97.44 308 THR B C 1
ATOM 5418 O O . THR B 1 308 ? 9.281 14.656 8.773 1 97.44 308 THR B O 1
ATOM 5421 N N . ALA B 1 309 ? 8.086 16.562 8.773 1 98.12 309 ALA B N 1
ATOM 5422 C CA . ALA B 1 309 ? 9.219 17.359 9.242 1 98.12 309 ALA B CA 1
ATOM 5423 C C . ALA B 1 309 ? 9.672 16.906 10.633 1 98.12 309 ALA B C 1
ATOM 5425 O O . ALA B 1 309 ? 10.859 16.672 10.859 1 98.12 309 ALA B O 1
ATOM 5426 N N . LEU B 1 310 ? 8.719 16.703 11.484 1 98.25 310 LEU B N 1
ATOM 5427 C CA . LEU B 1 310 ? 9.023 16.406 12.883 1 98.25 310 LEU B CA 1
ATOM 5428 C C . LEU B 1 310 ? 9.648 15.023 13.023 1 98.25 310 LEU B C 1
ATOM 5430 O O . LEU B 1 310 ? 10.609 14.844 13.773 1 98.25 310 LEU B O 1
ATOM 5434 N N . VAL B 1 311 ? 9.141 14.023 12.312 1 97.88 311 VAL B N 1
ATOM 5435 C CA . VAL B 1 311 ? 9.656 12.672 12.461 1 97.88 311 VAL B CA 1
ATOM 5436 C C . VAL B 1 311 ? 11.07 12.594 11.906 1 97.88 311 VAL B C 1
ATOM 5438 O O . VAL B 1 311 ? 11.836 11.68 12.25 1 97.88 311 VAL B O 1
ATOM 5441 N N . ASN B 1 312 ? 11.461 13.547 11.094 1 97 312 ASN B N 1
ATOM 5442 C CA . ASN B 1 312 ? 12.82 13.633 10.57 1 97 312 ASN B CA 1
ATOM 5443 C C . ASN B 1 312 ? 13.68 14.586 11.398 1 97 312 ASN B C 1
ATOM 5445 O O . ASN B 1 312 ? 14.828 14.859 11.039 1 97 312 ASN B O 1
ATOM 5449 N N . GLY B 1 313 ? 13.117 15.172 12.469 1 98.19 313 GLY B N 1
ATOM 5450 C CA . GLY B 1 313 ? 13.859 16.062 13.359 1 98.19 313 GLY B CA 1
ATOM 5451 C C . GLY B 1 313 ? 14.203 17.391 12.719 1 98.19 313 GLY B C 1
ATOM 5452 O O . GLY B 1 313 ? 15.25 17.969 13.016 1 98.19 313 GLY B O 1
ATOM 5453 N N . LEU B 1 314 ? 13.359 17.891 11.844 1 98.38 314 LEU B N 1
ATOM 5454 C CA . LEU B 1 314 ? 13.656 19.109 11.109 1 98.38 314 LEU B CA 1
ATOM 5455 C C . LEU B 1 314 ? 12.938 20.312 11.734 1 98.38 314 LEU B C 1
ATOM 5457 O O . LEU B 1 314 ? 11.727 20.266 11.945 1 98.38 314 LEU B O 1
ATOM 5461 N N . PRO B 1 315 ? 13.672 21.359 11.992 1 98.69 315 PRO B N 1
ATOM 5462 C CA . PRO B 1 315 ? 12.961 22.625 12.148 1 98.69 315 PRO B CA 1
ATOM 5463 C C . PRO B 1 315 ? 12.133 23 10.922 1 98.69 315 PRO B C 1
ATOM 5465 O O . PRO B 1 315 ? 12.5 22.641 9.797 1 98.69 315 PRO B O 1
ATOM 5468 N N . GLN B 1 316 ? 11.062 23.703 11.188 1 98.75 316 GLN B N 1
ATOM 5469 C CA . GLN B 1 316 ? 10.227 24.016 10.023 1 98.75 316 GLN B CA 1
ATOM 5470 C C . GLN B 1 316 ? 9.648 25.422 10.117 1 98.75 316 GLN B C 1
ATOM 5472 O O . GLN B 1 316 ? 9.422 25.938 11.219 1 98.75 316 GLN B O 1
ATOM 5477 N N . LEU B 1 317 ? 9.523 26.094 9 1 98.69 317 LEU B N 1
ATOM 5478 C CA . LEU B 1 317 ? 8.75 27.312 8.836 1 98.69 317 LEU B CA 1
ATOM 5479 C C . LEU B 1 317 ? 7.383 27.016 8.219 1 98.69 317 LEU B C 1
ATOM 5481 O O . LEU B 1 317 ? 7.301 26.531 7.086 1 98.69 317 LEU B O 1
ATOM 5485 N N . VAL B 1 318 ? 6.359 27.25 8.984 1 97.62 318 VAL B N 1
ATOM 5486 C CA . VAL B 1 318 ? 5 27.078 8.484 1 97.62 318 VAL B CA 1
ATOM 5487 C C . VAL B 1 318 ? 4.453 28.406 7.988 1 97.62 318 VAL B C 1
ATOM 5489 O O . VAL B 1 318 ? 4.418 29.391 8.734 1 97.62 318 VAL B O 1
ATOM 5492 N N . ILE B 1 319 ? 4.152 28.438 6.742 1 95.5 319 ILE B N 1
ATOM 5493 C CA . ILE B 1 319 ? 3.449 29.594 6.168 1 95.5 319 ILE B CA 1
ATOM 5494 C C . ILE B 1 319 ? 1.991 29.219 5.906 1 95.5 319 ILE B C 1
ATOM 5496 O O . ILE B 1 319 ? 1.671 28.609 4.883 1 95.5 319 ILE B O 1
ATOM 5500 N N . SER B 1 320 ? 1.185 29.547 6.84 1 90.19 320 SER B N 1
ATOM 5501 C CA . SER B 1 320 ? -0.152 28.969 6.914 1 90.19 320 SER B CA 1
ATOM 5502 C C . SER B 1 320 ? -1.21 29.953 6.418 1 90.19 320 SER B C 1
ATOM 5504 O O . SER B 1 320 ? -1.056 31.156 6.57 1 90.19 320 SER B O 1
ATOM 5506 N N . GLN B 1 321 ? -2.227 29.422 5.816 1 83.75 321 GLN B N 1
ATOM 5507 C CA . GLN B 1 321 ? -3.322 30.25 5.328 1 83.75 321 GLN B CA 1
ATOM 5508 C C . GLN B 1 321 ? -4.672 29.688 5.77 1 83.75 321 GLN B C 1
ATOM 5510 O O . GLN B 1 321 ? -5.543 30.438 6.223 1 83.75 321 GLN B O 1
ATOM 5515 N N . MET B 1 322 ? -4.875 28.375 5.707 1 81.62 322 MET B N 1
ATOM 5516 C CA . MET B 1 322 ? -6.137 27.75 6.082 1 81.62 322 MET B CA 1
ATOM 5517 C C . MET B 1 322 ? -6.227 27.562 7.594 1 81.62 322 MET B C 1
ATOM 5519 O O . MET B 1 322 ? -5.207 27.469 8.273 1 81.62 322 MET B O 1
ATOM 5523 N N . PRO B 1 323 ? -7.406 27.516 8.133 1 79.44 323 PRO B N 1
ATOM 5524 C CA . PRO B 1 323 ? -7.566 27.438 9.586 1 79.44 323 PRO B CA 1
ATOM 5525 C C . PRO B 1 323 ? -6.785 26.297 10.211 1 79.44 323 PRO B C 1
ATOM 5527 O O . PRO B 1 323 ? -6.137 26.469 11.25 1 79.44 323 PRO B O 1
ATOM 5530 N N . ASP B 1 324 ? -6.887 25.141 9.656 1 84.81 324 ASP B N 1
ATOM 5531 C CA . ASP B 1 324 ? -6.168 23.984 10.211 1 84.81 324 ASP B CA 1
ATOM 5532 C C . ASP B 1 324 ? -4.656 24.188 10.094 1 84.81 324 ASP B C 1
ATOM 5534 O O . ASP B 1 324 ? -3.904 23.781 10.992 1 84.81 324 ASP B O 1
ATOM 5538 N N . GLU B 1 325 ? -4.203 24.859 9.047 1 89.44 325 GLU B N 1
ATOM 5539 C CA . GLU B 1 325 ? -2.783 25.141 8.852 1 89.44 325 GLU B CA 1
ATOM 5540 C C . GLU B 1 325 ? -2.268 26.141 9.883 1 89.44 325 GLU B C 1
ATOM 5542 O O . GLU B 1 325 ? -1.17 25.969 10.422 1 89.44 325 GLU B O 1
ATOM 5547 N N . VAL B 1 326 ? -3.141 27.156 10.109 1 87.94 326 VAL B N 1
ATOM 5548 C CA . VAL B 1 326 ? -2.783 28.156 11.109 1 87.94 326 VAL B CA 1
ATOM 5549 C C . VAL B 1 326 ? -2.656 27.5 12.477 1 87.94 326 VAL B C 1
ATOM 5551 O O . VAL B 1 326 ? -1.716 27.781 13.227 1 87.94 326 VAL B O 1
ATOM 5554 N N . PHE B 1 327 ? -3.564 26.625 12.719 1 89.06 327 PHE B N 1
ATOM 5555 C CA . PHE B 1 327 ? -3.533 25.906 13.977 1 89.06 327 PHE B CA 1
ATOM 5556 C C . PHE B 1 327 ? -2.254 25.078 14.102 1 89.06 327 PHE B C 1
ATOM 5558 O O . PHE B 1 327 ? -1.578 25.125 15.133 1 89.06 327 PHE B O 1
ATOM 5565 N N . HIS B 1 328 ? -1.853 24.406 13.109 1 94.38 328 HIS B N 1
ATOM 5566 C CA . HIS B 1 328 ? -0.604 23.656 13.086 1 94.38 328 HIS B CA 1
ATOM 5567 C C . HIS B 1 328 ? 0.599 24.578 13.266 1 94.38 328 HIS B C 1
ATOM 5569 O O . HIS B 1 328 ? 1.519 24.266 14.023 1 94.38 328 HIS B O 1
ATOM 5575 N N . GLY B 1 329 ? 0.54 25.703 12.539 1 95.81 329 GLY B N 1
ATOM 5576 C CA . GLY B 1 329 ? 1.639 26.656 12.625 1 95.81 329 GLY B CA 1
ATOM 5577 C C . GLY B 1 329 ? 1.88 27.156 14.039 1 95.81 329 GLY B C 1
ATOM 5578 O O . GLY B 1 329 ? 3.025 27.219 14.492 1 95.81 329 GLY B O 1
ATOM 5579 N N . HIS B 1 330 ? 0.787 27.453 14.758 1 94.62 330 HIS B N 1
ATOM 5580 C CA . HIS B 1 330 ? 0.888 27.906 16.141 1 94.62 330 HIS B CA 1
ATOM 5581 C C . HIS B 1 330 ? 1.509 26.844 17.031 1 94.62 330 HIS B C 1
ATOM 5583 O O . HIS B 1 330 ? 2.395 27.141 17.828 1 94.62 330 HIS B O 1
ATOM 5589 N N . HIS B 1 331 ? 1.105 25.641 16.828 1 96.56 331 HIS B N 1
ATOM 5590 C CA . HIS B 1 331 ? 1.587 24.562 17.688 1 96.56 331 HIS B CA 1
ATOM 5591 C C . HIS B 1 331 ? 3.033 24.203 17.359 1 96.56 331 HIS B C 1
ATOM 5593 O O . HIS B 1 331 ? 3.801 23.844 18.266 1 96.56 331 HIS B O 1
ATOM 5599 N N . VAL B 1 332 ? 3.422 24.312 16.125 1 98 332 VAL B N 1
ATOM 5600 C CA . VAL B 1 332 ? 4.812 24.109 15.742 1 98 332 VAL B CA 1
ATOM 5601 C C . VAL B 1 332 ? 5.699 25.156 16.422 1 98 332 VAL B C 1
ATOM 5603 O O . VAL B 1 332 ? 6.723 24.812 17.016 1 98 332 VAL B O 1
ATOM 5606 N N . ARG B 1 333 ? 5.273 26.422 16.375 1 97.69 333 ARG B N 1
ATOM 5607 C CA . ARG B 1 333 ? 6.012 27.5 17.031 1 97.69 333 ARG B CA 1
ATOM 5608 C C . ARG B 1 333 ? 6.113 27.266 18.531 1 97.69 333 ARG B C 1
ATOM 5610 O O . ARG B 1 333 ? 7.203 27.344 19.094 1 97.69 333 ARG B O 1
ATOM 5617 N N . ASP B 1 334 ? 4.988 26.891 19.109 1 96.88 334 ASP B N 1
ATOM 5618 C CA . ASP B 1 334 ? 4.922 26.734 20.562 1 96.88 334 ASP B CA 1
ATOM 5619 C C . ASP B 1 334 ? 5.715 25.516 21.031 1 96.88 334 ASP B C 1
ATOM 5621 O O . ASP B 1 334 ? 6.176 25.469 22.172 1 96.88 334 ASP B O 1
ATOM 5625 N N . SER B 1 335 ? 5.895 24.531 20.203 1 97.25 335 SER B N 1
ATOM 5626 C CA . SER B 1 335 ? 6.645 23.312 20.531 1 97.25 335 SER B CA 1
ATOM 5627 C C . SER B 1 335 ? 8.148 23.594 20.547 1 97.25 335 SER B C 1
ATOM 5629 O O . SER B 1 335 ? 8.922 22.781 21.062 1 97.25 335 SER B O 1
ATOM 5631 N N . GLY B 1 336 ? 8.562 24.719 19.859 1 98.12 336 GLY B N 1
ATOM 5632 C CA . GLY B 1 336 ? 9.969 25.078 19.766 1 98.12 336 GLY B CA 1
ATOM 5633 C C . GLY B 1 336 ? 10.648 24.516 18.531 1 98.12 336 GLY B C 1
ATOM 5634 O O . GLY B 1 336 ? 11.805 24.828 18.25 1 98.12 336 GLY B O 1
ATOM 5635 N N . ALA B 1 337 ? 9.938 23.766 17.75 1 98.12 337 ALA B N 1
ATOM 5636 C CA . ALA B 1 337 ? 10.555 23.062 16.641 1 98.12 337 ALA B CA 1
ATOM 5637 C C . ALA B 1 337 ? 10.438 23.859 15.344 1 98.12 337 ALA B C 1
ATOM 5639 O O . ALA B 1 337 ? 10.828 23.391 14.273 1 98.12 337 ALA B O 1
ATOM 5640 N N . GLY B 1 338 ? 9.914 25.062 15.438 1 98.62 338 GLY B N 1
ATOM 5641 C CA . GLY B 1 338 ? 9.766 25.828 14.219 1 98.62 338 GLY B CA 1
ATOM 5642 C C . GLY B 1 338 ? 9.156 27.203 14.445 1 98.62 338 GLY B C 1
ATOM 5643 O O . GLY B 1 338 ? 9.102 27.688 15.586 1 98.62 338 GLY B O 1
ATOM 5644 N N . LEU B 1 339 ? 8.875 27.891 13.344 1 98.31 339 LEU B N 1
ATOM 5645 C CA . LEU B 1 339 ? 8.266 29.219 13.312 1 98.31 339 LEU B CA 1
ATOM 5646 C C . LEU B 1 339 ? 7.016 29.219 12.445 1 98.31 339 LEU B C 1
ATOM 5648 O O . LEU B 1 339 ? 6.816 28.312 11.633 1 98.31 339 LEU B O 1
ATOM 5652 N N . ASN B 1 340 ? 6.156 30.172 12.648 1 97.19 340 ASN B N 1
ATOM 5653 C CA . ASN B 1 340 ? 4.91 30.312 11.906 1 97.19 340 ASN B CA 1
ATOM 5654 C C . ASN B 1 340 ? 4.75 31.734 11.359 1 97.19 340 ASN B C 1
ATOM 5656 O O . ASN B 1 340 ? 4.895 32.719 12.102 1 97.19 340 ASN B O 1
ATOM 5660 N N . LEU B 1 341 ? 4.617 31.875 10.086 1 94.75 341 LEU B N 1
ATOM 5661 C CA . LEU B 1 341 ? 4.242 33.125 9.422 1 94.75 341 LEU B CA 1
ATOM 5662 C C . LEU B 1 341 ? 2.861 33 8.789 1 94.75 341 LEU B C 1
ATOM 5664 O O . LEU B 1 341 ? 2.73 32.531 7.652 1 94.75 341 LEU B O 1
ATOM 5668 N N . PRO B 1 342 ? 1.844 33.375 9.508 1 88.44 342 PRO B N 1
ATOM 5669 C CA . PRO B 1 342 ? 0.498 33.312 8.93 1 88.44 342 PRO B CA 1
ATOM 5670 C C . PRO B 1 342 ? 0.24 34.375 7.871 1 88.44 342 PRO B C 1
ATOM 5672 O O . PRO B 1 342 ? 0.757 35.469 7.973 1 88.44 342 PRO B O 1
ATOM 5675 N N . GLY B 1 343 ? -0.563 34 6.848 1 79.31 343 GLY B N 1
ATOM 5676 C CA . GLY B 1 343 ? -1.062 34.969 5.898 1 79.31 343 GLY B CA 1
ATOM 5677 C C . GLY B 1 343 ? -0.38 34.906 4.547 1 79.31 343 GLY B C 1
ATOM 5678 O O . GLY B 1 343 ? 0.398 34 4.285 1 79.31 343 GLY B O 1
ATOM 5679 N N . THR B 1 344 ? -0.797 35.812 3.646 1 77.75 344 THR B N 1
ATOM 5680 C CA . THR B 1 344 ? -0.319 35.781 2.27 1 77.75 344 THR B CA 1
ATOM 5681 C C . THR B 1 344 ? 0.593 37 2.008 1 77.75 344 THR B C 1
ATOM 5683 O O . THR B 1 344 ? 1.362 37 1.044 1 77.75 344 THR B O 1
ATOM 5686 N N . ASP B 1 345 ? 0.469 37.969 2.838 1 82.25 345 ASP B N 1
ATOM 5687 C CA . ASP B 1 345 ? 1.225 39.188 2.598 1 82.25 345 ASP B CA 1
ATOM 5688 C C . ASP B 1 345 ? 2.518 39.188 3.41 1 82.25 345 ASP B C 1
ATOM 5690 O O . ASP B 1 345 ? 2.625 39.938 4.398 1 82.25 345 ASP B O 1
ATOM 5694 N N . LEU B 1 346 ? 3.4 38.469 2.906 1 88.81 346 LEU B N 1
ATOM 5695 C CA . LEU B 1 346 ? 4.676 38.312 3.602 1 88.81 346 LEU B CA 1
ATOM 5696 C C . LEU B 1 346 ? 5.797 39 2.822 1 88.81 346 LEU B C 1
ATOM 5698 O O . LEU B 1 346 ? 5.836 38.938 1.592 1 88.81 346 LEU B O 1
ATOM 5702 N N . ALA B 1 347 ? 6.598 39.75 3.576 1 92.25 347 ALA B N 1
ATOM 5703 C CA . ALA B 1 347 ? 7.801 40.312 2.965 1 92.25 347 ALA B CA 1
ATOM 5704 C C . ALA B 1 347 ? 8.875 39.25 2.799 1 92.25 347 ALA B C 1
ATOM 5706 O O . ALA B 1 347 ? 9.039 38.375 3.66 1 92.25 347 ALA B O 1
ATOM 5707 N N . ASP B 1 348 ? 9.594 39.375 1.684 1 94.44 348 ASP B N 1
ATOM 5708 C CA . ASP B 1 348 ? 10.695 38.469 1.438 1 94.44 348 ASP B CA 1
ATOM 5709 C C . ASP B 1 348 ? 11.68 38.469 2.607 1 94.44 348 ASP B C 1
ATOM 5711 O O . ASP B 1 348 ? 12.203 37.406 2.982 1 94.44 348 ASP B O 1
ATOM 5715 N N . ALA B 1 349 ? 11.867 39.625 3.166 1 95.25 349 ALA B N 1
ATOM 5716 C CA . ALA B 1 349 ? 12.82 39.781 4.262 1 95.25 349 ALA B CA 1
ATOM 5717 C C . ALA B 1 349 ? 12.367 38.969 5.488 1 95.25 349 ALA B C 1
ATOM 5719 O O . ALA B 1 349 ? 13.203 38.438 6.23 1 95.25 349 ALA B O 1
ATOM 5720 N N . ASP B 1 350 ? 11.094 38.906 5.711 1 95.62 350 ASP B N 1
ATOM 5721 C CA . ASP B 1 350 ? 10.555 38.188 6.848 1 95.62 350 ASP B CA 1
ATOM 5722 C C . ASP B 1 350 ? 10.766 36.688 6.664 1 95.62 350 ASP B C 1
ATOM 5724 O O . ASP B 1 350 ? 11.117 35.969 7.617 1 95.62 350 ASP B O 1
ATOM 5728 N N . ILE B 1 351 ? 10.539 36.25 5.461 1 97.06 351 ILE B N 1
ATOM 5729 C CA . ILE B 1 351 ? 10.742 34.844 5.141 1 97.06 351 ILE B CA 1
ATOM 5730 C C . ILE B 1 351 ? 12.219 34.469 5.316 1 97.06 351 ILE B C 1
ATOM 5732 O O . ILE B 1 351 ? 12.539 33.469 5.973 1 97.06 351 ILE B O 1
ATOM 5736 N N . ALA B 1 352 ? 13.047 35.312 4.766 1 97.62 352 ALA B N 1
ATOM 5737 C CA . ALA B 1 352 ? 14.484 35.062 4.844 1 97.62 352 ALA B CA 1
ATOM 5738 C C . ALA B 1 352 ? 14.961 35.062 6.293 1 97.62 352 ALA B C 1
ATOM 5740 O O . ALA B 1 352 ? 15.727 34.156 6.691 1 97.62 352 ALA B O 1
ATOM 5741 N N . ALA B 1 353 ? 14.508 36 7.066 1 97.5 353 ALA B N 1
ATOM 5742 C CA . ALA B 1 353 ? 14.898 36.125 8.469 1 97.5 353 ALA B CA 1
ATOM 5743 C C . ALA B 1 353 ? 14.438 34.875 9.258 1 97.5 353 ALA B C 1
ATOM 5745 O O . ALA B 1 353 ? 15.156 34.406 10.133 1 97.5 353 ALA B O 1
ATOM 5746 N N . ALA B 1 354 ? 13.234 34.438 8.969 1 97.75 354 ALA B N 1
ATOM 5747 C CA . ALA B 1 354 ? 12.695 33.281 9.656 1 97.75 354 ALA B CA 1
ATOM 5748 C C . ALA B 1 354 ? 13.539 32.031 9.352 1 97.75 354 ALA B C 1
ATOM 5750 O O . ALA B 1 354 ? 13.875 31.266 10.266 1 97.75 354 ALA B O 1
ATOM 5751 N N . VAL B 1 355 ? 13.891 31.844 8.086 1 98.12 355 VAL B N 1
ATOM 5752 C CA . VAL B 1 355 ? 14.672 30.672 7.695 1 98.12 355 VAL B CA 1
ATOM 5753 C C . VAL B 1 355 ? 16.062 30.75 8.328 1 98.12 355 VAL B C 1
ATOM 5755 O O . VAL B 1 355 ? 16.578 29.75 8.82 1 98.12 355 VAL B O 1
ATOM 5758 N N . ASP B 1 356 ? 16.641 31.938 8.398 1 97.94 356 ASP B N 1
ATOM 5759 C CA . ASP B 1 356 ? 17.938 32.125 9.039 1 97.94 356 ASP B CA 1
ATOM 5760 C C . ASP B 1 356 ? 17.906 31.688 10.5 1 97.94 356 ASP B C 1
ATOM 5762 O O . ASP B 1 356 ? 18.797 31 10.977 1 97.94 356 ASP B O 1
ATOM 5766 N N . ARG B 1 357 ? 16.891 32.094 11.133 1 98.19 357 ARG B N 1
ATOM 5767 C CA . ARG B 1 357 ? 16.734 31.766 12.547 1 98.19 357 ARG B CA 1
ATOM 5768 C C . ARG B 1 357 ? 16.641 30.266 12.758 1 98.19 357 ARG B C 1
ATOM 5770 O O . ARG B 1 357 ? 17.109 29.734 13.773 1 98.19 357 ARG B O 1
ATOM 5777 N N . LEU B 1 358 ? 16.062 29.531 11.836 1 98.5 358 LEU B N 1
ATOM 5778 C CA . LEU B 1 358 ? 15.789 28.109 11.984 1 98.5 358 LEU B CA 1
ATOM 5779 C C . LEU B 1 358 ? 17.078 27.297 11.93 1 98.5 358 LEU B C 1
ATOM 5781 O O . LEU B 1 358 ? 17.094 26.125 12.297 1 98.5 358 LEU B O 1
ATOM 5785 N N . PHE B 1 359 ? 18.156 27.922 11.531 1 97.5 359 PHE B N 1
ATOM 5786 C CA . PHE B 1 359 ? 19.453 27.234 11.516 1 97.5 359 PHE B CA 1
ATOM 5787 C C . PHE B 1 359 ? 20.109 27.312 12.883 1 97.5 359 PHE B C 1
ATOM 5789 O O . PHE B 1 359 ? 21.141 26.672 13.109 1 97.5 359 PHE B O 1
ATOM 5796 N N . GLU B 1 360 ? 19.484 28.062 13.812 1 97.69 360 GLU B N 1
ATOM 5797 C CA . GLU B 1 360 ? 20.016 28.141 15.172 1 97.69 360 GLU B CA 1
ATOM 5798 C C . GLU B 1 360 ? 19.812 26.812 15.906 1 97.69 360 GLU B C 1
ATOM 5800 O O . GLU B 1 360 ? 18.828 26.109 15.664 1 97.69 360 GLU B O 1
ATOM 5805 N N . ASP B 1 361 ? 20.609 26.516 16.875 1 97.81 361 ASP B N 1
ATOM 5806 C CA . ASP B 1 361 ? 20.703 25.203 17.531 1 97.81 361 ASP B CA 1
ATOM 5807 C C . ASP B 1 361 ? 19.422 24.906 18.328 1 97.81 361 ASP B C 1
ATOM 5809 O O . ASP B 1 361 ? 19.031 23.734 18.438 1 97.81 361 ASP B O 1
ATOM 5813 N N . GLU B 1 362 ? 18.812 25.891 18.844 1 98 362 GLU B N 1
ATOM 5814 C CA . GLU B 1 362 ? 17.656 25.656 19.703 1 98 362 GLU B CA 1
ATOM 5815 C C . GLU B 1 362 ? 16.531 24.984 18.938 1 98 362 GLU B C 1
ATOM 5817 O O . GLU B 1 362 ? 15.828 24.109 19.469 1 98 362 GLU B O 1
ATOM 5822 N N . PHE B 1 363 ? 16.375 25.344 17.688 1 98.5 363 PHE B N 1
ATOM 5823 C CA . PHE B 1 363 ? 15.32 24.766 16.875 1 98.5 363 PHE B CA 1
ATOM 5824 C C . PHE B 1 363 ? 15.656 23.312 16.531 1 98.5 363 PHE B C 1
ATOM 5826 O O . PHE B 1 363 ? 14.773 22.453 16.531 1 98.5 363 PHE B O 1
ATOM 5833 N N . HIS B 1 364 ? 16.891 23.047 16.25 1 98.25 364 HIS B N 1
ATOM 5834 C CA . HIS B 1 364 ? 17.312 21.688 15.938 1 98.25 364 HIS B CA 1
ATOM 5835 C C . HIS B 1 364 ? 17.188 20.781 17.156 1 98.25 364 HIS B C 1
ATOM 5837 O O . HIS B 1 364 ? 16.781 19.625 17.031 1 98.25 364 HIS B O 1
ATOM 5843 N N . THR B 1 365 ? 17.5 21.328 18.281 1 98.44 365 THR B N 1
ATOM 5844 C CA . THR B 1 365 ? 17.375 20.562 19.516 1 98.44 365 THR B CA 1
ATOM 5845 C C . THR B 1 365 ? 15.914 20.203 19.781 1 98.44 365 THR B C 1
ATOM 5847 O O . THR B 1 365 ? 15.594 19.047 20.047 1 98.44 365 THR B O 1
ATOM 5850 N N . ALA B 1 366 ? 15.047 21.188 19.672 1 98.56 366 ALA B N 1
ATOM 5851 C CA . ALA B 1 366 ? 13.625 20.969 19.906 1 98.56 366 ALA B CA 1
ATOM 5852 C C . ALA B 1 366 ? 13.047 19.984 18.906 1 98.56 366 ALA B C 1
ATOM 5854 O O . ALA B 1 366 ? 12.289 19.078 19.266 1 98.56 366 ALA B O 1
ATOM 5855 N N . ALA B 1 367 ? 13.398 20.141 17.641 1 98.56 367 ALA B N 1
ATOM 5856 C CA . ALA B 1 367 ? 12.93 19.234 16.594 1 98.56 367 ALA B CA 1
ATOM 5857 C C . ALA B 1 367 ? 13.422 17.812 16.844 1 98.56 367 ALA B C 1
ATOM 5859 O O . ALA B 1 367 ? 12.68 16.844 16.656 1 98.56 367 ALA B O 1
ATOM 5860 N N . GLY B 1 368 ? 14.617 17.688 17.281 1 98.5 368 GLY B N 1
ATOM 5861 C CA . GLY B 1 368 ? 15.172 16.391 17.625 1 98.5 368 GLY B CA 1
ATOM 5862 C C . GLY B 1 368 ? 14.445 15.711 18.766 1 98.5 368 GLY B C 1
ATOM 5863 O O . GLY B 1 368 ? 14.203 14.5 18.734 1 98.5 368 GLY B O 1
ATOM 5864 N N . GLU B 1 369 ? 14.109 16.484 19.766 1 98.56 369 GLU B N 1
ATOM 5865 C CA . GLU B 1 369 ? 13.367 15.953 20.906 1 98.56 369 GLU B CA 1
ATOM 5866 C C . GLU B 1 369 ? 11.992 15.453 20.484 1 98.56 369 GLU B C 1
ATOM 5868 O O . GLU B 1 369 ? 11.539 14.406 20.969 1 98.56 369 GLU B O 1
ATOM 5873 N N . LEU B 1 370 ? 11.375 16.203 19.625 1 98.44 370 LEU B N 1
ATOM 5874 C CA . LEU B 1 370 ? 10.062 15.781 19.141 1 98.44 370 LEU B CA 1
ATOM 5875 C C . LEU B 1 370 ? 10.172 14.531 18.281 1 98.44 370 LEU B C 1
ATOM 5877 O O . LEU B 1 370 ? 9.312 13.648 18.344 1 98.44 370 LEU B O 1
ATOM 5881 N N . ARG B 1 371 ? 11.195 14.43 17.469 1 98.31 371 ARG B N 1
ATOM 5882 C CA . ARG B 1 371 ? 11.461 13.211 16.703 1 98.31 371 ARG B CA 1
ATOM 5883 C C . ARG B 1 371 ? 11.602 12.008 17.641 1 98.31 371 ARG B C 1
ATOM 5885 O O . ARG B 1 371 ? 10.992 10.961 17.406 1 98.31 371 ARG B O 1
ATOM 5892 N N . ASP B 1 372 ? 12.383 12.172 18.719 1 98.38 372 ASP B N 1
ATOM 5893 C CA . ASP B 1 372 ? 12.617 11.078 19.656 1 98.38 372 ASP B CA 1
ATOM 5894 C C . ASP B 1 372 ? 11.312 10.648 20.328 1 98.38 372 ASP B C 1
ATOM 5896 O O . ASP B 1 372 ? 11.07 9.453 20.516 1 98.38 372 ASP B O 1
ATOM 5900 N N . ASP B 1 373 ? 10.492 11.641 20.656 1 98.38 373 ASP B N 1
ATOM 5901 C CA . ASP B 1 373 ? 9.172 11.367 21.219 1 98.38 373 ASP B CA 1
ATOM 5902 C C . ASP B 1 373 ? 8.32 10.547 20.234 1 98.38 373 ASP B C 1
ATOM 5904 O O . ASP B 1 373 ? 7.695 9.562 20.625 1 98.38 373 ASP B O 1
ATOM 5908 N N . MET B 1 374 ? 8.312 10.891 18.984 1 98.19 374 MET B N 1
ATOM 5909 C CA . MET B 1 374 ? 7.527 10.219 17.953 1 98.19 374 MET B CA 1
ATOM 5910 C C . MET B 1 374 ? 8.039 8.797 17.719 1 98.19 374 MET B C 1
ATOM 5912 O O . MET B 1 374 ? 7.246 7.859 17.625 1 98.19 374 MET B O 1
ATOM 5916 N N . LEU B 1 375 ? 9.367 8.633 17.703 1 97.25 375 LEU B N 1
ATOM 5917 C CA . LEU B 1 375 ? 9.977 7.344 17.391 1 97.25 375 LEU B CA 1
ATOM 5918 C C . LEU B 1 375 ? 9.82 6.371 18.562 1 97.25 375 LEU B C 1
ATOM 5920 O O . LEU B 1 375 ? 9.906 5.156 18.375 1 97.25 375 LEU B O 1
ATOM 5924 N N . ALA B 1 376 ? 9.578 6.898 19.797 1 97.31 376 ALA B N 1
ATOM 5925 C CA . ALA B 1 376 ? 9.406 6.07 20.984 1 97.31 376 ALA B CA 1
ATOM 5926 C C . ALA B 1 376 ? 7.984 5.523 21.078 1 97.31 376 ALA B C 1
ATOM 5928 O O . ALA B 1 376 ? 7.715 4.605 21.859 1 97.31 376 ALA B O 1
ATOM 5929 N N . ARG B 1 377 ? 7.109 5.992 20.281 1 97.5 377 ARG B N 1
ATOM 5930 C CA . ARG B 1 377 ? 5.711 5.578 20.297 1 97.5 377 ARG B CA 1
ATOM 5931 C C . ARG B 1 377 ? 5.527 4.223 19.625 1 97.5 377 ARG B C 1
ATOM 5933 O O . ARG B 1 377 ? 6.348 3.824 18.797 1 97.5 377 ARG B O 1
ATOM 5940 N N . PRO B 1 378 ? 4.434 3.49 20 1 97.38 378 PRO B N 1
ATOM 5941 C CA . PRO B 1 378 ? 4.184 2.203 19.344 1 97.38 378 PRO B CA 1
ATOM 5942 C C . PRO B 1 378 ? 3.969 2.336 17.844 1 97.38 378 PRO B C 1
ATOM 5944 O O . PRO B 1 378 ? 3.273 3.25 17.391 1 97.38 378 PRO B O 1
ATOM 5947 N N . THR B 1 379 ? 4.617 1.463 17.062 1 96.62 379 THR B N 1
ATOM 5948 C CA . THR B 1 379 ? 4.422 1.45 15.617 1 96.62 379 THR B CA 1
ATOM 5949 C C . THR B 1 379 ? 3.012 0.992 15.266 1 96.62 379 THR B C 1
ATOM 5951 O O . THR B 1 379 ? 2.316 0.41 16.094 1 96.62 379 THR B O 1
ATOM 5954 N N . PRO B 1 380 ? 2.553 1.263 14.047 1 96.44 380 PRO B N 1
ATOM 5955 C CA . PRO B 1 380 ? 1.26 0.731 13.609 1 96.44 380 PRO B CA 1
ATOM 5956 C C . PRO B 1 380 ? 1.141 -0.776 13.82 1 96.44 380 PRO B C 1
ATOM 5958 O O . PRO B 1 380 ? 0.075 -1.268 14.203 1 96.44 380 PRO B O 1
ATOM 5961 N N . LEU B 1 381 ? 2.172 -1.405 13.719 1 89.69 381 LEU B N 1
ATOM 5962 C CA . LEU B 1 381 ? 2.164 -2.85 13.914 1 89.69 381 LEU B CA 1
ATOM 5963 C C . LEU B 1 381 ? 1.892 -3.193 15.375 1 89.69 381 LEU B C 1
ATOM 5965 O O . LEU B 1 381 ? 1.119 -4.109 15.672 1 89.69 381 LEU B O 1
ATOM 5969 N N . ALA B 1 382 ? 2.504 -2.461 16.219 1 90.81 382 ALA B N 1
ATOM 5970 C CA . ALA B 1 382 ? 2.352 -2.715 17.656 1 90.81 382 ALA B CA 1
ATOM 5971 C C . ALA B 1 382 ? 0.925 -2.428 18.109 1 90.81 382 ALA B C 1
ATOM 5973 O O . ALA B 1 382 ? 0.441 -3.035 19.062 1 90.81 382 ALA B O 1
ATOM 5974 N N . VAL B 1 383 ? 0.262 -1.584 17.375 1 95.94 383 VAL B N 1
ATOM 5975 C CA . VAL B 1 383 ? -1.08 -1.158 17.75 1 95.94 383 VAL B CA 1
ATOM 5976 C C . VAL B 1 383 ? -2.1 -2.203 17.312 1 95.94 383 VAL B C 1
ATOM 5978 O O . VAL B 1 383 ? -3.227 -2.234 17.812 1 95.94 383 VAL B O 1
ATOM 5981 N N . VAL B 1 384 ? -1.721 -3.141 16.375 1 96.25 384 VAL B N 1
ATOM 5982 C CA . VAL B 1 384 ? -2.646 -4.121 15.82 1 96.25 384 VAL B CA 1
ATOM 5983 C C . VAL B 1 384 ? -3.189 -5.012 16.938 1 96.25 384 VAL B C 1
ATOM 5985 O O . VAL B 1 384 ? -4.391 -5.293 16.984 1 96.25 384 VAL B O 1
ATOM 5988 N N . GLU B 1 385 ? -2.357 -5.41 17.859 1 93.56 385 GLU B N 1
ATOM 5989 C CA . GLU B 1 385 ? -2.801 -6.262 18.953 1 93.56 385 GLU B CA 1
ATOM 5990 C C . GLU B 1 385 ? -3.867 -5.57 19.797 1 93.56 385 GLU B C 1
ATOM 5992 O O . GLU B 1 385 ? -4.84 -6.199 20.219 1 93.56 385 GLU B O 1
ATOM 5997 N N . GLN B 1 386 ? -3.65 -4.348 20.047 1 94.88 386 GLN B N 1
ATOM 5998 C CA . GLN B 1 386 ? -4.625 -3.564 20.797 1 94.88 386 GLN B CA 1
ATOM 5999 C C . GLN B 1 386 ? -5.961 -3.5 20.078 1 94.88 386 GLN B C 1
ATOM 6001 O O . GLN B 1 386 ? -7.02 -3.611 20.688 1 94.88 386 GLN B O 1
ATOM 6006 N N . LEU B 1 387 ? -5.926 -3.338 18.797 1 97.44 387 LEU B N 1
ATOM 6007 C CA . LEU B 1 387 ? -7.141 -3.262 18 1 97.44 387 LEU B CA 1
ATOM 6008 C C . LEU B 1 387 ? -7.863 -4.605 17.984 1 97.44 387 LEU B C 1
ATOM 6010 O O . LEU B 1 387 ? -9.094 -4.652 18 1 97.44 387 LEU B O 1
ATOM 6014 N N . GLU B 1 388 ? -7.059 -5.672 17.938 1 96.75 388 GLU B N 1
ATOM 6015 C CA . GLU B 1 388 ? -7.641 -7.008 18.016 1 96.75 388 GLU B CA 1
ATOM 6016 C C . GLU B 1 388 ? -8.398 -7.215 19.312 1 96.75 388 GLU B C 1
ATOM 6018 O O . GLU B 1 388 ? -9.492 -7.781 19.328 1 96.75 388 GLU B O 1
ATOM 6023 N N . ARG B 1 389 ? -7.82 -6.754 20.391 1 95.69 389 ARG B N 1
ATOM 6024 C CA . ARG B 1 389 ? -8.469 -6.871 21.703 1 95.69 389 ARG B CA 1
ATOM 6025 C C . ARG B 1 389 ? -9.766 -6.078 21.734 1 95.69 389 ARG B C 1
ATOM 6027 O O . ARG B 1 389 ? -10.773 -6.551 22.281 1 95.69 389 ARG B O 1
ATOM 6034 N N . LEU B 1 390 ? -9.734 -4.906 21.141 1 95.56 390 LEU B N 1
ATOM 6035 C CA . LEU B 1 390 ? -10.938 -4.074 21.094 1 95.56 390 LEU B CA 1
ATOM 6036 C C . LEU B 1 390 ? -12.031 -4.754 20.297 1 95.56 390 LEU B C 1
ATOM 6038 O O . LEU B 1 390 ? -13.203 -4.754 20.688 1 95.56 390 LEU B O 1
ATOM 6042 N N . ALA B 1 391 ? -11.688 -5.312 19.141 1 96.38 391 ALA B N 1
ATOM 6043 C CA . ALA B 1 391 ? -12.648 -6 18.281 1 96.38 391 ALA B CA 1
ATOM 6044 C C . ALA B 1 391 ? -13.281 -7.188 19 1 96.38 391 ALA B C 1
ATOM 6046 O O . ALA B 1 391 ? -14.484 -7.418 18.891 1 96.38 391 ALA B O 1
ATOM 6047 N N . ARG B 1 392 ? -12.492 -7.938 19.812 1 94.19 392 ARG B N 1
ATOM 6048 C CA . ARG B 1 392 ? -12.977 -9.102 20.547 1 94.19 392 ARG B CA 1
ATOM 6049 C C . ARG B 1 392 ? -13.906 -8.688 21.688 1 94.19 392 ARG B C 1
ATOM 6051 O O . ARG B 1 392 ? -14.883 -9.375 21.984 1 94.19 392 ARG B O 1
ATOM 6058 N N . ALA B 1 393 ? -13.539 -7.574 22.297 1 91.12 393 ALA B N 1
ATOM 6059 C CA . ALA B 1 393 ? -14.32 -7.082 23.438 1 91.12 393 ALA B CA 1
ATOM 6060 C C . ALA B 1 393 ? -15.68 -6.551 22.969 1 91.12 393 ALA B C 1
ATOM 6062 O O . ALA B 1 393 ? -16.656 -6.578 23.734 1 91.12 393 ALA B O 1
ATOM 6063 N N . GLY B 1 394 ? -15.75 -6.133 21.734 1 87.38 394 GLY B N 1
ATOM 6064 C CA . GLY B 1 394 ? -16.969 -5.527 21.234 1 87.38 394 GLY B CA 1
ATOM 6065 C C . GLY B 1 394 ? -17.141 -4.078 21.656 1 87.38 394 GLY B C 1
ATOM 6066 O O . GLY B 1 394 ? -16.312 -3.545 22.391 1 87.38 394 GLY B O 1
ATOM 6067 N N . ALA B 1 395 ? -18.141 -3.449 21.125 1 82.81 395 ALA B N 1
ATOM 6068 C CA . ALA B 1 395 ? -18.375 -2.039 21.438 1 82.81 395 ALA B CA 1
ATOM 6069 C C . ALA B 1 395 ? -18.766 -1.852 22.891 1 82.81 395 ALA B C 1
ATOM 6071 O O . ALA B 1 395 ? -19.547 -2.635 23.453 1 82.81 395 ALA B O 1
ATOM 6072 N N . PRO B 1 396 ? -18.078 -0.977 23.547 1 71.38 396 PRO B N 1
ATOM 6073 C CA . PRO B 1 396 ? -18.516 -0.698 24.922 1 71.38 396 PRO B CA 1
ATOM 6074 C C . PRO B 1 396 ? -19.984 -0.296 24.984 1 71.38 396 PRO B C 1
ATOM 6076 O O . PRO B 1 396 ? -20.547 0.199 24 1 71.38 396 PRO B O 1
ATOM 6079 N N . GLN B 1 397 ? -20.703 -0.913 25.875 1 60.53 397 GLN B N 1
ATOM 6080 C CA . GLN B 1 397 ? -22.094 -0.527 26.078 1 60.53 397 GLN B CA 1
ATOM 6081 C C . GLN B 1 397 ? -22.266 0.99 26.031 1 60.53 397 GLN B C 1
ATOM 6083 O O . GLN B 1 397 ? -21.594 1.711 26.781 1 60.53 397 GLN B O 1
ATOM 6088 N N . ARG B 1 398 ? -22.656 1.492 24.859 1 56.03 398 ARG B N 1
ATOM 6089 C CA . ARG B 1 398 ? -22.891 2.92 24.656 1 56.03 398 ARG B CA 1
ATOM 6090 C C . ARG B 1 398 ? -24.062 3.418 25.469 1 56.03 398 ARG B C 1
ATOM 6092 O O . ARG B 1 398 ? -25.125 2.779 25.5 1 56.03 398 ARG B O 1
ATOM 6099 N N . VAL B 1 399 ? -23.922 3.945 26.656 1 43.41 399 VAL B N 1
ATOM 6100 C CA . VAL B 1 399 ? -24.906 4.488 27.578 1 43.41 399 VAL B CA 1
ATOM 6101 C C . VAL B 1 399 ? -26.031 5.168 26.797 1 43.41 399 VAL B C 1
ATOM 6103 O O . VAL B 1 399 ? -25.766 5.961 25.891 1 43.41 399 VAL B O 1
ATOM 6106 N N . ASP B 1 400 ? -27.359 4.578 26.672 1 40.19 400 ASP B N 1
ATOM 6107 C CA . ASP B 1 400 ? -28.609 5.145 26.188 1 40.19 400 ASP B CA 1
ATOM 6108 C C . ASP B 1 400 ? -28.688 6.641 26.484 1 40.19 400 ASP B C 1
ATOM 6110 O O . ASP B 1 400 ? -28.469 7.062 27.625 1 40.19 400 ASP B O 1
ATOM 6114 N N . ALA B 1 401 ? -28.594 7.469 25.531 1 36.75 401 ALA B N 1
ATOM 6115 C CA . ALA B 1 401 ? -29.266 8.742 25.75 1 36.75 401 ALA B CA 1
ATOM 6116 C C . ALA B 1 401 ? -30.625 8.539 26.391 1 36.75 401 ALA B C 1
ATOM 6118 O O . ALA B 1 401 ? -31.297 7.531 26.156 1 36.75 401 ALA B O 1
ATOM 6119 N N . PRO B 1 402 ? -31.047 9.219 27.469 1 30.98 402 PRO B N 1
ATOM 6120 C CA . PRO B 1 402 ? -32.406 9.039 27.938 1 30.98 402 PRO B CA 1
ATOM 6121 C C . PRO B 1 402 ? -33.406 8.859 26.797 1 30.98 402 PRO B C 1
ATOM 6123 O O . PRO B 1 402 ? -33.281 9.477 25.75 1 30.98 402 PRO B O 1
ATOM 6126 N N . ARG B 1 403 ? -34.312 7.816 26.875 1 21.27 403 ARG B N 1
ATOM 6127 C CA . ARG B 1 403 ? -35.562 7.859 26.125 1 21.27 403 ARG B CA 1
ATOM 6128 C C . ARG B 1 403 ? -36.344 9.141 26.422 1 21.27 403 ARG B C 1
ATOM 6130 O O . ARG B 1 403 ? -36.469 9.523 27.594 1 21.27 403 ARG B O 1
#

Nearest PDB structures (foldseek):
  7yp6-assembly1_B  TM=8.542E-01  e=1.063E-32  Streptomyces sp. SCSIO 01934
  7yp5-assembly1_B  TM=8.511E-01  e=3.560E-32  Streptomyces sp. SCSIO 01934
  7yp6-assembly1_A  TM=8.492E-01  e=9.058E-32  Streptomyces sp. SCSIO 01934
  3uyl-assembly1_B  TM=8.540E-01  e=1.204E-29  Saccharopolyspora spinosa
  2p6p-assembly1_A  TM=8.570E-01  e=2.106E-27  Streptomyces fradiae